Protein AF-K0TNE6-F1 (afdb_monomer)

Radius of gyration: 37.01 Å; Cα contacts (8 Å, |Δi|>4): 1537; chains: 1; bounding box: 95×81×130 Å

pLDDT: mean 79.62, std 16.76, range [22.94, 98.0]

Mean predicted aligned error: 18.12 Å

Solvent-accessible surface area (backbone atoms only — not comparable to full-atom values): 50434 Å² total; per-residue (Å²): 133,82,78,88,73,80,64,92,86,69,78,70,77,80,83,73,93,80,80,70,60,67,72,56,52,54,52,47,34,52,48,54,57,74,78,26,53,63,47,90,47,84,83,45,59,28,76,48,58,40,90,92,45,72,87,46,72,50,77,43,58,21,25,37,39,85,62,54,65,38,58,51,35,54,54,42,39,74,77,39,44,82,56,35,73,75,55,45,32,92,92,43,67,75,45,49,23,71,65,67,68,69,48,52,59,88,34,51,41,78,37,81,64,93,65,64,77,31,68,69,63,48,31,50,57,39,36,53,68,28,44,66,61,48,46,54,41,50,48,55,49,42,54,50,37,54,50,53,52,71,74,52,52,73,86,83,35,49,69,58,46,53,50,50,56,51,37,46,52,31,52,50,52,52,44,57,25,68,64,40,92,41,79,64,49,24,46,32,56,35,32,46,85,71,35,91,82,71,44,56,60,68,48,33,49,46,61,37,66,56,71,34,89,79,35,34,55,51,50,36,38,62,72,34,45,49,51,62,38,36,46,77,54,94,96,54,79,70,43,74,32,78,89,25,74,82,49,58,71,56,58,70,44,69,51,60,30,28,42,71,44,78,40,70,50,82,73,78,62,74,78,61,60,76,70,63,77,72,85,77,99,82,76,81,93,78,85,75,71,61,60,43,81,41,82,44,78,48,75,42,27,49,60,58,51,53,56,49,46,38,58,50,45,46,60,45,38,44,51,52,27,47,42,46,35,38,53,50,20,52,52,33,34,68,56,60,64,50,45,50,37,42,35,38,39,43,47,74,36,78,67,41,77,49,71,70,93,83,63,57,83,80,53,75,77,61,82,43,47,25,24,38,40,36,36,39,33,38,31,36,42,26,75,54,31,57,39,47,70,75,79,75,59,73,70,37,42,28,26,39,54,49,55,54,68,89,55,74,75,45,84,86,33,48,41,29,31,31,71,42,76,33,83,95,41,54,29,31,35,32,31,37,90,84,70,53,72,48,78,45,51,38,64,44,36,22,43,62,47,72,52,32,39,38,40,39,37,28,17,54,53,79,69,77,37,36,45,47,54,52,53,52,50,52,57,51,50,57,52,49,41,56,50,34,54,74,78,37,53,79,44,32,57,95,70,29,78,27,21,38,40,36,38,30,51,55,46,51,78,32,57,59,36,47,67,38,50,26,53,62,25,49,63,33,64,90,37,69,25,42,72,50,21,18,39,34,44,36,42,31,36,78,64,67,39,82,55,74,55,61,57,48,44,50,50,54,48,52,49,51,55,51,49,51,63,46,46,82,81,39,101,44,41,83,57,24,94,81,25,52,65,79,50,37,64,29,50,40,35,33,47,38,33,36,56,52,69,50,62,55,79,76,76,82,56,97,64,89,63,76,43,51,47,72,44,75,32,39,76,96,46,97,52,34,73,70,81,76,74,68,41,60,44,79,49,81,66,50,91,58,42,23,28,39,36,44,38,37,70,29,30,30,34,36,18,50,41,51,67,23,47,66,43,38,44,43,66,58,58,68,14,56,62,83,63,63,66,62,40,75,65,74,79,31,66,72,46,74,64,49,71,36,56,75,42,60,24,28,38,59,45,61,28,37,61,70,40,42,95,68,21,66,60,56,53,50,51,53,50,48,53,39,49,57,53,54,71,67,48,49,63,55,31,30,36,33,29,61,31,84,81,36,84,81,47,57,61,40,43,33,33,25,33,41,33,70,94,56,64,22,34,19,51,48,73,35,85,45,97,52,65,48,76,40,80,66,59,75,39,76,38,46,53,78,33,41,41,35,29,22,34,44,37,38,63,76,47,72,88,50,91,62,54,37,29,27,54,26,81,93,46,79,55,74,36,48,42,56,40,86,48,48,65,49,50,31,70,73,40,43,78,39,53,41,82,77,42,74,72,97,73,81,66,57,74,50,70,77,78,77,84,77,84,85,80,88,78,86,90,80,96,72,88,76,77,77,78,86,75,79,66,47,71,65,67,48,46,70,62,42,58,67,28,33,34,36,48,41,66,72,53,53,55,54,48,69,71,56,79,84,134

Organism: Thalassiosira oceanica (NCBI:txid159749)

Sequence (901 aa):
MTRYVPALDEYVRKTRKDKIPLEWIDIIDNFWRAHNHTSPNKKDIAILRHPDYPRQVKTAPKIYQTKTDNELWSDFQQLHPSIADKIKNPNLPDKCPRVLAKHKPWEMTKAKNSSCHCSKCEGMSAFLRGESTAISLLHSMMDRVEEHVRELDVEEDENEISRCNRGVRQLRSICDVLTQPSKREKCVECMKPCLVSGKIEDAKESCVTGECQSCGLRNLWQLGVRRQLFRQEIGQDPILHVSSPFYGEELTETFEWRYYSQKRSPTLSTHAQQVAEDDDEEYSPTASASRSLTLETKRGTLIDYLDELVEKMARFIPHKNLVAVEERAKLNFGRNLRPLVCVNDIDFSENGSIENFRKLQSEHWLTNGYTLFISVTYWIVAEEWDKEEGKLPKGAEVTVYGEKSGESINKNSFWGIVTEEIDGGARYKVEDAEGRVATYERKDLRHRTTHTFCFGTVSDDKTHDRFAMQHYTKTELEYLENYMRQHFPKDLIDGKIAKLFRHSDNAGQHFKNTGAIHYFTTLILERGGPTKTGYVYTFGAPGHGKGPFDGYGGSFKNKIHSLIRSCSEAGGIPGTRTGYINEARDVFDALVHYYEKGIGRQAKTGAKTDNFKFFLSEIGTETAVPRADEEFVTLNNITKQYQFAVNNEGLLFVRRRSCWCLACMAALLEGTLRWPDEKQIAGCETVALGGQGLMYRFYKEPARKVRGAGASRTITLDRRTRFDKAKSLAVGDWVIFDGNGDVDNPRWLGRVMSYADWGGQGVELNESNRSKYYQNGHLEIGSNEVAINLMWYEKIDVESPELTYRVSQDYPQAVLQSNTYMVSGGAEVNDGMNLIDGAANPVPKLRTTRRRDGRSQQGDYDVQRGNSNQRTIRNWYDREYNNKWQMEKTVMDKAMAINLV

Nearest PDB structures (foldseek):
  1k9a-assembly5_E  TM=7.190E-01  e=1.275E-01  Rattus norvegicus
  6z6l-assembly1_LA  TM=3.755E-01  e=3.672E-01  Homo sapiens
  6q6b-assembly1_A  TM=3.928E-01  e=4.648E+00  Streptomyces lividans 1326

Structure (mmCIF, N/CA/C/O backbone):
data_AF-K0TNE6-F1
#
_entry.id   AF-K0TNE6-F1
#
loop_
_atom_site.group_PDB
_atom_site.id
_atom_site.type_symbol
_atom_site.label_atom_id
_atom_site.label_alt_id
_atom_site.label_comp_id
_atom_site.label_asym_id
_atom_site.label_entity_id
_atom_site.label_seq_id
_atom_site.pdbx_PDB_ins_code
_atom_site.Cartn_x
_atom_site.Cartn_y
_atom_site.Cartn_z
_atom_site.occupancy
_atom_site.B_iso_or_equiv
_atom_site.auth_seq_id
_atom_site.auth_comp_id
_atom_site.auth_asym_id
_atom_site.auth_atom_id
_atom_site.pdbx_PDB_model_num
ATOM 1 N N . MET A 1 1 ? -41.897 25.871 -47.121 1.00 40.09 1 MET A N 1
ATOM 2 C CA . MET A 1 1 ? -40.902 24.868 -47.559 1.00 40.09 1 MET A CA 1
ATOM 3 C C . MET A 1 1 ? -40.052 24.465 -46.364 1.00 40.09 1 MET A C 1
ATOM 5 O O . MET A 1 1 ? -39.147 25.195 -45.980 1.00 40.09 1 MET A O 1
ATOM 9 N N . THR A 1 2 ? -40.384 23.348 -45.726 1.00 37.28 2 THR A N 1
ATOM 10 C CA . THR A 1 2 ? -39.563 22.712 -44.688 1.00 37.28 2 THR A CA 1
ATOM 11 C C . THR A 1 2 ? -38.294 22.192 -45.364 1.00 37.28 2 THR A C 1
ATOM 13 O O . THR A 1 2 ? -38.383 21.369 -46.272 1.00 37.28 2 THR A O 1
ATOM 16 N N . ARG A 1 3 ? -37.118 22.725 -45.000 1.00 42.97 3 ARG A N 1
ATOM 17 C CA . ARG A 1 3 ? -35.833 22.240 -45.530 1.00 42.97 3 ARG A CA 1
ATOM 18 C C . ARG A 1 3 ? -35.710 20.749 -45.217 1.00 42.97 3 ARG A C 1
ATOM 20 O O . ARG A 1 3 ? -35.792 20.370 -44.053 1.00 42.97 3 ARG A O 1
ATOM 27 N N . TYR A 1 4 ? -35.524 19.939 -46.255 1.00 44.00 4 TYR A N 1
ATOM 28 C CA . TYR A 1 4 ? -35.213 18.519 -46.140 1.00 44.00 4 TYR A CA 1
ATOM 29 C C . TYR A 1 4 ? -33.943 18.366 -45.295 1.00 44.00 4 TYR A C 1
ATOM 31 O O . TYR A 1 4 ? -32.904 18.938 -45.630 1.00 44.00 4 TYR A O 1
ATOM 39 N N . VAL A 1 5 ? -34.047 17.661 -44.170 1.00 50.91 5 VAL A N 1
ATOM 40 C CA . VAL A 1 5 ? -32.911 17.341 -43.303 1.00 50.91 5 VAL A CA 1
ATOM 41 C C . VAL A 1 5 ? -32.610 15.856 -43.515 1.00 50.91 5 VAL A C 1
ATOM 43 O O . VAL A 1 5 ? -33.501 15.046 -43.254 1.00 50.91 5 VAL A O 1
ATOM 46 N N . PRO A 1 6 ? -31.420 15.478 -44.014 1.00 53.31 6 PRO A N 1
ATOM 47 C CA . PRO A 1 6 ? -31.103 14.076 -44.265 1.00 53.31 6 PRO A CA 1
ATOM 48 C C . PRO A 1 6 ? -31.096 13.253 -42.967 1.00 53.31 6 PRO A C 1
ATOM 50 O O . PRO A 1 6 ? -30.825 13.773 -41.876 1.00 53.31 6 PRO A O 1
ATOM 53 N N . ALA A 1 7 ? -31.423 11.963 -43.090 1.00 50.75 7 ALA A N 1
ATOM 54 C CA . ALA A 1 7 ? -31.319 10.994 -42.005 1.00 50.75 7 ALA A CA 1
ATOM 55 C C . ALA A 1 7 ? -29.842 10.764 -41.639 1.00 50.75 7 ALA A C 1
ATOM 57 O O . ALA A 1 7 ? -28.960 10.823 -42.495 1.00 50.75 7 ALA A O 1
ATOM 58 N N . LEU A 1 8 ? -29.582 10.478 -40.360 1.00 49.91 8 LEU A N 1
ATOM 59 C CA . LEU A 1 8 ? -28.244 10.385 -39.752 1.00 49.91 8 LEU A CA 1
ATOM 60 C C . LEU A 1 8 ? -27.313 9.356 -40.439 1.00 49.91 8 LEU A C 1
ATOM 62 O O . LEU A 1 8 ? -26.100 9.418 -40.256 1.00 49.91 8 LEU A O 1
ATOM 66 N N . ASP A 1 9 ? -27.870 8.455 -41.253 1.00 48.53 9 ASP A N 1
ATOM 67 C CA . ASP A 1 9 ? -27.166 7.358 -41.921 1.00 48.53 9 ASP A CA 1
ATOM 68 C C . ASP A 1 9 ? -26.815 7.627 -43.413 1.00 48.53 9 ASP A C 1
ATOM 70 O O . ASP A 1 9 ? -26.271 6.747 -44.072 1.00 48.53 9 ASP A O 1
ATOM 74 N N . GLU A 1 10 ? -27.026 8.836 -43.959 1.00 43.53 10 GLU A N 1
ATOM 75 C CA . GLU A 1 10 ? -26.623 9.174 -45.347 1.00 43.53 10 GLU A CA 1
ATOM 76 C C . GLU A 1 10 ? -25.295 9.946 -45.476 1.00 43.53 10 GLU A C 1
ATOM 78 O O . GLU A 1 10 ? -24.935 10.395 -46.570 1.00 43.53 10 GLU A O 1
ATOM 83 N N . TYR A 1 11 ? -24.493 10.068 -44.410 1.00 44.97 11 TYR A N 1
ATOM 84 C CA . TYR A 1 11 ? -23.132 10.600 -44.556 1.00 44.97 11 TYR A CA 1
ATOM 85 C C . TYR A 1 11 ? -22.183 9.540 -45.138 1.00 44.97 11 TYR A C 1
ATOM 87 O O . TYR A 1 11 ? -21.288 9.010 -44.475 1.00 44.97 11 TYR A O 1
ATOM 95 N N . VAL A 1 12 ? -22.347 9.249 -46.428 1.00 45.78 12 VAL A N 1
ATOM 96 C CA . VAL A 1 12 ? -21.310 8.595 -47.222 1.00 45.78 12 VAL A CA 1
ATOM 97 C C . VAL A 1 12 ? -20.197 9.621 -47.403 1.00 45.78 12 VAL A C 1
ATOM 99 O O . VAL A 1 12 ? -20.316 10.538 -48.218 1.00 45.78 12 VAL A O 1
ATOM 102 N N . ARG A 1 13 ? -19.101 9.487 -46.639 1.00 37.72 13 ARG A N 1
ATOM 103 C CA . ARG A 1 13 ? -17.856 10.234 -46.894 1.00 37.72 13 ARG A CA 1
ATOM 104 C C . ARG A 1 13 ? -17.504 10.062 -48.367 1.00 37.72 13 ARG A C 1
ATOM 106 O O . ARG A 1 13 ? -17.040 8.995 -48.772 1.00 37.72 13 ARG A O 1
ATOM 113 N N . LYS A 1 14 ? -17.741 11.099 -49.175 1.00 39.88 14 LYS A N 1
ATOM 114 C CA . LYS A 1 14 ? -17.401 11.072 -50.594 1.00 39.88 14 LYS A CA 1
ATOM 115 C C . LYS A 1 14 ? -15.902 10.795 -50.709 1.00 39.88 14 LYS A C 1
ATOM 117 O O . LYS A 1 14 ? -15.071 11.528 -50.182 1.00 39.88 14 LYS A O 1
ATOM 122 N N . THR A 1 15 ? -15.604 9.698 -51.403 1.00 46.69 15 THR A N 1
ATOM 123 C CA . THR A 1 15 ? -14.304 9.311 -51.966 1.00 46.69 15 THR A CA 1
ATOM 124 C C . THR A 1 15 ? -13.165 8.990 -50.983 1.00 46.69 15 THR A C 1
ATOM 126 O O . THR A 1 15 ? -12.403 9.860 -50.575 1.00 46.69 15 THR A O 1
ATOM 129 N N . ARG A 1 16 ? -12.935 7.691 -50.728 1.00 42.50 16 ARG A N 1
ATOM 130 C CA . ARG A 1 16 ? -11.585 7.144 -50.481 1.00 42.50 16 ARG A CA 1
ATOM 131 C C . ARG A 1 16 ? -11.366 5.832 -51.237 1.00 42.50 16 ARG A C 1
ATOM 133 O O . ARG A 1 16 ? -12.301 5.065 -51.439 1.00 42.50 16 ARG A O 1
ATOM 140 N N . LYS A 1 17 ? -10.112 5.611 -51.643 1.00 42.81 17 LYS A N 1
ATOM 141 C CA . LYS A 1 17 ? -9.611 4.472 -52.434 1.00 42.81 17 LYS A CA 1
ATOM 142 C C . LYS A 1 17 ? -9.468 3.158 -51.637 1.00 42.81 17 LYS A C 1
ATOM 144 O O . LYS A 1 17 ? -9.100 2.149 -52.220 1.00 42.81 17 LYS A O 1
ATOM 149 N N . ASP A 1 18 ? -9.818 3.146 -50.351 1.00 49.91 18 ASP A N 1
ATOM 150 C CA . ASP A 1 18 ? -9.668 1.990 -49.453 1.00 49.91 18 ASP A CA 1
ATOM 151 C C . ASP A 1 18 ? -10.982 1.180 -49.369 1.00 49.91 18 ASP A C 1
ATOM 153 O O . ASP A 1 18 ? -11.555 1.023 -48.290 1.00 49.91 18 ASP A O 1
ATOM 157 N N . LYS A 1 19 ? -11.535 0.731 -50.505 1.00 56.72 19 LYS A N 1
ATOM 158 C CA . LYS A 1 19 ? -12.756 -0.096 -50.505 1.00 56.72 19 LYS A CA 1
ATOM 159 C C . LYS A 1 19 ? -12.401 -1.542 -50.146 1.00 56.72 19 LYS A C 1
ATOM 161 O O . LYS A 1 19 ? -11.999 -2.301 -51.021 1.00 56.72 19 LYS A O 1
ATOM 166 N N . ILE A 1 20 ? -12.560 -1.923 -48.880 1.00 71.88 20 ILE A N 1
ATOM 167 C CA . ILE A 1 20 ? -12.665 -3.342 -48.510 1.00 71.88 20 ILE A CA 1
ATOM 168 C C . ILE A 1 20 ? -14.102 -3.842 -48.751 1.00 71.88 20 ILE A C 1
ATOM 170 O O . ILE A 1 20 ? -15.028 -3.025 -48.713 1.00 71.88 20 ILE A O 1
ATOM 174 N N . PRO A 1 21 ? -14.312 -5.142 -49.037 1.00 81.75 21 PRO A N 1
ATOM 175 C CA . PRO A 1 21 ? -15.648 -5.706 -49.232 1.00 81.75 21 PRO A CA 1
ATOM 176 C C . PRO A 1 21 ? -16.573 -5.422 -48.040 1.00 81.75 21 PRO A C 1
ATOM 178 O O . PRO A 1 21 ? -16.140 -5.524 -46.894 1.00 81.75 21 PRO A O 1
ATOM 181 N N . LEU A 1 22 ? -17.846 -5.102 -48.305 1.00 75.50 22 LEU A N 1
ATOM 182 C CA . LEU A 1 22 ? -18.854 -4.844 -47.260 1.00 75.50 22 LEU A CA 1
ATOM 183 C C . LEU A 1 22 ? -18.969 -6.019 -46.280 1.00 75.50 22 LEU A C 1
ATOM 185 O O . LEU A 1 22 ? -18.996 -5.818 -45.073 1.00 75.50 22 LEU A O 1
ATOM 189 N N . GLU A 1 23 ? -18.890 -7.239 -46.803 1.00 77.69 23 GLU A N 1
ATOM 190 C CA . GLU A 1 23 ? -18.907 -8.477 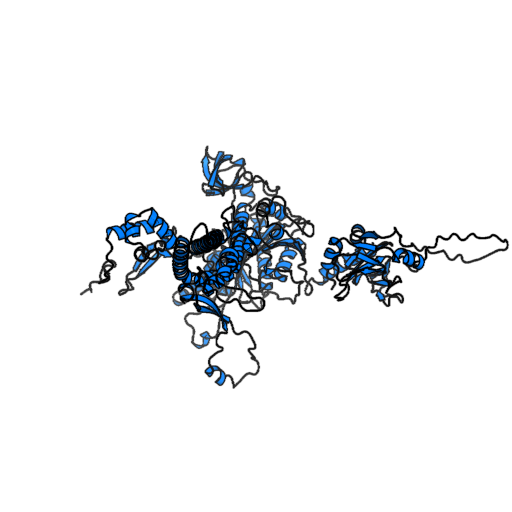-46.022 1.00 77.69 23 GLU A CA 1
ATOM 191 C C . GLU A 1 23 ? -17.774 -8.540 -44.980 1.00 77.69 23 GLU A C 1
ATOM 193 O O . GLU A 1 23 ? -17.950 -9.055 -43.880 1.00 77.69 23 GLU A O 1
ATOM 198 N N . TRP A 1 24 ? -16.601 -7.969 -45.283 1.00 85.81 24 TRP A N 1
ATOM 199 C CA . TRP A 1 24 ? -15.487 -7.920 -44.331 1.00 85.81 24 TRP A CA 1
ATOM 200 C C . TRP A 1 24 ? -15.702 -6.859 -43.262 1.00 85.81 24 TRP A C 1
ATOM 202 O O . TRP A 1 24 ? -15.247 -7.039 -42.137 1.00 85.81 24 TRP A O 1
ATOM 212 N N . ILE A 1 25 ? -16.383 -5.762 -43.598 1.00 81.25 25 ILE A N 1
ATOM 213 C CA . ILE A 1 25 ? -16.741 -4.727 -42.626 1.00 81.25 25 ILE A CA 1
ATOM 214 C C . ILE A 1 25 ? -17.684 -5.324 -41.579 1.00 81.25 25 ILE A C 1
ATOM 216 O O . ILE A 1 25 ? -17.437 -5.137 -40.391 1.00 81.25 25 ILE A O 1
ATOM 220 N N . ASP A 1 26 ? -18.682 -6.100 -42.005 1.00 80.31 26 ASP A N 1
ATOM 221 C CA . ASP A 1 26 ? -19.624 -6.761 -41.097 1.00 80.31 26 ASP A CA 1
ATOM 222 C C . ASP A 1 26 ? -18.931 -7.808 -40.213 1.00 80.31 26 ASP A C 1
ATOM 224 O O . ASP A 1 26 ? -19.182 -7.877 -39.011 1.00 80.31 26 ASP A O 1
ATOM 228 N N . ILE A 1 27 ? -18.004 -8.596 -40.770 1.00 83.69 27 ILE A N 1
ATOM 229 C CA . ILE A 1 27 ? -17.209 -9.563 -39.994 1.00 83.69 27 ILE A CA 1
ATOM 230 C C . ILE A 1 27 ? -16.315 -8.851 -38.971 1.00 83.69 27 ILE A C 1
ATOM 232 O O . ILE A 1 27 ? -16.233 -9.281 -37.821 1.00 83.69 27 ILE A O 1
ATOM 236 N N . ILE A 1 28 ? -15.674 -7.744 -39.356 1.00 86.69 28 ILE A N 1
ATOM 237 C CA . ILE A 1 28 ? -14.844 -6.938 -38.456 1.00 86.69 28 ILE A CA 1
ATOM 238 C C . ILE A 1 28 ? -15.693 -6.312 -37.338 1.00 86.69 28 ILE A C 1
ATOM 240 O O . ILE A 1 28 ? -15.302 -6.387 -36.173 1.00 86.69 28 ILE A O 1
ATOM 244 N N . ASP A 1 29 ? -16.850 -5.726 -37.656 1.00 82.19 29 ASP A N 1
ATOM 245 C CA . ASP A 1 29 ? -17.754 -5.130 -36.662 1.00 82.19 29 ASP A CA 1
ATOM 246 C C . ASP A 1 29 ? -18.272 -6.192 -35.676 1.00 82.19 29 ASP A C 1
ATOM 248 O O . ASP A 1 29 ? -18.184 -6.009 -34.459 1.00 82.19 29 ASP A O 1
ATOM 252 N N . ASN A 1 30 ? -18.704 -7.352 -36.184 1.00 83.12 30 ASN A N 1
ATOM 253 C CA . ASN A 1 30 ? -19.133 -8.485 -35.362 1.00 83.12 30 ASN A CA 1
ATOM 254 C C . ASN A 1 30 ? -18.006 -9.015 -34.471 1.00 83.12 30 ASN A C 1
ATOM 256 O O . ASN A 1 30 ? -18.232 -9.273 -33.287 1.00 83.12 30 ASN A O 1
ATOM 260 N N . PHE A 1 31 ? -16.786 -9.127 -34.999 1.00 88.62 31 PHE A N 1
ATOM 261 C CA . PHE A 1 31 ? -15.619 -9.509 -34.213 1.00 88.62 31 PHE A CA 1
ATOM 262 C C . PHE A 1 31 ? -15.401 -8.543 -33.043 1.00 88.62 31 PHE A C 1
ATOM 264 O O . PHE A 1 31 ? -15.302 -8.977 -31.891 1.00 88.62 31 PHE A O 1
ATOM 271 N N . TRP A 1 32 ? -15.387 -7.233 -33.315 1.00 83.00 32 TRP A N 1
ATOM 272 C CA . TRP A 1 32 ? -15.215 -6.204 -32.291 1.00 83.00 32 TRP A CA 1
ATOM 273 C C . TRP A 1 32 ? -16.306 -6.273 -31.219 1.00 83.00 32 TRP A C 1
ATOM 275 O O . TRP A 1 32 ? -15.999 -6.112 -30.038 1.00 83.00 32 TRP A O 1
ATOM 285 N N . ARG A 1 33 ? -17.559 -6.538 -31.600 1.00 82.25 33 ARG A N 1
ATOM 286 C CA . ARG A 1 33 ? -18.689 -6.671 -30.666 1.00 82.25 33 ARG A CA 1
ATOM 287 C C . ARG A 1 33 ? -18.657 -7.962 -29.851 1.00 82.25 33 ARG A C 1
ATOM 289 O O . ARG A 1 33 ? -19.068 -7.941 -28.698 1.00 82.25 33 ARG A O 1
ATOM 296 N N . ALA A 1 34 ? -18.167 -9.061 -30.417 1.00 78.62 34 ALA A N 1
ATOM 297 C CA . ALA A 1 34 ? -18.072 -10.344 -29.721 1.00 78.62 34 ALA A CA 1
ATOM 298 C C . ALA A 1 34 ? -16.915 -10.384 -28.707 1.00 78.62 34 ALA A C 1
ATOM 300 O O . ALA A 1 34 ? -17.032 -11.017 -27.661 1.00 78.62 34 ALA A O 1
ATOM 301 N N . HIS A 1 35 ? -15.812 -9.683 -28.991 1.00 74.88 35 HIS A N 1
ATOM 302 C CA . HIS A 1 35 ? -14.584 -9.727 -28.182 1.00 74.88 35 HIS A CA 1
ATOM 303 C C . HIS A 1 35 ? -14.465 -8.593 -27.164 1.00 74.88 35 HIS A C 1
ATOM 305 O O . HIS A 1 35 ? -13.496 -8.528 -26.409 1.00 74.88 35 HIS A O 1
ATOM 311 N N . ASN A 1 36 ? -15.438 -7.684 -27.135 1.00 71.94 36 ASN A N 1
ATOM 312 C CA . ASN A 1 36 ? -15.468 -6.561 -26.211 1.00 71.94 36 ASN A CA 1
ATOM 313 C C . ASN A 1 36 ? -16.847 -6.479 -25.571 1.00 71.94 36 ASN A C 1
ATOM 315 O O . ASN A 1 36 ? -17.868 -6.679 -26.222 1.00 71.94 36 ASN A O 1
ATOM 319 N N . HIS A 1 37 ? -16.893 -6.178 -24.278 1.00 62.50 37 HIS A N 1
ATOM 320 C CA . HIS A 1 37 ? -18.158 -6.199 -23.564 1.00 62.50 37 HIS A CA 1
ATOM 321 C C . HIS A 1 37 ? -18.886 -4.863 -23.725 1.00 62.50 37 HIS A C 1
ATOM 323 O O . HIS A 1 37 ? -18.322 -3.780 -23.546 1.00 62.50 37 HIS A O 1
ATOM 329 N N . THR A 1 38 ? -20.174 -4.946 -24.043 1.00 68.00 38 THR A N 1
ATOM 330 C CA . THR A 1 38 ? -21.067 -3.791 -23.946 1.00 68.00 38 THR A CA 1
ATOM 331 C C . THR A 1 38 ? -21.247 -3.446 -22.471 1.00 68.00 38 THR A C 1
ATOM 333 O O . THR A 1 38 ? -21.398 -4.338 -21.636 1.00 68.00 38 THR A O 1
ATOM 336 N N . SER A 1 39 ? -21.207 -2.158 -22.137 1.00 52.53 39 SER A N 1
ATOM 337 C CA . SER A 1 39 ? -21.363 -1.680 -20.769 1.00 52.53 39 SER A CA 1
ATOM 338 C C . SER A 1 39 ? -22.662 -2.239 -20.177 1.00 52.53 39 SER A C 1
ATOM 340 O O . SER A 1 39 ? -23.740 -1.997 -20.730 1.00 52.53 39 SER A O 1
ATOM 342 N N . PRO A 1 40 ? -22.605 -2.962 -19.043 1.00 38.81 40 PRO A N 1
ATOM 343 C CA . PRO A 1 40 ? -23.809 -3.474 -18.390 1.00 38.81 40 PRO A CA 1
ATOM 344 C C . PRO A 1 40 ? -24.659 -2.334 -17.801 1.00 38.81 40 PRO A C 1
ATOM 346 O O . PRO A 1 40 ? -25.818 -2.528 -17.425 1.00 38.81 40 PRO A O 1
ATOM 349 N N . ASN A 1 41 ? -24.104 -1.118 -17.727 1.00 44.41 41 ASN A N 1
ATOM 350 C CA . ASN A 1 41 ? -24.801 0.076 -17.286 1.00 44.41 41 ASN A CA 1
ATOM 351 C C . ASN A 1 41 ? -25.502 0.766 -18.466 1.00 44.41 41 ASN A C 1
ATOM 353 O O . ASN A 1 41 ? -24.882 1.481 -19.246 1.00 44.41 41 ASN A O 1
ATOM 357 N N . LYS A 1 42 ? -26.834 0.654 -18.529 1.00 46.03 42 LYS A N 1
ATOM 358 C CA . LYS A 1 42 ? -27.678 1.295 -19.560 1.00 46.03 42 LYS A CA 1
ATOM 359 C C . LYS A 1 42 ? -27.527 2.824 -19.667 1.00 46.03 42 LYS A C 1
ATOM 361 O O . LYS A 1 42 ? -27.976 3.396 -20.653 1.00 46.03 42 LYS A O 1
ATOM 366 N N . LYS A 1 43 ? -26.951 3.499 -18.662 1.00 46.41 43 LYS A N 1
ATOM 367 C CA . LYS A 1 43 ? -26.703 4.956 -18.673 1.00 46.41 43 LYS A CA 1
ATOM 368 C C . LYS A 1 43 ? -25.361 5.343 -19.287 1.00 46.41 43 LYS A C 1
ATOM 370 O O . LYS A 1 43 ? -25.106 6.522 -19.516 1.00 46.41 43 LYS A O 1
ATOM 375 N N . ASP A 1 44 ? -24.496 4.371 -19.518 1.00 54.31 44 ASP A N 1
ATOM 376 C CA . ASP A 1 44 ? -23.171 4.583 -20.059 1.00 54.31 44 ASP A CA 1
ATOM 377 C C . ASP A 1 44 ? -23.246 4.554 -21.584 1.00 54.31 44 ASP A C 1
ATOM 379 O O . ASP A 1 44 ? -23.105 3.518 -22.228 1.00 54.31 44 ASP A O 1
ATOM 383 N N . ILE A 1 45 ? -23.595 5.710 -22.139 1.00 71.12 45 ILE A N 1
ATOM 384 C CA . ILE A 1 45 ? -24.027 5.871 -23.525 1.00 71.12 45 ILE A CA 1
ATOM 385 C C . ILE A 1 45 ? -22.939 6.618 -24.305 1.00 71.12 45 ILE A C 1
ATOM 387 O O . ILE A 1 45 ? -22.463 7.671 -23.876 1.00 71.12 45 ILE A O 1
ATOM 391 N N . ALA A 1 46 ? -22.537 6.076 -25.451 1.00 75.88 46 ALA A N 1
ATOM 392 C CA . ALA A 1 46 ? -21.757 6.781 -26.456 1.00 75.88 46 ALA A CA 1
ATOM 393 C C . ALA A 1 46 ? -22.676 7.687 -27.284 1.00 75.88 46 ALA A C 1
ATOM 395 O O . ALA A 1 46 ? -23.807 7.319 -27.605 1.00 75.88 46 ALA A O 1
ATOM 396 N N . ILE A 1 47 ? -22.181 8.872 -27.636 1.00 80.81 47 ILE A N 1
ATOM 397 C CA . ILE A 1 47 ? -22.936 9.907 -28.344 1.00 80.81 47 ILE A CA 1
ATOM 398 C C . ILE A 1 47 ? -22.209 10.220 -29.653 1.00 80.81 47 ILE A C 1
ATOM 400 O O . ILE A 1 47 ? -21.136 10.821 -29.628 1.00 80.81 47 ILE A O 1
ATOM 404 N N . LEU A 1 48 ? -22.806 9.857 -30.788 1.00 74.88 48 LEU A N 1
ATOM 405 C CA . LEU A 1 48 ? -22.338 10.252 -32.116 1.00 74.88 48 LEU A CA 1
ATOM 406 C C . LEU A 1 48 ? -23.137 11.466 -32.593 1.00 74.88 48 LEU A C 1
ATOM 408 O O . LEU A 1 48 ? -24.363 11.410 -32.677 1.00 74.88 48 LEU A O 1
ATOM 412 N N . ARG A 1 49 ? -22.452 12.572 -32.895 1.00 77.56 49 ARG A N 1
ATOM 413 C CA . ARG A 1 49 ? -23.073 13.799 -33.419 1.00 77.56 49 ARG A CA 1
ATOM 414 C C . ARG A 1 49 ? -22.821 13.916 -34.916 1.00 77.56 49 ARG A C 1
ATOM 416 O O . ARG A 1 49 ? -21.705 13.651 -35.360 1.00 77.56 49 ARG A O 1
ATOM 423 N N . HIS A 1 50 ? -23.826 14.354 -35.674 1.00 71.38 50 HIS A N 1
ATOM 424 C CA . HIS A 1 50 ? -23.624 14.662 -37.089 1.00 71.38 50 HIS A CA 1
ATOM 425 C C . HIS A 1 50 ? -22.659 15.858 -37.223 1.00 71.38 50 HIS A C 1
ATOM 427 O O . HIS A 1 50 ? -22.899 16.886 -36.580 1.00 71.38 50 HIS A O 1
ATOM 433 N N . PRO A 1 51 ? -21.594 15.764 -38.042 1.00 60.75 51 PRO A N 1
ATOM 434 C CA . PRO A 1 51 ? -20.566 16.803 -38.139 1.00 60.75 51 PRO A CA 1
ATOM 435 C C . PRO A 1 51 ? -21.132 18.155 -38.596 1.00 60.75 51 PRO A C 1
ATOM 437 O O . PRO A 1 51 ? -20.802 19.179 -38.008 1.00 60.75 51 PRO A O 1
ATOM 440 N N . ASP A 1 52 ? -22.052 18.147 -39.564 1.00 66.44 52 ASP A N 1
ATOM 441 C CA . ASP A 1 52 ? -22.637 19.377 -40.125 1.00 66.44 52 ASP A CA 1
ATOM 442 C C . ASP A 1 52 ? -23.960 19.805 -39.453 1.00 66.44 52 ASP A C 1
ATOM 444 O O . ASP A 1 52 ? -24.432 20.923 -39.649 1.00 66.44 52 ASP A O 1
ATOM 448 N N . TYR A 1 53 ? -24.561 18.937 -38.625 1.00 71.62 53 TYR A N 1
ATOM 449 C CA . TYR A 1 53 ? -25.850 19.185 -37.962 1.00 71.62 53 TYR A CA 1
ATOM 450 C C . TYR A 1 53 ? -25.801 18.718 -36.496 1.00 71.62 53 TYR A C 1
ATOM 452 O O . TYR A 1 53 ? -26.444 17.732 -36.137 1.00 71.62 53 TYR A O 1
ATOM 460 N N . PRO A 1 54 ? -25.087 19.428 -35.598 1.00 66.00 54 PRO A N 1
ATOM 461 C CA . PRO A 1 54 ? -24.745 18.941 -34.249 1.00 66.00 54 PRO A CA 1
ATOM 462 C C . PRO A 1 54 ? -25.929 18.645 -33.308 1.00 66.00 54 PRO A C 1
ATOM 464 O O . PRO A 1 54 ? -25.738 18.064 -32.233 1.00 66.00 54 PRO A O 1
ATOM 467 N N . ARG A 1 55 ? -27.144 19.069 -33.693 1.00 68.38 55 ARG A N 1
ATOM 468 C CA . ARG A 1 55 ? -28.415 18.765 -33.012 1.00 68.38 55 ARG A CA 1
ATOM 469 C C . ARG A 1 55 ? -28.924 17.347 -33.300 1.00 68.38 55 ARG A C 1
ATOM 471 O O . ARG A 1 55 ? -29.732 16.844 -32.529 1.00 68.38 55 ARG A O 1
ATOM 478 N N . GLN A 1 56 ? -28.453 16.703 -34.367 1.00 72.12 56 GLN A N 1
ATOM 479 C CA . GLN A 1 56 ? -28.714 15.296 -34.646 1.00 72.12 56 GLN A CA 1
ATOM 480 C C . GLN A 1 56 ? -27.710 14.420 -33.896 1.00 72.12 56 GLN A C 1
ATOM 482 O O . GLN A 1 56 ? -26.493 14.572 -34.041 1.00 72.12 56 GLN A O 1
ATOM 487 N N . VAL A 1 57 ? -28.234 13.507 -33.083 1.00 76.62 57 VAL A N 1
ATOM 488 C CA . VAL A 1 57 ? -27.447 12.673 -32.179 1.00 76.62 57 VAL A CA 1
ATOM 489 C C . VAL A 1 57 ? -27.922 11.227 -32.265 1.00 76.62 57 VAL A C 1
ATOM 491 O O . VAL A 1 57 ? -29.117 10.968 -32.150 1.00 76.62 57 VAL A O 1
ATOM 494 N N . LYS A 1 58 ? -26.985 10.288 -32.416 1.00 78.88 58 LYS A N 1
ATOM 495 C CA . LYS A 1 58 ? -27.211 8.848 -32.246 1.00 78.88 58 LYS A CA 1
ATOM 496 C C . LYS A 1 58 ? -26.591 8.410 -30.925 1.00 78.88 58 LYS A C 1
ATOM 498 O O . LYS A 1 58 ? -25.467 8.798 -30.603 1.00 78.88 58 LYS A O 1
ATOM 503 N N . THR A 1 59 ? -27.337 7.634 -30.150 1.00 78.81 59 THR A N 1
ATOM 504 C CA . THR A 1 59 ? -26.916 7.130 -28.843 1.00 78.81 59 THR A CA 1
ATOM 505 C C . THR A 1 59 ? -26.935 5.608 -28.827 1.00 78.81 59 THR A C 1
ATOM 507 O O . THR A 1 59 ? -27.853 4.988 -29.354 1.00 78.81 59 THR A O 1
ATOM 510 N N . ALA A 1 60 ? -25.914 5.001 -28.229 1.00 79.69 60 ALA A N 1
ATOM 511 C CA . ALA A 1 60 ? -25.824 3.556 -28.030 1.00 79.69 60 ALA A CA 1
ATOM 512 C C . ALA A 1 60 ? -25.061 3.260 -26.730 1.00 79.69 60 ALA A C 1
ATOM 514 O O . ALA A 1 60 ? -24.249 4.091 -26.316 1.00 79.69 60 ALA A O 1
ATOM 515 N N . PRO A 1 61 ? -25.298 2.121 -26.055 1.00 74.44 61 PRO A N 1
ATOM 516 C CA . PRO A 1 61 ? -24.482 1.708 -24.915 1.00 74.44 61 PRO A CA 1
ATOM 517 C C . PRO A 1 61 ? -22.999 1.628 -25.302 1.00 74.44 61 PRO A C 1
ATOM 519 O O . PRO A 1 61 ? -22.669 1.110 -26.367 1.00 74.44 61 PRO A O 1
ATOM 522 N N . LYS A 1 62 ? -22.101 2.141 -24.454 1.00 73.69 62 LYS A N 1
ATOM 523 C CA . LYS A 1 62 ? -20.657 2.071 -24.708 1.00 73.69 62 LYS A CA 1
ATOM 524 C C . LYS A 1 62 ? -20.200 0.623 -24.784 1.00 73.69 62 LYS A C 1
ATOM 526 O O . LYS A 1 62 ? -20.623 -0.197 -23.975 1.00 73.69 62 LYS A O 1
ATOM 531 N N . ILE A 1 63 ? -19.269 0.337 -25.683 1.00 75.94 63 ILE A N 1
ATOM 532 C CA . ILE A 1 63 ? -18.540 -0.934 -25.712 1.00 75.94 63 ILE A CA 1
ATOM 533 C C . ILE A 1 63 ? -17.138 -0.679 -25.164 1.00 75.94 63 ILE A C 1
ATOM 535 O O . ILE A 1 63 ? -16.454 0.238 -25.619 1.00 75.94 63 ILE A O 1
ATOM 539 N N . TYR A 1 64 ? -16.715 -1.455 -24.171 1.00 69.19 64 TYR A N 1
ATOM 540 C CA . TYR A 1 64 ? -15.416 -1.283 -23.532 1.0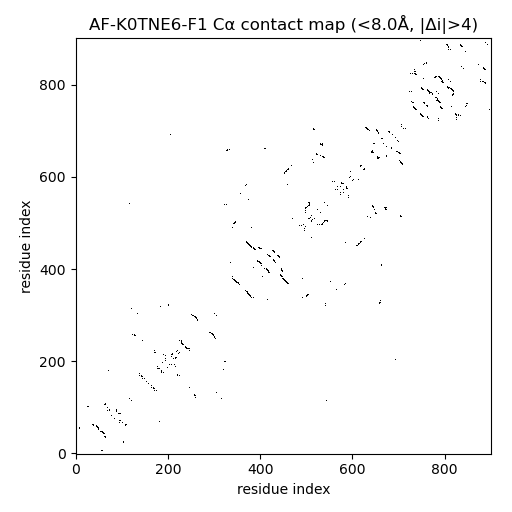0 69.19 64 TYR A CA 1
ATOM 541 C C . TYR A 1 64 ? -14.370 -2.181 -24.158 1.00 69.19 64 TYR A C 1
ATOM 543 O O . TYR A 1 64 ? -14.443 -3.406 -24.071 1.00 69.19 64 TYR A O 1
ATOM 551 N N . GLN A 1 65 ? -13.352 -1.546 -24.730 1.00 71.81 65 GLN A N 1
ATOM 552 C CA . GLN A 1 65 ? -12.193 -2.255 -25.235 1.00 71.81 65 GLN A CA 1
ATOM 553 C C . GLN A 1 65 ? -11.234 -2.607 -24.086 1.00 71.81 65 GLN A C 1
ATOM 555 O O . GLN A 1 65 ? -10.514 -1.727 -23.616 1.00 71.81 65 GLN A O 1
ATOM 560 N N . THR A 1 66 ? -11.222 -3.864 -23.629 1.00 55.28 66 THR A N 1
ATOM 561 C CA . THR A 1 66 ? -10.378 -4.344 -22.508 1.00 55.28 66 THR A CA 1
ATOM 562 C C . THR A 1 66 ? -8.996 -4.826 -22.924 1.00 55.28 66 THR A C 1
ATOM 564 O O . THR A 1 66 ? -8.074 -4.792 -22.113 1.00 55.28 66 THR A O 1
ATOM 567 N N . LYS A 1 67 ? -8.864 -5.274 -24.173 1.00 63.09 67 LYS A N 1
ATOM 568 C CA . LYS A 1 67 ? -7.614 -5.717 -24.792 1.00 63.09 67 LYS A CA 1
ATOM 569 C C . LYS A 1 67 ? -7.078 -4.629 -25.722 1.00 63.09 67 LYS A C 1
ATOM 571 O O . LYS A 1 67 ? -7.847 -3.890 -26.337 1.00 63.09 67 LYS A O 1
ATOM 576 N N . THR A 1 68 ? -5.765 -4.502 -25.843 1.00 71.56 68 THR A N 1
ATOM 577 C CA . THR A 1 68 ? -5.138 -3.584 -26.801 1.00 71.56 68 THR A CA 1
ATOM 578 C C . THR A 1 68 ? -5.500 -3.953 -28.242 1.00 71.56 68 THR A C 1
ATOM 580 O O . THR A 1 68 ? -5.899 -5.077 -28.535 1.00 71.56 68 THR A O 1
ATOM 583 N N . ASP A 1 69 ? -5.343 -3.004 -29.168 1.00 77.00 69 ASP A N 1
ATOM 584 C CA . ASP A 1 69 ? -5.589 -3.246 -30.597 1.00 77.00 69 ASP A CA 1
ATOM 585 C C . ASP A 1 69 ? -4.767 -4.431 -31.119 1.00 77.00 69 ASP A C 1
ATOM 587 O O . ASP A 1 69 ? -5.270 -5.210 -31.917 1.00 77.00 69 ASP A O 1
ATOM 591 N N . ASN A 1 70 ? -3.527 -4.593 -30.647 1.00 77.00 70 ASN A N 1
ATOM 592 C CA . ASN A 1 70 ? -2.645 -5.678 -31.081 1.00 77.00 70 ASN A CA 1
ATOM 593 C C . ASN A 1 70 ? -3.058 -7.037 -30.494 1.00 77.00 70 ASN A C 1
ATOM 595 O O . ASN A 1 70 ? -3.008 -8.038 -31.195 1.00 77.00 70 ASN A O 1
ATOM 599 N N . GLU A 1 71 ? -3.513 -7.076 -29.239 1.00 73.56 71 GLU A N 1
ATOM 600 C CA . GLU A 1 71 ? -4.050 -8.306 -28.635 1.00 73.56 71 GLU A CA 1
ATOM 601 C C . GLU A 1 71 ? -5.301 -8.782 -29.385 1.00 73.56 71 GLU A C 1
ATOM 603 O O . GLU A 1 71 ? -5.423 -9.958 -29.711 1.00 73.56 71 GLU A O 1
ATOM 608 N N . LEU A 1 72 ? -6.199 -7.857 -29.736 1.00 80.31 72 LEU A N 1
ATOM 609 C CA . LEU A 1 72 ? -7.389 -8.176 -30.529 1.00 80.31 72 LEU A CA 1
ATOM 610 C C . LEU A 1 72 ? -7.054 -8.498 -31.984 1.00 80.31 72 LEU A C 1
ATOM 612 O O . LEU A 1 72 ? -7.774 -9.246 -32.631 1.00 80.31 72 LEU A O 1
ATOM 616 N N . TRP A 1 73 ? -5.959 -7.964 -32.512 1.00 89.56 73 TRP A N 1
ATOM 617 C CA . TRP A 1 73 ? -5.476 -8.357 -33.825 1.00 89.56 73 TRP A CA 1
ATOM 618 C C . TRP A 1 73 ? -4.987 -9.807 -33.850 1.00 89.56 73 TRP A C 1
ATOM 620 O O . TRP A 1 73 ? -5.355 -10.534 -34.767 1.00 89.56 73 TRP A O 1
ATOM 630 N N . SER A 1 74 ? -4.262 -10.247 -32.819 1.00 80.06 74 SER A N 1
ATOM 631 C CA . SER A 1 74 ? -3.868 -11.654 -32.669 1.00 80.06 74 SER A CA 1
ATOM 632 C C . SER A 1 74 ? -5.092 -12.579 -32.599 1.00 80.06 74 SER A C 1
ATOM 634 O O . SER A 1 74 ? -5.175 -13.558 -33.342 1.00 80.06 74 SER A O 1
ATOM 636 N N . ASP A 1 75 ? -6.107 -12.216 -31.804 1.00 81.44 75 ASP A N 1
ATOM 637 C CA . ASP A 1 75 ? -7.378 -12.956 -31.749 1.00 81.44 75 ASP A CA 1
ATOM 638 C C . ASP A 1 75 ? -8.074 -12.988 -33.132 1.00 81.44 75 ASP A C 1
ATOM 640 O O . ASP A 1 75 ? -8.581 -14.024 -33.569 1.00 81.44 75 ASP A O 1
ATOM 644 N N . PHE A 1 76 ? -8.066 -11.867 -33.863 1.00 86.19 76 PHE A N 1
ATOM 645 C CA . PHE A 1 76 ? -8.645 -11.777 -35.207 1.00 86.19 76 PHE A CA 1
ATOM 646 C C . PHE A 1 76 ? -7.904 -12.655 -36.223 1.00 86.19 76 PHE A C 1
ATOM 648 O O . PHE A 1 76 ? -8.544 -13.279 -37.068 1.00 86.19 76 PHE A O 1
ATOM 655 N N . GLN A 1 77 ? -6.572 -12.734 -36.143 1.00 88.88 77 GLN A N 1
ATOM 656 C CA . GLN A 1 77 ? -5.757 -13.603 -36.998 1.00 88.88 77 GLN A CA 1
ATOM 657 C C . GLN A 1 77 ? -6.114 -15.079 -36.808 1.00 88.88 77 GLN A C 1
ATOM 659 O O . GLN A 1 77 ? -6.163 -15.821 -37.787 1.00 88.88 77 GLN A O 1
ATOM 664 N N . GLN A 1 78 ? -6.410 -15.491 -35.574 1.00 84.94 78 GLN A N 1
ATOM 665 C CA . GLN A 1 78 ? -6.795 -16.868 -35.261 1.00 84.94 78 GLN A CA 1
ATOM 666 C C . GLN A 1 78 ? -8.209 -17.201 -35.754 1.00 84.94 78 GLN A C 1
ATOM 668 O O . GLN A 1 78 ? -8.440 -18.286 -36.285 1.00 84.94 78 GLN A O 1
ATOM 673 N N . LEU A 1 79 ? -9.157 -16.273 -35.600 1.00 82.94 79 LEU A N 1
ATOM 674 C CA . LEU A 1 79 ? -10.571 -16.514 -35.907 1.00 82.94 79 LEU A CA 1
ATOM 675 C C . LEU A 1 79 ? -10.936 -16.266 -37.375 1.00 82.94 79 LEU A C 1
ATOM 677 O O . LEU A 1 79 ? -11.843 -16.906 -37.907 1.00 82.94 79 LEU A O 1
ATOM 681 N N . HIS A 1 80 ? -10.230 -15.351 -38.042 1.00 88.50 80 HIS A N 1
ATOM 682 C CA . HIS A 1 80 ? -10.493 -14.950 -39.424 1.00 88.50 80 HIS A CA 1
ATOM 683 C C . HIS A 1 80 ? -9.208 -14.919 -40.276 1.00 88.50 80 HIS A C 1
ATOM 685 O O . HIS A 1 80 ? -8.917 -13.896 -40.907 1.00 88.50 80 HIS A O 1
ATOM 691 N N . PRO A 1 81 ? -8.447 -16.029 -40.360 1.00 88.94 81 PRO A N 1
ATOM 692 C CA . PRO A 1 81 ? -7.125 -16.059 -40.996 1.00 88.94 81 PRO A CA 1
ATOM 693 C C . PRO A 1 81 ? -7.147 -15.610 -42.466 1.00 88.94 81 PRO A C 1
ATOM 695 O O . PRO A 1 81 ? -6.289 -14.847 -42.900 1.00 88.94 81 PRO A O 1
ATOM 698 N N . SER A 1 82 ? -8.188 -15.979 -43.221 1.00 88.12 82 SER A N 1
ATOM 699 C CA . SER A 1 82 ? -8.337 -15.631 -44.644 1.00 88.12 82 SER A CA 1
ATOM 700 C C . SER A 1 82 ? -8.541 -14.133 -44.912 1.00 88.12 82 SER A C 1
ATOM 702 O O . SER A 1 82 ? -8.173 -13.639 -45.982 1.00 88.12 82 SER A O 1
ATOM 704 N N . ILE A 1 83 ? -9.134 -13.408 -43.958 1.00 89.50 83 ILE A N 1
ATOM 705 C CA . ILE A 1 83 ? -9.297 -11.950 -44.012 1.00 89.50 83 ILE A CA 1
ATOM 706 C C . ILE A 1 83 ? -8.037 -11.296 -43.459 1.00 89.50 83 ILE A C 1
ATOM 708 O O . ILE A 1 83 ? -7.508 -10.370 -44.073 1.00 89.50 83 ILE A O 1
ATOM 712 N N . ALA A 1 84 ? -7.530 -11.808 -42.335 1.00 88.25 84 ALA A N 1
ATOM 713 C CA . ALA A 1 84 ? -6.330 -11.318 -41.682 1.00 88.25 84 ALA A CA 1
ATOM 714 C C . ALA A 1 84 ? -5.125 -11.307 -42.634 1.00 88.25 84 ALA A C 1
ATOM 716 O O . ALA A 1 84 ? -4.458 -10.283 -42.743 1.00 88.25 84 ALA A O 1
ATOM 717 N N . ASP A 1 85 ? -4.916 -12.359 -43.425 1.00 89.19 85 ASP A N 1
ATOM 718 C CA . ASP A 1 85 ? -3.839 -12.419 -44.420 1.00 89.19 85 ASP A CA 1
ATOM 719 C C . ASP A 1 85 ? -3.913 -11.334 -45.498 1.00 89.19 85 ASP A C 1
ATOM 721 O O . ASP A 1 85 ? -2.883 -10.937 -46.044 1.00 89.19 85 ASP A O 1
ATOM 725 N N . LYS A 1 86 ? -5.115 -10.829 -45.790 1.00 88.06 86 LYS A N 1
ATOM 726 C CA . LYS A 1 86 ? -5.348 -9.801 -46.813 1.00 88.06 86 LYS A CA 1
ATOM 727 C C . LYS A 1 86 ? -5.296 -8.383 -46.256 1.00 88.06 86 LYS A C 1
ATOM 729 O O . LYS A 1 86 ? -5.063 -7.448 -47.018 1.00 88.06 86 LYS A O 1
ATOM 734 N N . ILE A 1 87 ? -5.537 -8.211 -44.955 1.00 86.69 87 ILE A N 1
ATOM 735 C CA . ILE A 1 87 ? -5.524 -6.896 -44.298 1.00 86.69 87 ILE A CA 1
ATOM 736 C C . ILE A 1 87 ? -4.293 -6.667 -43.418 1.00 86.69 87 ILE A C 1
ATOM 738 O O . ILE A 1 87 ? -4.090 -5.531 -42.988 1.00 86.69 87 ILE A O 1
ATOM 742 N N . LYS A 1 88 ? -3.483 -7.703 -43.146 1.00 85.75 88 LYS A N 1
ATOM 743 C CA . LYS A 1 88 ? -2.256 -7.604 -42.346 1.00 85.75 88 LYS A CA 1
ATOM 744 C C . LYS A 1 88 ? -1.295 -6.594 -42.951 1.00 85.75 88 LYS A C 1
ATOM 746 O O . LYS A 1 88 ? -1.192 -6.448 -44.168 1.00 85.75 88 LYS A O 1
ATOM 751 N N . ASN A 1 89 ? -0.571 -5.894 -42.087 1.00 80.12 89 ASN A N 1
ATOM 752 C CA . ASN A 1 89 ? 0.523 -5.057 -42.544 1.00 80.12 89 ASN A CA 1
ATOM 753 C C . ASN A 1 89 ? 1.709 -5.972 -42.901 1.00 80.12 89 ASN A C 1
ATOM 755 O O . ASN A 1 89 ? 2.212 -6.634 -41.996 1.00 80.12 89 ASN A O 1
ATOM 759 N N . PRO A 1 90 ? 2.173 -6.016 -44.163 1.00 72.56 90 PRO A N 1
ATOM 760 C CA . PRO A 1 90 ? 3.258 -6.913 -44.567 1.00 72.56 90 PRO A CA 1
ATOM 761 C C . PRO A 1 90 ? 4.563 -6.647 -43.808 1.00 72.56 90 PRO A C 1
ATOM 763 O O . PRO A 1 90 ? 5.322 -7.576 -43.569 1.00 72.56 90 PRO A O 1
ATOM 766 N N . ASN A 1 91 ? 4.787 -5.407 -43.363 1.00 66.31 91 ASN A N 1
ATOM 767 C CA . ASN A 1 91 ? 5.999 -5.030 -42.634 1.00 66.31 91 ASN A CA 1
ATOM 768 C C . ASN A 1 91 ? 5.868 -5.231 -41.116 1.00 66.31 91 ASN A C 1
ATOM 770 O O . ASN A 1 91 ? 6.864 -5.200 -40.406 1.00 66.31 91 ASN A O 1
ATOM 774 N N . LEU A 1 92 ? 4.640 -5.352 -40.598 1.00 71.69 92 LEU A N 1
ATOM 775 C CA . LEU A 1 92 ? 4.349 -5.474 -39.165 1.00 71.69 92 LEU A CA 1
ATOM 776 C C . LEU A 1 92 ? 3.150 -6.419 -38.980 1.00 71.69 92 LEU A C 1
ATOM 778 O O . LEU A 1 92 ? 2.066 -5.951 -38.611 1.00 71.69 92 LEU A O 1
ATOM 782 N N . PRO A 1 93 ? 3.313 -7.721 -39.276 1.00 75.56 93 PRO A N 1
ATOM 783 C CA . PRO A 1 93 ? 2.210 -8.678 -39.315 1.00 75.56 93 PRO A CA 1
ATOM 784 C C . PRO A 1 93 ? 1.531 -8.861 -37.957 1.00 75.56 93 PRO A C 1
ATOM 786 O O . PRO A 1 93 ? 0.361 -9.219 -37.936 1.00 75.56 93 PRO A O 1
ATOM 789 N N . ASP A 1 94 ? 2.213 -8.533 -36.856 1.00 72.44 94 ASP A N 1
ATOM 790 C CA . ASP A 1 94 ? 1.700 -8.648 -35.482 1.00 72.44 94 ASP A CA 1
ATOM 791 C C . ASP A 1 94 ? 1.094 -7.340 -34.943 1.00 72.44 94 ASP A C 1
ATOM 793 O O . ASP A 1 94 ? 0.560 -7.292 -33.832 1.00 72.44 94 ASP A O 1
ATOM 797 N N . LYS A 1 95 ? 1.150 -6.244 -35.715 1.00 73.06 95 LYS A N 1
ATOM 798 C CA . LYS A 1 95 ? 0.456 -4.999 -35.362 1.00 73.06 95 LYS A CA 1
ATOM 799 C C . LYS A 1 95 ? -0.915 -4.946 -35.999 1.00 73.06 95 LYS A C 1
ATOM 801 O O . LYS A 1 95 ? -1.066 -5.172 -37.198 1.00 73.06 95 LYS A O 1
ATOM 806 N N . CYS A 1 96 ? -1.884 -4.488 -35.207 1.00 80.56 96 CYS A N 1
ATOM 807 C CA . CYS A 1 96 ? -3.242 -4.279 -35.678 1.00 80.56 96 CYS A CA 1
ATOM 808 C C . CYS A 1 96 ? -3.252 -3.407 -36.938 1.00 80.56 96 CYS A C 1
ATOM 810 O O . CYS A 1 96 ? -2.840 -2.237 -36.890 1.00 80.56 96 CYS A O 1
ATOM 812 N N . PRO A 1 97 ? -3.744 -3.929 -38.072 1.00 85.38 97 PRO A N 1
ATOM 813 C CA . PRO A 1 97 ? -3.766 -3.173 -39.297 1.00 85.38 97 PRO A CA 1
ATOM 814 C C . PRO A 1 97 ? -4.755 -2.022 -39.184 1.00 85.38 97 PRO A C 1
ATOM 816 O O . PRO A 1 97 ? -5.789 -2.079 -38.511 1.00 85.38 97 PRO A O 1
ATOM 819 N N . ARG A 1 98 ? -4.445 -0.952 -39.915 1.00 80.69 98 ARG A N 1
ATOM 820 C CA . ARG A 1 98 ? -5.249 0.274 -39.946 1.00 80.69 98 ARG A CA 1
ATOM 821 C C . ARG A 1 98 ? -6.696 0.018 -40.368 1.00 80.69 98 ARG A C 1
ATOM 823 O O . ARG A 1 98 ? -7.570 0.778 -39.970 1.00 80.69 98 ARG A O 1
ATOM 830 N N . VAL A 1 99 ? -6.923 -1.008 -41.186 1.00 82.81 99 VAL A N 1
ATOM 831 C CA . VAL A 1 99 ? -8.249 -1.435 -41.642 1.00 82.81 99 VAL A CA 1
ATOM 832 C C . VAL A 1 99 ? -9.073 -1.940 -40.456 1.00 82.81 99 VAL A C 1
ATOM 834 O O . VAL A 1 99 ? -10.120 -1.364 -40.174 1.00 82.81 99 VAL A O 1
ATOM 837 N N . LEU A 1 100 ? -8.557 -2.908 -39.690 1.00 83.06 100 LEU A N 1
ATOM 838 C CA . LEU A 1 100 ? -9.244 -3.440 -38.509 1.00 83.06 100 LEU A CA 1
ATOM 839 C C . LEU A 1 100 ? -9.516 -2.338 -37.467 1.00 83.06 100 LEU A C 1
ATOM 841 O O . LEU A 1 100 ? -10.625 -2.233 -36.948 1.00 83.06 100 LEU A O 1
ATOM 845 N N . ALA A 1 101 ? -8.537 -1.461 -37.218 1.00 80.25 101 ALA A N 1
ATOM 846 C CA . ALA A 1 101 ? -8.656 -0.389 -36.226 1.00 80.25 101 ALA A CA 1
ATOM 847 C C . ALA A 1 101 ? -9.640 0.734 -36.614 1.00 80.25 101 ALA A C 1
ATOM 849 O O . ALA A 1 101 ? -10.206 1.385 -35.736 1.00 80.25 101 ALA A O 1
ATOM 850 N N . LYS A 1 102 ? -9.833 1.002 -37.914 1.00 79.06 102 LYS A N 1
ATOM 851 C CA . LYS A 1 102 ? -10.758 2.043 -38.406 1.00 79.06 102 LYS A CA 1
ATOM 852 C C . LYS A 1 102 ? -12.218 1.596 -38.414 1.00 79.06 102 LYS A C 1
ATOM 854 O O . LYS A 1 102 ? -13.087 2.459 -38.358 1.00 79.06 102 LYS A O 1
ATOM 859 N N . HIS A 1 103 ? -12.467 0.292 -38.504 1.00 82.06 103 HIS A N 1
ATOM 860 C CA . HIS A 1 103 ? -13.808 -0.299 -38.533 1.00 82.06 103 HIS A CA 1
ATOM 861 C C . HIS A 1 103 ? -14.283 -0.757 -37.146 1.00 82.06 103 HIS A C 1
ATOM 863 O O . HIS A 1 103 ? -15.139 -1.626 -37.032 1.00 82.06 103 HIS A O 1
ATOM 869 N N . LYS A 1 104 ? -13.740 -0.159 -36.079 1.00 82.94 104 LYS A N 1
ATOM 870 C CA . LYS A 1 104 ? -14.287 -0.316 -34.731 1.00 82.94 104 LYS A CA 1
ATOM 871 C C . LYS A 1 104 ? -15.699 0.288 -34.658 1.00 82.94 104 LYS A C 1
ATOM 873 O O . LYS A 1 104 ? -15.903 1.367 -35.227 1.00 82.94 104 LYS A O 1
ATOM 878 N N . PRO A 1 105 ? -16.626 -0.326 -33.900 1.00 82.50 105 PRO A N 1
ATOM 879 C CA . PRO A 1 105 ? -17.900 0.291 -33.548 1.00 82.50 105 PRO A CA 1
ATOM 880 C C . PRO A 1 105 ? -17.692 1.708 -33.003 1.00 82.50 105 PRO A C 1
ATOM 882 O O . PRO A 1 105 ? -16.799 1.944 -32.189 1.00 82.50 105 PRO A O 1
ATOM 885 N N . TRP A 1 106 ? -18.510 2.667 -33.429 1.00 81.00 106 TRP A N 1
ATOM 886 C CA . TRP A 1 106 ? -18.363 4.072 -33.023 1.00 81.00 106 TRP A CA 1
ATOM 887 C C . TRP A 1 106 ? -18.670 4.281 -31.533 1.00 81.00 106 TRP A C 1
ATOM 889 O O . TRP A 1 106 ? -18.173 5.222 -30.915 1.00 81.00 106 TRP A O 1
ATOM 899 N N . GLU A 1 107 ? -19.482 3.399 -30.951 1.00 82.31 107 GLU A N 1
ATOM 900 C CA . GLU A 1 107 ? -19.806 3.346 -29.529 1.00 82.31 107 GLU A CA 1
ATOM 901 C C . GLU A 1 107 ? -18.694 2.713 -28.678 1.00 82.31 107 GLU A C 1
ATOM 903 O O . GLU A 1 107 ? -18.767 2.708 -27.443 1.00 82.31 107 GLU A O 1
ATOM 908 N N . MET A 1 108 ? -17.641 2.197 -29.320 1.00 78.25 108 MET A N 1
ATOM 909 C CA . MET A 1 108 ? -16.486 1.643 -28.638 1.00 78.25 108 MET A CA 1
ATOM 910 C C . MET A 1 108 ? -15.648 2.754 -28.020 1.00 78.25 108 MET A C 1
ATOM 912 O O . MET A 1 108 ? -15.130 3.647 -28.689 1.00 78.25 108 MET A O 1
ATOM 916 N N . THR A 1 109 ? -15.478 2.674 -26.709 1.00 67.88 109 THR A N 1
ATOM 917 C CA . THR A 1 109 ? -14.572 3.537 -25.966 1.00 67.88 109 THR A CA 1
ATOM 918 C C . THR A 1 109 ? -13.404 2.682 -25.514 1.00 67.88 109 THR A C 1
ATOM 920 O O . THR A 1 109 ? -13.593 1.574 -25.005 1.00 67.88 109 THR A O 1
ATOM 923 N N . LYS A 1 110 ? -12.182 3.196 -25.680 1.00 53.53 110 LYS A N 1
ATOM 924 C CA . LYS A 1 110 ? -11.013 2.567 -25.072 1.00 53.53 110 LYS A CA 1
ATOM 925 C C . LYS A 1 110 ? -11.313 2.450 -23.579 1.00 53.53 110 LYS A C 1
ATOM 927 O O . LYS A 1 110 ? -11.505 3.488 -22.934 1.00 53.53 110 LYS A O 1
ATOM 932 N N . ALA A 1 111 ? -11.402 1.232 -23.030 1.00 46.69 111 ALA A N 1
ATOM 933 C CA . ALA A 1 111 ? -11.370 1.127 -21.578 1.00 46.69 111 ALA A CA 1
ATOM 934 C C . ALA A 1 111 ? -10.089 1.844 -21.160 1.00 46.69 111 ALA A C 1
ATOM 936 O O . ALA A 1 111 ? -9.098 1.784 -21.896 1.00 46.69 111 ALA A O 1
ATOM 937 N N . LYS A 1 112 ? -10.112 2.607 -20.061 1.00 42.00 112 LYS A N 1
ATOM 938 C CA . LYS A 1 112 ? -8.870 3.182 -19.537 1.00 42.00 112 LYS A CA 1
ATOM 939 C C . LYS A 1 112 ? -7.878 2.028 -19.516 1.00 42.00 112 LYS A C 1
ATOM 941 O O . LYS A 1 112 ? -8.114 1.061 -18.793 1.00 42.00 112 LYS A O 1
ATOM 946 N N . ASN A 1 113 ? -6.857 2.077 -20.381 1.00 36.59 113 ASN A N 1
ATOM 947 C CA . ASN A 1 113 ? -5.792 1.092 -20.341 1.00 36.59 113 ASN A CA 1
ATOM 948 C C . ASN A 1 113 ? -5.423 0.998 -18.865 1.00 36.59 113 ASN A C 1
ATOM 950 O O . ASN A 1 113 ? -5.304 2.033 -18.205 1.00 36.59 113 ASN A O 1
ATOM 954 N N . SER A 1 114 ? -5.210 -0.201 -18.347 1.00 39.84 114 SER A N 1
ATOM 955 C CA . SER A 1 114 ? -4.602 -0.415 -17.032 1.00 39.84 114 SER A CA 1
ATOM 956 C C . SER A 1 114 ? -3.143 0.099 -16.986 1.00 39.84 114 SER A C 1
ATOM 958 O O . SER A 1 114 ? -2.269 -0.443 -16.316 1.00 39.84 114 SER A O 1
ATOM 960 N N . SER A 1 115 ? -2.822 1.167 -17.721 1.00 43.94 115 SER A N 1
ATOM 961 C CA . SER A 1 115 ? -1.712 2.054 -17.442 1.00 43.94 115 SER A CA 1
ATOM 962 C C . SER A 1 115 ? -2.081 2.897 -16.224 1.00 43.94 115 SER A C 1
ATOM 964 O O . SER A 1 115 ? -2.962 3.744 -16.294 1.00 43.94 115 SER A O 1
ATOM 966 N N . CYS A 1 116 ? -1.360 2.692 -15.125 1.00 54.00 116 CYS A N 1
ATOM 967 C CA . CYS A 1 116 ? -1.416 3.460 -13.870 1.00 54.00 116 CYS A CA 1
ATOM 968 C C . CYS A 1 116 ? -1.326 4.994 -14.000 1.00 54.00 116 CYS A C 1
ATOM 970 O O . CYS A 1 116 ? -1.323 5.669 -12.978 1.00 54.00 116 CYS A O 1
ATOM 972 N N . HIS A 1 117 ? -1.106 5.550 -15.200 1.00 54.88 117 HIS A N 1
ATOM 973 C CA . HIS A 1 117 ? -0.749 6.954 -15.452 1.00 54.88 117 HIS A CA 1
ATOM 974 C C . HIS A 1 117 ? 0.474 7.465 -14.670 1.00 54.88 117 HIS A C 1
ATOM 976 O O . HIS A 1 117 ? 0.803 8.647 -14.690 1.00 54.88 117 HIS A O 1
ATOM 982 N N . CYS A 1 118 ? 1.191 6.566 -14.001 1.00 67.50 118 CYS A N 1
ATOM 983 C CA . CYS A 1 118 ? 2.379 6.867 -13.241 1.00 67.50 118 CYS A CA 1
ATOM 984 C C . CYS A 1 118 ? 3.556 7.153 -14.181 1.00 67.50 118 CYS A C 1
ATOM 986 O O . CYS A 1 118 ? 3.742 6.475 -15.197 1.00 67.50 118 CYS A O 1
ATOM 988 N N . SER A 1 119 ? 4.388 8.133 -13.818 1.00 70.56 119 SER A N 1
ATOM 989 C CA . SER A 1 119 ? 5.470 8.655 -14.670 1.00 70.56 119 SER A CA 1
ATOM 990 C C . SER A 1 119 ? 6.411 7.570 -15.203 1.00 70.56 119 SER A C 1
ATOM 992 O O . SER A 1 119 ? 6.828 7.632 -16.355 1.00 70.56 119 SER A O 1
ATOM 994 N N . LYS A 1 120 ? 6.696 6.531 -14.406 1.00 76.06 120 LYS A N 1
ATOM 995 C CA . LYS A 1 120 ? 7.515 5.381 -14.825 1.00 76.06 120 LYS A CA 1
ATOM 996 C C . LYS A 1 120 ? 6.856 4.575 -15.947 1.00 76.06 120 LYS A C 1
ATOM 998 O O . LYS A 1 120 ? 7.510 4.230 -16.926 1.00 76.06 120 LYS A O 1
ATOM 1003 N N . CYS A 1 121 ? 5.562 4.280 -15.832 1.00 76.81 121 CYS A N 1
ATOM 1004 C CA . CYS A 1 121 ? 4.833 3.533 -16.854 1.00 76.81 121 CYS A CA 1
ATOM 1005 C C . CYS A 1 121 ? 4.539 4.362 -18.099 1.00 76.81 121 CYS A C 1
ATOM 1007 O O . CYS A 1 121 ? 4.573 3.795 -19.192 1.00 76.81 121 CYS A O 1
ATOM 1009 N N . GLU A 1 122 ? 4.231 5.649 -17.956 1.00 78.81 122 GLU A N 1
ATOM 1010 C CA . GLU A 1 122 ? 4.043 6.543 -19.101 1.00 78.81 122 GLU A CA 1
ATOM 1011 C C . GLU A 1 122 ? 5.374 6.777 -19.816 1.00 78.81 122 GLU A C 1
ATOM 1013 O O . GLU A 1 122 ? 5.445 6.641 -21.034 1.00 78.81 122 GLU A O 1
ATOM 1018 N N . GLY A 1 123 ? 6.457 6.995 -19.064 1.00 80.75 123 GLY A N 1
ATOM 1019 C CA . GLY A 1 123 ? 7.810 7.118 -19.603 1.00 80.75 123 GLY A CA 1
ATOM 1020 C C . GLY A 1 123 ? 8.254 5.881 -20.375 1.00 80.75 123 GLY A C 1
ATOM 1021 O O . GLY A 1 123 ? 8.754 6.017 -21.486 1.00 80.75 123 GLY A O 1
ATOM 1022 N N . MET A 1 124 ? 7.987 4.678 -19.856 1.00 86.00 124 MET A N 1
ATOM 1023 C CA . MET A 1 124 ? 8.254 3.442 -20.600 1.00 86.00 124 MET A CA 1
ATOM 1024 C C . MET A 1 124 ? 7.409 3.347 -21.881 1.00 86.00 124 MET A C 1
ATOM 1026 O O . MET A 1 124 ? 7.899 2.915 -22.916 1.00 86.00 124 MET A O 1
ATOM 1030 N N . SER A 1 125 ? 6.147 3.789 -21.849 1.00 81.88 125 SER A N 1
ATOM 1031 C CA . SER A 1 125 ? 5.275 3.762 -23.040 1.00 81.88 125 SER A CA 1
ATOM 1032 C C . SER A 1 125 ? 5.723 4.761 -24.107 1.00 81.88 125 SER A C 1
ATOM 1034 O O . SER A 1 125 ? 5.611 4.489 -25.298 1.00 81.88 125 SER A O 1
ATOM 1036 N N . ALA A 1 126 ? 6.221 5.926 -23.688 1.00 81.00 126 ALA A N 1
ATOM 1037 C CA . ALA A 1 126 ? 6.814 6.911 -24.581 1.00 81.00 126 ALA A CA 1
ATOM 1038 C C . ALA A 1 126 ? 8.106 6.382 -25.222 1.00 81.00 126 ALA A C 1
ATOM 1040 O O . ALA A 1 126 ? 8.277 6.518 -26.434 1.00 81.00 126 ALA A O 1
ATOM 1041 N N . PHE A 1 127 ? 8.955 5.730 -24.425 1.00 87.31 127 PHE A N 1
ATOM 1042 C CA . PHE A 1 127 ? 10.224 5.153 -24.863 1.00 87.31 127 PHE A CA 1
ATOM 1043 C C . PHE A 1 127 ? 10.028 4.029 -25.891 1.00 87.31 127 PHE A C 1
ATOM 1045 O O . PHE A 1 127 ? 10.661 4.020 -26.946 1.00 87.31 127 PHE A O 1
ATOM 1052 N N . LEU A 1 128 ? 9.072 3.128 -25.643 1.00 86.12 128 LEU A N 1
ATOM 1053 C CA . LEU A 1 128 ? 8.767 1.997 -26.526 1.00 86.12 128 LEU A CA 1
ATOM 1054 C C . LEU A 1 128 ? 8.198 2.399 -27.896 1.00 86.12 128 LEU A C 1
ATOM 1056 O O . LEU A 1 128 ? 8.058 1.553 -28.768 1.00 86.12 128 LEU A O 1
ATOM 1060 N N . ARG A 1 129 ? 7.930 3.684 -28.162 1.00 83.81 129 ARG A N 1
ATOM 1061 C CA . ARG A 1 129 ? 7.552 4.123 -29.518 1.00 83.81 129 ARG A CA 1
ATOM 1062 C C . ARG A 1 129 ? 8.648 3.871 -30.560 1.00 83.81 129 ARG A C 1
ATOM 1064 O O . ARG A 1 129 ? 8.303 3.705 -31.725 1.00 83.81 129 ARG A O 1
ATOM 1071 N N . GLY A 1 130 ? 9.915 3.813 -30.143 1.00 86.12 130 GLY A N 1
ATOM 1072 C CA . GLY A 1 130 ? 11.046 3.451 -31.005 1.00 86.12 130 GLY A CA 1
ATOM 1073 C C . GLY A 1 130 ? 11.221 1.942 -31.232 1.00 86.12 130 GLY A C 1
ATOM 1074 O O . GLY A 1 130 ? 12.076 1.550 -32.018 1.00 86.12 130 GLY A O 1
ATOM 1075 N N . GLU A 1 131 ? 10.422 1.083 -30.580 1.00 90.69 131 GLU A N 1
ATOM 1076 C CA . GLU A 1 131 ? 10.674 -0.369 -30.555 1.00 90.69 131 GLU A CA 1
ATOM 1077 C C . GLU A 1 131 ? 10.583 -1.017 -31.941 1.00 90.69 131 GLU A C 1
ATOM 1079 O O . GLU A 1 131 ? 11.358 -1.911 -32.250 1.00 90.69 131 GLU A O 1
ATOM 1084 N N . SER A 1 132 ? 9.669 -0.560 -32.804 1.00 88.25 132 SER A N 1
ATOM 1085 C CA . SER A 1 132 ? 9.478 -1.173 -34.127 1.00 88.25 132 SER A CA 1
ATOM 1086 C C . SER A 1 132 ? 10.651 -0.921 -35.063 1.00 88.25 132 SER A C 1
ATOM 1088 O O . SER A 1 132 ? 11.036 -1.822 -35.799 1.00 88.25 132 SER A O 1
ATOM 1090 N N . THR A 1 133 ? 11.228 0.280 -35.016 1.00 90.56 133 THR A N 1
ATOM 1091 C CA . THR A 1 133 ? 12.441 0.583 -35.778 1.00 90.56 133 THR A CA 1
ATOM 1092 C C . THR A 1 133 ? 13.610 -0.226 -35.232 1.00 90.56 133 THR A C 1
ATOM 1094 O O . THR A 1 133 ? 14.298 -0.879 -36.005 1.00 90.56 133 THR A O 1
ATOM 1097 N N . ALA A 1 134 ? 13.767 -0.288 -33.904 1.00 93.25 134 ALA A N 1
ATOM 1098 C CA . ALA A 1 134 ? 14.809 -1.101 -33.283 1.00 93.25 134 ALA A CA 1
ATOM 1099 C C . ALA A 1 134 ? 14.710 -2.590 -33.669 1.00 93.25 134 ALA A C 1
ATOM 1101 O O . ALA A 1 134 ? 15.718 -3.177 -34.039 1.00 93.25 134 ALA A O 1
ATOM 1102 N N . ILE A 1 135 ? 13.511 -3.190 -33.647 1.00 94.06 135 ILE A N 1
ATOM 1103 C CA . ILE A 1 135 ? 13.290 -4.586 -34.075 1.00 94.06 135 ILE A CA 1
ATOM 1104 C C . ILE A 1 135 ? 13.692 -4.782 -35.542 1.00 94.06 135 ILE A C 1
ATOM 1106 O O . ILE A 1 135 ? 14.384 -5.745 -35.856 1.00 94.06 135 ILE A O 1
ATOM 1110 N N . SER A 1 136 ? 13.304 -3.864 -36.433 1.00 94.19 136 SER A N 1
ATOM 1111 C CA . SER A 1 136 ? 13.666 -3.951 -37.854 1.00 94.19 136 SER A CA 1
ATOM 1112 C C . SER A 1 136 ? 15.183 -3.944 -38.063 1.00 94.19 136 SER A C 1
ATOM 1114 O O . SER A 1 136 ? 15.699 -4.743 -38.839 1.00 94.19 136 SER A O 1
ATOM 1116 N N . LEU A 1 137 ? 15.898 -3.071 -37.348 1.00 95.12 137 LEU A N 1
ATOM 1117 C CA . LEU A 1 137 ? 17.358 -2.984 -37.415 1.00 95.12 137 LEU A CA 1
ATOM 1118 C C . LEU A 1 137 ? 18.033 -4.223 -36.811 1.00 95.12 137 LEU A C 1
ATOM 1120 O O . LEU A 1 137 ? 19.019 -4.715 -37.350 1.00 95.12 137 LEU A O 1
ATOM 1124 N N . LEU A 1 138 ? 17.475 -4.769 -35.725 1.00 95.88 138 LEU A N 1
ATOM 1125 C CA . LEU A 1 138 ? 17.943 -6.017 -35.120 1.00 95.88 138 LEU A CA 1
ATOM 1126 C C . LEU A 1 138 ? 17.776 -7.212 -36.067 1.00 95.88 138 LEU A C 1
ATOM 1128 O O . LEU A 1 138 ? 18.676 -8.042 -36.136 1.00 95.88 138 LEU A O 1
ATOM 1132 N N . HIS A 1 139 ? 16.662 -7.302 -36.800 1.00 95.62 139 HIS A N 1
ATOM 1133 C CA . HIS A 1 139 ? 16.449 -8.354 -37.801 1.00 95.62 139 HIS A CA 1
ATOM 1134 C C . HIS A 1 139 ? 17.480 -8.272 -38.931 1.00 95.62 139 HIS A C 1
ATOM 1136 O O . HIS A 1 139 ? 18.157 -9.260 -39.186 1.00 95.62 139 HIS A O 1
ATOM 1142 N N . SER A 1 140 ? 17.691 -7.085 -39.508 1.00 95.00 140 SER A N 1
ATOM 1143 C CA . SER A 1 140 ? 18.718 -6.870 -40.544 1.00 95.00 140 SER A CA 1
ATOM 1144 C C . SER A 1 140 ? 20.124 -7.250 -40.056 1.00 95.00 140 SER A C 1
ATOM 1146 O O . SER A 1 140 ? 20.876 -7.938 -40.746 1.00 95.00 140 SER A O 1
ATOM 1148 N N . MET A 1 141 ? 20.456 -6.885 -38.813 1.00 94.44 141 MET A N 1
ATOM 1149 C CA . MET A 1 141 ? 21.717 -7.265 -38.177 1.00 94.44 141 MET A CA 1
ATOM 1150 C C . MET A 1 141 ? 21.853 -8.788 -38.003 1.00 94.44 141 MET A C 1
ATOM 1152 O O . MET A 1 141 ? 22.938 -9.326 -38.216 1.00 94.44 141 MET A O 1
ATOM 1156 N N . MET A 1 142 ? 20.784 -9.489 -37.608 1.00 95.69 142 MET A N 1
ATOM 1157 C CA . MET A 1 142 ? 20.794 -10.952 -37.477 1.00 95.69 142 MET A CA 1
ATOM 1158 C C . MET A 1 142 ? 20.960 -11.640 -38.830 1.00 95.69 142 MET A C 1
ATOM 1160 O O . MET A 1 142 ? 21.816 -12.513 -38.937 1.00 95.69 142 MET A O 1
ATOM 1164 N N . ASP A 1 143 ? 20.212 -11.213 -39.849 1.00 94.75 143 ASP A N 1
ATOM 1165 C CA . ASP A 1 143 ? 20.273 -11.786 -41.197 1.00 94.75 143 ASP A CA 1
ATOM 1166 C C . ASP A 1 143 ? 21.691 -11.673 -41.782 1.00 94.75 143 ASP A C 1
ATOM 1168 O O . ASP A 1 143 ? 22.218 -12.650 -42.315 1.00 94.75 143 ASP A O 1
ATOM 1172 N N . ARG A 1 144 ? 22.362 -10.523 -41.599 1.00 94.50 144 ARG A N 1
ATOM 1173 C CA . ARG A 1 144 ? 23.767 -10.352 -42.010 1.00 94.50 144 ARG A CA 1
ATOM 1174 C C . ARG A 1 144 ? 24.707 -11.302 -41.271 1.00 94.50 144 ARG A C 1
ATOM 1176 O O . ARG A 1 144 ? 25.568 -11.914 -41.893 1.00 94.50 144 ARG A O 1
ATOM 1183 N N . VAL A 1 145 ? 24.595 -11.392 -39.944 1.00 93.62 145 VAL A N 1
ATOM 1184 C CA . VAL A 1 145 ? 25.489 -12.250 -39.147 1.00 93.62 145 VAL A CA 1
ATOM 1185 C C . VAL A 1 145 ? 25.283 -13.722 -39.506 1.00 93.62 145 VAL A C 1
ATOM 1187 O O . VAL A 1 145 ? 26.246 -14.482 -39.534 1.00 93.62 145 VAL A O 1
ATOM 1190 N N . GLU A 1 146 ? 24.048 -14.133 -39.786 1.00 93.88 146 GLU A N 1
ATOM 1191 C CA . GLU A 1 146 ? 23.748 -15.484 -40.260 1.00 93.88 146 GLU A CA 1
ATOM 1192 C C . GLU A 1 146 ? 24.337 -15.762 -41.644 1.00 93.88 146 GLU A C 1
ATOM 1194 O O . GLU A 1 146 ? 24.828 -16.868 -41.856 1.00 93.88 146 GLU A O 1
ATOM 1199 N N . GLU A 1 147 ? 24.336 -14.784 -42.554 1.00 93.75 147 GLU A N 1
ATOM 1200 C CA . GLU A 1 147 ? 25.002 -14.915 -43.854 1.00 93.75 147 GLU A CA 1
ATOM 1201 C C . GLU A 1 147 ? 26.520 -15.047 -43.697 1.00 93.75 147 GLU A C 1
ATOM 1203 O O . GLU A 1 147 ? 27.096 -15.989 -44.229 1.00 93.75 147 GLU A O 1
ATOM 1208 N N . HIS A 1 148 ? 27.150 -14.211 -42.860 1.00 92.25 148 HIS A N 1
ATOM 1209 C CA . HIS A 1 148 ? 28.578 -14.336 -42.527 1.00 92.25 148 HIS A CA 1
ATOM 1210 C C . HIS A 1 148 ? 28.913 -15.739 -42.011 1.00 92.25 148 HIS A C 1
ATOM 1212 O O . HIS A 1 148 ? 29.878 -16.348 -42.444 1.00 92.25 148 HIS A O 1
ATOM 1218 N N . VAL A 1 149 ? 28.082 -16.305 -41.128 1.00 92.38 149 VAL A N 1
ATOM 1219 C CA . VAL A 1 149 ? 28.284 -17.670 -40.611 1.00 92.38 149 VAL A CA 1
ATOM 1220 C C . VAL A 1 149 ? 28.188 -18.743 -41.704 1.00 92.38 149 VAL A C 1
ATOM 1222 O O . VAL A 1 149 ? 28.837 -19.775 -41.567 1.00 92.38 149 VAL A O 1
ATOM 1225 N N . ARG A 1 150 ? 27.406 -18.534 -42.773 1.00 91.94 150 ARG A N 1
ATOM 1226 C CA . ARG A 1 150 ? 27.324 -19.476 -43.909 1.00 91.94 150 ARG A CA 1
ATOM 1227 C C . ARG A 1 150 ? 28.570 -19.446 -44.793 1.00 91.94 150 ARG A C 1
ATOM 1229 O O . ARG A 1 150 ? 28.815 -20.425 -45.489 1.00 91.94 150 ARG A O 1
ATOM 1236 N N . GLU A 1 151 ? 29.313 -18.343 -44.777 1.00 91.06 151 GLU A N 1
ATOM 1237 C CA . GLU A 1 151 ? 30.538 -18.155 -45.563 1.00 91.06 151 GLU A CA 1
ATOM 1238 C C . GLU A 1 151 ? 31.797 -18.702 -44.863 1.00 91.06 151 GLU A C 1
ATOM 1240 O O . GLU A 1 151 ? 32.821 -18.876 -45.521 1.00 91.06 151 GLU A O 1
ATOM 1245 N N . LEU A 1 152 ? 31.728 -18.986 -43.556 1.00 90.56 152 LEU A N 1
ATOM 1246 C CA . LEU A 1 152 ? 32.844 -19.511 -42.757 1.00 90.56 152 LEU A CA 1
ATOM 1247 C C . LEU A 1 152 ? 33.068 -21.017 -42.961 1.00 90.56 152 LEU A C 1
ATOM 1249 O O . LEU A 1 152 ? 32.116 -21.779 -43.164 1.00 90.56 152 LEU A O 1
ATOM 1253 N N . ASP A 1 153 ? 34.321 -21.459 -42.825 1.00 89.88 153 ASP A N 1
ATOM 1254 C CA . ASP A 1 153 ? 34.669 -22.882 -42.867 1.00 89.88 153 ASP A CA 1
ATOM 1255 C C . ASP A 1 153 ? 34.420 -23.531 -41.495 1.00 89.88 153 ASP A C 1
ATOM 1257 O O . ASP A 1 153 ? 34.871 -23.053 -40.454 1.00 89.88 153 ASP A O 1
ATOM 1261 N N . VAL A 1 154 ? 33.676 -24.638 -41.470 1.00 85.19 154 VAL A N 1
ATOM 1262 C CA . VAL A 1 154 ? 33.258 -25.292 -40.220 1.00 85.19 154 VAL A CA 1
ATOM 1263 C C . VAL A 1 154 ? 34.445 -25.860 -39.432 1.00 85.19 154 VAL A C 1
ATOM 1265 O O . VAL A 1 154 ? 34.377 -25.894 -38.202 1.00 85.19 154 VAL A O 1
ATOM 1268 N N . GLU A 1 155 ? 35.510 -26.299 -40.107 1.00 80.25 155 GLU A N 1
ATOM 1269 C CA . GLU A 1 155 ? 36.685 -26.897 -39.462 1.00 80.25 155 GLU A CA 1
ATOM 1270 C C . GLU A 1 155 ? 37.681 -25.835 -38.973 1.00 80.25 155 GLU A C 1
ATOM 1272 O O . GLU A 1 155 ? 38.287 -26.011 -37.913 1.00 80.25 155 GLU A O 1
ATOM 1277 N N . GLU A 1 156 ? 37.823 -24.715 -39.692 1.00 84.75 156 GLU A N 1
ATOM 1278 C CA . GLU A 1 156 ? 38.770 -23.647 -39.334 1.00 84.75 156 GLU A CA 1
ATOM 1279 C C . GLU A 1 156 ? 38.169 -22.601 -38.369 1.00 84.75 156 GLU A C 1
ATOM 1281 O O . GLU A 1 156 ? 38.880 -22.082 -37.502 1.00 84.75 156 GLU A O 1
ATOM 1286 N N . ASP A 1 157 ? 36.853 -22.348 -38.433 1.00 89.12 157 ASP A N 1
ATOM 1287 C CA . ASP A 1 157 ? 36.192 -21.219 -37.757 1.00 89.12 157 ASP A CA 1
ATOM 1288 C C . ASP A 1 157 ? 35.191 -21.613 -36.649 1.00 89.12 157 ASP A C 1
ATOM 1290 O O . ASP A 1 157 ? 34.356 -20.798 -36.233 1.00 89.12 157 ASP A O 1
ATOM 1294 N N . GLU A 1 158 ? 35.263 -22.833 -36.100 1.00 88.50 158 GLU A N 1
ATOM 1295 C CA . GLU A 1 158 ? 34.305 -23.361 -35.102 1.00 88.50 158 GLU A CA 1
ATOM 1296 C C . GLU A 1 158 ? 34.018 -22.373 -33.944 1.00 88.50 158 GLU A C 1
ATOM 1298 O O . GLU A 1 158 ? 32.870 -22.160 -33.525 1.00 88.50 158 GLU A O 1
ATOM 1303 N N . ASN A 1 159 ? 35.063 -21.708 -33.442 1.00 87.56 159 ASN A N 1
ATOM 1304 C CA . ASN A 1 159 ? 34.953 -20.728 -32.360 1.00 87.56 159 ASN A CA 1
ATOM 1305 C C . ASN A 1 159 ? 34.194 -19.459 -32.776 1.00 87.56 159 ASN A C 1
ATOM 1307 O O . ASN A 1 159 ? 33.403 -18.924 -31.988 1.00 87.56 159 ASN A O 1
ATOM 1311 N N . GLU A 1 160 ? 34.419 -18.969 -33.996 1.00 88.12 160 GLU A N 1
ATOM 1312 C CA . GLU A 1 160 ? 33.725 -17.798 -34.527 1.00 88.12 160 GLU A CA 1
ATOM 1313 C C . GLU A 1 160 ? 32.254 -18.117 -34.801 1.00 88.12 160 GLU A C 1
ATOM 1315 O O . GLU A 1 160 ? 31.376 -17.372 -34.354 1.00 88.12 160 GLU A O 1
ATOM 1320 N N . ILE A 1 161 ? 31.974 -19.278 -35.399 1.00 89.88 161 ILE A N 1
ATOM 1321 C CA . ILE A 1 161 ? 30.619 -19.794 -35.625 1.00 89.88 161 ILE A CA 1
ATOM 1322 C C . ILE A 1 161 ? 29.857 -19.904 -34.295 1.00 89.88 161 ILE A C 1
ATOM 1324 O O . ILE A 1 161 ? 28.724 -19.424 -34.164 1.00 89.88 161 ILE A O 1
ATOM 1328 N N . SER A 1 162 ? 30.472 -20.486 -33.261 1.00 90.62 162 SER A N 1
ATOM 1329 C CA . SER A 1 162 ? 29.873 -20.611 -31.923 1.00 90.62 162 SER A CA 1
ATOM 1330 C C . SER A 1 162 ? 29.582 -19.246 -31.282 1.00 90.62 162 SER A C 1
ATOM 1332 O O . SER A 1 162 ? 28.511 -19.035 -30.690 1.00 90.62 162 SER A O 1
ATOM 1334 N N . ARG A 1 163 ? 30.506 -18.286 -31.434 1.00 90.94 163 ARG A N 1
ATOM 1335 C CA . ARG A 1 163 ? 30.359 -16.903 -30.959 1.00 90.94 163 ARG A CA 1
ATOM 1336 C C . ARG A 1 163 ? 29.215 -16.179 -31.678 1.00 90.94 163 ARG A C 1
ATOM 1338 O O . ARG A 1 163 ? 28.346 -15.623 -30.998 1.00 90.94 163 ARG A O 1
ATOM 1345 N N . CYS A 1 164 ? 29.166 -16.231 -33.010 1.00 92.50 164 CYS A N 1
ATOM 1346 C CA . CYS A 1 164 ? 28.117 -15.599 -33.811 1.00 92.50 164 CYS A CA 1
ATOM 1347 C C . CYS A 1 164 ? 26.737 -16.192 -33.503 1.00 92.50 164 CYS A C 1
ATOM 1349 O O . CYS A 1 164 ? 25.813 -15.449 -33.171 1.00 92.50 164 CYS A O 1
ATOM 1351 N N . ASN A 1 165 ? 26.613 -17.521 -33.451 1.00 92.75 165 ASN A N 1
ATOM 1352 C CA . ASN A 1 165 ? 25.364 -18.196 -33.081 1.00 92.75 165 ASN A CA 1
ATOM 1353 C C . ASN A 1 165 ? 24.870 -17.812 -31.678 1.00 92.75 165 ASN A C 1
ATOM 1355 O O . ASN A 1 165 ? 23.667 -17.680 -31.433 1.00 92.75 165 ASN A O 1
ATOM 1359 N N . ARG A 1 166 ? 25.784 -17.615 -30.718 1.00 92.94 166 ARG A N 1
ATOM 1360 C CA . ARG A 1 166 ? 25.426 -17.106 -29.386 1.00 92.94 166 ARG A CA 1
ATOM 1361 C C . ARG A 1 166 ? 24.900 -15.672 -29.453 1.00 92.94 166 ARG A C 1
ATOM 1363 O O . ARG A 1 166 ? 23.879 -15.403 -28.825 1.00 92.94 166 ARG A O 1
ATOM 1370 N N . GLY A 1 167 ? 25.561 -14.789 -30.201 1.00 93.19 167 GLY A N 1
ATOM 1371 C CA . GLY A 1 167 ? 25.120 -13.404 -30.371 1.00 93.19 167 GLY A CA 1
ATOM 1372 C C . GLY A 1 167 ? 23.761 -13.300 -31.067 1.00 93.19 167 GLY A C 1
ATOM 1373 O O . GLY A 1 167 ? 22.885 -12.602 -30.567 1.00 93.19 167 GLY A O 1
ATOM 1374 N N . VAL A 1 168 ? 23.524 -14.076 -32.129 1.00 95.19 168 VAL A N 1
ATOM 1375 C CA . VAL A 1 168 ? 22.218 -14.147 -32.810 1.00 95.19 168 VAL A CA 1
ATOM 1376 C C . VAL A 1 168 ? 21.119 -14.616 -31.853 1.00 95.19 168 VAL A C 1
ATOM 1378 O O . VAL A 1 168 ? 20.069 -13.983 -31.771 1.00 95.19 168 VAL A O 1
ATOM 1381 N N . ARG A 1 169 ? 21.357 -15.659 -31.041 1.00 94.31 169 ARG A N 1
ATOM 1382 C CA . ARG A 1 169 ? 20.387 -16.077 -30.007 1.00 94.31 169 ARG A CA 1
ATOM 1383 C C . ARG A 1 169 ? 20.070 -14.955 -29.014 1.00 94.31 169 ARG A C 1
ATOM 1385 O O . ARG A 1 169 ? 18.911 -14.788 -28.648 1.00 94.31 169 ARG A O 1
ATOM 1392 N N . GLN A 1 170 ? 21.072 -14.179 -28.599 1.00 94.44 170 GLN A N 1
ATOM 1393 C CA . GLN A 1 170 ? 20.868 -13.034 -27.707 1.00 94.44 170 GLN A CA 1
ATOM 1394 C C . GLN A 1 170 ? 20.055 -11.916 -28.378 1.00 94.44 170 GLN A C 1
ATOM 1396 O O . GLN A 1 170 ? 19.151 -11.376 -27.741 1.00 94.44 170 GLN A O 1
ATOM 1401 N N . LEU A 1 171 ? 20.327 -11.599 -29.650 1.00 95.62 171 LEU A N 1
ATOM 1402 C CA . LEU A 1 171 ? 19.551 -10.627 -30.433 1.00 95.62 171 LEU A CA 1
ATOM 1403 C C . LEU A 1 171 ? 18.091 -11.068 -30.602 1.00 95.62 171 LEU A C 1
ATOM 1405 O O . LEU A 1 171 ? 17.188 -10.259 -30.381 1.00 95.62 171 LEU A O 1
ATOM 1409 N N . ARG A 1 172 ? 17.846 -12.355 -30.888 1.00 95.69 172 ARG A N 1
ATOM 1410 C CA . ARG A 1 172 ? 16.488 -12.922 -30.933 1.00 95.69 172 ARG A CA 1
ATOM 1411 C C . ARG A 1 172 ? 15.776 -12.760 -29.594 1.00 95.69 172 ARG A C 1
ATOM 1413 O O . ARG A 1 172 ? 14.676 -12.232 -29.570 1.00 95.69 172 ARG A O 1
ATOM 1420 N N . SER A 1 173 ? 16.432 -13.072 -28.473 1.00 95.06 173 SER A N 1
ATOM 1421 C CA . SER A 1 173 ? 15.839 -12.857 -27.144 1.00 95.06 173 SER A CA 1
ATOM 1422 C C . SER A 1 173 ? 15.523 -11.383 -26.847 1.00 95.06 173 SER A C 1
ATOM 1424 O O . SER A 1 173 ? 14.545 -11.092 -26.161 1.00 95.06 173 SER A O 1
ATOM 1426 N N . ILE A 1 174 ? 16.314 -10.428 -27.352 1.00 95.75 174 ILE A N 1
ATOM 1427 C CA . ILE A 1 174 ? 15.983 -8.995 -27.250 1.00 95.75 174 ILE A CA 1
ATOM 1428 C C . ILE A 1 174 ? 14.725 -8.679 -28.073 1.00 95.75 174 ILE A C 1
ATOM 1430 O O . ILE A 1 174 ? 13.847 -7.963 -27.586 1.00 95.75 174 ILE A O 1
ATOM 1434 N N . CYS A 1 175 ? 14.603 -9.236 -29.281 1.00 95.38 175 CYS A N 1
ATOM 1435 C CA . CYS A 1 175 ? 13.405 -9.099 -30.111 1.00 95.38 175 CYS A CA 1
ATOM 1436 C C . CYS A 1 175 ? 12.175 -9.726 -29.438 1.00 95.38 175 CYS A C 1
ATOM 1438 O O . CYS A 1 175 ? 11.127 -9.086 -29.388 1.00 95.38 175 CYS A O 1
ATOM 1440 N N . ASP A 1 176 ? 12.304 -10.908 -28.831 1.00 94.06 176 ASP A N 1
ATOM 1441 C CA . ASP A 1 176 ? 11.230 -11.576 -28.082 1.00 94.06 176 ASP A CA 1
ATOM 1442 C C . ASP A 1 176 ? 10.724 -10.700 -26.930 1.00 94.06 176 ASP A C 1
ATOM 1444 O O . ASP A 1 176 ? 9.519 -10.571 -26.718 1.00 94.06 176 ASP A O 1
ATOM 1448 N N . VAL A 1 177 ? 11.631 -10.027 -26.212 1.00 93.25 177 VAL A N 1
ATOM 1449 C CA . VAL A 1 177 ? 11.264 -9.046 -25.181 1.00 93.25 177 VAL A CA 1
ATOM 1450 C C . VAL A 1 177 ? 10.546 -7.848 -25.801 1.00 93.25 177 VAL A C 1
ATOM 1452 O O . VAL A 1 177 ? 9.519 -7.416 -25.284 1.00 93.25 177 VAL A O 1
ATOM 1455 N N . LEU A 1 178 ? 11.057 -7.277 -26.893 1.00 90.88 178 LEU A N 1
ATOM 1456 C CA . LEU A 1 178 ? 10.467 -6.093 -27.524 1.00 90.88 178 LEU A CA 1
ATOM 1457 C C . LEU A 1 178 ? 9.138 -6.375 -28.240 1.00 90.88 178 LEU A C 1
ATOM 1459 O O . LEU A 1 178 ? 8.341 -5.453 -28.387 1.00 90.88 178 LEU A O 1
ATOM 1463 N N . THR A 1 179 ? 8.843 -7.612 -28.620 1.00 88.50 179 THR A N 1
ATOM 1464 C CA . THR A 1 179 ? 7.585 -7.988 -29.288 1.00 88.50 179 THR A CA 1
ATOM 1465 C C . THR A 1 179 ? 6.438 -8.265 -28.320 1.00 88.50 179 THR A C 1
ATOM 1467 O O . THR A 1 179 ? 5.282 -8.232 -28.740 1.00 88.50 179 THR A O 1
ATOM 1470 N N . GLN A 1 180 ? 6.711 -8.451 -27.019 1.00 86.50 180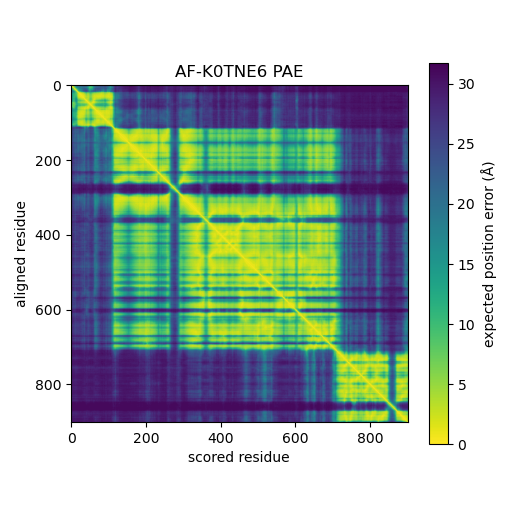 GLN A N 1
ATOM 1471 C CA . GLN A 1 180 ? 5.647 -8.720 -26.048 1.00 86.50 180 GLN A CA 1
ATOM 1472 C C . GLN A 1 180 ? 4.584 -7.602 -26.032 1.00 86.50 180 GLN A C 1
ATOM 1474 O O . GLN A 1 180 ? 4.944 -6.412 -26.023 1.00 86.50 180 GLN A O 1
ATOM 1479 N N . PRO A 1 181 ? 3.284 -7.952 -25.976 1.00 74.81 181 PRO A N 1
ATOM 1480 C CA . PRO A 1 181 ? 2.199 -6.990 -26.152 1.00 74.81 181 PRO A CA 1
ATOM 1481 C C . PRO A 1 181 ? 2.040 -6.055 -24.947 1.00 74.81 181 PRO A C 1
ATOM 1483 O O . PRO A 1 181 ? 1.736 -4.869 -25.116 1.00 74.81 181 PRO A O 1
ATOM 1486 N N . SER A 1 182 ? 2.312 -6.532 -23.728 1.00 78.50 182 SER A N 1
ATOM 1487 C CA . SER A 1 182 ? 2.223 -5.713 -22.521 1.00 78.50 182 SER A CA 1
ATOM 1488 C C . SER A 1 182 ? 3.580 -5.415 -21.882 1.00 78.50 182 SER A C 1
ATOM 1490 O O . SER A 1 182 ? 4.504 -6.222 -21.851 1.00 78.50 182 SER A O 1
ATOM 1492 N N . LYS A 1 183 ? 3.677 -4.251 -21.224 1.00 83.88 183 LYS A N 1
ATOM 1493 C CA . LYS A 1 183 ? 4.839 -3.878 -20.394 1.00 83.88 183 LYS A CA 1
ATOM 1494 C C . LYS A 1 183 ? 5.161 -4.913 -19.306 1.00 83.88 183 LYS A C 1
ATOM 1496 O O . LYS A 1 183 ? 6.301 -4.977 -18.865 1.00 83.88 183 LYS A O 1
ATOM 1501 N N . ARG A 1 184 ? 4.160 -5.666 -18.831 1.00 83.56 184 ARG A N 1
ATOM 1502 C CA . ARG A 1 184 ? 4.342 -6.715 -17.819 1.00 83.56 184 ARG A CA 1
ATOM 1503 C C . ARG A 1 184 ? 5.008 -7.938 -18.442 1.00 83.56 184 ARG A C 1
ATOM 1505 O O . ARG A 1 184 ? 5.992 -8.414 -17.889 1.00 83.56 184 ARG A O 1
ATOM 1512 N N . GLU A 1 185 ? 4.520 -8.388 -19.592 1.00 86.06 185 GLU A N 1
ATOM 1513 C CA . GLU A 1 185 ? 5.102 -9.517 -20.324 1.00 86.06 185 GLU A CA 1
ATOM 1514 C C . GLU A 1 185 ? 6.516 -9.201 -20.805 1.00 86.06 185 GLU A C 1
ATOM 1516 O O . GLU A 1 185 ? 7.385 -10.045 -20.650 1.00 86.06 185 GLU A O 1
ATOM 1521 N N . LYS A 1 186 ? 6.806 -7.961 -21.235 1.00 90.19 186 LYS A N 1
ATOM 1522 C CA . LYS A 1 186 ? 8.188 -7.519 -21.521 1.00 90.19 186 LYS A CA 1
ATOM 1523 C C . LYS A 1 186 ? 9.125 -7.781 -20.332 1.00 90.19 186 LYS A C 1
ATOM 1525 O O . LYS A 1 186 ? 10.240 -8.264 -20.505 1.00 90.19 186 LYS A O 1
ATOM 1530 N N . CYS A 1 187 ? 8.686 -7.479 -19.106 1.00 91.06 187 CYS A N 1
ATOM 1531 C CA . CYS A 1 187 ? 9.468 -7.762 -17.899 1.00 91.06 187 CYS A CA 1
ATOM 1532 C C . CYS A 1 187 ? 9.576 -9.267 -17.605 1.00 91.06 187 CYS A C 1
ATOM 1534 O O . CYS A 1 187 ? 10.644 -9.719 -17.202 1.00 91.06 187 CYS A O 1
ATOM 1536 N N . VAL A 1 188 ? 8.490 -10.025 -17.785 1.00 90.12 188 VAL A N 1
ATOM 1537 C CA . VAL A 1 188 ? 8.465 -11.485 -17.586 1.00 90.12 188 VAL A CA 1
ATOM 1538 C C . VAL A 1 188 ? 9.405 -12.185 -18.563 1.00 90.12 188 VAL A C 1
ATOM 1540 O O . VAL A 1 188 ? 10.267 -12.937 -18.121 1.00 90.12 188 VAL A O 1
ATOM 1543 N N . GLU A 1 189 ? 9.312 -11.877 -19.856 1.00 92.38 189 GLU A N 1
ATOM 1544 C CA . GLU A 1 189 ? 10.158 -12.452 -20.906 1.00 92.38 189 GLU A CA 1
ATOM 1545 C C . GLU A 1 189 ? 11.637 -12.123 -20.653 1.00 92.38 189 GLU A C 1
ATOM 1547 O O . GLU A 1 189 ? 12.497 -12.998 -20.695 1.00 92.38 189 GLU A O 1
ATOM 1552 N N . CYS A 1 190 ? 11.928 -10.891 -20.224 1.00 91.94 190 CYS A N 1
ATOM 1553 C CA . CYS A 1 190 ? 13.270 -10.457 -19.829 1.00 91.94 190 CYS A CA 1
ATOM 1554 C C . CYS A 1 190 ? 13.854 -11.272 -18.648 1.00 91.94 190 CYS A C 1
ATOM 1556 O O . CYS A 1 190 ? 15.075 -11.347 -18.487 1.00 91.94 190 CYS A O 1
ATOM 1558 N N . MET A 1 191 ? 13.008 -11.888 -17.816 1.00 91.25 191 MET A N 1
ATOM 1559 C CA . MET A 1 191 ? 13.399 -12.703 -16.656 1.00 91.25 191 MET A CA 1
ATOM 1560 C C . MET A 1 191 ? 13.149 -14.205 -16.832 1.00 91.25 191 MET A C 1
ATOM 1562 O O . MET A 1 191 ? 13.445 -14.978 -15.919 1.00 91.25 191 MET A O 1
ATOM 1566 N N . LYS A 1 192 ? 12.648 -14.635 -17.992 1.00 89.00 192 LYS A N 1
ATOM 1567 C CA . LYS A 1 192 ? 12.202 -16.006 -18.271 1.00 89.00 192 LYS A CA 1
ATOM 1568 C C . LYS A 1 192 ? 13.183 -17.112 -17.867 1.00 89.00 192 LYS A C 1
ATOM 1570 O O . LYS A 1 192 ? 12.709 -18.075 -17.269 1.00 89.00 192 LYS A O 1
ATOM 1575 N N . PRO A 1 193 ? 14.519 -16.984 -18.050 1.00 86.50 193 PRO A N 1
ATOM 1576 C CA . PRO A 1 193 ? 15.462 -18.019 -17.609 1.00 86.50 193 PRO A CA 1
ATOM 1577 C C . PRO A 1 193 ? 15.407 -18.329 -16.105 1.00 86.50 193 PRO A C 1
ATOM 1579 O O . PRO A 1 193 ? 15.843 -19.391 -15.674 1.00 86.50 193 PRO A O 1
ATOM 1582 N N . CYS A 1 194 ? 14.897 -17.401 -15.293 1.00 87.25 194 CYS A N 1
ATOM 1583 C CA . CYS A 1 194 ? 14.848 -17.522 -13.838 1.00 87.25 194 CYS A CA 1
ATOM 1584 C C . CYS A 1 194 ? 13.423 -17.577 -13.268 1.00 87.25 194 CYS A C 1
ATOM 1586 O O . CYS A 1 194 ? 13.271 -17.713 -12.053 1.00 87.25 194 CYS A O 1
ATOM 1588 N N . LEU A 1 195 ? 12.386 -17.452 -14.103 1.00 85.44 195 LEU A N 1
ATOM 1589 C CA . LEU A 1 195 ? 11.009 -17.247 -13.659 1.00 85.44 195 LEU A CA 1
ATOM 1590 C C . LEU A 1 195 ? 10.150 -18.507 -13.838 1.00 85.44 195 LEU A C 1
ATOM 1592 O O . LEU A 1 195 ? 9.408 -18.637 -14.807 1.00 85.44 195 LEU A O 1
ATOM 1596 N N . VAL A 1 196 ? 10.220 -19.421 -12.867 1.00 75.88 196 VAL A N 1
ATOM 1597 C CA . VAL A 1 196 ? 9.563 -20.745 -12.928 1.00 75.88 196 VAL A CA 1
ATOM 1598 C C . VAL A 1 196 ? 8.038 -20.655 -13.083 1.00 75.88 196 VAL A C 1
ATOM 1600 O O . VAL A 1 196 ? 7.443 -21.440 -13.811 1.00 75.88 196 VAL A O 1
ATOM 1603 N N . SER A 1 197 ? 7.392 -19.694 -12.420 1.00 79.75 197 SER A N 1
ATOM 1604 C CA . SER A 1 197 ? 5.930 -19.549 -12.426 1.00 79.75 197 SER A CA 1
ATOM 1605 C C . SER A 1 197 ? 5.381 -18.700 -13.578 1.00 79.75 197 SER A C 1
ATOM 1607 O O . SER A 1 197 ? 4.165 -18.549 -13.691 1.00 79.75 197 SER A O 1
ATOM 1609 N N . GLY A 1 198 ? 6.248 -18.068 -14.382 1.00 84.19 198 GLY A N 1
ATOM 1610 C CA . GLY A 1 198 ? 5.842 -17.066 -15.378 1.00 84.19 198 GLY A CA 1
ATOM 1611 C C . GLY A 1 198 ? 5.293 -15.758 -14.779 1.00 84.19 198 GLY A C 1
ATOM 1612 O O . GLY A 1 198 ? 4.827 -14.884 -15.508 1.00 84.19 198 GLY A O 1
ATOM 1613 N N . LYS A 1 199 ? 5.342 -15.595 -13.451 1.00 84.81 199 LYS A N 1
ATOM 1614 C CA . LYS A 1 199 ? 4.732 -14.480 -12.714 1.00 84.81 199 LYS A CA 1
ATOM 1615 C C . LYS A 1 199 ? 5.794 -13.555 -12.132 1.00 84.81 199 LYS A C 1
ATOM 1617 O O . LYS A 1 199 ? 6.618 -13.970 -11.324 1.00 84.81 199 LYS A O 1
ATOM 1622 N N . ILE A 1 200 ? 5.782 -12.281 -12.531 1.00 86.25 200 ILE A N 1
ATOM 1623 C CA . ILE A 1 200 ? 6.790 -11.286 -12.121 1.00 86.25 200 ILE A CA 1
ATOM 1624 C C . ILE A 1 200 ? 6.869 -11.097 -10.603 1.00 86.25 200 ILE A C 1
ATOM 1626 O O . ILE A 1 200 ? 7.922 -10.764 -10.062 1.00 86.25 200 ILE A O 1
ATOM 1630 N N . GLU A 1 201 ? 5.754 -11.294 -9.911 1.00 85.31 201 GLU A N 1
ATOM 1631 C CA . GLU A 1 201 ? 5.675 -11.178 -8.460 1.00 85.31 201 GLU A CA 1
ATOM 1632 C C . GLU A 1 201 ? 6.390 -12.327 -7.720 1.00 85.31 201 GLU A C 1
ATOM 1634 O O . GLU A 1 201 ? 6.651 -12.198 -6.526 1.00 85.31 201 GLU A O 1
ATOM 1639 N N . ASP A 1 202 ? 6.780 -13.396 -8.425 1.00 84.31 202 ASP A N 1
ATOM 1640 C CA . ASP A 1 202 ? 7.564 -14.526 -7.898 1.00 84.31 202 ASP A CA 1
ATOM 1641 C C . ASP A 1 202 ? 9.062 -14.420 -8.228 1.00 84.31 202 ASP A C 1
ATOM 1643 O O . ASP A 1 202 ? 9.848 -15.302 -7.886 1.00 84.31 202 ASP A O 1
ATOM 1647 N N . ALA A 1 203 ? 9.482 -13.349 -8.907 1.00 85.00 203 ALA A N 1
ATOM 1648 C CA . ALA A 1 203 ? 10.875 -13.160 -9.297 1.00 85.00 203 ALA A CA 1
ATOM 1649 C C . ALA A 1 203 ? 11.797 -13.016 -8.074 1.00 85.00 203 ALA A C 1
ATOM 1651 O O . ALA A 1 203 ? 11.504 -12.260 -7.146 1.00 85.00 203 ALA A O 1
ATOM 1652 N N . LYS A 1 204 ? 12.958 -13.680 -8.092 1.00 84.06 204 LYS A N 1
ATOM 1653 C CA . LYS A 1 204 ? 13.994 -13.515 -7.055 1.00 84.06 204 LYS A CA 1
ATOM 1654 C C . LYS A 1 204 ? 14.496 -12.072 -7.012 1.00 84.06 204 LYS A C 1
ATOM 1656 O O . LYS A 1 204 ? 14.550 -11.408 -8.046 1.00 84.06 204 LYS A O 1
ATOM 1661 N N . GLU A 1 205 ? 14.932 -11.612 -5.838 1.00 83.62 205 GLU A N 1
ATOM 1662 C CA . GLU A 1 205 ? 15.420 -10.237 -5.658 1.00 83.62 205 GLU A CA 1
ATOM 1663 C C . GLU A 1 205 ? 16.525 -9.875 -6.660 1.00 83.62 205 GLU A C 1
ATOM 1665 O O . GLU A 1 205 ? 16.408 -8.856 -7.331 1.00 83.62 205 GLU A O 1
ATOM 1670 N N . SER A 1 206 ? 17.513 -10.753 -6.863 1.00 86.69 206 SER A N 1
ATOM 1671 C CA . SER A 1 206 ? 18.610 -10.525 -7.814 1.00 86.69 206 SER A CA 1
ATOM 1672 C C . SER A 1 206 ? 18.146 -10.364 -9.268 1.00 86.69 206 SER A C 1
ATOM 1674 O O . SER A 1 206 ? 18.742 -9.608 -10.036 1.00 86.69 206 SER A O 1
ATOM 1676 N N . CYS A 1 207 ? 17.070 -11.046 -9.676 1.00 88.69 207 CYS A N 1
ATOM 1677 C CA . CYS A 1 207 ? 16.467 -10.871 -11.001 1.00 88.69 207 CYS A CA 1
ATOM 1678 C C . CYS A 1 207 ? 15.783 -9.506 -11.112 1.00 88.69 207 CYS A C 1
ATOM 1680 O O . CYS A 1 207 ? 15.890 -8.835 -12.136 1.00 88.69 207 CYS A O 1
ATOM 1682 N N . VAL A 1 208 ? 15.112 -9.085 -10.038 1.00 87.69 208 VAL A N 1
ATOM 1683 C CA . VAL A 1 208 ? 14.390 -7.815 -9.974 1.00 87.69 208 VAL A CA 1
ATOM 1684 C C . VAL A 1 208 ? 15.356 -6.626 -9.952 1.00 87.69 208 VAL A C 1
ATOM 1686 O O . VAL A 1 208 ? 15.090 -5.639 -10.631 1.00 87.69 208 VAL A O 1
ATOM 1689 N N . THR A 1 209 ? 16.470 -6.713 -9.217 1.00 85.44 209 THR A N 1
ATOM 1690 C CA . THR A 1 209 ? 17.491 -5.650 -9.109 1.00 85.44 209 THR A CA 1
ATOM 1691 C C . THR A 1 209 ? 18.418 -5.566 -10.324 1.00 85.44 209 THR A C 1
ATOM 1693 O O . THR A 1 209 ? 19.120 -4.570 -10.481 1.00 85.44 209 THR A O 1
ATOM 1696 N N . GLY A 1 210 ? 18.407 -6.572 -11.207 1.00 84.38 210 GLY A N 1
ATOM 1697 C CA . GLY A 1 210 ? 19.305 -6.647 -12.367 1.00 84.38 210 GLY A CA 1
ATOM 1698 C C . GLY A 1 210 ? 20.723 -7.132 -12.033 1.00 84.38 210 GLY A C 1
ATOM 1699 O O . GLY A 1 210 ? 21.631 -7.004 -12.856 1.00 84.38 210 GLY A O 1
ATOM 1700 N N . GLU A 1 211 ? 20.918 -7.690 -10.837 1.00 86.31 211 GLU A N 1
ATOM 1701 C CA . GLU A 1 211 ? 22.181 -8.281 -10.368 1.00 86.31 211 GLU A CA 1
ATOM 1702 C C . GLU A 1 211 ? 22.316 -9.763 -10.748 1.00 86.31 211 GLU A C 1
ATOM 1704 O O . GLU A 1 211 ? 23.387 -10.355 -10.621 1.00 86.31 211 GLU A O 1
ATOM 1709 N N . CYS A 1 212 ? 21.234 -10.380 -11.227 1.00 89.12 212 CYS A N 1
ATOM 1710 C CA . CYS A 1 212 ? 21.239 -11.755 -11.701 1.00 89.12 212 CYS A CA 1
ATOM 1711 C C . CYS A 1 212 ? 22.205 -11.931 -12.880 1.00 89.12 212 CYS A C 1
ATOM 1713 O O . CYS A 1 212 ? 22.182 -11.165 -13.842 1.00 89.12 212 CYS A O 1
ATOM 1715 N N . GLN A 1 213 ? 23.011 -12.990 -12.835 1.00 89.19 213 GLN A N 1
ATOM 1716 C CA . GLN A 1 213 ? 23.949 -13.345 -13.905 1.00 89.19 213 GLN A CA 1
ATOM 1717 C C . GLN A 1 213 ? 23.294 -14.148 -15.043 1.00 89.19 213 GLN A C 1
ATOM 1719 O O . GLN A 1 213 ? 23.911 -14.362 -16.080 1.00 89.19 213 GLN A O 1
ATOM 1724 N N . SER A 1 214 ? 22.052 -14.606 -14.858 1.00 89.25 214 SER A N 1
ATOM 1725 C CA . SER A 1 214 ? 21.390 -15.545 -15.775 1.00 89.25 214 SER A CA 1
ATOM 1726 C C . SER A 1 214 ? 20.266 -14.925 -16.608 1.00 89.25 214 SER A C 1
ATOM 1728 O O . SER A 1 214 ? 19.936 -15.456 -17.663 1.00 89.25 214 SER A O 1
ATOM 1730 N N . CYS A 1 215 ? 19.657 -13.820 -16.168 1.00 91.94 215 CYS A N 1
ATOM 1731 C CA . CYS A 1 215 ? 18.539 -13.180 -16.871 1.00 91.94 215 CYS A CA 1
ATOM 1732 C C . CYS A 1 215 ? 18.702 -11.660 -16.964 1.00 91.94 215 CYS A C 1
ATOM 1734 O O . CYS A 1 215 ? 19.559 -11.077 -16.307 1.00 91.94 215 CYS A O 1
ATOM 1736 N N . GLY A 1 216 ? 17.844 -10.993 -17.730 1.00 91.88 216 GLY A N 1
ATOM 1737 C CA . GLY A 1 216 ? 17.837 -9.539 -17.846 1.00 91.88 216 GLY A CA 1
ATOM 1738 C C . GLY A 1 216 ? 18.544 -9.012 -19.094 1.00 91.88 216 GLY A C 1
ATOM 1739 O O . GLY A 1 216 ? 19.516 -9.587 -19.584 1.00 91.88 216 GLY A O 1
ATOM 1740 N N . LEU A 1 217 ? 18.089 -7.852 -19.574 1.00 92.38 217 LEU A N 1
ATOM 1741 C CA . LEU A 1 217 ? 18.637 -7.202 -20.771 1.00 92.38 217 LEU A CA 1
ATOM 1742 C C . LEU A 1 217 ? 20.118 -6.826 -20.646 1.00 92.38 217 LEU A C 1
ATOM 1744 O O . LEU A 1 217 ? 20.814 -6.773 -21.654 1.00 92.38 217 LEU A O 1
ATOM 1748 N N . ARG A 1 218 ? 20.632 -6.632 -19.427 1.00 92.44 218 ARG A N 1
ATOM 1749 C CA . ARG A 1 218 ? 22.071 -6.453 -19.189 1.00 92.44 218 ARG A CA 1
ATOM 1750 C C . ARG A 1 218 ? 22.885 -7.657 -19.675 1.00 92.44 218 ARG A C 1
ATOM 1752 O O . ARG A 1 218 ? 23.920 -7.463 -20.302 1.00 92.44 218 ARG A O 1
ATOM 1759 N N . ASN A 1 219 ? 22.417 -8.880 -19.422 1.00 91.69 219 ASN A N 1
ATOM 1760 C CA . ASN A 1 219 ? 23.106 -10.098 -19.857 1.00 91.69 219 ASN A CA 1
ATOM 1761 C C . ASN A 1 219 ? 22.962 -10.337 -21.366 1.00 91.69 219 ASN A C 1
ATOM 1763 O O . ASN A 1 219 ? 23.898 -10.819 -21.997 1.00 91.69 219 ASN A O 1
ATOM 1767 N N . LEU A 1 220 ? 21.815 -9.971 -21.948 1.00 93.00 220 LEU A N 1
ATOM 1768 C CA . LEU A 1 220 ? 21.565 -10.122 -23.386 1.00 93.00 220 LEU A CA 1
ATOM 1769 C C . LEU A 1 220 ? 22.356 -9.103 -24.223 1.00 93.00 220 LEU A C 1
ATOM 1771 O O . LEU A 1 220 ? 23.022 -9.476 -25.186 1.00 93.00 220 LEU A O 1
ATOM 1775 N N . TRP A 1 221 ? 22.308 -7.825 -23.839 1.00 94.75 221 TRP A N 1
ATOM 1776 C CA . TRP A 1 221 ? 22.918 -6.723 -24.582 1.00 94.75 221 TRP A CA 1
ATOM 1777 C C . TRP A 1 221 ? 24.303 -6.356 -24.040 1.00 94.75 221 TRP A C 1
ATOM 1779 O O . TRP A 1 221 ? 25.306 -6.687 -24.666 1.00 94.75 221 TRP A O 1
ATOM 1789 N N . GLN A 1 222 ? 24.385 -5.720 -22.864 1.00 90.12 222 GLN A N 1
ATOM 1790 C CA . GLN A 1 222 ? 25.629 -5.121 -22.349 1.00 90.12 222 GLN A CA 1
ATOM 1791 C C . GLN A 1 222 ? 26.764 -6.129 -22.138 1.00 90.12 222 GLN A C 1
ATOM 1793 O O . GLN A 1 222 ? 27.899 -5.850 -22.507 1.00 90.12 222 GLN A O 1
ATOM 1798 N N . LEU A 1 223 ? 26.476 -7.284 -21.533 1.00 89.06 223 LEU A N 1
ATOM 1799 C CA . LEU A 1 223 ? 27.456 -8.349 -21.284 1.00 89.06 223 LEU A CA 1
ATOM 1800 C C . LEU A 1 223 ? 27.497 -9.392 -22.412 1.00 89.06 223 LEU A C 1
ATOM 1802 O O . LEU A 1 223 ? 28.381 -10.247 -22.411 1.00 89.06 223 LEU A O 1
ATOM 1806 N N . GLY A 1 224 ? 26.552 -9.315 -23.352 1.00 90.19 224 GLY A N 1
ATOM 1807 C CA . GLY A 1 224 ? 26.424 -10.197 -24.504 1.00 90.19 224 GLY A CA 1
ATOM 1808 C C . GLY A 1 224 ? 26.919 -9.524 -25.778 1.00 90.19 224 GLY A C 1
ATOM 1809 O O . GLY A 1 224 ? 28.119 -9.310 -25.954 1.00 90.19 224 GLY A O 1
ATOM 1810 N N . VAL A 1 225 ? 25.989 -9.186 -26.670 1.00 91.38 225 VAL A N 1
ATOM 1811 C CA . VAL A 1 225 ? 26.291 -8.686 -28.022 1.00 91.38 225 VAL A CA 1
ATOM 1812 C C . VAL A 1 225 ? 27.117 -7.399 -28.005 1.00 91.38 225 VAL A C 1
ATOM 1814 O O . VAL A 1 225 ? 28.066 -7.265 -28.775 1.00 91.38 225 VAL A O 1
ATOM 1817 N N . ARG A 1 226 ? 26.840 -6.474 -27.077 1.00 91.31 226 ARG A N 1
ATOM 1818 C CA . ARG A 1 226 ? 27.548 -5.190 -26.999 1.00 91.31 226 ARG A CA 1
ATOM 1819 C C . ARG A 1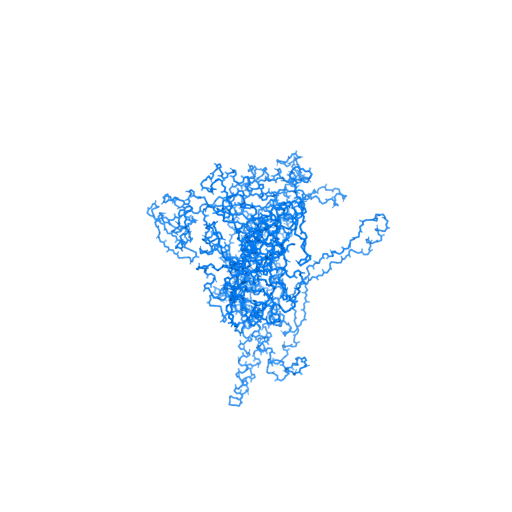 226 ? 29.051 -5.365 -26.762 1.00 91.31 226 ARG A C 1
ATOM 1821 O O . ARG A 1 226 ? 29.838 -4.627 -27.338 1.00 91.31 226 ARG A O 1
ATOM 1828 N N . ARG A 1 227 ? 29.481 -6.357 -25.974 1.00 88.06 227 ARG A N 1
ATOM 1829 C CA . ARG A 1 227 ? 30.917 -6.645 -25.764 1.00 88.06 227 ARG A CA 1
ATOM 1830 C C . ARG A 1 227 ? 31.633 -7.110 -27.029 1.00 88.06 227 ARG A C 1
ATOM 1832 O O . ARG A 1 227 ? 32.841 -6.967 -27.116 1.00 88.06 227 ARG A O 1
ATOM 1839 N N . GLN A 1 228 ? 30.907 -7.656 -27.999 1.00 87.25 228 GLN A N 1
ATOM 1840 C CA . GLN A 1 228 ? 31.474 -8.107 -29.274 1.00 87.25 228 GLN A CA 1
ATOM 1841 C C . GLN A 1 228 ? 31.604 -6.961 -30.290 1.00 87.25 228 GLN A C 1
ATOM 1843 O O . GLN A 1 228 ? 32.333 -7.077 -31.276 1.00 87.25 228 GLN A O 1
ATOM 1848 N N . LEU A 1 229 ? 30.897 -5.852 -30.046 1.00 87.50 229 LEU A N 1
ATOM 1849 C CA . LEU A 1 229 ? 30.923 -4.641 -30.864 1.00 87.50 229 LEU A CA 1
ATOM 1850 C C . LEU A 1 229 ? 32.017 -3.654 -30.454 1.00 87.50 229 LEU A C 1
ATOM 1852 O O . LEU A 1 229 ? 32.306 -2.743 -31.218 1.00 87.50 229 LEU A O 1
ATOM 1856 N N . PHE A 1 230 ? 32.613 -3.801 -29.271 1.00 85.88 230 PHE A N 1
ATOM 1857 C CA . PHE A 1 230 ? 33.592 -2.853 -28.743 1.00 85.88 230 PHE A CA 1
ATOM 1858 C C . PHE A 1 230 ? 34.854 -3.581 -28.286 1.00 85.88 230 PHE A C 1
ATOM 1860 O O . PHE A 1 230 ? 34.771 -4.581 -27.576 1.00 85.88 230 PHE A O 1
ATOM 1867 N N . ARG A 1 231 ? 36.027 -3.060 -28.656 1.00 77.88 231 ARG A N 1
ATOM 1868 C CA . ARG A 1 231 ? 37.305 -3.451 -28.050 1.00 77.88 231 ARG A CA 1
ATOM 1869 C C . ARG A 1 231 ? 37.555 -2.570 -26.828 1.00 77.88 231 ARG A C 1
ATOM 1871 O O . ARG A 1 231 ? 37.303 -1.367 -26.867 1.00 77.88 231 ARG A O 1
ATOM 1878 N N . GLN A 1 232 ? 38.033 -3.173 -25.744 1.00 66.81 232 GLN A N 1
ATOM 1879 C CA . GLN A 1 232 ? 38.383 -2.460 -24.519 1.00 66.81 232 GLN A CA 1
ATOM 1880 C C . GLN A 1 232 ? 39.900 -2.540 -24.326 1.00 66.81 232 GLN A C 1
ATOM 1882 O O . GLN A 1 232 ? 40.421 -3.594 -23.966 1.00 66.81 232 GLN A O 1
ATOM 1887 N N . GLU A 1 233 ? 40.603 -1.444 -24.603 1.00 64.12 233 GLU A N 1
ATOM 1888 C CA . GLU A 1 233 ? 42.025 -1.295 -24.283 1.00 64.12 233 GLU A CA 1
ATOM 1889 C C . GLU A 1 233 ? 42.165 -0.732 -22.860 1.00 64.12 233 GLU A C 1
ATOM 1891 O O . GLU A 1 233 ? 41.351 0.080 -22.412 1.00 64.12 233 GLU A O 1
ATOM 1896 N N . ILE A 1 234 ? 43.158 -1.205 -22.099 1.00 56.59 234 ILE A N 1
ATOM 1897 C CA . ILE A 1 234 ? 43.329 -0.819 -20.690 1.00 56.59 234 ILE A CA 1
ATOM 1898 C C . ILE A 1 234 ? 43.584 0.695 -20.610 1.00 56.59 234 ILE A C 1
ATOM 1900 O O . ILE A 1 234 ? 44.588 1.183 -21.118 1.00 56.59 234 ILE A O 1
ATOM 1904 N N . GLY A 1 235 ? 42.686 1.425 -19.939 1.00 57.88 235 GLY A N 1
ATOM 1905 C CA . GLY A 1 235 ? 42.815 2.867 -19.702 1.00 57.88 235 GLY A CA 1
ATOM 1906 C C . GLY A 1 235 ? 42.239 3.781 -20.792 1.00 57.88 235 GLY A C 1
ATOM 1907 O O . GLY A 1 235 ? 42.446 4.988 -20.703 1.00 57.88 235 GLY A O 1
ATOM 1908 N N . GLN A 1 236 ? 41.519 3.245 -21.787 1.00 64.94 236 GLN A N 1
ATOM 1909 C CA . GLN A 1 236 ? 40.877 4.032 -22.851 1.00 64.94 236 GLN A CA 1
ATOM 1910 C C . GLN A 1 236 ? 39.368 3.771 -22.960 1.00 64.94 236 GLN A C 1
ATOM 1912 O O . GLN A 1 236 ? 38.860 2.738 -22.512 1.00 64.94 236 GLN A O 1
ATOM 1917 N N . ASP A 1 237 ? 38.655 4.722 -23.572 1.00 71.44 237 ASP A N 1
ATOM 1918 C CA . ASP A 1 237 ? 37.235 4.574 -23.887 1.00 71.44 237 ASP A CA 1
ATOM 1919 C C . ASP A 1 237 ? 37.013 3.426 -24.893 1.00 71.44 237 ASP A C 1
ATOM 1921 O O . ASP A 1 237 ? 37.835 3.226 -25.789 1.00 71.44 237 ASP A O 1
ATOM 1925 N N . PRO A 1 238 ? 35.913 2.655 -24.783 1.00 73.62 238 PRO A N 1
ATOM 1926 C CA . PRO A 1 238 ? 35.654 1.528 -25.675 1.00 73.62 238 PRO A CA 1
ATOM 1927 C C . PRO A 1 238 ? 35.560 1.974 -27.140 1.00 73.62 238 PRO A C 1
ATOM 1929 O O . PRO A 1 238 ? 34.701 2.785 -27.489 1.00 73.62 238 PRO A O 1
ATOM 1932 N N . ILE A 1 239 ? 36.386 1.391 -28.012 1.00 80.00 239 ILE A N 1
ATOM 1933 C CA . ILE A 1 239 ? 36.403 1.707 -29.448 1.00 80.00 239 ILE A CA 1
ATOM 1934 C C . ILE A 1 239 ? 35.569 0.671 -30.203 1.00 80.00 239 ILE A C 1
ATOM 1936 O O . ILE A 1 239 ? 35.642 -0.530 -29.931 1.00 80.00 239 ILE A O 1
ATOM 1940 N N . LEU A 1 240 ? 34.768 1.133 -31.163 1.00 82.12 240 LEU A N 1
ATOM 1941 C CA . LEU A 1 240 ? 33.920 0.272 -31.978 1.00 82.12 240 LEU A CA 1
ATOM 1942 C C . LEU A 1 240 ? 34.772 -0.677 -32.840 1.00 82.12 240 LEU A C 1
ATOM 1944 O O . LEU A 1 240 ? 35.664 -0.259 -33.578 1.00 82.12 240 LEU A O 1
ATOM 1948 N N . HIS A 1 241 ? 34.490 -1.971 -32.749 1.00 82.56 241 HIS A N 1
ATOM 1949 C CA . HIS A 1 241 ? 35.185 -3.021 -33.476 1.00 82.56 241 HIS A CA 1
ATOM 1950 C C . HIS A 1 241 ? 34.614 -3.144 -34.893 1.00 82.56 241 HIS A C 1
ATOM 1952 O O . HIS A 1 241 ? 33.732 -3.961 -35.144 1.00 82.56 241 HIS A O 1
ATOM 1958 N N . VAL A 1 242 ? 35.116 -2.328 -35.822 1.00 81.00 242 VAL A N 1
ATOM 1959 C CA . VAL A 1 242 ? 34.620 -2.264 -37.213 1.00 81.00 242 VAL A CA 1
ATOM 1960 C C . VAL A 1 242 ? 34.761 -3.575 -37.996 1.00 81.00 242 VAL A C 1
ATOM 1962 O O . VAL A 1 242 ? 34.022 -3.799 -38.942 1.00 81.00 242 VAL A O 1
ATOM 1965 N N . SER A 1 243 ? 35.667 -4.465 -37.583 1.00 80.12 243 SER A N 1
ATOM 1966 C CA . SER A 1 243 ? 35.826 -5.815 -38.145 1.00 80.12 243 SER A CA 1
ATOM 1967 C C . SER A 1 243 ? 34.974 -6.878 -37.438 1.00 80.12 243 SER A C 1
ATOM 1969 O O . SER A 1 243 ? 35.176 -8.068 -37.648 1.00 80.12 243 SER A O 1
ATOM 1971 N N . SER A 1 244 ? 34.072 -6.486 -36.534 1.00 85.56 244 SER A N 1
ATOM 1972 C CA . SER A 1 244 ? 33.119 -7.414 -35.923 1.00 85.56 244 SER A CA 1
ATOM 1973 C C . SER A 1 244 ? 32.067 -7.830 -36.954 1.00 85.56 244 SER A C 1
ATOM 1975 O O . SER A 1 244 ? 31.515 -6.941 -37.600 1.00 85.56 244 SER A O 1
ATOM 1977 N N . PRO A 1 245 ? 31.670 -9.112 -37.041 1.00 86.31 245 PRO A N 1
ATOM 1978 C CA . PRO A 1 245 ? 30.550 -9.525 -37.900 1.00 86.31 245 PRO A CA 1
ATOM 1979 C C . PRO A 1 245 ? 29.226 -8.850 -37.494 1.00 86.31 245 PRO A C 1
ATOM 1981 O O . PRO A 1 245 ? 28.302 -8.694 -38.289 1.00 86.31 245 PRO A O 1
ATOM 1984 N N . PHE A 1 246 ? 29.146 -8.383 -36.245 1.00 88.38 246 PHE A N 1
ATOM 1985 C CA . PHE A 1 246 ? 28.014 -7.631 -35.722 1.00 88.38 246 PHE A CA 1
ATOM 1986 C C . PHE A 1 246 ? 28.012 -6.153 -36.157 1.00 88.38 246 PHE A C 1
ATOM 1988 O O . PHE A 1 246 ? 26.982 -5.495 -36.022 1.00 88.38 246 PHE A O 1
ATOM 1995 N N . TYR A 1 247 ? 29.111 -5.612 -36.691 1.00 89.62 247 TYR A N 1
ATOM 1996 C CA . TYR A 1 247 ? 29.165 -4.237 -37.194 1.00 89.62 247 TYR A CA 1
ATOM 1997 C C . TYR A 1 247 ? 28.492 -4.122 -38.574 1.00 89.62 247 TYR A C 1
ATOM 1999 O O . TYR A 1 247 ? 28.629 -5.010 -39.409 1.00 89.62 247 TYR A O 1
ATOM 2007 N N . GLY A 1 248 ? 27.724 -3.052 -38.802 1.00 88.00 248 GLY A N 1
ATOM 2008 C CA . GLY A 1 248 ? 27.003 -2.801 -40.057 1.00 88.00 248 GLY A CA 1
ATOM 2009 C C . GLY A 1 248 ? 26.275 -1.455 -40.059 1.00 88.00 248 GLY A C 1
ATOM 2010 O O . GLY A 1 248 ? 26.248 -0.759 -39.038 1.00 88.00 248 GLY A O 1
ATOM 2011 N N . GLU A 1 249 ? 25.697 -1.081 -41.205 1.00 87.75 249 GLU A N 1
ATOM 2012 C CA . GLU A 1 249 ? 25.051 0.227 -41.420 1.00 87.75 249 GLU A CA 1
ATOM 2013 C C . GLU A 1 249 ? 23.889 0.493 -40.448 1.00 87.75 249 GLU A C 1
ATOM 2015 O O . GLU A 1 249 ? 23.676 1.637 -40.038 1.00 87.75 249 GLU A O 1
ATOM 2020 N N . GLU A 1 250 ? 23.208 -0.553 -39.969 1.00 89.25 250 GLU A N 1
ATOM 2021 C CA . GLU A 1 250 ? 22.083 -0.448 -39.028 1.00 89.25 250 GLU A CA 1
ATOM 2022 C C . GLU A 1 250 ? 22.491 0.142 -37.676 1.00 89.25 250 GLU A C 1
ATOM 2024 O O . GLU A 1 250 ? 21.663 0.707 -36.960 1.00 89.25 250 GLU A O 1
ATOM 2029 N N . LEU A 1 251 ? 23.771 0.023 -37.306 1.00 87.38 251 LEU A N 1
ATOM 2030 C CA . LEU A 1 251 ? 24.304 0.624 -36.083 1.00 87.38 251 LEU A CA 1
ATOM 2031 C C . LEU A 1 251 ? 24.562 2.126 -36.233 1.00 87.38 251 LEU A C 1
ATOM 2033 O O . LEU A 1 251 ? 24.712 2.815 -35.226 1.00 87.38 251 LEU A O 1
ATOM 2037 N N . THR A 1 252 ? 24.621 2.631 -37.466 1.00 85.06 252 THR A N 1
ATOM 2038 C CA . THR A 1 252 ? 24.831 4.054 -37.774 1.00 85.06 252 THR A CA 1
ATOM 2039 C C . THR A 1 252 ? 23.534 4.779 -38.128 1.00 85.06 252 THR A C 1
ATOM 2041 O O . THR A 1 252 ? 23.469 6.007 -38.030 1.00 85.06 252 THR A O 1
ATOM 2044 N N . GLU A 1 253 ? 22.481 4.036 -38.482 1.00 89.75 253 GLU A N 1
ATOM 2045 C CA . GLU A 1 253 ? 21.156 4.598 -38.713 1.00 89.75 253 GLU A CA 1
ATOM 2046 C C . GLU A 1 253 ? 20.613 5.250 -37.435 1.00 89.75 253 GLU A C 1
ATOM 2048 O O . GLU A 1 253 ? 20.696 4.699 -36.335 1.00 89.75 253 GLU A O 1
ATOM 2053 N N . THR A 1 254 ? 20.042 6.449 -37.583 1.00 92.50 254 THR A N 1
ATOM 2054 C CA . THR A 1 254 ? 19.457 7.186 -36.460 1.00 92.50 254 THR A CA 1
ATOM 2055 C C . THR A 1 254 ? 17.941 7.201 -36.537 1.00 92.50 254 THR A C 1
ATOM 2057 O O . THR A 1 254 ? 17.364 7.509 -37.577 1.00 92.50 254 THR A O 1
ATOM 2060 N N . PHE A 1 255 ? 17.292 6.959 -35.403 1.00 92.19 255 PHE A N 1
ATOM 2061 C CA . PHE A 1 255 ? 15.841 7.017 -35.270 1.00 92.19 255 PHE A CA 1
ATOM 2062 C C . PHE A 1 255 ? 15.427 7.703 -33.969 1.00 92.19 255 PHE A C 1
ATOM 2064 O O . PHE A 1 255 ? 16.257 8.034 -33.119 1.00 92.19 255 PHE A O 1
ATOM 2071 N N . GLU A 1 256 ? 14.129 7.978 -33.844 1.00 90.38 256 GLU A N 1
ATOM 2072 C CA . GLU A 1 256 ? 13.581 8.781 -32.755 1.00 90.38 256 GLU A CA 1
ATOM 2073 C C . GLU A 1 256 ? 12.817 7.947 -31.718 1.00 90.38 256 GLU A C 1
ATOM 2075 O O . GLU A 1 256 ? 12.001 7.085 -32.051 1.00 90.38 256 GLU A O 1
ATOM 2080 N N . TRP A 1 257 ? 13.008 8.273 -30.438 1.00 91.00 257 TRP A N 1
ATOM 2081 C CA . TRP A 1 257 ? 12.186 7.796 -29.319 1.00 91.00 257 TRP A CA 1
ATOM 2082 C C . TRP A 1 257 ? 11.902 8.932 -28.332 1.00 91.00 257 TRP A C 1
ATOM 2084 O O . TRP A 1 257 ? 12.437 10.031 -28.455 1.00 91.00 257 TRP A O 1
ATOM 2094 N N . ARG A 1 258 ? 11.002 8.714 -27.364 1.00 86.94 258 ARG A N 1
ATOM 2095 C CA . ARG A 1 258 ? 10.532 9.780 -26.460 1.00 86.94 258 ARG A CA 1
ATOM 2096 C C . ARG A 1 258 ? 10.758 9.467 -24.990 1.00 86.94 258 ARG A C 1
ATOM 2098 O O . ARG A 1 258 ? 10.696 8.312 -24.580 1.00 86.94 258 ARG A O 1
ATOM 2105 N N . TYR A 1 259 ? 10.929 10.506 -24.179 1.00 81.31 259 TYR A N 1
ATOM 2106 C CA . TYR A 1 259 ? 11.045 10.397 -22.723 1.00 81.31 259 TYR A CA 1
ATOM 2107 C C . TYR A 1 259 ? 10.488 11.641 -22.022 1.00 81.31 259 TYR A C 1
ATOM 2109 O O . TYR A 1 259 ? 10.334 12.695 -22.630 1.00 81.31 259 TYR A O 1
ATOM 2117 N N . TYR A 1 260 ? 10.164 11.519 -20.734 1.00 79.25 260 TYR A N 1
ATOM 2118 C CA . TYR A 1 260 ? 9.792 12.672 -19.915 1.00 79.25 260 TYR A CA 1
ATOM 2119 C C . TYR A 1 260 ? 11.033 13.313 -19.293 1.00 79.25 260 TYR A C 1
ATOM 2121 O O . TYR A 1 260 ? 11.830 12.616 -18.661 1.00 79.25 260 TYR A O 1
ATOM 2129 N N . SER A 1 261 ? 11.153 14.630 -19.422 1.00 76.69 261 SER A N 1
ATOM 2130 C CA . SER A 1 261 ? 12.135 15.472 -18.741 1.00 76.69 261 SER A CA 1
ATOM 2131 C C . SER A 1 261 ? 11.432 16.423 -17.766 1.00 76.69 261 SER A C 1
ATOM 2133 O O . SER A 1 261 ? 10.240 16.707 -17.896 1.00 76.69 261 SER A O 1
ATOM 2135 N N . GLN A 1 262 ? 12.158 16.904 -16.757 1.00 74.50 262 GLN A N 1
ATOM 2136 C CA . GLN A 1 262 ? 11.691 17.993 -15.899 1.00 74.50 262 GLN A CA 1
ATOM 2137 C C . GLN A 1 262 ? 12.310 19.299 -16.388 1.00 74.50 262 GLN A C 1
ATOM 2139 O O . GLN A 1 262 ? 13.522 19.478 -16.268 1.00 74.50 262 GLN A O 1
ATOM 2144 N N . LYS A 1 263 ? 11.491 20.225 -16.886 1.00 67.19 263 LYS A N 1
ATOM 2145 C CA . LYS A 1 263 ? 11.932 21.590 -17.193 1.00 67.19 263 LYS A CA 1
ATOM 2146 C C . LYS A 1 263 ? 11.499 22.530 -16.083 1.00 67.19 263 LYS A C 1
ATOM 2148 O O . LYS A 1 263 ? 10.414 22.391 -15.525 1.00 67.19 263 LYS A O 1
ATOM 2153 N N . ARG A 1 264 ? 12.346 23.504 -15.745 1.00 50.38 264 ARG A N 1
ATOM 2154 C CA . ARG A 1 264 ? 11.894 24.638 -14.931 1.00 50.38 264 ARG A CA 1
ATOM 2155 C C . ARG A 1 264 ? 10.848 25.388 -15.753 1.00 50.38 264 ARG A C 1
ATOM 2157 O O . ARG A 1 264 ? 11.103 25.675 -16.922 1.00 50.38 264 ARG A O 1
ATOM 2164 N N . SER A 1 265 ? 9.677 25.648 -15.177 1.00 43.25 265 SER A N 1
ATOM 2165 C CA . SER A 1 265 ? 8.700 26.517 -15.834 1.00 43.25 265 SER A CA 1
ATOM 2166 C C . SER A 1 265 ? 9.344 27.886 -16.080 1.00 43.25 265 SER A C 1
ATOM 2168 O O . SER A 1 265 ? 10.101 28.338 -15.215 1.00 43.25 265 SER A O 1
ATOM 2170 N N . PRO A 1 266 ? 9.100 28.539 -17.230 1.00 40.09 266 PRO A N 1
ATOM 2171 C CA . PRO A 1 266 ? 9.530 29.915 -17.407 1.00 40.09 266 PRO A CA 1
ATOM 2172 C C . PRO A 1 266 ? 8.851 30.757 -16.323 1.00 40.09 266 PRO A C 1
ATOM 2174 O O . PRO A 1 266 ? 7.624 30.793 -16.234 1.00 40.09 266 PRO A O 1
ATOM 2177 N N . THR A 1 267 ? 9.646 31.382 -15.457 1.00 41.84 267 THR A N 1
ATOM 2178 C CA . THR A 1 267 ? 9.179 32.495 -14.628 1.00 41.84 267 THR A CA 1
ATOM 2179 C C . THR A 1 267 ? 8.614 33.563 -15.563 1.00 41.84 267 THR A C 1
ATOM 2181 O O . THR A 1 267 ? 9.163 33.775 -16.643 1.00 41.84 267 THR A O 1
ATOM 2184 N N . LEU A 1 268 ? 7.474 34.135 -15.173 1.00 36.94 268 LEU A N 1
ATOM 2185 C CA . LEU A 1 268 ? 6.664 35.115 -15.904 1.00 36.94 268 LEU A CA 1
ATOM 2186 C C . LEU A 1 268 ? 7.463 36.052 -16.828 1.00 36.94 268 LEU A C 1
ATOM 2188 O O . LEU A 1 268 ? 8.556 36.503 -16.497 1.00 36.94 268 LEU A O 1
ATOM 2192 N N . SER A 1 269 ? 6.870 36.366 -17.984 1.00 38.56 269 SER A N 1
ATOM 2193 C CA . SER A 1 269 ? 7.399 37.305 -18.977 1.00 38.56 269 SER A CA 1
ATOM 2194 C C . SER A 1 269 ? 7.857 38.620 -18.343 1.00 38.56 269 SER A C 1
ATOM 2196 O O . SER A 1 269 ? 7.131 39.194 -17.533 1.00 38.56 269 SER A O 1
ATOM 2198 N N . THR A 1 270 ? 8.995 39.136 -18.807 1.00 37.12 270 THR A N 1
ATOM 2199 C CA . THR A 1 270 ? 9.639 40.415 -18.445 1.00 37.12 270 THR A CA 1
ATOM 2200 C C . THR A 1 270 ? 8.700 41.625 -18.361 1.00 37.12 270 THR A C 1
ATOM 2202 O O . THR A 1 270 ? 8.981 42.565 -17.628 1.00 37.12 270 THR A O 1
ATOM 2205 N N . HIS A 1 271 ? 7.546 41.595 -19.032 1.00 41.16 271 HIS A N 1
ATOM 2206 C CA . HIS A 1 271 ? 6.538 42.653 -18.949 1.00 41.16 271 HIS A CA 1
ATOM 2207 C C . HIS A 1 271 ? 5.831 42.742 -17.578 1.00 41.16 271 HIS A C 1
ATOM 2209 O O . HIS A 1 271 ? 5.266 43.783 -17.260 1.00 41.16 271 HIS A O 1
ATOM 2215 N N . ALA A 1 272 ? 5.858 41.680 -16.761 1.00 40.56 272 ALA A N 1
ATOM 2216 C CA . ALA A 1 272 ? 5.292 41.675 -15.408 1.00 40.56 272 ALA A CA 1
ATOM 2217 C C . ALA A 1 272 ? 6.269 42.210 -14.342 1.00 40.56 272 ALA A C 1
ATOM 2219 O O . ALA A 1 272 ? 5.830 42.574 -13.259 1.00 40.56 272 ALA A O 1
ATOM 2220 N N . GLN A 1 273 ? 7.573 42.283 -14.645 1.00 36.28 273 GLN A N 1
ATOM 2221 C CA . GLN A 1 273 ? 8.572 42.849 -13.727 1.00 36.28 273 GLN A CA 1
ATOM 2222 C C . GLN A 1 273 ? 8.505 44.379 -13.668 1.00 36.28 273 GLN A C 1
ATOM 2224 O O . GLN A 1 273 ? 8.697 44.943 -12.604 1.00 36.28 273 GLN A O 1
ATOM 2229 N N . GLN A 1 274 ? 8.153 45.049 -14.770 1.00 36.41 274 GLN A N 1
ATOM 2230 C CA . GLN A 1 274 ? 8.090 46.518 -14.819 1.00 36.41 274 GLN A CA 1
ATOM 2231 C C . GLN A 1 274 ? 6.856 47.128 -14.139 1.00 36.41 274 GLN A C 1
ATOM 2233 O O . GLN A 1 274 ? 6.792 48.340 -13.986 1.00 36.41 274 GLN A O 1
ATOM 2238 N N . VAL A 1 275 ? 5.864 46.315 -13.758 1.00 42.91 275 VAL A N 1
ATOM 2239 C CA . VAL A 1 275 ? 4.627 46.794 -13.105 1.00 42.91 275 VAL A CA 1
ATOM 2240 C C . VAL A 1 275 ? 4.647 46.530 -11.592 1.00 42.91 275 VAL A C 1
ATOM 2242 O O . VAL A 1 275 ? 3.719 46.915 -10.899 1.00 42.91 275 VAL A O 1
ATOM 2245 N N . ALA A 1 276 ? 5.690 45.868 -11.080 1.00 35.22 276 ALA A N 1
ATOM 2246 C CA . ALA A 1 276 ? 5.821 45.467 -9.678 1.00 35.22 276 ALA A CA 1
ATOM 2247 C C . ALA A 1 276 ? 6.962 46.205 -8.945 1.00 35.22 276 ALA A C 1
ATOM 2249 O O . ALA A 1 276 ? 7.431 45.723 -7.920 1.00 35.22 276 ALA A O 1
ATOM 2250 N N . GLU A 1 277 ? 7.442 47.328 -9.492 1.00 34.88 277 GLU A N 1
ATOM 2251 C CA . GLU A 1 277 ? 8.470 48.171 -8.854 1.00 34.88 277 GLU A CA 1
ATOM 2252 C C . GLU A 1 277 ? 7.892 49.343 -8.040 1.00 34.88 277 GLU A C 1
ATOM 2254 O O . GLU A 1 277 ? 8.661 50.026 -7.376 1.00 34.88 277 GLU A O 1
ATOM 2259 N N . ASP A 1 278 ? 6.568 49.527 -8.009 1.00 36.78 278 ASP A N 1
ATOM 2260 C CA . ASP A 1 278 ? 5.912 50.487 -7.116 1.00 36.78 278 ASP A CA 1
ATOM 2261 C C . ASP A 1 278 ? 4.938 49.747 -6.179 1.00 36.78 278 ASP A C 1
ATOM 2263 O O . ASP A 1 278 ? 3.958 49.153 -6.629 1.00 36.78 278 ASP A O 1
ATOM 2267 N N . ASP A 1 279 ? 5.242 49.836 -4.884 1.00 37.09 279 ASP A N 1
ATOM 2268 C CA . ASP A 1 279 ? 4.508 49.394 -3.690 1.00 37.09 279 ASP A CA 1
ATOM 2269 C C . ASP A 1 279 ? 4.627 47.920 -3.221 1.00 37.09 279 ASP A C 1
ATOM 2271 O O . ASP A 1 279 ? 4.257 46.959 -3.893 1.00 37.09 279 ASP A O 1
ATOM 2275 N N . ASP A 1 280 ? 5.079 47.818 -1.962 1.00 31.56 280 ASP A N 1
ATOM 2276 C CA . ASP A 1 280 ? 5.124 46.689 -1.017 1.00 31.56 280 ASP A CA 1
ATOM 2277 C C . ASP A 1 280 ? 6.396 45.808 -0.959 1.00 31.56 280 ASP A C 1
ATOM 2279 O O . ASP A 1 280 ? 6.504 44.698 -1.490 1.00 31.56 280 ASP A O 1
ATOM 2283 N N . GLU A 1 281 ? 7.346 46.296 -0.151 1.00 34.00 281 GLU A N 1
ATOM 2284 C CA . GLU A 1 281 ? 8.528 45.613 0.391 1.00 34.00 281 GLU A CA 1
ATOM 2285 C C . GLU A 1 281 ? 8.183 44.452 1.365 1.00 34.00 281 GLU A C 1
ATOM 2287 O O . GLU A 1 281 ? 8.586 44.481 2.521 1.00 34.00 281 GLU A O 1
ATOM 2292 N N . GLU A 1 282 ? 7.473 43.392 0.952 1.00 30.86 282 GLU A N 1
ATOM 2293 C CA . GLU A 1 282 ? 7.473 42.121 1.725 1.00 30.86 282 GLU A CA 1
ATOM 2294 C C . GLU A 1 282 ? 7.100 40.862 0.918 1.00 30.86 282 GLU A C 1
ATOM 2296 O O . GLU A 1 282 ? 6.459 39.934 1.412 1.00 30.86 282 GLU A O 1
ATOM 2301 N N . TYR A 1 283 ? 7.526 40.763 -0.343 1.00 29.34 283 TYR A N 1
ATOM 2302 C CA . TYR A 1 283 ? 7.439 39.498 -1.078 1.00 29.34 283 TYR A CA 1
ATOM 2303 C C . TYR A 1 283 ? 8.729 39.202 -1.839 1.00 29.34 283 TYR A C 1
ATOM 2305 O O . TYR A 1 283 ? 8.951 39.669 -2.952 1.00 29.34 283 TYR A O 1
ATOM 2313 N N . SER A 1 284 ? 9.590 38.374 -1.243 1.00 22.94 284 SER A N 1
ATOM 2314 C CA . SER A 1 284 ? 10.731 37.775 -1.938 1.00 22.94 284 SER A CA 1
ATOM 2315 C C . SER A 1 284 ? 10.377 36.336 -2.338 1.00 22.94 284 SER A C 1
ATOM 2317 O O . SER A 1 284 ? 10.428 35.439 -1.491 1.00 22.94 284 SER A O 1
ATOM 2319 N N . PRO A 1 285 ? 10.013 36.054 -3.606 1.00 29.06 285 PRO A N 1
ATOM 2320 C CA . PRO A 1 285 ? 9.763 34.694 -4.059 1.00 29.06 285 PRO A CA 1
ATOM 2321 C C . PRO A 1 285 ? 11.103 33.996 -4.296 1.00 29.06 285 PRO A C 1
ATOM 2323 O O . PRO A 1 285 ? 11.550 33.822 -5.431 1.00 29.06 285 PRO A O 1
ATOM 2326 N N . THR A 1 286 ? 11.774 33.572 -3.229 1.00 31.22 286 THR A N 1
ATOM 2327 C CA . THR A 1 286 ? 12.927 32.684 -3.368 1.00 31.22 286 THR A CA 1
ATOM 2328 C C . THR A 1 286 ? 12.489 31.216 -3.378 1.00 31.22 286 THR A C 1
ATOM 2330 O O . THR A 1 286 ? 11.959 30.664 -2.422 1.00 31.22 286 THR A O 1
ATOM 2333 N N . ALA A 1 287 ? 12.781 30.579 -4.518 1.00 32.12 287 ALA A N 1
ATOM 2334 C CA . ALA A 1 287 ? 13.100 29.159 -4.667 1.00 32.12 287 ALA A CA 1
ATOM 2335 C C . ALA A 1 287 ? 11.980 28.101 -4.532 1.00 32.12 287 ALA A C 1
ATOM 2337 O O . ALA A 1 287 ? 12.128 27.116 -3.817 1.00 32.12 287 ALA A O 1
ATOM 2338 N N . SER A 1 288 ? 10.949 28.155 -5.380 1.00 35.16 288 SER A N 1
ATOM 2339 C CA . SER A 1 288 ? 10.346 26.909 -5.898 1.00 35.16 288 SER A CA 1
ATOM 2340 C C . SER A 1 288 ? 9.715 27.102 -7.279 1.00 35.16 288 SER A C 1
ATOM 2342 O O . SER A 1 288 ? 8.503 27.057 -7.459 1.00 35.16 288 SER A O 1
ATOM 2344 N N . ALA A 1 289 ? 10.546 27.292 -8.309 1.00 32.78 289 ALA A N 1
ATOM 2345 C CA . ALA A 1 289 ? 10.060 27.168 -9.682 1.00 32.78 289 ALA A CA 1
ATOM 2346 C C . ALA A 1 289 ? 9.458 25.763 -9.860 1.00 32.78 289 ALA A C 1
ATOM 2348 O O . ALA A 1 289 ? 10.184 24.761 -9.824 1.00 32.78 289 ALA A O 1
ATOM 2349 N N . SER A 1 290 ? 8.135 25.688 -10.022 1.00 40.75 290 SER A N 1
ATOM 2350 C CA . SER A 1 290 ? 7.429 24.443 -10.303 1.00 40.75 290 SER A CA 1
ATOM 2351 C C . SER A 1 290 ? 8.050 23.821 -11.555 1.00 40.75 290 SER A C 1
ATOM 2353 O O . SER A 1 290 ? 8.128 24.437 -12.622 1.00 40.75 290 SER A O 1
ATOM 2355 N N . ARG A 1 291 ? 8.610 22.616 -11.421 1.00 47.78 291 ARG A N 1
ATOM 2356 C CA . ARG A 1 291 ? 9.190 21.897 -12.559 1.00 47.78 291 ARG A CA 1
ATOM 2357 C C . ARG A 1 291 ? 8.049 21.240 -13.324 1.00 47.78 291 ARG A C 1
ATOM 2359 O O . ARG A 1 291 ? 7.353 20.395 -12.765 1.00 47.78 291 ARG A O 1
ATOM 2366 N N . SER A 1 292 ? 7.855 21.617 -14.581 1.00 53.94 292 SER A N 1
ATOM 2367 C CA . SER A 1 292 ? 6.872 20.980 -15.453 1.00 53.94 292 SER A CA 1
ATOM 2368 C C . SER A 1 292 ? 7.465 19.711 -16.066 1.00 53.94 292 SER A C 1
ATOM 2370 O O . SER A 1 292 ? 8.627 19.668 -16.480 1.00 53.94 292 SER A O 1
ATOM 2372 N N . LEU A 1 293 ? 6.669 18.640 -16.084 1.00 64.00 293 LEU A N 1
ATOM 2373 C CA . LEU A 1 293 ? 7.030 17.395 -16.751 1.00 64.00 293 LEU A CA 1
ATOM 2374 C C . LEU A 1 293 ? 6.753 17.559 -18.252 1.00 64.00 293 LEU A C 1
ATOM 2376 O O . LEU A 1 293 ? 5.595 17.643 -18.658 1.00 64.00 293 LEU A O 1
ATOM 2380 N N . THR A 1 294 ? 7.796 17.603 -19.078 1.00 74.50 294 THR A N 1
ATOM 2381 C CA . THR A 1 294 ? 7.675 17.760 -20.535 1.00 74.50 294 THR A CA 1
ATOM 2382 C C . THR A 1 294 ? 8.071 16.485 -21.260 1.00 74.50 294 THR A C 1
ATOM 2384 O O . THR A 1 294 ? 9.013 15.806 -20.862 1.00 74.50 294 THR A O 1
ATOM 2387 N N . LEU A 1 295 ? 7.352 16.145 -22.330 1.00 78.94 295 LEU A N 1
ATOM 2388 C CA . LEU A 1 295 ? 7.711 15.028 -23.198 1.00 78.94 295 LEU A CA 1
ATOM 2389 C C . LEU A 1 295 ? 8.708 15.510 -24.261 1.00 78.94 295 LEU A C 1
ATOM 2391 O O . LEU A 1 295 ? 8.386 16.401 -25.044 1.00 78.94 295 LEU A O 1
ATOM 2395 N N . GLU A 1 296 ? 9.891 14.909 -24.301 1.00 82.12 296 GLU A N 1
ATOM 2396 C CA . GLU A 1 296 ? 10.964 15.211 -25.251 1.00 82.12 296 GLU A CA 1
ATOM 2397 C C . GLU A 1 296 ? 11.161 14.071 -26.251 1.00 82.12 296 GLU A C 1
ATOM 2399 O O . GLU A 1 296 ? 10.822 12.916 -25.978 1.00 82.12 296 GLU A O 1
ATOM 2404 N N . THR A 1 297 ? 11.701 14.417 -27.421 1.00 88.25 297 THR A N 1
ATOM 2405 C CA . THR A 1 297 ? 12.092 13.464 -28.466 1.00 88.25 297 THR A CA 1
ATOM 2406 C C . THR A 1 297 ? 13.614 13.428 -28.536 1.00 88.25 297 THR A C 1
ATOM 2408 O O . THR A 1 297 ? 14.246 14.477 -28.639 1.00 88.25 297 THR A O 1
ATOM 2411 N N . LYS A 1 298 ? 14.187 12.227 -28.459 1.00 89.94 298 LYS A N 1
ATOM 2412 C CA . LYS A 1 298 ? 15.610 11.944 -28.647 1.00 89.94 298 LYS A CA 1
ATOM 2413 C C . LYS A 1 298 ? 15.804 11.319 -30.016 1.00 89.94 298 LYS A C 1
ATOM 2415 O O . LYS A 1 298 ? 14.976 10.506 -30.421 1.00 89.94 298 LYS A O 1
ATOM 2420 N N . ARG A 1 299 ? 16.907 11.655 -30.677 1.00 92.50 299 ARG A N 1
ATOM 2421 C CA . ARG A 1 299 ? 17.386 10.985 -31.886 1.00 92.50 299 ARG A CA 1
ATOM 2422 C C . ARG A 1 299 ? 18.736 10.345 -31.579 1.00 92.50 299 ARG A C 1
ATOM 2424 O O . ARG A 1 299 ? 19.577 10.997 -30.965 1.00 92.50 299 ARG A O 1
ATOM 2431 N N . GLY A 1 300 ? 18.929 9.099 -31.989 1.00 94.12 300 GLY A N 1
ATOM 2432 C CA . GLY A 1 300 ? 20.182 8.371 -31.786 1.00 94.12 300 GLY A CA 1
ATOM 2433 C C . GLY A 1 300 ? 20.194 7.042 -32.529 1.00 94.12 300 GLY A C 1
ATOM 2434 O O . GLY A 1 300 ? 19.265 6.749 -33.281 1.00 94.12 300 GLY A O 1
ATOM 2435 N N . THR A 1 301 ? 21.260 6.275 -32.337 1.00 95.06 301 THR A N 1
ATOM 2436 C CA . THR A 1 301 ? 21.510 4.992 -33.009 1.00 95.06 301 THR A CA 1
ATOM 2437 C C . THR A 1 301 ? 20.809 3.814 -32.328 1.00 95.06 301 THR A C 1
ATOM 2439 O O . THR A 1 301 ? 20.268 3.940 -31.224 1.00 95.06 301 THR A O 1
ATOM 2442 N N . LEU A 1 302 ? 20.871 2.627 -32.946 1.00 94.38 302 LEU A N 1
ATOM 2443 C CA . LEU A 1 302 ? 20.440 1.382 -32.302 1.00 94.38 302 LEU A CA 1
ATOM 2444 C C . LEU A 1 302 ? 21.200 1.112 -30.992 1.00 94.38 302 LEU A C 1
ATOM 2446 O O . LEU A 1 302 ? 20.593 0.664 -30.019 1.00 94.38 302 LEU A O 1
ATOM 2450 N N . ILE A 1 303 ? 22.500 1.429 -30.937 1.00 93.69 303 ILE A N 1
ATOM 2451 C CA . ILE A 1 303 ? 23.320 1.267 -29.726 1.00 93.69 303 ILE A CA 1
ATOM 2452 C C . ILE A 1 303 ? 22.793 2.173 -28.611 1.00 93.69 303 ILE A C 1
ATOM 2454 O O . ILE A 1 303 ? 22.539 1.693 -27.505 1.00 93.69 303 ILE A O 1
ATOM 2458 N N . ASP A 1 304 ? 22.555 3.452 -28.919 1.00 93.94 304 ASP A N 1
ATOM 2459 C CA . ASP A 1 304 ? 22.023 4.430 -27.962 1.00 93.94 304 ASP A CA 1
ATOM 2460 C C . ASP A 1 304 ? 20.659 3.997 -27.410 1.00 93.94 304 ASP A C 1
ATOM 2462 O O . ASP A 1 304 ? 20.395 4.110 -26.209 1.00 93.94 304 ASP A O 1
ATOM 2466 N N . TYR A 1 305 ? 19.788 3.482 -28.284 1.00 95.19 305 TYR A N 1
ATOM 2467 C CA . TYR A 1 305 ? 18.470 2.994 -27.898 1.00 95.19 305 TYR A CA 1
ATOM 2468 C C . TYR A 1 305 ? 18.555 1.769 -26.980 1.00 95.19 305 TYR A C 1
ATOM 2470 O O . TYR A 1 305 ? 17.864 1.722 -25.963 1.00 95.19 305 TYR A O 1
ATOM 2478 N N . LEU A 1 306 ? 19.391 0.778 -27.306 1.00 95.50 306 LEU A N 1
ATOM 2479 C CA . LEU A 1 306 ? 19.519 -0.448 -26.512 1.00 95.50 306 LEU A CA 1
ATOM 2480 C C . LEU A 1 306 ? 20.218 -0.206 -25.169 1.00 95.50 306 LEU A C 1
ATOM 2482 O O . LEU A 1 306 ? 19.803 -0.776 -24.157 1.00 95.50 306 LEU A O 1
ATOM 2486 N N . ASP A 1 307 ? 21.218 0.676 -25.126 1.00 94.12 307 ASP A N 1
ATOM 2487 C CA . ASP A 1 307 ? 21.855 1.094 -23.875 1.00 94.12 307 ASP A CA 1
ATOM 2488 C C . ASP A 1 307 ? 20.844 1.796 -22.955 1.00 94.12 307 ASP A C 1
ATOM 2490 O O . ASP A 1 307 ? 20.732 1.454 -21.771 1.00 94.12 307 ASP A O 1
ATOM 2494 N N . GLU A 1 308 ? 20.026 2.701 -23.504 1.00 93.94 308 GLU A N 1
ATOM 2495 C CA . GLU A 1 308 ? 18.963 3.355 -22.740 1.00 93.94 308 GLU A CA 1
ATOM 2496 C C . GLU A 1 308 ? 17.856 2.365 -22.335 1.00 93.94 308 GLU A C 1
ATOM 2498 O O . GLU A 1 308 ? 17.358 2.425 -21.208 1.00 93.94 308 GLU A O 1
ATOM 2503 N N . LEU A 1 309 ? 17.495 1.404 -23.193 1.00 93.06 309 LEU A N 1
ATOM 2504 C CA . LEU A 1 309 ? 16.514 0.362 -22.877 1.00 93.06 309 LEU A CA 1
ATOM 2505 C C . LEU A 1 309 ? 16.958 -0.468 -21.666 1.00 93.06 309 LEU A C 1
ATOM 2507 O O . LEU A 1 309 ? 16.133 -0.733 -20.787 1.00 93.06 309 LEU A O 1
ATOM 2511 N N . VAL A 1 310 ? 18.240 -0.848 -21.585 1.00 93.56 310 VAL A N 1
ATOM 2512 C CA . VAL A 1 310 ? 18.789 -1.566 -20.422 1.00 93.56 310 VAL A CA 1
ATOM 2513 C C . VAL A 1 310 ? 18.629 -0.734 -19.149 1.00 93.56 310 VAL A C 1
ATOM 2515 O O . VAL A 1 310 ? 18.117 -1.247 -18.151 1.00 93.56 310 VAL A O 1
ATOM 2518 N N . GLU A 1 311 ? 18.990 0.552 -19.178 1.00 91.19 311 GLU A N 1
ATOM 2519 C CA . GLU A 1 311 ? 18.853 1.447 -18.020 1.00 91.19 311 GLU A CA 1
ATOM 2520 C C . GLU A 1 311 ? 17.384 1.613 -17.592 1.00 91.19 311 GLU A C 1
ATOM 2522 O O . GLU A 1 311 ? 17.046 1.529 -16.403 1.00 91.19 311 GLU A O 1
ATOM 2527 N N . LYS A 1 312 ? 16.477 1.821 -18.555 1.00 89.75 312 LYS A N 1
ATOM 2528 C CA . LYS A 1 312 ? 15.038 1.964 -18.287 1.00 89.75 312 LYS A CA 1
ATOM 2529 C C . LYS A 1 312 ? 14.472 0.682 -17.691 1.00 89.75 312 LYS A C 1
ATOM 2531 O O . LYS A 1 312 ? 13.764 0.751 -16.686 1.00 89.75 312 LYS A O 1
ATOM 2536 N N . MET A 1 313 ? 14.803 -0.476 -18.259 1.00 90.44 313 MET A N 1
ATOM 2537 C CA . MET A 1 313 ? 14.307 -1.774 -17.798 1.00 90.44 313 MET A CA 1
ATOM 2538 C C . MET A 1 313 ? 14.832 -2.133 -16.408 1.00 90.44 313 MET A C 1
ATOM 2540 O O . MET A 1 313 ? 14.041 -2.586 -15.580 1.00 90.44 313 MET A O 1
ATOM 2544 N N . ALA A 1 314 ? 16.093 -1.818 -16.094 1.00 89.12 314 ALA A N 1
ATOM 2545 C CA . ALA A 1 314 ? 16.659 -1.997 -14.754 1.00 89.12 314 ALA A CA 1
ATOM 2546 C C . ALA A 1 314 ? 15.886 -1.219 -13.670 1.00 89.12 314 ALA A C 1
ATOM 2548 O O . ALA A 1 314 ? 15.765 -1.672 -12.536 1.00 89.12 314 ALA A O 1
ATOM 2549 N N . ARG A 1 315 ? 15.295 -0.064 -14.011 1.00 87.62 315 ARG A N 1
ATOM 2550 C CA . ARG A 1 315 ? 14.434 0.713 -13.094 1.00 87.62 315 ARG A CA 1
ATOM 2551 C C . ARG A 1 315 ? 12.962 0.301 -13.152 1.00 87.62 315 ARG A C 1
ATOM 2553 O O . ARG A 1 315 ? 12.224 0.486 -12.177 1.00 87.62 315 ARG A O 1
ATOM 2560 N N . PHE A 1 316 ? 12.513 -0.204 -14.296 1.00 89.00 316 PHE A N 1
ATOM 2561 C CA . PHE A 1 316 ? 11.114 -0.519 -14.559 1.00 89.00 316 PHE A CA 1
ATOM 2562 C C . PHE A 1 316 ? 10.698 -1.891 -14.014 1.00 89.00 316 PHE A C 1
ATOM 2564 O O . PHE A 1 316 ? 9.601 -2.006 -13.466 1.00 89.00 316 PHE A O 1
ATOM 2571 N N . ILE A 1 317 ? 11.580 -2.895 -14.071 1.00 90.62 317 ILE A N 1
ATOM 2572 C CA . ILE A 1 317 ? 11.342 -4.232 -13.505 1.00 90.62 317 ILE A CA 1
ATOM 2573 C C . ILE A 1 317 ? 11.064 -4.168 -11.988 1.00 90.62 317 ILE A C 1
ATOM 2575 O O . ILE A 1 317 ? 10.002 -4.651 -11.586 1.00 90.62 317 ILE A O 1
ATOM 2579 N N . PRO A 1 318 ? 11.888 -3.507 -11.140 1.00 88.25 318 PRO A N 1
ATOM 2580 C CA . PRO A 1 318 ? 11.583 -3.328 -9.715 1.00 88.25 318 PRO A CA 1
ATOM 2581 C C . PRO A 1 318 ? 10.234 -2.675 -9.448 1.00 88.25 318 PRO A C 1
ATOM 2583 O O . PRO A 1 318 ? 9.521 -3.051 -8.518 1.00 88.25 318 PRO A O 1
ATOM 2586 N N . HIS A 1 319 ? 9.877 -1.688 -10.269 1.00 86.19 319 HIS A N 1
ATOM 2587 C CA . HIS A 1 319 ? 8.598 -1.007 -10.164 1.00 86.19 319 HIS A CA 1
ATOM 2588 C C . HIS A 1 319 ? 7.436 -1.948 -10.499 1.00 86.19 319 HIS A C 1
ATOM 2590 O O . HIS A 1 319 ? 6.473 -2.001 -9.741 1.00 86.19 319 HIS A O 1
ATOM 2596 N N . LYS A 1 320 ? 7.525 -2.723 -11.585 1.00 86.19 320 LYS A N 1
ATOM 2597 C CA . LYS A 1 320 ? 6.471 -3.669 -11.966 1.00 86.19 320 LYS A CA 1
ATOM 2598 C C . LYS A 1 320 ? 6.342 -4.846 -11.008 1.00 86.19 320 LYS A C 1
ATOM 2600 O O . LYS A 1 320 ? 5.217 -5.224 -10.699 1.00 86.19 320 LYS A O 1
ATOM 2605 N N . ASN A 1 321 ? 7.455 -5.362 -10.495 1.00 88.06 321 ASN A N 1
ATOM 2606 C CA . ASN A 1 321 ? 7.447 -6.362 -9.433 1.00 88.06 321 ASN A CA 1
ATOM 2607 C C . ASN A 1 321 ? 6.766 -5.822 -8.163 1.00 88.06 321 ASN A C 1
ATOM 2609 O O . ASN A 1 321 ? 5.858 -6.471 -7.66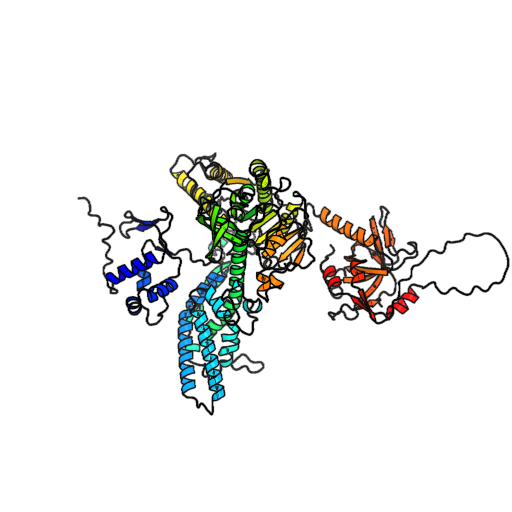2 1.00 88.06 321 ASN A O 1
ATOM 2613 N N . LEU A 1 322 ? 7.127 -4.616 -7.696 1.00 85.44 322 LEU A N 1
ATOM 2614 C CA . LEU A 1 322 ? 6.473 -3.966 -6.549 1.00 85.44 322 LEU A CA 1
ATOM 2615 C C . LEU A 1 322 ? 4.955 -3.885 -6.737 1.00 85.44 322 LEU A C 1
ATOM 2617 O O . LEU A 1 322 ? 4.211 -4.281 -5.853 1.00 85.44 322 LEU A O 1
ATOM 2621 N N . VAL A 1 323 ? 4.505 -3.385 -7.886 1.00 83.56 323 VAL A N 1
ATOM 2622 C CA . VAL A 1 323 ? 3.073 -3.238 -8.180 1.00 83.56 323 VAL A CA 1
ATOM 2623 C C . VAL A 1 323 ? 2.360 -4.582 -8.112 1.00 83.56 323 VAL A C 1
ATOM 2625 O O . VAL A 1 323 ? 1.360 -4.700 -7.417 1.00 83.56 323 VAL A O 1
ATOM 2628 N N . ALA A 1 324 ? 2.909 -5.597 -8.774 1.00 84.44 324 ALA A N 1
ATOM 2629 C CA . ALA A 1 324 ? 2.319 -6.927 -8.819 1.00 84.44 324 ALA A CA 1
ATOM 2630 C C . ALA A 1 324 ? 2.286 -7.607 -7.434 1.00 84.44 324 ALA A C 1
ATOM 2632 O O . ALA A 1 324 ? 1.296 -8.239 -7.069 1.00 84.44 324 ALA A O 1
ATOM 2633 N N . VAL A 1 325 ? 3.341 -7.430 -6.630 1.00 85.56 325 VAL A N 1
ATOM 2634 C CA . VAL A 1 325 ? 3.409 -7.933 -5.249 1.00 85.56 325 VAL A CA 1
ATOM 2635 C C . VAL A 1 325 ? 2.351 -7.276 -4.362 1.00 85.56 325 VAL A C 1
ATOM 2637 O O . VAL A 1 325 ? 1.634 -7.984 -3.658 1.00 85.56 325 VAL A O 1
ATOM 2640 N N . GLU A 1 326 ? 2.211 -5.949 -4.405 1.00 84.88 326 GLU A N 1
ATOM 2641 C CA . GLU A 1 326 ? 1.225 -5.249 -3.572 1.00 84.88 326 GLU A CA 1
ATOM 2642 C C . GLU A 1 326 ? -0.219 -5.502 -4.054 1.00 84.88 326 GLU A C 1
ATOM 2644 O O . GLU A 1 326 ? -1.123 -5.642 -3.231 1.00 84.88 326 GLU A O 1
ATOM 2649 N N . GLU A 1 327 ? -0.454 -5.654 -5.365 1.00 82.94 327 GLU A N 1
ATOM 2650 C CA . GLU A 1 327 ? -1.752 -6.079 -5.921 1.00 82.94 327 GLU A CA 1
ATOM 2651 C C . GLU A 1 327 ? -2.147 -7.475 -5.421 1.00 82.94 327 GLU A C 1
ATOM 2653 O O . GLU A 1 327 ? -3.264 -7.675 -4.933 1.00 82.94 327 GLU A O 1
ATOM 2658 N N . ARG A 1 328 ? -1.214 -8.434 -5.464 1.00 85.50 328 ARG A N 1
ATOM 2659 C CA . ARG A 1 328 ? -1.397 -9.765 -4.872 1.00 85.50 328 ARG A CA 1
ATOM 2660 C C . ARG A 1 328 ? -1.672 -9.674 -3.373 1.00 85.50 328 ARG A C 1
ATOM 2662 O O . ARG A 1 328 ? -2.566 -10.356 -2.881 1.00 85.50 328 ARG A O 1
ATOM 2669 N N . ALA A 1 329 ? -0.915 -8.861 -2.636 1.00 88.06 329 ALA A N 1
ATOM 2670 C CA . ALA A 1 329 ? -1.096 -8.709 -1.197 1.00 88.06 329 ALA A CA 1
ATOM 2671 C C . ALA A 1 329 ? -2.494 -8.166 -0.863 1.00 88.06 329 ALA A C 1
ATOM 2673 O O . ALA A 1 329 ? -3.141 -8.690 0.041 1.00 88.06 329 ALA A O 1
ATOM 2674 N N . LYS A 1 330 ? -2.987 -7.183 -1.626 1.00 85.62 330 LYS A N 1
ATOM 2675 C CA . LYS A 1 330 ? -4.346 -6.637 -1.501 1.00 85.62 330 LYS A CA 1
ATOM 2676 C C . LYS A 1 330 ? -5.422 -7.684 -1.799 1.00 85.62 330 LYS A C 1
ATOM 2678 O O . LYS A 1 330 ? -6.394 -7.789 -1.054 1.00 85.62 330 LYS A O 1
ATOM 2683 N N . LEU A 1 331 ? -5.238 -8.490 -2.846 1.00 86.12 331 LEU A N 1
ATOM 2684 C CA . LEU A 1 331 ? -6.148 -9.590 -3.179 1.00 86.12 331 LEU A CA 1
ATOM 2685 C C . LEU A 1 331 ? -6.189 -10.641 -2.059 1.00 86.12 331 LEU A C 1
ATOM 2687 O O . LEU A 1 331 ? -7.265 -11.039 -1.615 1.00 86.12 331 LEU A O 1
ATOM 2691 N N . ASN A 1 332 ? -5.019 -11.050 -1.566 1.00 90.12 332 ASN A N 1
ATOM 2692 C CA . ASN A 1 332 ? -4.903 -12.002 -0.465 1.00 90.12 332 ASN A CA 1
ATOM 2693 C C . ASN A 1 332 ? -5.521 -11.453 0.823 1.00 90.12 332 ASN A C 1
ATOM 2695 O O . ASN A 1 332 ? -6.187 -12.200 1.529 1.00 90.12 332 ASN A O 1
ATOM 2699 N N . PHE A 1 333 ? -5.367 -10.156 1.103 1.00 92.25 333 PHE A N 1
ATOM 2700 C CA . PHE A 1 333 ? -6.036 -9.510 2.229 1.00 92.25 333 PHE A CA 1
ATOM 2701 C C . PHE A 1 333 ? -7.558 -9.631 2.124 1.00 92.25 333 PHE A C 1
ATOM 2703 O O . PHE A 1 333 ? -8.193 -10.114 3.056 1.00 92.25 333 PHE A O 1
ATOM 2710 N N . GLY A 1 334 ? -8.138 -9.276 0.972 1.00 90.81 334 GLY A N 1
ATOM 2711 C CA . GLY A 1 334 ? -9.581 -9.386 0.744 1.00 90.81 334 GLY A CA 1
ATOM 2712 C C . GLY A 1 334 ? -10.103 -10.818 0.897 1.00 90.81 334 GLY A C 1
ATOM 2713 O O . GLY A 1 334 ? -11.138 -11.024 1.525 1.00 90.81 334 GLY A O 1
ATOM 2714 N N . ARG A 1 335 ? -9.354 -11.814 0.405 1.00 92.44 335 ARG A N 1
ATOM 2715 C CA . ARG A 1 335 ? -9.686 -13.246 0.534 1.00 92.44 335 ARG A CA 1
ATOM 2716 C C . ARG A 1 335 ? -9.560 -13.763 1.969 1.00 92.44 335 ARG A C 1
ATOM 2718 O O . ARG A 1 335 ? -10.391 -14.545 2.420 1.00 92.44 335 ARG A O 1
ATOM 2725 N N . ASN A 1 336 ? -8.553 -13.295 2.703 1.00 94.56 336 ASN A N 1
ATOM 2726 C CA . ASN A 1 336 ? -8.235 -13.775 4.048 1.00 94.56 336 ASN A CA 1
ATOM 2727 C C . ASN A 1 336 ? -8.816 -12.910 5.175 1.00 94.56 336 ASN A C 1
ATOM 2729 O O . ASN A 1 336 ? -8.663 -13.271 6.340 1.00 94.56 336 ASN A O 1
ATOM 2733 N N . LEU A 1 337 ? -9.525 -11.817 4.863 1.00 93.81 337 LEU A N 1
ATOM 2734 C CA . LEU A 1 337 ? -10.209 -10.979 5.852 1.00 93.81 337 LEU A CA 1
ATOM 2735 C C . LEU A 1 337 ? -11.131 -11.824 6.744 1.00 93.81 337 LEU A C 1
ATOM 2737 O O . LEU A 1 337 ? -11.769 -12.768 6.262 1.00 93.81 337 LEU A O 1
ATOM 2741 N N . ARG A 1 338 ? -11.166 -11.481 8.035 1.00 93.56 338 ARG A N 1
ATOM 2742 C CA . ARG A 1 338 ? -11.929 -12.148 9.096 1.00 93.56 338 ARG A CA 1
ATOM 2743 C C . ARG A 1 338 ? -12.834 -11.156 9.828 1.00 93.56 338 ARG A C 1
ATOM 2745 O O . ARG A 1 338 ? -12.542 -9.958 9.787 1.00 93.56 338 ARG A O 1
ATOM 2752 N N . PRO A 1 339 ? -13.887 -11.637 10.512 1.00 95.75 339 PRO A N 1
ATOM 2753 C CA . PRO A 1 339 ? -14.633 -10.824 11.466 1.00 95.75 339 PRO A CA 1
ATOM 2754 C C . PRO A 1 339 ? -13.731 -10.202 12.538 1.00 95.75 339 PRO A C 1
ATOM 2756 O O . PRO A 1 339 ? -12.593 -10.633 12.749 1.00 95.75 339 PRO A O 1
ATOM 2759 N N . LEU A 1 340 ? -14.258 -9.187 13.228 1.00 94.44 340 LEU A N 1
ATOM 2760 C CA . LEU A 1 340 ? -13.563 -8.400 14.261 1.00 94.44 340 LEU A CA 1
ATOM 2761 C C . LEU A 1 340 ? -12.391 -7.547 13.746 1.00 94.44 340 LEU A C 1
ATOM 2763 O O . LEU A 1 340 ? -11.742 -6.869 14.541 1.00 94.44 340 LEU A O 1
ATOM 2767 N N . VAL A 1 341 ? -12.106 -7.571 12.440 1.00 94.81 341 VAL A N 1
ATOM 2768 C CA . VAL A 1 341 ? -11.122 -6.699 11.789 1.00 94.81 341 VAL A CA 1
ATOM 2769 C C . VAL A 1 341 ? -11.853 -5.554 11.107 1.00 94.81 341 VAL A C 1
ATOM 2771 O O . VAL A 1 341 ? -12.568 -5.757 10.126 1.00 94.81 341 VAL A O 1
ATOM 2774 N N . CYS A 1 342 ? -11.629 -4.343 11.603 1.00 95.56 342 CYS A N 1
ATOM 2775 C CA . CYS A 1 342 ? -12.090 -3.128 10.953 1.00 95.56 342 CYS A CA 1
ATOM 2776 C C . CYS A 1 342 ? -11.051 -2.686 9.921 1.00 95.56 342 CYS A C 1
ATOM 2778 O O . CYS A 1 342 ? -9.889 -2.458 10.262 1.00 95.56 342 CYS A O 1
ATOM 2780 N N . VAL A 1 343 ? -11.462 -2.555 8.663 1.00 95.12 343 VAL A N 1
ATOM 2781 C CA . VAL A 1 343 ? -10.626 -2.031 7.579 1.00 95.12 343 VAL A CA 1
ATOM 2782 C C . VAL A 1 343 ? -10.914 -0.556 7.390 1.00 95.12 343 VAL A C 1
ATOM 2784 O O . VAL A 1 343 ? -12.074 -0.179 7.361 1.00 95.12 343 VAL A O 1
ATOM 2787 N N . ASN A 1 344 ? -9.881 0.265 7.240 1.00 93.06 344 ASN A N 1
ATOM 2788 C CA . ASN A 1 344 ? -9.975 1.706 7.064 1.00 93.06 344 ASN A CA 1
ATOM 2789 C C . ASN A 1 344 ? -9.070 2.140 5.900 1.00 93.06 344 ASN A C 1
ATOM 2791 O O . ASN A 1 344 ? -7.853 2.255 6.053 1.00 93.06 344 ASN A O 1
ATOM 2795 N N . ASP A 1 345 ? -9.671 2.344 4.731 1.00 90.81 345 ASP A N 1
ATOM 2796 C CA . ASP A 1 345 ? -9.018 2.904 3.550 1.00 90.81 345 ASP A CA 1
ATOM 2797 C C . ASP A 1 345 ? -9.124 4.433 3.589 1.00 90.81 345 ASP A C 1
ATOM 2799 O O . ASP A 1 345 ? -10.238 4.953 3.636 1.00 90.81 345 ASP A O 1
ATOM 2803 N N . ILE A 1 346 ? -8.003 5.158 3.559 1.00 88.81 346 ILE A N 1
ATOM 2804 C CA . ILE A 1 346 ? -7.991 6.629 3.645 1.00 88.81 346 ILE A CA 1
ATOM 2805 C C . ILE A 1 346 ? -7.268 7.285 2.476 1.00 88.81 346 ILE A C 1
ATOM 2807 O O . ILE A 1 346 ? -6.260 6.767 1.991 1.00 88.81 346 ILE A O 1
ATOM 2811 N N . ASP A 1 347 ? -7.772 8.448 2.064 1.00 86.38 347 ASP A N 1
ATOM 2812 C CA . ASP A 1 347 ? -7.144 9.289 1.049 1.00 86.38 347 ASP A CA 1
ATOM 2813 C C . ASP A 1 347 ? -7.582 10.760 1.162 1.00 86.38 347 ASP A C 1
ATOM 2815 O O . ASP A 1 347 ? -8.677 11.069 1.642 1.00 86.38 347 ASP A O 1
ATOM 2819 N N . PHE A 1 348 ? -6.743 11.671 0.671 1.00 83.56 348 PHE A N 1
ATOM 2820 C CA . PHE A 1 348 ? -7.154 13.041 0.382 1.00 83.56 348 PHE A CA 1
ATOM 2821 C C . PHE A 1 348 ? -7.601 13.119 -1.074 1.00 83.56 348 PHE A C 1
ATOM 2823 O O . PHE A 1 348 ? -6.843 12.855 -2.005 1.00 83.56 348 PHE A O 1
ATOM 2830 N N . SER A 1 349 ? -8.832 13.563 -1.298 1.00 76.00 349 SER A N 1
ATOM 2831 C CA . SER A 1 349 ? -9.206 14.019 -2.628 1.00 76.00 349 SER A CA 1
ATOM 2832 C C . SER A 1 349 ? -8.527 15.364 -2.886 1.00 76.00 349 SER A C 1
ATOM 2834 O O . SER A 1 349 ? -8.578 16.259 -2.045 1.00 76.00 349 SER A O 1
ATOM 2836 N N . GLU A 1 350 ? -7.974 15.541 -4.089 1.00 68.81 350 GLU A N 1
ATOM 2837 C CA . GLU A 1 350 ? -7.526 16.852 -4.576 1.00 68.81 350 GLU A CA 1
ATOM 2838 C C . GLU A 1 350 ? -8.592 17.922 -4.294 1.00 68.81 350 GLU A C 1
ATOM 2840 O O . GLU A 1 350 ? -9.790 17.651 -4.480 1.00 68.81 350 GLU A O 1
ATOM 2845 N N . ASN A 1 351 ? -8.136 19.101 -3.862 1.00 80.00 351 ASN A N 1
ATOM 2846 C CA . ASN A 1 351 ? -8.981 20.216 -3.446 1.00 80.00 351 ASN A CA 1
ATOM 2847 C C . ASN A 1 351 ? -10.027 20.545 -4.514 1.00 80.00 351 ASN A C 1
ATOM 2849 O O . ASN A 1 351 ? -9.717 20.676 -5.699 1.00 80.00 351 ASN A O 1
ATOM 2853 N N . GLY A 1 352 ? -11.283 20.653 -4.089 1.00 81.62 352 GLY A N 1
ATOM 2854 C CA . GLY A 1 352 ? -12.373 21.081 -4.953 1.00 81.62 352 GLY A CA 1
ATOM 2855 C C . GLY A 1 352 ? -12.387 22.600 -5.089 1.00 81.62 352 GLY A C 1
ATOM 2856 O O . GLY A 1 352 ? -12.126 23.316 -4.120 1.00 81.62 352 GLY A O 1
ATOM 2857 N N . SER A 1 353 ? -12.703 23.097 -6.284 1.00 82.25 353 SER A N 1
ATOM 2858 C CA . SER A 1 353 ? -12.931 24.522 -6.516 1.00 82.25 353 SER A CA 1
ATOM 2859 C C . SER A 1 353 ? -14.396 24.889 -6.266 1.00 82.25 353 SER A C 1
ATOM 2861 O O . SER A 1 353 ? -15.315 24.127 -6.577 1.00 82.25 353 SER A O 1
ATOM 2863 N N . ILE A 1 354 ? -14.612 26.070 -5.689 1.00 82.69 354 ILE A N 1
ATOM 2864 C CA . ILE A 1 354 ? -15.930 26.697 -5.561 1.00 82.69 354 ILE A CA 1
ATOM 2865 C C . ILE A 1 354 ? -15.969 27.839 -6.576 1.00 82.69 354 ILE A C 1
ATOM 2867 O O . ILE A 1 354 ? -15.598 28.981 -6.299 1.00 82.69 354 ILE A O 1
ATOM 2871 N N . GLU A 1 355 ? -16.340 27.498 -7.806 1.00 73.38 355 GLU A N 1
ATOM 2872 C CA . GLU A 1 355 ? -16.369 28.431 -8.932 1.00 73.38 355 GLU A CA 1
ATOM 2873 C C . GLU A 1 355 ? -17.779 28.965 -9.159 1.00 73.38 355 GLU A C 1
ATOM 2875 O O . GLU A 1 355 ? -18.666 28.241 -9.597 1.00 73.38 355 GLU A O 1
ATOM 2880 N N . ASN A 1 356 ? -17.995 30.256 -8.926 1.00 65.38 356 ASN A N 1
ATOM 2881 C CA . ASN A 1 356 ? -19.250 30.885 -9.314 1.00 65.38 356 ASN A CA 1
ATOM 2882 C C . ASN A 1 356 ? -19.222 31.182 -10.832 1.00 65.38 356 ASN A C 1
ATOM 2884 O O . ASN A 1 356 ? -18.357 31.911 -11.312 1.00 65.38 356 ASN A O 1
ATOM 2888 N N . PHE A 1 357 ? -20.131 30.593 -11.618 1.00 59.66 357 PHE A N 1
ATOM 2889 C CA . PHE A 1 357 ? -20.114 30.705 -13.091 1.00 59.66 357 PHE A CA 1
ATOM 2890 C C . PHE A 1 357 ? -20.537 32.093 -13.616 1.00 59.66 357 PHE A C 1
ATOM 2892 O O . PHE A 1 357 ? -20.428 32.350 -14.813 1.00 59.66 357 PHE A O 1
ATOM 2899 N N . ARG A 1 358 ? -21.007 32.994 -12.740 1.00 58.09 358 ARG A N 1
ATOM 2900 C CA . ARG A 1 358 ? -21.375 34.387 -13.054 1.00 58.09 358 ARG A CA 1
ATOM 2901 C C . ARG A 1 358 ? -20.519 35.397 -12.273 1.00 58.09 358 ARG A C 1
ATOM 2903 O O . ARG A 1 358 ? -21.062 36.284 -11.625 1.00 58.09 358 ARG A O 1
ATOM 2910 N N . LYS A 1 359 ? -19.195 35.236 -12.300 1.00 56.28 359 LYS A N 1
ATOM 2911 C CA . LYS A 1 359 ? -18.259 36.160 -11.639 1.00 56.28 359 LYS A CA 1
ATOM 2912 C C . LYS A 1 359 ? -18.087 37.467 -12.415 1.00 56.28 359 LYS A C 1
ATOM 2914 O O . LYS A 1 359 ? -18.010 37.459 -13.645 1.00 56.28 359 LYS A O 1
ATOM 2919 N N . LEU A 1 360 ? -17.970 38.576 -11.687 1.00 57.00 360 LEU A N 1
ATOM 2920 C CA . LEU A 1 360 ? -17.366 39.808 -12.208 1.00 57.00 360 LEU A CA 1
ATOM 2921 C C . LEU A 1 360 ? -15.868 39.565 -12.446 1.00 57.00 360 LEU A C 1
ATOM 2923 O O . LEU A 1 360 ? -15.250 38.775 -11.736 1.00 57.00 360 LEU A O 1
ATOM 2927 N N . GLN A 1 361 ? -15.262 40.243 -13.428 1.00 49.38 361 GLN A N 1
ATOM 2928 C CA . GLN A 1 361 ? -13.873 39.972 -13.833 1.00 49.38 361 GLN A CA 1
ATOM 2929 C C . GLN A 1 361 ? -12.866 40.062 -12.664 1.00 49.38 361 GLN A C 1
ATOM 2931 O O . GLN A 1 361 ? -11.879 39.329 -12.635 1.00 49.38 361 GLN A O 1
ATOM 2936 N N . SER A 1 362 ? -13.138 40.914 -11.673 1.00 59.09 362 SER A N 1
ATOM 2937 C CA . SER A 1 362 ? -12.348 41.079 -10.447 1.00 59.09 362 SER A CA 1
ATOM 2938 C C . SER A 1 362 ? -12.405 39.876 -9.491 1.00 59.09 362 SER A C 1
ATOM 2940 O O . SER A 1 362 ? -11.458 39.646 -8.745 1.00 59.09 362 SER A O 1
ATOM 2942 N N . GLU A 1 363 ? -13.456 39.056 -9.530 1.00 54.28 363 GLU A N 1
ATOM 2943 C CA . GLU A 1 363 ? -13.615 37.872 -8.670 1.00 54.28 363 GLU A CA 1
ATOM 2944 C C . GLU A 1 363 ? -12.871 36.633 -9.201 1.00 54.28 363 GLU A C 1
ATOM 2946 O O . GLU A 1 363 ? -12.830 35.590 -8.532 1.00 54.28 363 GLU A O 1
ATOM 2951 N N . HIS A 1 364 ? -12.267 36.718 -10.394 1.00 52.06 364 HIS A N 1
ATOM 2952 C CA . HIS A 1 364 ? -11.395 35.665 -10.926 1.00 52.06 364 HIS A CA 1
ATOM 2953 C C . HIS A 1 364 ? -10.103 35.491 -10.115 1.00 52.06 364 HIS A C 1
ATOM 2955 O O . HIS A 1 364 ? -9.487 34.432 -10.202 1.00 52.06 364 HIS A O 1
ATOM 2961 N N . TRP A 1 365 ? -9.728 36.476 -9.292 1.00 50.66 365 TRP A N 1
ATOM 2962 C CA . TRP A 1 365 ? -8.534 36.421 -8.442 1.00 50.66 365 TRP A CA 1
ATOM 2963 C C . TRP A 1 365 ? -8.777 35.742 -7.080 1.00 50.66 365 TRP A C 1
ATOM 2965 O O . TRP A 1 365 ? -7.824 35.324 -6.425 1.00 50.66 365 TRP A O 1
ATOM 2975 N N . LEU A 1 366 ? -10.039 35.550 -6.667 1.00 53.41 366 LEU A N 1
ATOM 2976 C CA . LEU A 1 366 ? -10.399 34.836 -5.434 1.00 53.41 366 LEU A CA 1
ATOM 2977 C C . LEU A 1 366 ? -10.643 33.345 -5.719 1.00 53.41 366 LEU A C 1
ATOM 2979 O O . LEU A 1 366 ? -11.675 32.952 -6.280 1.00 53.41 366 LEU A O 1
ATOM 2983 N N . THR A 1 367 ? -9.687 32.502 -5.315 1.00 58.91 367 THR A N 1
ATOM 2984 C CA . THR A 1 367 ? -9.776 31.037 -5.451 1.00 58.91 367 THR A CA 1
ATOM 2985 C C . THR A 1 367 ? -10.395 30.413 -4.194 1.00 58.91 367 THR A C 1
ATOM 2987 O O . THR A 1 367 ? -9.690 29.905 -3.313 1.00 58.91 367 THR A O 1
ATOM 2990 N N . ASN A 1 368 ? -11.727 30.426 -4.107 1.00 76.69 368 ASN A N 1
ATOM 2991 C CA . ASN A 1 368 ? -12.453 29.680 -3.076 1.00 76.69 368 ASN A CA 1
ATOM 2992 C C . ASN A 1 368 ? -12.384 28.181 -3.389 1.00 76.69 368 ASN A C 1
ATOM 2994 O O . ASN A 1 368 ? -12.543 27.753 -4.533 1.00 76.69 368 ASN A O 1
ATOM 2998 N N . GLY A 1 369 ? -12.113 27.370 -2.373 1.00 85.19 369 GLY A N 1
ATOM 2999 C CA . GLY A 1 369 ? -11.979 25.929 -2.529 1.00 85.19 369 GLY A CA 1
ATOM 3000 C C . GLY A 1 369 ? -12.102 25.219 -1.194 1.00 85.19 369 GLY A C 1
ATOM 3001 O O . GLY A 1 369 ? -12.086 25.867 -0.153 1.00 85.19 369 GLY A O 1
ATOM 3002 N N . TYR A 1 370 ? -12.220 23.900 -1.248 1.00 89.56 370 TYR A N 1
ATOM 3003 C CA . TYR A 1 370 ? -12.413 23.043 -0.085 1.00 89.56 370 TYR A CA 1
ATOM 3004 C C . TYR A 1 370 ? -11.570 21.771 -0.207 1.00 89.56 370 TYR A C 1
ATOM 3006 O O . TYR A 1 370 ? -11.296 21.290 -1.311 1.00 89.56 370 TYR A O 1
ATOM 3014 N N . THR A 1 371 ? -11.194 21.209 0.934 1.00 90.38 371 THR A N 1
ATOM 3015 C CA . THR A 1 371 ? -10.545 19.903 1.052 1.00 90.38 371 THR A CA 1
ATOM 3016 C C . THR A 1 371 ? -11.589 18.828 1.313 1.00 90.38 371 THR A C 1
ATOM 3018 O O . THR A 1 371 ? -12.565 19.050 2.033 1.00 90.38 371 THR A O 1
ATOM 3021 N N . LEU A 1 372 ? -11.371 17.646 0.734 1.00 90.25 372 LEU A N 1
ATOM 3022 C CA . LEU A 1 372 ? -12.121 16.435 1.051 1.00 90.25 372 LEU A CA 1
ATOM 3023 C C . LEU A 1 372 ? -11.161 15.349 1.522 1.00 90.25 372 LEU A C 1
ATOM 3025 O O . LEU A 1 372 ? -10.359 14.848 0.734 1.00 90.25 372 LEU A O 1
ATOM 3029 N N . PHE A 1 373 ? -11.293 14.947 2.779 1.00 91.25 373 PHE A N 1
ATOM 3030 C CA . PHE A 1 373 ? -10.685 13.723 3.286 1.00 91.25 373 PHE A CA 1
ATOM 3031 C C . PHE A 1 373 ? -11.717 12.597 3.231 1.00 91.25 373 PHE A C 1
ATOM 3033 O O . PHE A 1 373 ? -12.836 12.755 3.721 1.00 91.25 373 PHE A O 1
ATOM 3040 N N . ILE A 1 374 ? -11.364 11.488 2.587 1.00 89.50 374 ILE A N 1
ATOM 3041 C CA . ILE A 1 374 ? -12.256 10.350 2.379 1.00 89.50 374 ILE A CA 1
ATOM 3042 C C . ILE A 1 374 ? -11.721 9.166 3.167 1.00 89.50 374 ILE A C 1
ATOM 3044 O O . ILE A 1 374 ? -10.576 8.756 2.975 1.00 89.50 374 ILE A O 1
ATOM 3048 N N . SER A 1 375 ? -12.581 8.575 3.993 1.00 91.94 375 SER A N 1
ATOM 3049 C CA . SER A 1 375 ? -12.306 7.297 4.636 1.00 91.94 375 SER A CA 1
ATOM 3050 C C . SER A 1 375 ? -13.399 6.289 4.304 1.00 91.94 375 SER A C 1
ATOM 3052 O O . SER A 1 375 ? -14.573 6.511 4.583 1.00 91.94 375 SER A O 1
ATOM 3054 N N . VAL A 1 376 ? -13.033 5.158 3.707 1.00 90.69 376 VAL A N 1
ATOM 3055 C CA . VAL A 1 376 ? -13.945 4.032 3.488 1.00 90.69 376 VAL A CA 1
ATOM 3056 C C . VAL A 1 376 ? -13.604 2.954 4.497 1.00 90.69 376 VAL A C 1
ATOM 3058 O O . VAL A 1 376 ? -12.514 2.386 4.482 1.00 90.69 376 VAL A O 1
ATOM 3061 N N . THR A 1 377 ? -14.552 2.675 5.379 1.00 93.75 377 THR A N 1
ATOM 3062 C CA . THR A 1 377 ? -14.407 1.671 6.423 1.00 93.75 377 THR A CA 1
ATOM 3063 C C . THR A 1 377 ? -15.324 0.491 6.159 1.00 93.75 377 THR A C 1
ATOM 3065 O O . THR A 1 377 ? -16.476 0.680 5.782 1.00 93.75 377 THR A O 1
ATOM 3068 N N . TYR A 1 378 ? -14.832 -0.730 6.342 1.00 94.19 378 TYR A N 1
ATOM 3069 C CA . TYR A 1 378 ? -15.653 -1.929 6.205 1.00 94.19 378 TYR A CA 1
ATOM 3070 C C . TYR A 1 378 ? -15.163 -3.077 7.084 1.00 94.19 378 TYR A C 1
ATOM 3072 O O . TYR A 1 378 ? -13.999 -3.129 7.479 1.00 94.19 378 TYR A O 1
ATOM 3080 N N . TRP A 1 379 ? -16.065 -4.005 7.391 1.00 96.12 379 TRP A N 1
ATOM 3081 C CA . TRP A 1 379 ? -15.772 -5.226 8.142 1.00 96.12 379 TRP A CA 1
ATOM 3082 C C . TRP A 1 379 ? -16.729 -6.347 7.739 1.00 96.12 379 TRP A C 1
ATOM 3084 O O . TRP A 1 379 ? -17.792 -6.101 7.167 1.00 96.12 379 TRP A O 1
ATOM 3094 N N . ILE A 1 380 ? -16.340 -7.586 8.039 1.00 96.56 380 ILE A N 1
ATOM 3095 C CA . ILE A 1 380 ? -17.215 -8.754 7.899 1.00 96.56 380 ILE A CA 1
ATOM 3096 C C . ILE A 1 380 ? -18.080 -8.852 9.150 1.00 96.56 380 ILE A C 1
ATOM 3098 O O . ILE A 1 380 ? -17.534 -8.887 10.251 1.00 96.56 380 ILE A O 1
ATOM 3102 N N . VAL A 1 381 ? -19.398 -8.933 8.970 1.00 97.06 381 VAL A N 1
ATOM 3103 C CA . VAL A 1 381 ? -20.372 -9.032 10.063 1.00 97.06 381 VAL A CA 1
ATOM 3104 C C . VAL A 1 381 ? -20.252 -10.400 10.740 1.00 97.06 381 VAL A C 1
ATOM 3106 O O . VAL A 1 381 ? -20.582 -11.427 10.141 1.00 97.06 381 VAL A O 1
ATOM 3109 N N . ALA A 1 382 ? -19.801 -10.412 11.996 1.00 97.25 382 ALA A N 1
ATOM 3110 C CA . ALA A 1 382 ? -19.562 -11.617 12.790 1.00 97.25 382 ALA A CA 1
ATOM 3111 C C . ALA A 1 382 ? -20.810 -12.504 12.903 1.00 97.25 382 ALA A C 1
ATOM 3113 O O . ALA A 1 382 ? -20.730 -13.721 12.777 1.00 97.25 382 ALA A O 1
ATOM 3114 N N . GLU A 1 383 ? -21.983 -11.892 13.066 1.00 96.62 383 GLU A N 1
ATOM 3115 C CA . GLU A 1 383 ? -23.241 -12.628 13.196 1.00 96.62 383 GLU A CA 1
ATOM 3116 C C . GLU A 1 383 ? -23.626 -13.410 11.934 1.00 96.62 383 GLU A C 1
ATOM 3118 O O . GLU A 1 383 ? -24.163 -14.507 12.044 1.00 96.62 383 GLU A O 1
ATOM 3123 N N . GLU A 1 384 ? -23.342 -12.887 10.738 1.00 96.25 384 GLU A N 1
ATOM 3124 C CA . GLU A 1 384 ? -23.572 -13.620 9.485 1.00 96.25 384 GLU A CA 1
ATOM 3125 C C . GLU A 1 384 ? -22.510 -14.695 9.258 1.00 96.25 384 GLU A C 1
ATOM 3127 O O . GLU A 1 384 ? -22.811 -15.775 8.744 1.00 96.25 384 GLU A O 1
ATOM 3132 N N . TRP A 1 385 ? -21.274 -14.407 9.664 1.00 97.62 385 TRP A N 1
ATOM 3133 C CA . TRP A 1 385 ? -20.155 -15.332 9.566 1.00 97.62 385 TRP A CA 1
ATOM 3134 C C . TRP A 1 385 ? -20.376 -16.594 10.406 1.00 97.62 385 TRP A C 1
ATOM 3136 O O . TRP A 1 385 ? -20.165 -17.698 9.907 1.00 97.62 385 TRP A O 1
ATOM 3146 N N . ASP A 1 386 ? -20.852 -16.442 11.645 1.00 97.56 386 ASP A N 1
ATOM 3147 C CA . ASP A 1 386 ? -21.019 -17.537 12.610 1.00 97.56 386 ASP A CA 1
ATOM 3148 C C . ASP A 1 386 ? -22.221 -18.454 12.322 1.00 97.56 386 ASP A C 1
ATOM 3150 O O . ASP A 1 386 ? -22.393 -19.479 12.986 1.00 97.56 386 ASP A O 1
ATOM 3154 N N . LYS A 1 387 ? -23.056 -18.132 11.324 1.00 96.19 387 LYS A N 1
ATOM 3155 C CA . LYS A 1 387 ? -24.189 -18.982 10.936 1.00 96.19 387 LYS A CA 1
ATOM 3156 C C . LYS A 1 387 ? -23.708 -20.269 10.275 1.00 96.19 387 LYS A C 1
ATOM 3158 O O . LYS A 1 387 ? -23.128 -20.250 9.187 1.00 96.19 387 LYS A O 1
ATOM 3163 N N . GLU A 1 388 ? -24.088 -21.395 10.866 1.00 95.31 388 GLU A N 1
ATOM 3164 C CA . GLU A 1 388 ? -23.864 -22.742 10.321 1.00 95.31 388 GLU A CA 1
ATOM 3165 C C . GLU A 1 388 ? -25.033 -23.245 9.459 1.00 95.31 388 GLU A C 1
ATOM 3167 O O . GLU A 1 388 ? -24.897 -24.247 8.765 1.00 95.31 388 GLU A O 1
ATOM 3172 N N . GLU A 1 389 ? -26.157 -22.525 9.458 1.00 93.44 389 GLU A N 1
ATOM 3173 C CA . GLU A 1 389 ? -27.391 -22.884 8.754 1.00 93.44 389 GLU A CA 1
ATOM 3174 C C . GLU A 1 389 ? -27.948 -21.705 7.935 1.00 93.44 389 GLU A C 1
ATOM 3176 O O . GLU A 1 389 ? -27.438 -20.579 7.972 1.00 93.44 389 GLU A O 1
ATOM 3181 N N . GLY A 1 390 ? -29.006 -21.962 7.166 1.00 91.12 390 GLY A N 1
ATOM 3182 C CA . GLY A 1 390 ? -29.667 -20.971 6.316 1.00 91.12 390 GLY A CA 1
ATOM 3183 C C . GLY A 1 390 ? -29.128 -20.934 4.886 1.00 91.12 390 GLY A C 1
ATOM 3184 O O . GLY A 1 390 ? -28.037 -21.425 4.589 1.00 91.12 390 GLY A O 1
ATOM 3185 N N . LYS A 1 391 ? -29.926 -20.366 3.979 1.00 92.62 391 LYS A N 1
ATOM 3186 C CA . LYS A 1 391 ? -29.623 -20.366 2.545 1.00 92.62 391 LYS A CA 1
ATOM 3187 C C . LYS A 1 391 ? -28.537 -19.359 2.182 1.00 92.62 391 LYS A C 1
ATOM 3189 O O . LYS A 1 391 ? -28.580 -18.218 2.637 1.00 92.62 391 LYS A O 1
ATOM 3194 N N . LEU A 1 392 ? -27.615 -19.769 1.314 1.00 95.44 392 LEU A N 1
ATOM 3195 C CA . LEU A 1 392 ? -26.618 -18.884 0.711 1.00 95.44 392 LEU A CA 1
ATOM 3196 C C . LEU A 1 392 ? -27.023 -18.558 -0.731 1.00 95.44 392 LEU A C 1
ATOM 3198 O O . LEU A 1 392 ? -27.268 -19.480 -1.511 1.00 95.44 392 LEU A O 1
ATOM 3202 N N . PRO A 1 393 ? -27.104 -17.274 -1.119 1.00 93.06 393 PRO A N 1
ATOM 3203 C CA . PRO A 1 393 ? -27.440 -16.924 -2.489 1.00 93.06 393 PRO A CA 1
ATOM 3204 C C . PRO A 1 393 ? -26.300 -17.296 -3.445 1.00 93.06 393 PRO A C 1
ATOM 3206 O O . PRO A 1 393 ? -25.120 -17.238 -3.098 1.00 93.06 393 PRO A O 1
ATOM 3209 N N . LYS A 1 394 ? -26.647 -17.616 -4.694 1.00 93.75 394 LYS A N 1
ATOM 3210 C CA . LYS A 1 394 ? -25.656 -17.750 -5.767 1.00 93.75 394 LYS A CA 1
ATOM 3211 C C . LYS A 1 394 ? -24.862 -16.447 -5.912 1.00 93.75 394 LYS A C 1
ATOM 3213 O O . LYS A 1 394 ? -25.444 -15.365 -5.963 1.00 93.75 394 LYS A O 1
ATOM 3218 N N . GLY A 1 395 ? -23.541 -16.563 -6.002 1.00 93.81 395 GLY A N 1
ATOM 3219 C CA . GLY A 1 395 ? -22.605 -15.442 -6.008 1.00 93.81 395 GLY A CA 1
ATOM 3220 C C . GLY A 1 395 ? -22.183 -14.966 -4.615 1.00 93.81 395 GLY A C 1
ATOM 3221 O O . GLY A 1 395 ? -21.396 -14.028 -4.534 1.00 93.81 395 GLY A O 1
ATOM 3222 N N . ALA A 1 396 ? -22.674 -15.581 -3.531 1.00 93.38 396 ALA A N 1
ATOM 3223 C CA . ALA A 1 396 ? -22.200 -15.282 -2.184 1.00 93.38 396 ALA A CA 1
ATOM 3224 C C . ALA A 1 396 ? -20.724 -15.654 -2.032 1.00 93.38 396 ALA A C 1
ATOM 3226 O O . ALA A 1 396 ? -20.317 -16.767 -2.373 1.00 93.38 396 ALA A O 1
ATOM 3227 N N . GLU A 1 397 ? -19.943 -14.740 -1.465 1.00 96.38 397 GLU A N 1
ATOM 3228 C CA . GLU A 1 397 ? -18.583 -15.039 -1.041 1.00 96.38 397 GLU A CA 1
ATOM 3229 C C . GLU A 1 397 ? -18.603 -15.816 0.277 1.00 96.38 397 GLU A C 1
ATOM 3231 O O . GLU A 1 397 ? -19.341 -15.488 1.212 1.00 96.38 397 GLU A O 1
ATOM 3236 N N . VAL A 1 398 ? -17.765 -16.844 0.365 1.00 97.44 398 VAL A N 1
ATOM 3237 C CA . VAL A 1 398 ? -17.660 -17.710 1.538 1.00 97.44 398 VAL A CA 1
ATOM 3238 C C . VAL A 1 398 ? -16.207 -17.975 1.906 1.00 97.44 398 VAL A C 1
ATOM 3240 O O . VAL A 1 398 ? -15.310 -17.924 1.065 1.00 97.44 398 VAL A O 1
ATOM 3243 N N . THR A 1 399 ? -15.979 -18.279 3.179 1.00 98.00 399 THR A N 1
ATOM 3244 C CA . THR A 1 399 ? -14.745 -18.928 3.633 1.00 98.00 399 THR A CA 1
ATOM 3245 C C . THR A 1 399 ? -15.069 -20.378 3.958 1.00 98.00 399 THR A C 1
ATOM 3247 O O . THR A 1 399 ? -15.836 -20.646 4.885 1.00 98.00 399 THR A O 1
ATOM 3250 N N . VAL A 1 400 ? -14.514 -21.305 3.185 1.00 97.94 400 VAL A N 1
ATOM 3251 C CA . VAL A 1 400 ? -14.674 -22.747 3.394 1.00 97.94 400 VAL A CA 1
ATOM 3252 C C . VAL A 1 400 ? -13.772 -23.179 4.546 1.00 97.94 400 VAL A C 1
ATOM 3254 O O . VAL A 1 400 ? -12.622 -22.745 4.624 1.00 97.94 400 VAL A O 1
ATOM 3257 N N . TYR A 1 401 ? -14.302 -23.995 5.456 1.00 97.44 401 TYR A N 1
ATOM 3258 C CA . TYR A 1 401 ? -13.664 -24.409 6.709 1.00 97.44 401 TYR A CA 1
ATOM 3259 C C . TYR A 1 401 ? -13.214 -23.238 7.594 1.00 97.44 401 TYR A C 1
ATOM 3261 O O . TYR A 1 401 ? -12.280 -23.376 8.383 1.00 97.44 401 TYR A O 1
ATOM 3269 N N . GLY A 1 402 ? -13.850 -22.070 7.461 1.00 95.75 402 GLY A N 1
ATOM 3270 C CA . GLY A 1 402 ? -13.557 -20.928 8.321 1.00 95.75 402 GLY A CA 1
ATOM 3271 C C . GLY A 1 402 ? -13.897 -21.221 9.787 1.00 95.75 402 GLY A C 1
ATOM 3272 O O . GLY A 1 402 ? -14.904 -21.858 10.100 1.00 95.75 402 GLY A O 1
ATOM 3273 N N . GLU A 1 403 ? -13.052 -20.740 10.687 1.00 96.06 403 GLU A N 1
ATOM 3274 C CA . GLU A 1 403 ? -13.283 -20.720 12.134 1.00 96.06 403 GLU A CA 1
ATOM 3275 C C . GLU A 1 403 ? -14.485 -19.833 12.518 1.00 96.06 403 GLU A C 1
ATOM 3277 O O . GLU A 1 403 ? -14.979 -19.084 11.672 1.00 96.06 403 GLU A O 1
ATOM 3282 N N . LYS A 1 404 ? -14.981 -19.896 13.762 1.00 96.44 404 LYS A N 1
ATOM 3283 C CA . LYS A 1 404 ? -15.960 -18.905 14.257 1.00 96.44 404 LYS A CA 1
ATOM 3284 C C . LYS A 1 404 ? -15.277 -17.586 14.615 1.00 96.44 404 LYS A C 1
ATOM 3286 O O . LYS A 1 404 ? -14.062 -17.516 14.805 1.00 96.44 404 LYS A O 1
ATOM 3291 N N . SER A 1 405 ? -16.058 -16.516 14.693 1.00 94.62 405 SER A N 1
ATOM 3292 C CA . SER A 1 405 ? -15.581 -15.192 15.077 1.00 94.62 405 SER A CA 1
ATOM 3293 C C . SER A 1 405 ? -14.860 -15.238 16.428 1.00 94.62 405 SER A C 1
ATOM 3295 O O . SER A 1 405 ? -15.380 -15.747 17.418 1.00 94.62 405 SER A O 1
ATOM 3297 N N . GLY A 1 406 ? -13.637 -14.704 16.468 1.00 89.94 406 GLY A N 1
ATOM 3298 C CA . GLY A 1 406 ? -12.799 -14.670 17.672 1.00 89.94 406 GLY A CA 1
ATOM 3299 C C . GLY A 1 406 ? -11.939 -15.915 17.913 1.00 89.94 406 GLY A C 1
ATOM 3300 O O . GLY A 1 406 ? -11.021 -15.843 18.728 1.00 89.94 406 GLY A O 1
ATOM 3301 N N . GLU A 1 407 ? -12.165 -17.014 17.191 1.00 92.75 407 GLU A N 1
ATOM 3302 C CA . GLU A 1 407 ? -11.317 -18.207 17.262 1.00 92.75 407 GLU A CA 1
ATOM 3303 C C . GLU A 1 407 ? -9.995 -18.024 16.493 1.00 92.75 407 GLU A C 1
ATOM 3305 O O . GLU A 1 407 ? -9.810 -17.092 15.702 1.00 92.75 407 GLU A O 1
ATOM 3310 N N . SER A 1 408 ? -9.034 -18.917 16.744 1.00 91.00 408 SER A N 1
ATOM 3311 C CA . SER A 1 408 ? -7.771 -18.944 16.003 1.00 91.00 408 SER A CA 1
ATOM 3312 C C . SER A 1 408 ? -8.003 -19.297 14.534 1.00 91.00 408 SER A C 1
ATOM 3314 O O . SER A 1 408 ? -8.769 -20.206 14.218 1.00 91.00 408 SER A O 1
ATOM 3316 N N . ILE A 1 409 ? -7.285 -18.616 13.637 1.00 92.69 409 ILE A N 1
ATOM 3317 C CA . ILE A 1 409 ? -7.460 -18.790 12.191 1.00 92.69 409 ILE A CA 1
ATOM 3318 C C . ILE A 1 409 ? -7.199 -20.241 11.777 1.00 92.69 409 ILE A C 1
ATOM 3320 O O . ILE A 1 409 ? -6.099 -20.767 11.984 1.00 92.69 409 ILE A O 1
ATOM 3324 N N . ASN A 1 410 ? -8.173 -20.863 11.105 1.00 94.12 410 ASN A N 1
ATOM 3325 C CA . ASN A 1 410 ? -7.978 -22.179 10.514 1.00 94.12 410 ASN A CA 1
ATOM 3326 C C . ASN A 1 410 ? -7.090 -22.068 9.266 1.00 94.12 410 ASN A C 1
ATOM 3328 O O . ASN A 1 410 ? -7.496 -21.529 8.234 1.00 94.12 410 ASN A O 1
ATOM 3332 N N . LYS A 1 411 ? -5.875 -22.619 9.335 1.00 90.62 411 LYS A N 1
ATOM 3333 C CA . LYS A 1 411 ? -4.890 -22.573 8.239 1.00 90.62 411 LYS A CA 1
ATOM 3334 C C . LYS A 1 411 ? -5.271 -23.414 7.016 1.00 90.62 411 LYS A C 1
ATOM 3336 O O . LYS A 1 411 ? -4.664 -23.228 5.970 1.00 90.62 411 LYS A O 1
ATOM 3341 N N . ASN A 1 412 ? -6.268 -24.292 7.139 1.00 93.69 412 ASN A N 1
ATOM 3342 C CA . ASN A 1 412 ? -6.812 -25.081 6.029 1.00 93.69 412 ASN A CA 1
ATOM 3343 C C . ASN A 1 412 ? -8.017 -24.408 5.354 1.00 93.69 412 ASN A C 1
ATOM 3345 O O . ASN A 1 412 ? -8.585 -24.963 4.415 1.00 93.69 412 ASN A O 1
ATOM 3349 N N . SER A 1 413 ? -8.445 -23.246 5.854 1.00 96.12 413 SER A N 1
ATOM 3350 C CA . SER A 1 413 ? -9.553 -22.505 5.260 1.00 96.12 413 SER A CA 1
ATOM 3351 C C . SER A 1 413 ? -9.143 -21.824 3.957 1.00 96.12 413 SER A C 1
ATOM 3353 O O . SER A 1 413 ? -7.974 -21.506 3.749 1.00 96.12 413 SER A O 1
ATOM 3355 N N . PHE A 1 414 ? -10.108 -21.560 3.081 1.00 96.38 414 PHE A N 1
ATOM 3356 C CA . PHE A 1 414 ? -9.866 -20.813 1.848 1.00 96.38 414 PHE A CA 1
ATOM 3357 C C . PHE A 1 414 ? -11.116 -20.048 1.410 1.00 96.38 414 PHE A C 1
ATOM 3359 O O . PHE A 1 414 ? -12.235 -20.341 1.832 1.00 96.38 414 PHE A O 1
ATOM 3366 N N . TRP A 1 415 ? -10.915 -19.024 0.585 1.00 97.31 415 TRP A N 1
ATOM 3367 C CA . TRP A 1 415 ? -11.991 -18.207 0.027 1.00 97.31 415 TRP A CA 1
ATOM 3368 C C . TRP A 1 415 ? -12.596 -18.868 -1.215 1.00 97.31 415 TRP A C 1
ATOM 3370 O O . TRP A 1 415 ? -11.867 -19.439 -2.027 1.00 97.31 415 TRP A O 1
ATOM 3380 N N . GLY A 1 416 ? -13.906 -18.725 -1.397 1.00 96.62 416 GLY A N 1
ATOM 3381 C CA . GLY A 1 416 ? -14.590 -19.139 -2.617 1.00 96.62 416 GLY A CA 1
ATOM 3382 C C . GLY A 1 416 ? -15.922 -18.425 -2.832 1.00 96.62 416 GLY A C 1
ATOM 3383 O O . GLY A 1 416 ? -16.362 -17.624 -2.005 1.00 96.62 416 GLY A O 1
ATOM 3384 N N . ILE A 1 417 ? -16.569 -18.733 -3.954 1.00 97.38 417 ILE A N 1
ATOM 3385 C CA . ILE A 1 417 ? -17.868 -18.186 -4.356 1.00 97.38 417 ILE A CA 1
ATOM 3386 C C . ILE A 1 417 ? -18.867 -19.325 -4.548 1.00 97.38 417 ILE A C 1
ATOM 3388 O O . ILE A 1 417 ? -18.587 -20.307 -5.232 1.00 97.38 417 ILE A O 1
ATOM 3392 N N . VAL A 1 418 ? -20.066 -19.176 -3.986 1.00 96.62 418 VAL A N 1
ATOM 3393 C CA . VAL A 1 418 ? -21.174 -20.115 -4.196 1.00 96.62 418 VAL A CA 1
ATOM 3394 C C . VAL A 1 418 ? -21.668 -20.029 -5.641 1.00 96.62 418 VAL A C 1
ATOM 3396 O O . VAL A 1 418 ? -22.173 -18.993 -6.075 1.00 96.62 418 VAL A O 1
ATOM 3399 N N . THR A 1 419 ? -21.582 -21.127 -6.387 1.00 97.00 419 THR A N 1
ATOM 3400 C CA . THR A 1 419 ? -22.031 -21.198 -7.788 1.00 97.00 419 THR A CA 1
ATOM 3401 C C . T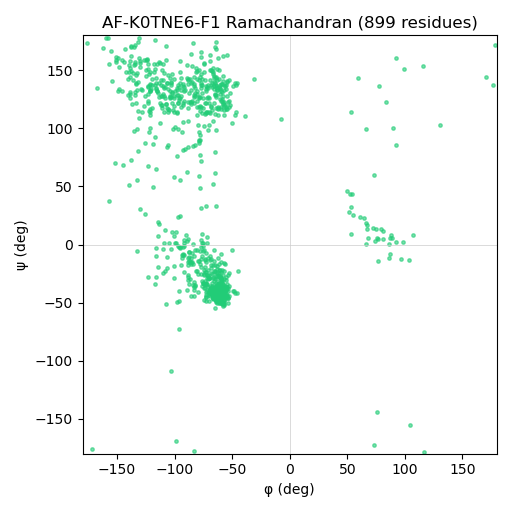HR A 1 419 ? -23.397 -21.865 -7.941 1.00 97.00 419 THR A C 1
ATOM 3403 O O . THR A 1 419 ? -24.148 -21.511 -8.859 1.00 97.00 419 THR A O 1
ATOM 3406 N N . GLU A 1 420 ? -23.753 -22.779 -7.033 1.00 95.94 420 GLU A N 1
ATOM 3407 C CA . GLU A 1 420 ? -24.997 -23.556 -7.081 1.00 95.94 420 GLU A CA 1
ATOM 3408 C C . GLU A 1 420 ? -25.445 -24.018 -5.680 1.00 95.94 420 GLU A C 1
ATOM 3410 O O . GLU A 1 420 ? -24.617 -24.420 -4.860 1.00 95.94 420 GLU A O 1
ATOM 3415 N N . GLU A 1 421 ? -26.758 -23.980 -5.423 1.00 95.62 421 GLU A N 1
ATOM 3416 C CA . GLU A 1 421 ? -27.417 -24.560 -4.239 1.00 95.62 421 GLU A CA 1
ATOM 3417 C C . GLU A 1 421 ? -27.835 -26.008 -4.544 1.00 95.62 421 GLU A C 1
ATOM 3419 O O . GLU A 1 421 ? -28.442 -26.265 -5.583 1.00 95.62 421 GLU A O 1
ATOM 3424 N N . ILE A 1 422 ? -27.539 -26.947 -3.639 1.00 93.81 422 ILE A N 1
ATOM 3425 C CA . ILE A 1 422 ? -27.867 -28.375 -3.766 1.00 93.81 422 ILE A CA 1
ATOM 3426 C C . ILE A 1 422 ? -28.723 -28.819 -2.564 1.00 93.81 422 ILE A C 1
ATOM 3428 O O . ILE A 1 422 ? -28.564 -28.321 -1.446 1.00 93.81 422 ILE A O 1
ATOM 3432 N N . ASP A 1 423 ? -29.640 -29.766 -2.791 1.00 88.88 423 ASP A N 1
ATOM 3433 C CA . ASP A 1 423 ? -30.485 -30.402 -1.764 1.00 88.88 423 ASP A CA 1
ATOM 3434 C C . ASP A 1 423 ? -31.241 -29.401 -0.871 1.00 88.88 423 ASP A C 1
ATOM 3436 O O . ASP A 1 423 ? -31.267 -29.517 0.353 1.00 88.88 423 ASP A O 1
ATOM 3440 N N . GLY A 1 424 ? -31.822 -28.361 -1.476 1.00 84.19 424 GLY A N 1
ATOM 3441 C CA . GLY A 1 424 ? -32.608 -27.356 -0.751 1.00 84.19 424 GLY A CA 1
ATOM 3442 C C . GLY A 1 424 ? -31.801 -26.470 0.208 1.00 84.19 424 GLY A C 1
ATOM 3443 O O . GLY A 1 424 ? -32.402 -25.821 1.068 1.00 84.19 424 GLY A O 1
ATOM 3444 N N . GLY A 1 425 ? -30.471 -26.436 0.063 1.00 87.50 425 GLY A N 1
ATOM 3445 C CA . GLY A 1 425 ? -29.572 -25.584 0.841 1.00 87.50 425 GLY A CA 1
ATOM 3446 C C . GLY A 1 425 ? -28.737 -26.319 1.886 1.00 87.50 425 GLY A C 1
ATOM 3447 O O . GLY A 1 425 ? -28.052 -25.659 2.668 1.00 87.50 425 GLY A O 1
ATOM 3448 N N . ALA A 1 426 ? -28.764 -27.657 1.900 1.00 92.56 426 ALA A N 1
ATOM 3449 C CA . ALA A 1 426 ? -27.892 -28.463 2.755 1.00 92.56 426 ALA A CA 1
ATOM 3450 C C . ALA A 1 426 ? -26.434 -28.471 2.259 1.00 92.56 426 ALA A C 1
ATOM 3452 O O . ALA A 1 426 ? -25.499 -28.500 3.065 1.00 92.56 426 ALA A O 1
ATOM 3453 N N . ARG A 1 427 ? -26.234 -28.423 0.935 1.00 96.19 427 ARG A N 1
ATOM 3454 C CA . ARG A 1 427 ? -24.917 -28.439 0.285 1.00 96.19 427 ARG A CA 1
ATOM 3455 C C . ARG A 1 427 ? -24.824 -27.376 -0.806 1.00 96.19 427 ARG A C 1
ATOM 3457 O O . ARG A 1 427 ? -25.836 -26.960 -1.363 1.00 96.19 427 ARG A O 1
ATOM 3464 N N . TYR A 1 428 ? -23.606 -26.958 -1.133 1.00 97.88 428 TYR A N 1
ATOM 3465 C CA . TYR A 1 428 ? -23.349 -25.943 -2.158 1.00 97.88 428 TYR A CA 1
ATOM 3466 C C . TYR A 1 428 ? -22.147 -26.318 -3.010 1.00 97.88 428 TYR A C 1
ATOM 3468 O O . TYR A 1 428 ? -21.161 -26.839 -2.485 1.00 97.88 428 TYR A O 1
ATOM 3476 N N . LYS A 1 429 ? -22.200 -25.996 -4.307 1.00 97.56 429 LYS A N 1
ATOM 3477 C CA . LYS A 1 429 ? -20.986 -25.928 -5.126 1.00 97.56 429 LYS A CA 1
ATOM 3478 C C . LYS A 1 429 ? -20.304 -24.593 -4.882 1.00 97.56 429 LYS A C 1
ATOM 3480 O O . LYS A 1 429 ? -20.940 -23.541 -4.977 1.00 97.56 429 LYS A O 1
ATOM 3485 N N . VAL A 1 430 ? -19.015 -24.652 -4.585 1.00 97.69 430 VAL A N 1
ATOM 3486 C CA . VAL A 1 430 ? -18.167 -23.487 -4.349 1.00 97.69 430 VAL A CA 1
ATOM 3487 C C . VAL A 1 430 ? -17.001 -23.540 -5.323 1.00 97.69 430 VAL A C 1
ATOM 3489 O O . VAL A 1 430 ? -16.353 -24.577 -5.451 1.00 97.69 430 VAL A O 1
ATOM 3492 N N . GLU A 1 431 ? -16.772 -22.430 -6.017 1.00 97.62 431 GLU A N 1
ATOM 3493 C CA . GLU A 1 431 ? -15.605 -22.201 -6.867 1.00 97.62 431 GLU A CA 1
ATOM 3494 C C . GLU A 1 431 ? -14.542 -21.440 -6.070 1.00 97.62 431 GLU A C 1
ATOM 3496 O O . GLU A 1 431 ? -14.840 -20.400 -5.477 1.00 97.62 431 GLU A O 1
ATOM 3501 N N . ASP A 1 432 ? -13.324 -21.970 -6.009 1.00 94.19 432 ASP A N 1
ATOM 3502 C CA . ASP A 1 432 ? -12.210 -21.328 -5.314 1.00 94.19 432 ASP A CA 1
ATOM 3503 C C . ASP A 1 432 ? -11.499 -20.262 -6.169 1.00 94.19 432 ASP A C 1
ATOM 3505 O O . ASP A 1 432 ? -11.875 -19.950 -7.299 1.00 94.19 432 ASP A O 1
ATOM 3509 N N . ALA A 1 433 ? -10.438 -19.676 -5.615 1.00 88.06 433 ALA A N 1
ATOM 3510 C CA . ALA A 1 433 ? -9.631 -18.657 -6.277 1.00 88.06 433 ALA A CA 1
ATOM 3511 C C . ALA A 1 433 ? -8.910 -19.128 -7.556 1.00 88.06 433 ALA A C 1
ATOM 3513 O O . ALA A 1 433 ? -8.471 -18.280 -8.341 1.00 88.06 433 ALA A O 1
ATOM 3514 N N . GLU A 1 434 ? -8.758 -20.439 -7.743 1.00 88.25 434 GLU A N 1
ATOM 3515 C CA . GLU A 1 434 ? -8.114 -21.077 -8.890 1.00 88.25 434 GLU A CA 1
ATOM 3516 C C . GLU A 1 434 ? -9.134 -21.592 -9.922 1.00 88.25 434 GLU A C 1
ATOM 3518 O O . GLU A 1 434 ? -8.734 -22.161 -10.939 1.00 88.25 434 GLU A O 1
ATOM 3523 N N . GLY A 1 435 ? -10.434 -21.386 -9.687 1.00 91.56 435 GLY A N 1
ATOM 3524 C CA . GLY A 1 435 ? -11.516 -21.851 -10.556 1.00 91.56 435 GLY A CA 1
ATOM 3525 C C . GLY A 1 435 ? -11.891 -23.321 -10.345 1.00 91.56 435 GLY A C 1
ATOM 3526 O O . GLY A 1 435 ? -12.611 -23.903 -11.158 1.00 91.56 435 GLY A O 1
ATOM 3527 N N . ARG A 1 436 ? -11.398 -23.964 -9.278 1.00 95.00 436 ARG A N 1
ATOM 3528 C CA . ARG A 1 436 ? -11.764 -25.348 -8.953 1.00 95.00 436 ARG A CA 1
ATOM 3529 C C . ARG A 1 436 ? -13.110 -25.349 -8.249 1.00 95.00 436 ARG A C 1
ATOM 3531 O O . ARG A 1 436 ? -13.323 -24.600 -7.299 1.00 95.00 436 ARG A O 1
ATOM 3538 N N . VAL A 1 437 ? -14.005 -26.226 -8.694 1.00 96.75 437 VAL A N 1
ATOM 3539 C CA . VAL A 1 437 ? -15.359 -26.345 -8.146 1.00 96.75 437 VAL A CA 1
ATOM 3540 C C . VAL A 1 437 ? -15.482 -27.631 -7.342 1.00 96.75 437 VAL A C 1
ATOM 3542 O O . VAL A 1 437 ? -15.235 -28.720 -7.860 1.00 96.75 437 VAL A O 1
ATOM 3545 N N . ALA A 1 438 ? -15.911 -27.515 -6.089 1.00 97.56 438 ALA A N 1
ATOM 3546 C CA . ALA A 1 438 ? -16.179 -28.651 -5.211 1.00 97.56 438 ALA A CA 1
ATOM 3547 C C . ALA A 1 438 ? -17.467 -28.437 -4.401 1.00 97.56 438 ALA A C 1
ATOM 3549 O O . ALA A 1 438 ? -17.997 -27.329 -4.330 1.00 97.56 438 ALA A O 1
ATOM 3550 N N . THR A 1 439 ? -18.013 -29.523 -3.845 1.00 98.00 439 THR A N 1
ATOM 3551 C CA . THR A 1 439 ? -19.264 -29.495 -3.069 1.00 98.00 439 THR A CA 1
ATOM 3552 C C . THR A 1 439 ? -18.967 -29.550 -1.577 1.00 98.00 439 THR A C 1
ATOM 3554 O O . THR A 1 439 ? -18.227 -30.427 -1.140 1.00 98.00 439 THR A O 1
ATOM 3557 N N . TYR A 1 440 ? -19.588 -28.658 -0.808 1.00 97.88 440 TYR A N 1
ATOM 3558 C CA . TYR A 1 440 ? -19.397 -28.535 0.639 1.00 97.88 440 TYR A CA 1
ATOM 3559 C C . TYR A 1 440 ? -20.733 -28.506 1.377 1.00 97.88 440 TYR A C 1
ATOM 3561 O O . TYR A 1 440 ? -21.749 -28.078 0.821 1.00 97.88 440 TYR A O 1
ATOM 3569 N N . GLU A 1 441 ? -20.736 -28.950 2.633 1.00 97.38 441 GLU A N 1
ATOM 3570 C CA . GLU A 1 441 ? -21.896 -28.823 3.515 1.00 97.38 441 GLU A CA 1
ATOM 3571 C C . GLU A 1 441 ? -22.055 -27.379 3.997 1.00 97.38 441 GLU A C 1
ATOM 3573 O O . GLU A 1 441 ? -21.074 -26.667 4.211 1.00 97.38 441 GLU A O 1
ATOM 3578 N N . ARG A 1 442 ? -23.299 -26.938 4.224 1.00 96.69 442 ARG A N 1
ATOM 3579 C CA . ARG A 1 442 ? -23.590 -25.573 4.691 1.00 96.69 442 ARG A CA 1
ATOM 3580 C C . ARG A 1 442 ? -22.821 -25.199 5.964 1.00 96.69 442 ARG A C 1
ATOM 3582 O O . ARG A 1 442 ? -22.354 -24.064 6.063 1.00 96.69 442 ARG A O 1
ATOM 3589 N N . LYS A 1 443 ? -22.649 -26.142 6.894 1.00 96.12 443 LYS A N 1
ATOM 3590 C CA . LYS A 1 443 ? -21.954 -25.936 8.177 1.00 96.12 443 LYS A CA 1
ATOM 3591 C C . LYS A 1 443 ? -20.461 -25.616 8.029 1.00 96.12 443 LYS A C 1
ATOM 3593 O O . LYS A 1 443 ? -19.889 -24.984 8.915 1.00 96.12 443 LYS A O 1
ATOM 3598 N N . ASP A 1 444 ? -19.853 -25.996 6.904 1.00 97.06 444 ASP A N 1
ATOM 3599 C CA . ASP A 1 444 ? -18.436 -25.755 6.607 1.00 97.06 444 ASP A CA 1
ATOM 3600 C C . ASP A 1 444 ? -18.202 -24.392 5.940 1.00 97.06 444 ASP A C 1
ATOM 3602 O O . ASP A 1 444 ? -17.061 -23.992 5.716 1.00 97.06 444 ASP A O 1
ATOM 3606 N N . LEU A 1 445 ? -19.271 -23.668 5.601 1.00 97.94 445 LEU A N 1
ATOM 3607 C CA . LEU A 1 445 ? -19.205 -22.396 4.892 1.00 97.94 445 LEU A CA 1
ATOM 3608 C C . LEU A 1 445 ? -19.460 -21.234 5.852 1.00 97.94 445 LEU A C 1
ATOM 3610 O O . LEU A 1 445 ? -20.475 -21.191 6.547 1.00 97.94 445 LEU A O 1
ATOM 3614 N N . ARG A 1 446 ? -18.556 -20.252 5.863 1.00 97.81 446 ARG A N 1
ATOM 3615 C CA . ARG A 1 446 ? -18.757 -18.968 6.549 1.00 97.81 446 ARG A CA 1
ATOM 3616 C C . ARG A 1 446 ? -19.145 -17.909 5.535 1.00 97.81 446 ARG A C 1
ATOM 3618 O O . ARG A 1 446 ? -18.351 -17.599 4.648 1.00 97.81 446 ARG A O 1
ATOM 3625 N N . HIS A 1 447 ? -20.354 -17.369 5.645 1.00 97.06 447 HIS A N 1
ATOM 3626 C CA . HIS A 1 447 ? -20.843 -16.353 4.718 1.00 97.06 447 HIS A CA 1
ATOM 3627 C C . HIS A 1 447 ? -20.127 -15.018 4.948 1.00 97.06 447 HIS A C 1
ATOM 3629 O O . HIS A 1 447 ? -20.106 -14.490 6.059 1.00 97.06 447 HIS A O 1
ATOM 3635 N N . ARG A 1 448 ? -19.544 -14.450 3.891 1.00 95.69 448 ARG A N 1
ATOM 3636 C CA . ARG A 1 448 ? -18.804 -13.185 3.949 1.00 95.69 448 ARG A CA 1
ATOM 3637 C C . ARG A 1 448 ? -19.743 -12.029 3.616 1.00 95.69 448 ARG A C 1
ATOM 3639 O O . ARG A 1 448 ? -19.784 -11.549 2.488 1.00 95.69 448 ARG A O 1
ATOM 3646 N N . THR A 1 449 ? -20.511 -11.587 4.610 1.00 94.25 449 THR A N 1
ATOM 3647 C CA . THR A 1 449 ? -21.311 -10.360 4.489 1.00 94.25 449 THR A CA 1
ATOM 3648 C C . THR A 1 449 ? -20.516 -9.175 5.013 1.00 94.25 449 THR A C 1
ATOM 3650 O O . THR A 1 449 ? -20.140 -9.147 6.182 1.00 94.25 449 THR A O 1
ATOM 3653 N N . THR A 1 450 ? -20.271 -8.195 4.148 1.00 92.62 450 THR A N 1
ATOM 3654 C CA . THR A 1 450 ? -19.517 -6.985 4.489 1.00 92.62 450 THR A CA 1
ATOM 3655 C C . THR A 1 450 ? -20.469 -5.832 4.776 1.00 92.62 450 THR A C 1
ATOM 3657 O O . THR A 1 450 ? -21.354 -5.570 3.962 1.00 92.62 450 THR A O 1
ATOM 3660 N N . HIS A 1 451 ? -20.254 -5.121 5.884 1.00 93.81 451 HIS A N 1
ATOM 3661 C CA . HIS A 1 451 ? -20.867 -3.814 6.121 1.00 93.81 451 HIS A CA 1
ATOM 3662 C C . HIS A 1 451 ? -19.875 -2.711 5.760 1.00 93.81 451 HIS A C 1
ATOM 3664 O O . HIS A 1 451 ? -18.701 -2.801 6.123 1.00 93.81 451 HIS A O 1
ATOM 3670 N N . THR A 1 452 ? -20.326 -1.686 5.036 1.00 91.50 452 THR A N 1
ATOM 3671 C CA . THR A 1 452 ? -19.457 -0.619 4.520 1.00 91.50 452 THR A CA 1
ATOM 3672 C C . THR A 1 452 ? -19.966 0.769 4.884 1.00 91.50 452 THR A C 1
ATOM 3674 O O . THR A 1 452 ? -21.118 1.123 4.633 1.00 91.50 452 THR A O 1
ATOM 3677 N N . PHE A 1 453 ? -19.048 1.594 5.370 1.00 91.19 453 PHE A N 1
ATOM 3678 C CA . PHE A 1 453 ? -19.249 2.978 5.756 1.00 91.19 453 PHE A CA 1
ATOM 3679 C C . PHE A 1 453 ? -18.324 3.892 4.941 1.00 91.19 453 PHE A C 1
ATOM 3681 O O . PHE A 1 453 ? -17.128 3.630 4.834 1.00 91.19 453 PHE A O 1
ATOM 3688 N N . CYS A 1 454 ? -18.849 4.972 4.366 1.00 91.12 454 CYS A N 1
ATOM 3689 C CA . CYS A 1 454 ? -18.037 6.019 3.745 1.00 91.12 454 CYS A CA 1
ATOM 3690 C C . CYS A 1 454 ? -18.117 7.302 4.576 1.00 91.12 454 CYS A C 1
ATOM 3692 O O . CYS A 1 454 ? -19.183 7.905 4.703 1.00 91.12 454 CYS A O 1
ATOM 3694 N N . PHE A 1 455 ? -16.978 7.734 5.096 1.00 93.31 455 PHE A N 1
ATOM 3695 C CA . PHE A 1 455 ? -16.797 9.015 5.757 1.00 93.31 455 PHE A CA 1
ATOM 3696 C C . PHE A 1 455 ? -16.252 10.049 4.773 1.00 93.31 455 PHE A C 1
ATOM 3698 O O . PHE A 1 455 ? -15.384 9.747 3.949 1.00 93.31 455 PHE A O 1
ATOM 3705 N N . GLY A 1 456 ? -16.775 11.269 4.855 1.00 93.19 456 GLY A N 1
ATOM 3706 C CA . GLY A 1 456 ? -16.253 12.422 4.132 1.00 93.19 456 GLY A CA 1
ATOM 3707 C C . GLY A 1 456 ? -16.085 13.608 5.068 1.00 93.19 456 GLY A C 1
ATOM 3708 O O . GLY A 1 456 ? -17.076 14.148 5.553 1.00 93.19 456 GLY A O 1
ATOM 3709 N N . THR A 1 457 ? -14.852 14.045 5.293 1.00 94.25 457 THR A N 1
ATOM 3710 C CA . THR A 1 457 ? -14.596 15.283 6.033 1.00 94.25 457 THR A CA 1
ATOM 3711 C C . THR A 1 457 ? -14.374 16.427 5.054 1.00 94.25 457 THR A C 1
ATOM 3713 O O . THR A 1 457 ? -13.493 16.357 4.195 1.00 94.25 457 THR A O 1
ATOM 3716 N N . VAL A 1 458 ? -15.204 17.464 5.170 1.00 94.38 458 VAL A N 1
ATOM 3717 C CA . VAL A 1 458 ? -15.117 18.702 4.391 1.00 94.38 458 VAL A CA 1
ATOM 3718 C C . VAL A 1 458 ? -14.399 19.752 5.228 1.00 94.38 458 VAL A C 1
ATOM 3720 O O . VAL A 1 458 ? -14.732 19.933 6.399 1.00 94.38 458 VAL A O 1
ATOM 3723 N N . SER A 1 459 ? -13.433 20.451 4.635 1.00 92.75 459 SER A N 1
ATOM 3724 C CA . SER A 1 459 ? -12.735 21.544 5.312 1.00 92.75 459 SER A CA 1
ATOM 3725 C C . SER A 1 459 ? -12.431 22.709 4.377 1.00 92.75 459 SER A C 1
ATOM 3727 O O . SER A 1 459 ? -12.223 22.513 3.179 1.00 92.75 459 SER A O 1
ATOM 3729 N N . ASP A 1 460 ? -12.423 23.924 4.918 1.00 89.88 460 ASP A N 1
ATOM 3730 C CA . ASP A 1 460 ? -11.874 25.124 4.276 1.00 89.88 460 ASP A CA 1
ATOM 3731 C C . ASP A 1 460 ? -10.339 25.201 4.401 1.00 89.88 460 ASP A C 1
ATOM 3733 O O . ASP A 1 460 ? -9.685 25.935 3.655 1.00 89.88 460 ASP A O 1
ATOM 3737 N N . ASP A 1 461 ? -9.752 24.384 5.278 1.00 87.56 461 ASP A N 1
ATOM 3738 C CA . ASP A 1 461 ? -8.317 24.183 5.392 1.00 87.56 461 ASP A CA 1
ATOM 3739 C C . ASP A 1 461 ? -7.791 23.356 4.214 1.00 87.56 461 ASP A C 1
ATOM 3741 O O . ASP A 1 461 ? -8.097 22.174 4.041 1.00 87.56 461 ASP A O 1
ATOM 3745 N N . LYS A 1 462 ? -6.973 23.999 3.379 1.00 84.38 462 LYS A N 1
ATOM 3746 C CA . LYS A 1 462 ? -6.398 23.418 2.156 1.00 84.38 462 LYS A CA 1
ATOM 3747 C C . LYS A 1 462 ? -5.133 22.599 2.408 1.00 84.38 462 LYS A C 1
ATOM 3749 O O . LYS A 1 462 ? -4.540 22.100 1.449 1.00 84.38 462 LYS A O 1
ATOM 3754 N N . THR A 1 463 ? -4.689 22.488 3.659 1.00 83.50 463 THR A N 1
ATOM 3755 C CA . THR A 1 463 ? -3.469 21.757 3.997 1.00 83.50 463 THR A CA 1
ATOM 3756 C C . THR A 1 463 ? -3.726 20.251 4.058 1.00 83.50 463 THR A C 1
ATOM 3758 O O . THR A 1 463 ? 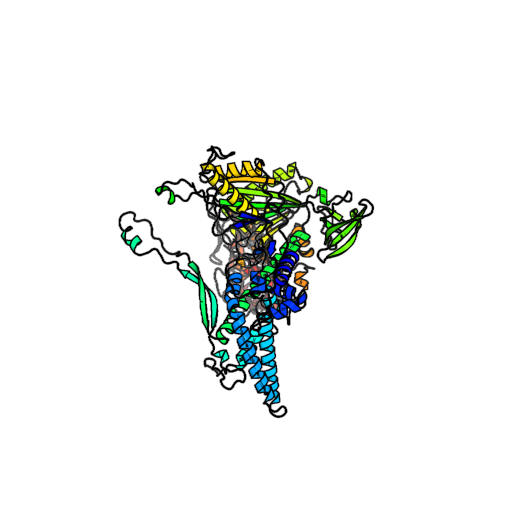-4.580 19.747 4.783 1.00 83.50 463 THR A O 1
ATOM 3761 N N . HIS A 1 464 ? -2.958 19.501 3.268 1.00 85.44 464 HIS A N 1
ATOM 3762 C CA . HIS A 1 464 ? -2.942 18.037 3.306 1.00 85.44 464 HIS A CA 1
ATOM 3763 C C . HIS A 1 464 ? -1.759 17.602 4.151 1.00 85.44 464 HIS A C 1
ATOM 3765 O O . HIS A 1 464 ? -0.711 17.223 3.624 1.00 85.44 464 HIS A O 1
ATOM 3771 N N . ASP A 1 465 ? -1.905 17.729 5.466 1.00 86.75 465 ASP A N 1
ATOM 3772 C CA . ASP A 1 465 ? -0.858 17.390 6.419 1.00 86.75 465 ASP A CA 1
ATOM 3773 C C . ASP A 1 465 ? -1.268 16.246 7.356 1.00 86.75 465 ASP A C 1
ATOM 3775 O O . ASP A 1 465 ? -2.379 15.706 7.323 1.00 86.75 465 ASP A O 1
ATOM 3779 N N . ARG A 1 466 ? -0.315 15.835 8.196 1.00 86.69 466 ARG A N 1
ATOM 3780 C CA . ARG A 1 466 ? -0.550 14.783 9.184 1.00 86.69 466 ARG A CA 1
ATOM 3781 C C . ARG A 1 466 ? -1.588 15.192 10.231 1.00 86.69 466 ARG A C 1
ATOM 3783 O O . ARG A 1 466 ? -2.299 14.318 10.702 1.00 86.69 466 ARG A O 1
ATOM 3790 N N . PHE A 1 467 ? -1.679 16.467 10.609 1.00 88.69 467 PHE A N 1
ATOM 3791 C CA . PHE A 1 467 ? -2.559 16.919 11.689 1.00 88.69 467 PHE A CA 1
ATOM 3792 C C . PHE A 1 467 ? -4.021 16.813 11.273 1.00 88.69 467 PHE A C 1
ATOM 3794 O O . PHE A 1 467 ? -4.836 16.294 12.033 1.00 88.69 467 PHE A O 1
ATOM 3801 N N . ALA A 1 468 ? -4.324 17.201 10.032 1.00 89.56 468 ALA A N 1
ATOM 3802 C CA . ALA A 1 468 ? -5.638 17.030 9.433 1.00 89.56 468 ALA A CA 1
ATOM 3803 C C . ALA A 1 468 ? -6.040 15.547 9.446 1.00 89.56 468 ALA A C 1
ATOM 3805 O O . ALA A 1 468 ? -7.061 15.180 10.024 1.00 89.56 468 ALA A O 1
ATOM 3806 N N . MET A 1 469 ? -5.172 14.663 8.938 1.00 90.81 469 MET A N 1
ATOM 3807 C CA . MET A 1 469 ? -5.417 13.214 8.943 1.00 90.81 469 MET A CA 1
ATOM 3808 C C . MET A 1 469 ? -5.656 12.647 10.353 1.00 90.81 469 MET A C 1
ATOM 3810 O O . MET A 1 469 ? -6.556 11.823 10.538 1.00 90.81 469 MET A O 1
ATOM 3814 N N . GLN A 1 470 ? -4.876 13.082 11.349 1.00 90.31 470 GLN A N 1
ATOM 3815 C CA . GLN A 1 470 ? -5.020 12.656 12.746 1.00 90.31 470 GLN A CA 1
ATOM 3816 C C . GLN A 1 470 ? -6.356 13.111 13.345 1.00 90.31 470 GLN A C 1
ATOM 3818 O O . GLN A 1 470 ? -7.063 12.316 13.967 1.00 90.31 470 GLN A O 1
ATOM 3823 N N . HIS A 1 471 ? -6.710 14.381 13.146 1.00 90.81 471 HIS A N 1
ATOM 3824 C CA . HIS A 1 471 ? -7.945 14.966 13.656 1.00 90.81 471 HIS A CA 1
ATOM 3825 C C . HIS A 1 471 ? -9.182 14.282 13.053 1.00 90.81 471 HIS A C 1
ATOM 3827 O O . HIS A 1 471 ? -10.084 13.862 13.784 1.00 90.81 471 HIS A O 1
ATOM 3833 N N . TYR A 1 472 ? -9.187 14.089 11.731 1.00 92.25 472 TYR A N 1
ATOM 3834 C CA . TYR A 1 472 ? -10.295 13.447 11.023 1.00 92.25 472 TYR A CA 1
ATOM 3835 C C . TYR A 1 472 ? -10.424 11.973 11.411 1.00 92.25 472 TYR A C 1
ATOM 3837 O O . TYR A 1 472 ? -11.503 11.543 11.812 1.00 92.25 472 TYR A O 1
ATOM 3845 N N . THR A 1 473 ? -9.308 11.231 11.439 1.00 91.88 473 THR A N 1
ATOM 3846 C CA . THR A 1 473 ? -9.290 9.829 11.893 1.00 91.88 473 THR A CA 1
ATOM 3847 C C . THR A 1 473 ? -9.898 9.671 13.285 1.00 91.88 473 THR A C 1
ATOM 3849 O O . THR A 1 473 ? -10.671 8.742 13.517 1.00 91.88 473 THR A O 1
ATOM 3852 N N . LYS A 1 474 ? -9.519 10.536 14.235 1.00 91.88 474 LYS A N 1
ATOM 3853 C CA . LYS A 1 474 ? -9.997 10.433 15.618 1.00 91.88 474 LYS A CA 1
ATOM 3854 C C . LYS A 1 474 ? -11.520 10.555 15.671 1.00 91.88 474 LYS A C 1
ATOM 3856 O O . LYS A 1 474 ? -12.185 9.687 16.232 1.00 91.88 474 LYS A O 1
ATOM 3861 N N . THR A 1 475 ? -12.044 11.595 15.028 1.00 91.88 475 THR A N 1
ATOM 3862 C CA . THR A 1 475 ? -13.480 11.894 14.963 1.00 91.88 475 THR A CA 1
ATOM 3863 C C . THR A 1 475 ? -14.263 10.752 14.305 1.00 91.88 475 THR A C 1
ATOM 3865 O O . THR A 1 475 ? -15.294 10.314 14.818 1.00 91.88 475 THR A O 1
ATOM 3868 N N . GLU A 1 476 ? -13.741 10.215 13.200 1.00 94.56 476 GLU A N 1
ATOM 3869 C CA . GLU A 1 476 ? -14.332 9.087 12.474 1.00 94.56 476 GLU A CA 1
ATOM 3870 C C . GLU A 1 476 ? -14.399 7.816 13.332 1.00 94.56 476 GLU A C 1
ATOM 3872 O O . GLU A 1 476 ? -15.453 7.183 13.416 1.00 94.56 476 GLU A O 1
ATOM 3877 N N . LEU A 1 477 ? -13.301 7.449 14.004 1.00 93.62 477 LEU A N 1
ATOM 3878 C CA . LEU A 1 477 ? -13.240 6.242 14.836 1.00 93.62 477 LEU A CA 1
ATOM 3879 C C . LEU A 1 477 ? -14.156 6.329 16.063 1.00 93.62 477 LEU A C 1
ATOM 3881 O O . LEU A 1 477 ? -14.793 5.336 16.415 1.00 93.62 477 LEU A O 1
ATOM 3885 N N . GLU A 1 478 ? -14.249 7.494 16.707 1.00 93.00 478 GLU A N 1
ATOM 3886 C CA . GLU A 1 478 ? -15.156 7.708 17.841 1.00 93.00 478 GLU A CA 1
ATOM 3887 C C . GLU A 1 478 ? -16.624 7.529 17.431 1.00 93.00 478 GLU A C 1
ATOM 3889 O O . GLU A 1 478 ? -17.387 6.831 18.110 1.00 93.00 478 GLU A O 1
ATOM 3894 N N . TYR A 1 479 ? -17.018 8.108 16.292 1.00 95.94 479 TYR A N 1
ATOM 3895 C CA . TYR A 1 479 ? -18.354 7.918 15.735 1.00 95.94 479 TYR A CA 1
ATOM 3896 C C . TYR A 1 479 ? -18.611 6.451 15.369 1.00 95.94 479 TYR A C 1
ATOM 3898 O O . TYR A 1 479 ? -19.643 5.891 15.748 1.00 95.94 479 TYR A O 1
ATOM 3906 N N . LEU A 1 480 ? -17.669 5.817 14.667 1.00 95.88 480 LEU A N 1
ATOM 3907 C CA . LEU A 1 480 ? -17.808 4.441 14.206 1.00 95.88 480 LEU A CA 1
ATOM 3908 C C . LEU A 1 480 ? -17.974 3.464 15.374 1.00 95.88 480 LEU A C 1
ATOM 3910 O O . LEU A 1 480 ? -18.861 2.618 15.334 1.00 95.88 480 LEU A O 1
ATOM 3914 N N . GLU A 1 481 ? -17.182 3.598 16.439 1.00 95.12 481 GLU A N 1
ATOM 3915 C CA . GLU A 1 481 ? -17.320 2.755 17.631 1.00 95.12 481 GLU A CA 1
ATOM 3916 C C . GLU A 1 481 ? -18.681 2.932 18.313 1.00 95.12 481 GLU A C 1
ATOM 3918 O O . GLU A 1 481 ? -19.259 1.956 18.791 1.00 95.12 481 GLU A O 1
ATOM 3923 N N . ASN A 1 482 ? -19.208 4.160 18.370 1.00 95.94 482 ASN A N 1
ATOM 3924 C CA . ASN A 1 482 ? -20.549 4.412 18.900 1.00 95.94 482 ASN A CA 1
ATOM 3925 C C . ASN A 1 482 ? -21.623 3.727 18.042 1.00 95.94 482 ASN A C 1
ATOM 3927 O O . ASN A 1 482 ? -22.500 3.057 18.585 1.00 95.94 482 ASN A O 1
ATOM 3931 N N . TYR A 1 483 ? -21.526 3.853 16.717 1.00 95.94 483 TYR A N 1
ATOM 3932 C CA . TYR A 1 483 ? -22.438 3.211 15.772 1.00 95.94 483 TYR A CA 1
ATOM 3933 C C . TYR A 1 483 ? -22.376 1.679 15.873 1.00 95.94 483 TYR A C 1
ATOM 3935 O O . TYR A 1 483 ? -23.403 1.018 16.031 1.00 95.94 483 TYR A O 1
ATOM 3943 N N . MET A 1 484 ? -21.173 1.099 15.867 1.00 96.56 484 MET A N 1
ATOM 3944 C CA . MET A 1 484 ? -20.985 -0.346 15.999 1.00 96.56 484 MET A CA 1
ATOM 3945 C C . MET A 1 484 ? -21.492 -0.866 17.347 1.00 96.56 484 MET A C 1
ATOM 3947 O O . MET A 1 484 ? -22.106 -1.922 17.384 1.00 96.56 484 MET A O 1
ATOM 3951 N N . ARG A 1 485 ? -21.341 -0.125 18.453 1.00 95.81 485 ARG A N 1
ATOM 3952 C CA . ARG A 1 485 ? -21.916 -0.539 19.748 1.00 95.81 485 ARG A CA 1
ATOM 3953 C C . ARG A 1 485 ? -23.437 -0.672 19.710 1.00 95.81 485 ARG A C 1
ATOM 3955 O O . ARG A 1 485 ? -23.980 -1.527 20.401 1.00 95.81 485 ARG A O 1
ATOM 3962 N N . GLN A 1 486 ? -24.112 0.165 18.927 1.00 95.81 486 GLN A N 1
ATOM 3963 C CA . GLN A 1 486 ? -25.572 0.168 18.827 1.00 95.81 486 GLN A CA 1
ATOM 3964 C C . GLN A 1 486 ? -26.095 -0.884 17.843 1.00 95.81 486 GLN A C 1
ATOM 3966 O O . GLN A 1 486 ? -27.112 -1.515 18.116 1.00 95.81 486 GLN A O 1
ATOM 3971 N N . HIS A 1 487 ? -25.407 -1.079 16.716 1.00 95.50 487 HIS A N 1
ATOM 3972 C CA . HIS A 1 487 ? -25.913 -1.891 15.602 1.00 95.50 487 HIS A CA 1
ATOM 3973 C C . HIS A 1 487 ? -25.176 -3.221 15.400 1.00 95.50 487 HIS A C 1
ATOM 3975 O O . HIS A 1 487 ? -25.751 -4.157 14.856 1.00 95.50 487 HIS A O 1
ATOM 3981 N N . PHE A 1 488 ? -23.923 -3.314 15.846 1.00 96.31 488 PHE A N 1
ATOM 3982 C CA . PHE A 1 488 ? -23.003 -4.429 15.598 1.00 96.31 488 PHE A CA 1
ATOM 3983 C C . PHE A 1 488 ? -22.175 -4.791 16.852 1.00 96.31 488 PHE A C 1
ATOM 3985 O O . PHE A 1 488 ? -20.945 -4.864 16.788 1.00 96.31 488 PHE A O 1
ATOM 3992 N N . PRO A 1 489 ? -22.795 -5.009 18.031 1.00 95.50 489 PRO A N 1
ATOM 3993 C CA . PRO A 1 489 ? -22.048 -5.212 19.275 1.00 95.50 489 PRO A CA 1
ATOM 3994 C C . PRO A 1 489 ? -21.155 -6.464 19.254 1.00 95.50 489 PRO A C 1
ATOM 3996 O O . PRO A 1 489 ? -20.130 -6.484 19.930 1.00 95.50 489 PRO A O 1
ATOM 3999 N N . LYS A 1 490 ? -21.509 -7.485 18.457 1.00 95.38 490 LYS A N 1
ATOM 4000 C CA . LYS A 1 490 ? -20.715 -8.715 18.265 1.00 95.38 490 LYS A CA 1
ATOM 4001 C C . LYS A 1 490 ? -19.448 -8.502 17.428 1.00 95.38 490 LYS A C 1
ATOM 4003 O O . LYS A 1 490 ? -18.573 -9.360 17.437 1.00 95.38 490 LYS A O 1
ATOM 4008 N N . ASP A 1 491 ? -19.344 -7.379 16.719 1.00 95.75 491 ASP A N 1
ATOM 4009 C CA . ASP A 1 491 ? -18.179 -7.022 15.905 1.00 95.75 491 ASP A CA 1
ATOM 4010 C C . ASP A 1 491 ? -17.117 -6.235 16.697 1.00 95.75 491 ASP A C 1
ATOM 4012 O O . ASP A 1 491 ? -16.096 -5.819 16.145 1.00 95.75 491 ASP A O 1
ATOM 4016 N N . LEU A 1 492 ? -17.341 -6.028 18.000 1.00 93.69 492 LEU A N 1
ATOM 4017 C CA . LEU A 1 492 ? -16.451 -5.303 18.900 1.00 93.69 492 LEU A CA 1
ATOM 4018 C C . LEU A 1 492 ? -15.910 -6.219 19.999 1.00 93.69 492 LEU A C 1
ATOM 4020 O O . LEU A 1 492 ? -16.627 -7.044 20.558 1.00 93.69 492 LEU A O 1
ATOM 4024 N N . ILE A 1 493 ? -14.649 -6.005 20.370 1.00 88.56 493 ILE A N 1
ATOM 4025 C CA . ILE A 1 493 ? -14.020 -6.661 21.520 1.00 88.56 493 ILE A CA 1
ATOM 4026 C C . ILE A 1 493 ? -13.990 -5.636 22.652 1.00 88.56 493 ILE A C 1
ATOM 4028 O O . ILE A 1 493 ? -13.465 -4.538 22.474 1.00 88.56 493 ILE A O 1
ATOM 4032 N N . ASP A 1 494 ? -14.597 -5.960 23.794 1.00 86.94 494 ASP A N 1
ATOM 4033 C CA . ASP A 1 494 ? -14.759 -5.041 24.932 1.00 86.94 494 ASP A CA 1
ATOM 4034 C C . ASP A 1 494 ? -15.407 -3.689 24.536 1.00 86.94 494 ASP A C 1
ATOM 4036 O O . ASP A 1 494 ? -15.090 -2.633 25.085 1.00 86.94 494 ASP A O 1
ATOM 4040 N N . GLY A 1 495 ? -16.301 -3.697 23.537 1.00 88.62 495 GLY A N 1
ATOM 4041 C CA . GLY A 1 495 ? -16.969 -2.491 23.027 1.00 88.62 495 GLY A CA 1
ATOM 4042 C C . GLY A 1 495 ? -16.072 -1.553 22.204 1.00 88.62 495 GLY A C 1
ATOM 4043 O O . GLY A 1 495 ? -16.456 -0.403 21.959 1.00 88.62 495 GLY A O 1
ATOM 4044 N N . LYS A 1 496 ? -14.890 -2.026 21.781 1.00 92.12 496 LYS A N 1
ATOM 4045 C CA . LYS A 1 496 ? -13.877 -1.268 21.037 1.00 92.12 496 LYS A CA 1
ATOM 4046 C C . LYS A 1 496 ? -13.386 -2.010 19.792 1.00 92.12 496 LYS A C 1
ATOM 4048 O O . LYS A 1 496 ? -13.464 -3.235 19.687 1.00 92.12 496 LYS A O 1
ATOM 4053 N N . ILE A 1 497 ? -12.838 -1.246 18.844 1.00 93.50 497 ILE A N 1
ATOM 4054 C CA . ILE A 1 497 ? -12.184 -1.789 17.647 1.00 93.50 497 ILE A CA 1
ATOM 4055 C C . ILE A 1 497 ? -10.780 -2.270 18.034 1.00 93.50 497 ILE A C 1
ATOM 4057 O O . ILE A 1 497 ? -9.803 -1.520 17.993 1.00 93.50 497 ILE A O 1
ATOM 4061 N N . ALA A 1 498 ? -10.668 -3.532 18.437 1.00 90.06 498 ALA A N 1
ATOM 4062 C CA . ALA A 1 498 ? -9.391 -4.106 18.854 1.00 90.06 498 ALA A CA 1
ATOM 4063 C C . ALA A 1 498 ? -8.469 -4.462 17.674 1.00 90.06 498 ALA A C 1
ATOM 4065 O O . ALA A 1 498 ? -7.251 -4.459 17.827 1.00 90.06 498 ALA A O 1
ATOM 4066 N N . LYS A 1 499 ? -8.998 -4.723 16.474 1.00 92.88 499 LYS A N 1
ATOM 4067 C CA . LYS A 1 499 ? -8.176 -5.003 15.286 1.00 92.88 499 LYS A CA 1
ATOM 4068 C C . LYS A 1 499 ? -8.485 -3.981 14.200 1.00 92.88 499 LYS A C 1
ATOM 4070 O O . LYS A 1 499 ? -9.601 -3.943 13.683 1.00 92.88 499 LYS A O 1
ATOM 4075 N N . LEU A 1 500 ? -7.496 -3.152 13.876 1.00 93.75 500 LEU A N 1
ATOM 4076 C CA . LEU A 1 500 ? -7.608 -2.092 12.879 1.00 93.75 500 LEU A CA 1
ATOM 4077 C C . LEU A 1 500 ? -6.565 -2.316 11.791 1.00 93.75 500 LEU A C 1
ATOM 4079 O O . LEU A 1 500 ? -5.358 -2.238 12.030 1.00 93.75 500 LEU A O 1
ATOM 4083 N N . PHE A 1 501 ? -7.046 -2.559 10.582 1.00 94.56 501 PHE A N 1
ATOM 4084 C CA . PHE A 1 501 ? -6.224 -2.538 9.391 1.00 94.56 501 PHE A CA 1
ATOM 4085 C C . PHE A 1 501 ? -6.438 -1.212 8.670 1.00 94.56 501 PHE A C 1
ATOM 4087 O O . PHE A 1 501 ? -7.547 -0.894 8.249 1.00 94.56 501 PHE A O 1
ATOM 4094 N N . ARG A 1 502 ? -5.367 -0.440 8.518 1.00 93.12 502 ARG A N 1
ATOM 4095 C CA . ARG A 1 502 ? -5.370 0.800 7.756 1.00 93.12 502 ARG A CA 1
ATOM 4096 C C . ARG A 1 502 ? -4.637 0.609 6.441 1.00 93.12 502 ARG A C 1
ATOM 4098 O O . ARG A 1 502 ? -3.563 0.001 6.396 1.00 93.12 502 ARG A O 1
ATOM 4105 N N . HIS A 1 503 ? -5.194 1.178 5.387 1.00 91.19 503 HIS A N 1
ATOM 4106 C CA . HIS A 1 503 ? -4.543 1.260 4.096 1.00 91.19 503 HIS A CA 1
ATOM 4107 C C . HIS A 1 503 ? -4.670 2.677 3.537 1.00 91.19 503 HIS A C 1
ATOM 4109 O O . HIS A 1 503 ? -5.702 3.330 3.670 1.00 91.19 503 HIS A O 1
ATOM 4115 N N . SER A 1 504 ? -3.589 3.173 2.952 1.00 86.81 504 SER A N 1
ATOM 4116 C CA . SER A 1 504 ? -3.562 4.469 2.282 1.00 86.81 504 SER A CA 1
ATOM 4117 C C . SER A 1 504 ? -2.676 4.410 1.052 1.00 86.81 504 SER A C 1
ATOM 4119 O O . SER A 1 504 ? -1.932 3.443 0.815 1.00 86.81 504 SER A O 1
ATOM 4121 N N . ASP A 1 505 ? -2.770 5.452 0.236 1.00 71.75 505 ASP A N 1
ATOM 4122 C CA . ASP A 1 505 ? -1.808 5.635 -0.826 1.00 71.75 505 ASP A CA 1
ATOM 4123 C C . ASP A 1 505 ? -0.425 6.001 -0.242 1.00 71.75 505 ASP A C 1
ATOM 4125 O O . ASP A 1 505 ? -0.252 6.417 0.903 1.00 71.75 505 ASP A O 1
ATOM 4129 N N . ASN A 1 506 ? 0.628 5.764 -1.016 1.00 69.38 506 ASN A N 1
ATOM 4130 C CA . ASN A 1 506 ? 2.007 5.918 -0.554 1.00 69.38 506 ASN A CA 1
ATOM 4131 C C . ASN A 1 506 ? 2.462 7.394 -0.496 1.00 69.38 506 ASN A C 1
ATOM 4133 O O . ASN A 1 506 ? 3.636 7.678 -0.759 1.00 69.38 506 ASN A O 1
ATOM 4137 N N . ALA A 1 507 ? 1.556 8.341 -0.227 1.00 68.31 507 ALA A N 1
ATOM 4138 C CA . ALA A 1 507 ? 1.857 9.764 -0.185 1.00 68.31 507 ALA A CA 1
ATOM 4139 C C . ALA A 1 507 ? 2.681 10.128 1.062 1.00 68.31 507 ALA A C 1
ATOM 4141 O O . ALA A 1 507 ? 2.235 10.046 2.211 1.00 68.31 507 ALA A O 1
ATOM 4142 N N . GLY A 1 508 ? 3.928 10.546 0.824 1.00 61.62 508 GLY A N 1
ATOM 4143 C CA . GLY A 1 508 ? 4.913 10.805 1.880 1.00 61.62 508 GLY A CA 1
ATOM 4144 C C . GLY A 1 508 ? 4.612 12.020 2.759 1.00 61.62 508 GLY A C 1
ATOM 4145 O O . GLY A 1 508 ? 4.993 12.025 3.925 1.00 61.62 508 GLY A O 1
ATOM 4146 N N . GLN A 1 509 ? 3.924 13.038 2.232 1.00 66.44 509 GLN A N 1
ATOM 4147 C CA . GLN A 1 509 ? 3.707 14.293 2.960 1.00 66.44 509 GLN A CA 1
ATOM 4148 C C . GLN A 1 509 ? 2.701 14.147 4.112 1.00 66.44 509 GLN A C 1
ATOM 4150 O O . GLN A 1 509 ? 2.960 14.652 5.200 1.00 66.44 509 GLN A O 1
ATOM 4155 N N . HIS A 1 510 ? 1.609 13.400 3.927 1.00 74.75 510 HIS A N 1
ATOM 4156 C CA . HIS A 1 510 ? 0.526 13.323 4.920 1.00 74.75 510 HIS A CA 1
ATOM 4157 C C . HIS A 1 510 ? 0.289 11.931 5.517 1.00 74.75 510 HIS A C 1
ATOM 4159 O O . HIS A 1 510 ? -0.003 11.846 6.710 1.00 74.75 510 HIS A O 1
ATOM 4165 N N . PHE A 1 511 ? 0.472 10.840 4.762 1.00 83.50 511 PHE A N 1
ATOM 4166 C CA . PHE A 1 511 ? 0.240 9.485 5.285 1.00 83.50 511 PHE A CA 1
ATOM 4167 C C . PHE A 1 511 ? 1.518 8.791 5.736 1.00 83.50 511 PHE A C 1
ATOM 4169 O O . PHE A 1 511 ? 1.581 8.255 6.843 1.00 83.50 511 PHE A O 1
ATOM 4176 N N . LYS A 1 512 ? 2.549 8.802 4.889 1.00 87.44 512 LYS A N 1
ATOM 4177 C CA . LYS A 1 512 ? 3.765 8.012 5.095 1.00 87.44 512 LYS A CA 1
ATOM 4178 C C . LYS A 1 512 ? 4.916 8.842 5.661 1.00 87.44 512 LYS A C 1
ATOM 4180 O O . LYS A 1 512 ? 5.994 8.922 5.075 1.00 87.44 512 LYS A O 1
ATOM 4185 N N . ASN A 1 513 ? 4.672 9.441 6.823 1.00 87.94 513 ASN A N 1
ATOM 4186 C CA . ASN A 1 513 ? 5.670 10.141 7.632 1.00 87.94 513 ASN A CA 1
ATOM 4187 C C . ASN A 1 513 ? 5.675 9.599 9.070 1.00 87.94 513 ASN A C 1
ATOM 4189 O O . ASN A 1 513 ? 4.681 9.028 9.525 1.00 87.94 513 ASN A O 1
ATOM 4193 N N . THR A 1 514 ? 6.777 9.792 9.805 1.00 88.81 514 THR A N 1
ATOM 4194 C CA . THR A 1 514 ? 6.891 9.269 11.175 1.00 88.81 514 THR A CA 1
ATOM 4195 C C . THR A 1 514 ? 5.780 9.779 12.088 1.00 88.81 514 THR A C 1
ATOM 4197 O O . THR A 1 514 ? 5.258 8.997 12.869 1.00 88.81 514 THR A O 1
ATOM 4200 N N . GLY A 1 515 ? 5.379 11.050 11.996 1.00 88.94 515 GLY A N 1
ATOM 4201 C CA . GLY A 1 515 ? 4.352 11.605 12.887 1.00 88.94 515 GLY A CA 1
ATOM 4202 C C . GLY A 1 515 ? 2.979 10.951 12.695 1.00 88.94 515 GLY A C 1
ATOM 4203 O O . GLY A 1 515 ? 2.303 10.621 13.667 1.00 88.94 515 GLY A O 1
ATOM 4204 N N . ALA A 1 516 ? 2.586 10.696 11.446 1.00 89.94 516 ALA A N 1
ATOM 4205 C CA . ALA A 1 516 ? 1.372 9.956 11.108 1.00 89.94 516 ALA A CA 1
ATOM 4206 C C . ALA A 1 516 ? 1.421 8.504 11.613 1.00 89.94 516 ALA A C 1
ATOM 4208 O O . ALA A 1 516 ? 0.453 8.017 12.198 1.00 89.94 516 ALA A O 1
ATOM 4209 N N . ILE A 1 517 ? 2.561 7.828 11.436 1.00 91.88 517 ILE A N 1
ATOM 4210 C CA . ILE A 1 517 ? 2.766 6.456 11.921 1.00 91.88 517 ILE A CA 1
ATOM 4211 C C . ILE A 1 517 ? 2.765 6.412 13.451 1.00 91.88 517 ILE A C 1
ATOM 4213 O O . ILE A 1 517 ? 2.101 5.556 14.026 1.00 91.88 517 ILE A O 1
ATOM 4217 N N . HIS A 1 518 ? 3.445 7.347 14.116 1.00 90.88 518 HIS A N 1
ATOM 4218 C CA . HIS A 1 518 ? 3.450 7.463 15.571 1.00 90.88 518 HIS A CA 1
ATOM 4219 C C . HIS A 1 518 ? 2.030 7.633 16.104 1.00 90.88 518 HIS A C 1
ATOM 4221 O O . HIS A 1 518 ? 1.623 6.866 16.968 1.00 90.88 518 HIS A O 1
ATOM 4227 N N . TYR A 1 519 ? 1.241 8.558 15.550 1.00 91.38 519 TYR A N 1
ATOM 4228 C CA . TYR A 1 519 ? -0.165 8.699 15.930 1.00 91.38 519 TYR A CA 1
ATOM 4229 C C . TYR A 1 519 ? -0.946 7.390 15.766 1.00 91.38 519 TYR A C 1
ATOM 4231 O O . TYR A 1 519 ? -1.693 7.002 16.655 1.00 91.38 519 TYR A O 1
ATOM 4239 N N . PHE A 1 520 ? -0.739 6.655 14.672 1.00 92.94 520 PHE A N 1
ATOM 4240 C CA . PHE A 1 520 ? -1.404 5.364 14.502 1.00 92.94 520 PHE A CA 1
ATOM 4241 C C . PHE A 1 520 ? -1.060 4.374 15.631 1.00 92.94 520 PHE A C 1
ATOM 4243 O O . PHE A 1 520 ? -1.921 3.601 16.048 1.00 92.94 520 PHE A O 1
ATOM 4250 N N . THR A 1 521 ? 0.159 4.432 16.185 1.00 89.88 521 THR A N 1
ATOM 4251 C CA . THR A 1 521 ? 0.527 3.617 17.355 1.00 89.88 521 THR A CA 1
ATOM 4252 C C . THR A 1 521 ? -0.165 4.043 18.648 1.00 89.88 521 THR A C 1
ATOM 4254 O O . THR A 1 521 ? -0.391 3.188 19.499 1.00 89.88 521 THR A O 1
ATOM 4257 N N . THR A 1 522 ? -0.527 5.320 18.823 1.00 88.44 522 THR A N 1
ATOM 4258 C CA . THR A 1 522 ? -1.156 5.794 20.072 1.00 88.44 522 THR A CA 1
ATOM 4259 C C . THR A 1 522 ? -2.601 5.311 20.205 1.00 88.44 522 THR A C 1
ATOM 4261 O O . THR A 1 522 ? -3.094 5.148 21.322 1.00 88.44 522 THR A O 1
ATOM 4264 N N . LEU A 1 523 ? -3.260 4.989 19.083 1.00 90.06 523 LEU A N 1
ATOM 4265 C CA . LEU A 1 523 ? -4.647 4.509 19.047 1.00 90.06 523 LEU A CA 1
ATOM 4266 C C . LEU A 1 523 ? -4.883 3.245 19.888 1.00 90.06 523 LEU A C 1
ATOM 4268 O O . LEU A 1 523 ? -6.017 2.998 20.306 1.00 90.06 523 LEU A O 1
ATOM 4272 N N . ILE A 1 524 ? -3.839 2.454 20.157 1.00 85.56 524 ILE A N 1
ATOM 4273 C CA . ILE A 1 524 ? -3.957 1.222 20.946 1.00 85.56 524 ILE A CA 1
ATOM 4274 C C . ILE A 1 524 ? -4.209 1.489 22.435 1.00 85.56 524 ILE A C 1
ATOM 4276 O O . ILE A 1 524 ? -4.776 0.632 23.111 1.00 85.56 524 ILE A O 1
ATOM 4280 N N . LEU A 1 525 ? -3.788 2.647 22.963 1.00 82.81 525 LEU A N 1
ATOM 4281 C CA . LEU A 1 525 ? -3.821 2.934 24.404 1.00 82.81 525 LEU A CA 1
ATOM 4282 C C . LEU A 1 525 ? -5.251 2.944 24.949 1.00 82.81 525 LEU A C 1
ATOM 4284 O O . LEU A 1 525 ? -5.533 2.341 25.980 1.00 82.81 525 LEU A O 1
ATOM 4288 N N . GLU A 1 526 ? -6.165 3.573 24.216 1.00 81.31 526 GLU A N 1
ATOM 4289 C CA . GLU A 1 526 ? -7.586 3.672 24.572 1.00 81.31 526 GLU A CA 1
ATOM 4290 C C . GLU A 1 526 ? -8.363 2.370 24.300 1.00 81.31 526 GLU A C 1
ATOM 4292 O O . GLU A 1 526 ? -9.564 2.289 24.559 1.00 81.31 526 GLU A O 1
ATOM 4297 N N . ARG A 1 527 ? -7.693 1.347 23.749 1.00 85.06 527 ARG A N 1
ATOM 4298 C CA . ARG A 1 527 ? -8.304 0.114 23.222 1.00 85.06 527 ARG A CA 1
ATOM 4299 C C . ARG A 1 527 ? -7.701 -1.153 23.825 1.00 85.06 527 ARG A C 1
ATOM 4301 O O . ARG A 1 527 ? -7.736 -2.221 23.224 1.00 85.06 527 ARG A O 1
ATOM 4308 N N . GLY A 1 528 ? -7.160 -1.032 25.037 1.00 73.25 528 GLY A N 1
ATOM 4309 C CA . GLY A 1 528 ? -6.655 -2.161 25.820 1.00 73.25 528 GLY A CA 1
ATOM 4310 C C . GLY A 1 528 ? -5.168 -2.462 25.639 1.00 73.25 528 GLY A C 1
ATOM 4311 O O . GLY A 1 528 ? -4.663 -3.388 26.270 1.00 73.25 528 GLY A O 1
ATOM 4312 N N . GLY A 1 529 ? -4.458 -1.667 24.835 1.00 78.25 529 GLY A N 1
ATOM 4313 C CA . GLY A 1 529 ? -3.016 -1.771 24.660 1.00 78.25 529 GLY A CA 1
ATOM 4314 C C . GLY A 1 529 ? -2.567 -2.987 23.838 1.00 78.25 529 GLY A C 1
ATOM 4315 O O . GLY A 1 529 ? -3.383 -3.731 23.289 1.00 78.25 529 GLY A O 1
ATOM 4316 N N . PRO A 1 530 ? -1.248 -3.221 23.766 1.00 75.00 530 PRO A N 1
ATOM 4317 C CA . PRO A 1 530 ? -0.626 -4.152 22.820 1.00 75.00 530 PRO A CA 1
ATOM 4318 C C . PRO A 1 530 ? -0.865 -5.639 23.107 1.00 75.00 530 PRO A C 1
ATOM 4320 O O . PRO A 1 530 ? -0.293 -6.495 22.440 1.00 75.00 530 PRO A O 1
ATOM 4323 N N . THR A 1 531 ? -1.626 -5.966 24.152 1.00 73.38 531 THR A N 1
ATOM 4324 C CA . THR A 1 531 ? -2.051 -7.338 24.455 1.00 73.38 531 THR A CA 1
ATOM 4325 C C . THR A 1 531 ? -3.423 -7.671 23.896 1.00 73.38 531 THR A C 1
ATOM 4327 O O . THR A 1 531 ? -3.772 -8.845 23.817 1.00 73.38 531 THR A O 1
ATOM 4330 N N . LYS A 1 532 ? -4.206 -6.648 23.546 1.00 76.06 532 LYS A N 1
ATOM 4331 C CA . LYS A 1 532 ? -5.564 -6.790 23.026 1.00 76.06 532 LYS A CA 1
ATOM 4332 C C . LYS A 1 532 ? -5.683 -6.313 21.585 1.00 76.06 532 LYS A C 1
ATOM 4334 O O . LYS A 1 532 ? -6.635 -6.701 20.913 1.00 76.06 532 LYS A O 1
ATOM 4339 N N . THR A 1 533 ? -4.744 -5.494 21.105 1.00 83.88 533 THR A N 1
ATOM 4340 C CA . THR A 1 533 ? -4.862 -4.845 19.802 1.00 83.88 533 THR A CA 1
ATOM 4341 C C . THR A 1 533 ? -4.017 -5.481 18.698 1.00 83.88 533 THR A C 1
ATOM 4343 O O . THR A 1 533 ? -2.860 -5.841 18.887 1.00 83.88 533 THR A O 1
ATOM 4346 N N . GLY A 1 534 ? -4.597 -5.584 17.500 1.00 88.00 534 GLY A N 1
ATOM 4347 C CA . GLY A 1 534 ? -3.913 -5.984 16.266 1.00 88.00 534 GLY A CA 1
ATOM 4348 C C . GLY A 1 534 ? -3.990 -4.863 15.236 1.00 88.00 534 GLY A C 1
ATOM 4349 O O . GLY A 1 534 ? -4.939 -4.810 14.456 1.00 88.00 534 GLY A O 1
ATOM 4350 N N . TYR A 1 535 ? -3.048 -3.919 15.292 1.00 93.06 535 TYR A N 1
ATOM 4351 C CA . TYR A 1 535 ? -3.074 -2.705 14.470 1.00 93.06 535 TYR A CA 1
ATOM 4352 C C . TYR A 1 535 ? -2.013 -2.790 13.382 1.00 93.06 535 TYR A C 1
ATOM 4354 O O . TYR A 1 535 ? -0.821 -2.931 13.668 1.00 93.06 535 TYR A O 1
ATOM 4362 N N . VAL A 1 536 ? -2.445 -2.702 12.127 1.00 94.75 536 VAL A N 1
ATOM 4363 C CA . VAL A 1 536 ? -1.560 -2.823 10.968 1.00 94.75 536 VAL A CA 1
ATOM 4364 C C . VAL A 1 536 ? -1.866 -1.718 9.973 1.00 94.75 536 VAL A C 1
ATOM 4366 O O . VAL A 1 536 ? -3.006 -1.557 9.556 1.00 94.75 536 VAL A O 1
ATOM 4369 N N . TYR A 1 537 ? -0.838 -0.991 9.557 1.00 94.19 537 TYR A N 1
ATOM 4370 C CA . TYR A 1 537 ? -0.915 0.014 8.508 1.00 94.19 537 TYR A CA 1
ATOM 4371 C C . TYR A 1 537 ? -0.132 -0.481 7.288 1.00 94.19 537 TYR A C 1
ATOM 4373 O O . TYR A 1 537 ? 1.064 -0.762 7.379 1.00 94.19 537 TYR A O 1
ATOM 4381 N N . THR A 1 538 ? -0.801 -0.617 6.146 1.00 92.38 538 THR A N 1
ATOM 4382 C CA . THR A 1 538 ? -0.164 -0.898 4.855 1.00 92.38 538 THR A CA 1
ATOM 4383 C C . THR A 1 538 ? -0.289 0.259 3.883 1.00 92.38 538 THR A C 1
ATOM 4385 O O . THR A 1 538 ? -1.204 1.070 3.975 1.00 92.38 538 THR A O 1
ATOM 4388 N N . PHE A 1 539 ? 0.625 0.304 2.924 1.00 87.75 539 PHE A N 1
ATOM 4389 C CA . PHE A 1 539 ? 0.623 1.295 1.861 1.00 87.75 539 PHE A CA 1
ATOM 4390 C C . PHE A 1 539 ? 0.556 0.589 0.514 1.00 87.75 539 PHE A C 1
ATOM 4392 O O . PHE A 1 539 ? 1.262 -0.393 0.293 1.00 87.75 539 PHE A O 1
ATOM 4399 N N . GLY A 1 540 ? -0.265 1.097 -0.401 1.00 79.69 540 GLY A N 1
ATOM 4400 C CA . GLY A 1 540 ? -0.272 0.606 -1.776 1.00 79.69 540 GLY A CA 1
ATOM 4401 C C . GLY A 1 540 ? 1.008 0.985 -2.527 1.00 79.69 540 GLY A C 1
ATOM 4402 O O . GLY A 1 540 ? 1.730 1.907 -2.148 1.00 79.69 540 GLY A O 1
ATOM 4403 N N . ALA A 1 541 ? 1.296 0.326 -3.651 1.00 73.69 541 ALA A N 1
ATOM 4404 C CA . ALA A 1 541 ? 2.388 0.770 -4.515 1.00 73.69 541 ALA A CA 1
ATOM 4405 C C . ALA A 1 541 ? 2.117 2.211 -5.029 1.00 73.69 541 ALA A C 1
ATOM 4407 O O . ALA A 1 541 ? 0.993 2.506 -5.454 1.00 73.69 541 ALA A O 1
ATOM 4408 N N . PRO A 1 542 ? 3.103 3.133 -5.006 1.00 61.47 542 PRO A N 1
ATOM 4409 C CA . PRO A 1 542 ? 2.890 4.533 -5.381 1.00 61.47 542 PRO A CA 1
ATOM 4410 C C . PRO A 1 542 ? 2.351 4.678 -6.807 1.00 61.47 542 PRO A C 1
ATOM 4412 O O . PRO A 1 542 ? 2.994 4.243 -7.761 1.00 61.47 542 PRO A O 1
ATOM 4415 N N . GLY A 1 543 ? 1.178 5.303 -6.948 1.00 57.88 543 GLY A N 1
ATOM 4416 C CA . GLY A 1 543 ? 0.459 5.439 -8.222 1.00 57.88 543 GLY A CA 1
ATOM 4417 C C . GLY A 1 543 ? -0.365 4.211 -8.641 1.00 57.88 543 GLY A C 1
ATOM 4418 O O . GLY A 1 543 ? -0.917 4.208 -9.736 1.00 57.88 543 GLY A O 1
ATOM 4419 N N . HIS A 1 544 ? -0.450 3.177 -7.796 1.00 60.66 544 HIS A N 1
ATOM 4420 C CA . HIS A 1 544 ? -1.123 1.899 -8.080 1.00 60.66 544 HIS A CA 1
ATOM 4421 C C . HIS A 1 544 ? -2.067 1.419 -6.962 1.00 60.66 544 HIS A C 1
ATOM 4423 O O . HIS A 1 544 ? -2.768 0.431 -7.141 1.00 60.66 544 HIS A O 1
ATOM 4429 N N . GLY A 1 545 ? -2.113 2.111 -5.818 1.00 50.06 545 GLY A N 1
ATOM 4430 C CA . GLY A 1 545 ? -2.925 1.741 -4.649 1.00 50.06 545 GLY A CA 1
ATOM 4431 C C . GLY A 1 545 ? -4.359 2.279 -4.624 1.00 50.06 545 GLY A C 1
ATOM 4432 O O . GLY A 1 545 ? -5.050 2.079 -3.627 1.00 50.06 545 GLY A O 1
ATOM 4433 N N . LYS A 1 546 ? -4.824 2.960 -5.680 1.00 59.38 546 LYS A N 1
ATOM 4434 C CA . LYS A 1 546 ? -6.127 3.643 -5.672 1.00 59.38 546 LYS A CA 1
ATOM 4435 C C . LYS A 1 546 ? -7.272 2.643 -5.480 1.00 59.38 546 LYS A C 1
ATOM 4437 O O . LYS A 1 546 ? -7.448 1.720 -6.275 1.00 59.38 546 LYS A O 1
ATOM 4442 N N . GLY A 1 547 ? -8.006 2.785 -4.382 1.00 56.59 547 GLY A N 1
ATOM 4443 C CA . GLY A 1 547 ? -9.168 1.967 -4.050 1.00 56.59 547 GLY A CA 1
ATOM 4444 C C . GLY A 1 547 ? -10.489 2.658 -4.402 1.00 56.59 547 GLY A C 1
ATOM 4445 O O . GLY A 1 547 ? -10.491 3.699 -5.061 1.00 56.59 547 GLY A O 1
ATOM 4446 N N . PRO A 1 548 ? -11.626 2.103 -3.948 1.00 55.72 548 PRO A N 1
ATOM 4447 C CA . PRO A 1 548 ? -12.958 2.683 -4.157 1.00 55.72 548 PRO A CA 1
ATOM 4448 C C . PRO A 1 548 ? -13.089 4.155 -3.711 1.00 55.72 548 PRO A C 1
ATOM 4450 O O . PRO A 1 548 ? -13.918 4.886 -4.250 1.00 55.72 548 PRO A O 1
ATOM 4453 N N . PHE A 1 549 ? -12.246 4.600 -2.773 1.00 62.88 549 PHE A N 1
ATOM 4454 C CA . PHE A 1 549 ? -12.200 5.960 -2.223 1.00 62.88 549 PHE A CA 1
ATOM 4455 C C . PHE A 1 549 ? -11.897 7.066 -3.253 1.00 62.88 549 PHE A C 1
ATOM 4457 O O . PHE A 1 549 ? -12.535 8.116 -3.195 1.00 62.88 549 PHE A O 1
ATOM 4464 N N . ASP A 1 550 ? -11.036 6.829 -4.253 1.00 61.41 550 ASP A N 1
ATOM 4465 C CA . ASP A 1 550 ? -10.791 7.791 -5.353 1.00 61.41 550 ASP A CA 1
ATOM 4466 C C . ASP A 1 550 ? -12.082 8.001 -6.173 1.00 61.41 550 ASP A C 1
ATOM 4468 O O . ASP A 1 550 ? -12.413 9.110 -6.602 1.00 61.41 550 ASP A O 1
ATOM 4472 N N . GLY A 1 551 ? -12.885 6.936 -6.304 1.00 68.50 551 GLY A N 1
ATOM 4473 C CA . GLY A 1 551 ? -14.219 6.983 -6.898 1.00 68.50 551 GLY A CA 1
ATOM 4474 C C . GLY A 1 551 ? -15.200 7.850 -6.102 1.00 68.50 551 GLY A C 1
ATOM 4475 O O . GLY A 1 551 ? -15.951 8.619 -6.707 1.00 68.50 551 GLY A O 1
ATOM 4476 N N . TYR A 1 552 ? -15.174 7.775 -4.767 1.00 77.00 552 TYR A N 1
ATOM 4477 C CA . TYR A 1 552 ? -16.033 8.591 -3.901 1.00 77.00 552 TYR A CA 1
ATOM 4478 C C . TYR A 1 552 ? -15.646 10.066 -3.912 1.00 77.00 552 TYR A C 1
ATOM 4480 O O . TYR A 1 552 ? -16.511 10.902 -4.172 1.00 77.00 552 TYR A O 1
ATOM 4488 N N . GLY A 1 553 ? -14.360 10.390 -3.740 1.00 77.75 553 GLY A N 1
ATOM 4489 C CA . GLY A 1 553 ? -13.877 11.771 -3.823 1.00 77.75 553 GLY A CA 1
ATOM 4490 C C . GLY A 1 553 ? -14.248 12.427 -5.157 1.00 77.75 553 GLY A C 1
ATOM 4491 O O . GLY A 1 553 ? -14.816 13.521 -5.190 1.00 77.75 553 GLY A O 1
ATOM 4492 N N . GLY A 1 554 ? -14.039 11.717 -6.272 1.00 76.94 554 GLY A N 1
ATOM 4493 C CA . GLY A 1 554 ? -14.478 12.165 -7.595 1.00 76.94 554 GLY A CA 1
ATOM 4494 C C . GLY A 1 554 ? -15.999 12.329 -7.713 1.00 76.94 554 GLY A C 1
ATOM 4495 O O . GLY A 1 554 ? -16.470 13.321 -8.270 1.00 76.94 554 GLY A O 1
ATOM 4496 N N . SER A 1 555 ? -16.786 11.392 -7.172 1.00 80.88 555 SER A N 1
ATOM 4497 C CA . SER A 1 555 ? -18.255 11.462 -7.180 1.00 80.88 555 SER A CA 1
ATOM 4498 C C . SER A 1 555 ? -18.784 12.668 -6.401 1.00 80.88 555 SER A C 1
ATOM 4500 O O . SER A 1 555 ? -19.671 13.377 -6.883 1.00 80.88 555 SER A O 1
ATOM 4502 N N . PHE A 1 556 ? -18.229 12.936 -5.218 1.00 84.94 556 PHE A N 1
ATOM 4503 C CA . PHE A 1 556 ? -18.617 14.068 -4.379 1.00 84.94 556 PHE A CA 1
ATOM 4504 C C . PHE A 1 556 ? -18.292 15.391 -5.072 1.00 84.94 556 PHE A C 1
ATOM 4506 O O . PHE A 1 556 ? -19.184 16.225 -5.231 1.00 84.94 556 PHE A O 1
ATOM 4513 N N . LYS A 1 557 ? -17.074 15.543 -5.608 1.00 84.56 557 LYS A N 1
ATOM 4514 C CA . LYS A 1 557 ? -16.685 16.733 -6.383 1.00 84.56 557 LYS A CA 1
ATOM 4515 C C . LYS A 1 557 ? -17.566 16.954 -7.608 1.00 84.56 557 LYS A C 1
ATOM 4517 O O . LYS A 1 557 ? -18.066 18.055 -7.814 1.00 84.56 557 LYS A O 1
ATOM 4522 N N . ASN A 1 558 ? -17.822 15.907 -8.392 1.00 82.44 558 ASN A N 1
ATOM 4523 C CA . ASN A 1 558 ? -18.688 16.005 -9.569 1.00 82.44 558 ASN A CA 1
ATOM 4524 C C . ASN A 1 558 ? -20.115 16.424 -9.202 1.00 82.44 558 ASN A C 1
ATOM 4526 O O . ASN A 1 558 ? -20.728 17.212 -9.923 1.00 82.44 558 ASN A O 1
ATOM 4530 N N . LYS A 1 559 ? -20.645 15.921 -8.080 1.00 84.81 559 LYS A N 1
ATOM 4531 C CA . LYS A 1 559 ? -21.965 16.317 -7.584 1.00 84.81 559 LYS A CA 1
ATOM 4532 C C . LYS A 1 559 ? -21.988 17.795 -7.200 1.00 84.81 559 LYS A C 1
ATOM 4534 O O . LYS A 1 559 ? -22.876 18.500 -7.665 1.00 84.81 559 LYS A O 1
ATOM 4539 N N . ILE A 1 560 ? -21.015 18.263 -6.423 1.00 86.38 560 ILE A N 1
ATOM 4540 C CA . ILE A 1 560 ? -20.895 19.674 -6.027 1.00 86.38 560 ILE A CA 1
ATOM 4541 C C . ILE A 1 560 ? -20.772 20.579 -7.251 1.00 86.38 560 ILE A C 1
ATOM 4543 O O . ILE A 1 560 ? -21.563 21.501 -7.421 1.00 86.38 560 ILE A O 1
ATOM 4547 N N . HIS A 1 561 ? -19.879 20.246 -8.177 1.00 83.69 561 HIS A N 1
ATOM 4548 C CA . HIS A 1 561 ? -19.700 20.998 -9.413 1.00 83.69 561 HIS A CA 1
ATOM 4549 C C . HIS A 1 561 ? -20.973 21.027 -10.281 1.00 83.69 561 HIS A C 1
ATOM 4551 O O . HIS A 1 561 ? -21.311 22.055 -10.868 1.00 83.69 561 HIS A O 1
ATOM 4557 N N . SER A 1 562 ? -21.734 19.927 -10.328 1.00 82.94 562 SER A N 1
ATOM 4558 C CA . SER A 1 562 ? -23.042 19.896 -10.993 1.00 82.94 562 SER A CA 1
ATOM 4559 C C . SER A 1 562 ? -24.067 20.808 -10.316 1.00 82.94 562 SER A C 1
ATOM 4561 O O . SER A 1 562 ? -24.859 21.428 -11.023 1.00 82.94 562 SER A O 1
ATOM 4563 N N . LEU A 1 563 ? -24.080 20.873 -8.982 1.00 83.50 563 LEU A N 1
ATOM 4564 C CA . LEU A 1 563 ? -25.001 21.727 -8.228 1.00 83.50 563 LEU A CA 1
ATOM 4565 C C . LEU A 1 563 ? -24.697 23.206 -8.469 1.00 83.50 563 LEU A C 1
ATOM 4567 O O . LEU A 1 563 ? -25.603 23.960 -8.823 1.00 83.50 563 LEU A O 1
ATOM 4571 N N . ILE A 1 564 ? -23.418 23.580 -8.390 1.00 80.56 564 ILE A N 1
ATOM 4572 C CA . ILE A 1 564 ? -22.928 24.931 -8.682 1.00 80.56 564 ILE A CA 1
ATOM 4573 C C . ILE A 1 564 ? -23.368 25.383 -10.086 1.00 80.56 564 ILE A C 1
ATOM 4575 O O . ILE A 1 564 ? -23.869 26.493 -10.253 1.00 80.56 564 ILE A O 1
ATOM 4579 N N . ARG A 1 565 ? -23.257 24.516 -11.105 1.00 76.81 565 ARG A N 1
ATOM 4580 C CA . ARG A 1 565 ? -23.731 24.828 -12.469 1.00 76.81 565 ARG A CA 1
ATOM 4581 C C . ARG A 1 565 ? -25.243 25.074 -12.523 1.00 76.81 565 ARG A C 1
ATOM 4583 O O . ARG A 1 565 ? -25.691 26.012 -13.182 1.00 76.81 565 ARG A O 1
ATOM 4590 N N . SER A 1 566 ? -26.023 24.254 -11.817 1.00 71.81 566 SER A N 1
ATOM 4591 C CA . SER A 1 566 ? -27.491 24.326 -11.826 1.00 71.81 566 SER A CA 1
ATOM 4592 C C . SER A 1 566 ? -28.089 25.506 -11.046 1.00 71.81 566 SER A C 1
ATOM 4594 O O . SER A 1 566 ? -29.218 25.896 -11.337 1.00 71.81 566 SER A O 1
ATOM 4596 N N . CYS A 1 567 ? -27.341 26.133 -10.124 1.00 68.12 567 CYS A N 1
ATOM 4597 C CA . CYS A 1 567 ? -27.763 27.360 -9.418 1.00 68.12 567 CYS A CA 1
ATOM 4598 C C . CYS A 1 567 ? -28.183 28.496 -10.350 1.00 68.12 567 CYS A C 1
ATOM 4600 O O . CYS A 1 567 ? -28.939 29.376 -9.955 1.00 68.12 567 CYS A O 1
ATOM 4602 N N . SER A 1 568 ? -27.652 28.520 -11.573 1.00 57.00 568 SER A N 1
ATOM 4603 C CA . SER A 1 568 ? -27.926 29.589 -12.531 1.00 57.00 568 SER A CA 1
ATOM 4604 C C . SER A 1 568 ? -29.334 29.524 -13.149 1.00 57.00 568 SER A C 1
ATOM 4606 O O . SER A 1 568 ? -29.768 30.516 -13.741 1.00 57.00 568 SER A O 1
ATOM 4608 N N . GLU A 1 569 ? -30.038 28.394 -12.988 1.00 53.84 569 GLU A N 1
ATOM 4609 C CA . GLU A 1 569 ? -31.325 28.083 -13.633 1.00 53.84 569 GLU A CA 1
ATOM 4610 C C . GLU A 1 569 ? -32.457 27.754 -12.640 1.00 53.84 569 GLU A C 1
ATOM 4612 O O . GLU A 1 569 ? -33.625 27.987 -12.949 1.00 53.84 569 GLU A O 1
ATOM 4617 N N . ALA A 1 570 ? -32.141 27.230 -11.450 1.00 54.69 570 ALA A N 1
ATOM 4618 C CA . ALA A 1 570 ? -33.114 26.839 -10.427 1.00 54.69 570 ALA A CA 1
ATOM 4619 C C . ALA A 1 570 ? -32.988 27.743 -9.191 1.00 54.69 570 ALA A C 1
ATOM 4621 O O . ALA A 1 570 ? -31.874 28.056 -8.785 1.00 54.69 570 ALA A O 1
ATOM 4622 N N . GLY A 1 571 ? -34.113 28.157 -8.594 1.00 60.12 571 GLY A N 1
ATOM 4623 C CA . GLY A 1 571 ? -34.207 29.104 -7.467 1.00 60.12 571 GLY A CA 1
ATOM 4624 C C . GLY A 1 571 ? -33.621 28.630 -6.125 1.00 60.12 571 GLY A C 1
ATOM 4625 O O . GLY A 1 571 ? -34.310 28.690 -5.111 1.00 60.12 571 GLY A O 1
ATOM 4626 N N . GLY A 1 572 ? -32.367 28.169 -6.124 1.00 72.94 572 GLY A N 1
ATOM 4627 C CA . GLY A 1 572 ? -31.596 27.687 -4.978 1.00 72.94 572 GLY A CA 1
ATOM 4628 C C . GLY A 1 572 ? -31.222 26.199 -5.066 1.00 72.94 572 GLY A C 1
ATOM 4629 O O . GLY A 1 572 ? -31.911 25.404 -5.707 1.00 72.94 572 GLY A O 1
ATOM 4630 N N . ILE A 1 573 ? -30.128 25.802 -4.408 1.00 78.56 573 ILE A N 1
ATOM 4631 C CA . ILE A 1 573 ? -29.741 24.400 -4.192 1.00 78.56 573 ILE A CA 1
ATOM 4632 C C . ILE A 1 573 ? -30.493 23.849 -2.976 1.00 78.56 573 ILE A C 1
ATOM 4634 O O . ILE A 1 573 ? -30.304 24.341 -1.863 1.00 78.56 573 ILE A O 1
ATOM 4638 N N . PRO A 1 574 ? -31.282 22.772 -3.140 1.00 78.38 574 PRO A N 1
ATOM 4639 C CA . PRO A 1 574 ? -31.876 22.073 -2.011 1.00 78.38 574 PRO A CA 1
ATOM 4640 C C . PRO A 1 574 ? -30.810 21.546 -1.050 1.00 78.38 574 PRO A C 1
ATOM 4642 O O . PRO A 1 574 ? -29.862 20.876 -1.469 1.00 78.38 574 PRO A O 1
ATOM 4645 N N . GLY A 1 575 ? -31.005 21.819 0.239 1.00 77.25 575 GLY A N 1
ATOM 4646 C CA . GLY A 1 575 ? -30.157 21.310 1.311 1.00 77.25 575 GLY A CA 1
ATOM 4647 C C . GLY A 1 575 ? -29.068 22.261 1.791 1.00 77.25 575 GLY A C 1
ATOM 4648 O O . GLY A 1 575 ? -28.545 21.999 2.866 1.00 77.25 575 GLY A O 1
ATOM 4649 N N . THR A 1 576 ? -28.771 23.357 1.081 1.00 82.94 576 THR A N 1
ATOM 4650 C CA . THR A 1 576 ? -27.851 24.400 1.573 1.00 82.94 576 THR A CA 1
ATOM 4651 C C . THR A 1 576 ? -28.621 25.535 2.248 1.00 82.94 576 THR A C 1
ATOM 4653 O O . THR A 1 576 ? -29.759 25.835 1.881 1.00 82.94 576 THR A O 1
ATOM 4656 N N . ARG A 1 577 ? -28.020 26.177 3.259 1.00 76.31 577 ARG A N 1
ATOM 4657 C CA . ARG A 1 577 ? -28.661 27.281 4.003 1.00 76.31 577 ARG A CA 1
ATOM 4658 C C . ARG A 1 577 ? -28.860 28.527 3.148 1.00 76.31 577 ARG A C 1
ATOM 4660 O O . ARG A 1 577 ? -29.850 29.234 3.305 1.00 76.31 577 ARG A O 1
ATOM 4667 N N . THR A 1 578 ? -27.900 28.796 2.273 1.00 71.81 578 THR A N 1
ATOM 4668 C CA . THR A 1 578 ? -27.849 30.000 1.439 1.00 71.81 578 THR A CA 1
ATOM 4669 C C . THR A 1 578 ? -28.607 29.834 0.122 1.00 71.81 578 THR A C 1
ATOM 4671 O O . THR A 1 578 ? -28.861 30.819 -0.566 1.00 71.81 578 THR A O 1
ATOM 4674 N N . GLY A 1 579 ? -28.954 28.597 -0.255 1.00 80.62 579 GLY A N 1
ATOM 4675 C CA . GLY A 1 579 ? -29.413 28.263 -1.603 1.00 80.62 579 GLY A CA 1
ATOM 4676 C C . GLY A 1 579 ? -28.285 28.250 -2.645 1.00 80.62 579 GLY A C 1
ATOM 4677 O O . GLY A 1 579 ? -28.549 28.008 -3.820 1.00 80.62 579 GLY A O 1
ATOM 4678 N N . TYR A 1 580 ? -27.033 28.463 -2.240 1.00 83.50 580 TYR A N 1
ATOM 4679 C CA . TYR A 1 580 ? -25.858 28.458 -3.110 1.00 83.50 580 TYR A CA 1
ATOM 4680 C C . TYR A 1 580 ? -24.757 27.577 -2.509 1.00 83.50 580 TYR A C 1
ATOM 4682 O O . TYR A 1 580 ? -24.945 26.979 -1.450 1.00 83.50 580 TYR A O 1
ATOM 4690 N N . ILE A 1 581 ? -23.638 27.446 -3.225 1.00 86.69 581 ILE A N 1
ATOM 4691 C CA . ILE A 1 581 ? -22.396 26.867 -2.703 1.00 86.69 581 ILE A CA 1
ATOM 4692 C C . ILE A 1 581 ? -21.313 27.931 -2.848 1.00 86.69 581 ILE A C 1
ATOM 4694 O O . ILE A 1 581 ? -20.800 28.138 -3.947 1.00 86.69 581 ILE A O 1
ATOM 4698 N N . ASN A 1 582 ? -21.007 28.611 -1.748 1.00 84.62 582 ASN A N 1
ATOM 4699 C CA . ASN A 1 582 ? -20.034 29.701 -1.683 1.00 84.62 582 ASN A CA 1
ATOM 4700 C C . ASN A 1 582 ? -18.837 29.356 -0.786 1.00 84.62 582 ASN A C 1
ATOM 4702 O O . ASN A 1 582 ? -17.728 29.835 -1.032 1.00 84.62 582 ASN A O 1
ATOM 4706 N N . GLU A 1 583 ? -19.054 28.498 0.211 1.00 87.94 583 GLU A N 1
ATOM 4707 C CA . GLU A 1 583 ? -18.061 28.098 1.210 1.00 87.94 583 GLU A CA 1
ATOM 4708 C C . GLU A 1 583 ? -18.057 26.580 1.464 1.00 87.94 583 GLU A C 1
ATOM 4710 O O . GLU A 1 583 ? -18.930 25.838 1.003 1.00 87.94 583 GLU A O 1
ATOM 4715 N N . ALA A 1 584 ? -17.055 26.097 2.208 1.00 90.00 584 ALA A N 1
ATOM 4716 C CA . ALA A 1 584 ? -16.916 24.679 2.550 1.00 90.00 584 ALA A CA 1
ATOM 4717 C C . ALA A 1 584 ? -18.129 24.138 3.336 1.00 90.00 584 ALA A C 1
ATOM 4719 O O . ALA A 1 584 ? -18.516 22.981 3.165 1.00 90.00 584 ALA A O 1
ATOM 4720 N N . ARG A 1 585 ? -18.787 24.982 4.137 1.00 91.75 585 ARG A N 1
ATOM 4721 C CA . ARG A 1 585 ? -20.020 24.630 4.850 1.00 91.75 585 ARG A CA 1
ATOM 4722 C C . ARG A 1 585 ? -21.184 24.314 3.921 1.00 91.75 585 ARG A C 1
ATOM 4724 O O . ARG A 1 585 ? -21.864 23.314 4.133 1.00 91.75 585 ARG A O 1
ATOM 4731 N N . ASP A 1 586 ? -21.383 25.101 2.864 1.00 91.06 586 ASP A N 1
ATOM 4732 C CA . ASP A 1 586 ? -22.422 24.808 1.872 1.00 91.06 586 ASP A CA 1
ATOM 4733 C C . ASP A 1 586 ? -22.143 23.474 1.158 1.00 91.06 586 ASP A C 1
ATOM 4735 O O . ASP A 1 586 ? -23.064 22.714 0.851 1.00 91.06 586 ASP A O 1
ATOM 4739 N N . VAL A 1 587 ? -20.862 23.164 0.911 1.00 91.69 587 VAL A N 1
ATOM 4740 C CA . VAL A 1 587 ? -20.445 21.863 0.369 1.00 91.69 587 VAL A CA 1
ATOM 4741 C C . VAL A 1 587 ? -20.823 20.734 1.327 1.00 91.69 587 VAL A C 1
ATOM 4743 O O . VAL A 1 587 ? -21.416 19.746 0.893 1.00 91.69 587 VAL A O 1
ATOM 4746 N N . PHE A 1 588 ? -20.517 20.880 2.617 1.00 94.06 588 PHE A N 1
ATOM 4747 C CA . PHE A 1 588 ? -20.905 19.922 3.652 1.00 94.06 588 PHE A CA 1
ATOM 4748 C C . PHE A 1 588 ? -22.424 19.713 3.699 1.00 94.06 588 PHE A C 1
ATOM 4750 O O . PHE A 1 588 ? -22.885 18.576 3.586 1.00 94.06 588 PHE A O 1
ATOM 4757 N N . ASP A 1 589 ? -23.202 20.793 3.775 1.00 93.00 589 ASP A N 1
ATOM 4758 C CA . ASP A 1 589 ? -24.664 20.748 3.832 1.00 93.00 589 ASP A CA 1
ATOM 4759 C C . ASP A 1 589 ? -25.254 20.026 2.607 1.00 93.00 589 ASP A C 1
ATOM 4761 O O . ASP A 1 589 ? -26.128 19.157 2.733 1.00 93.00 589 ASP A O 1
ATOM 4765 N N . ALA A 1 590 ? -24.720 20.311 1.414 1.00 90.75 590 ALA A N 1
ATOM 4766 C CA . ALA A 1 590 ? -25.107 19.628 0.186 1.00 90.75 590 ALA A CA 1
ATOM 4767 C C . ALA A 1 590 ? -24.771 18.127 0.232 1.00 90.75 590 ALA A C 1
ATOM 4769 O O . ALA A 1 590 ? -25.619 17.294 -0.100 1.00 90.75 590 ALA A O 1
ATOM 4770 N N . LEU A 1 591 ? -23.560 17.745 0.647 1.00 91.25 591 LEU A N 1
ATOM 4771 C CA . LEU A 1 591 ? -23.173 16.332 0.727 1.00 91.25 591 LEU A CA 1
ATOM 4772 C C . LEU A 1 591 ? -24.029 15.564 1.744 1.00 91.25 591 LEU A C 1
ATOM 4774 O O . LEU A 1 591 ? -24.520 14.480 1.417 1.00 91.25 591 LEU A O 1
ATOM 4778 N N . VAL A 1 592 ? -24.310 16.152 2.910 1.00 92.31 592 VAL A N 1
ATOM 4779 C CA . VAL A 1 592 ? -25.234 15.581 3.902 1.00 92.31 592 VAL A CA 1
ATOM 4780 C C . VAL A 1 592 ? -26.629 15.393 3.304 1.00 92.31 592 VAL A C 1
ATOM 4782 O O . VAL A 1 592 ? -27.233 14.331 3.459 1.00 92.31 592 VAL A O 1
ATOM 4785 N N . HIS A 1 593 ? -27.155 16.393 2.595 1.00 89.44 593 HIS A N 1
ATOM 4786 C CA . HIS A 1 593 ? -28.485 16.316 1.991 1.00 89.44 593 HIS A CA 1
ATOM 4787 C C . HIS A 1 593 ? -28.602 15.190 0.953 1.00 89.44 593 HIS A C 1
ATOM 4789 O O . HIS A 1 593 ? -29.535 14.385 1.006 1.00 89.44 593 HIS A O 1
ATOM 4795 N N . TYR A 1 594 ? -27.650 15.113 0.019 1.00 85.81 594 TYR A N 1
ATOM 4796 C CA . TYR A 1 594 ? -27.738 14.191 -1.114 1.00 85.81 594 TYR A CA 1
ATOM 4797 C C . TYR A 1 594 ? -27.266 12.766 -0.797 1.00 85.81 594 TYR A C 1
ATOM 4799 O O . TYR A 1 594 ? -27.803 11.824 -1.378 1.00 85.81 594 TYR A O 1
ATOM 4807 N N . TYR A 1 595 ? -26.282 12.590 0.091 1.00 87.12 595 TYR A N 1
ATOM 4808 C CA . TYR A 1 595 ? -25.681 11.280 0.368 1.00 87.12 595 TYR A CA 1
ATOM 4809 C C . TYR A 1 595 ? -26.083 10.710 1.733 1.00 87.12 595 TYR A C 1
ATOM 4811 O O . TYR A 1 595 ? -26.567 9.584 1.775 1.00 87.12 595 TYR A O 1
ATOM 4819 N N . GLU A 1 596 ? -25.946 11.464 2.830 1.00 89.50 596 GLU A N 1
ATOM 4820 C CA . GLU A 1 596 ? -26.271 10.965 4.184 1.00 89.50 596 GLU A CA 1
ATOM 4821 C C . GLU A 1 596 ? -27.788 10.840 4.402 1.00 89.50 596 GLU A C 1
ATOM 4823 O O . GLU A 1 596 ? -28.264 9.820 4.891 1.00 89.50 596 GLU A O 1
ATOM 4828 N N . LYS A 1 597 ? -28.576 11.833 3.968 1.00 86.69 597 LYS A N 1
ATOM 4829 C CA . LYS A 1 597 ? -30.051 11.803 4.055 1.00 86.69 597 LYS A CA 1
ATOM 4830 C C . LYS A 1 597 ? -30.721 11.100 2.867 1.00 86.69 597 LYS A C 1
ATOM 4832 O O . LYS A 1 597 ? -31.924 10.855 2.901 1.00 86.69 597 LYS A O 1
ATOM 4837 N N . GLY A 1 598 ? -29.971 10.810 1.801 1.00 72.81 598 GLY A N 1
ATOM 4838 C CA . GLY A 1 598 ? -30.466 10.119 0.604 1.00 72.81 598 GLY A CA 1
ATOM 4839 C C . GLY A 1 598 ? -31.499 10.898 -0.227 1.00 72.81 598 GLY A C 1
ATOM 4840 O O . GLY A 1 598 ? -32.217 10.298 -1.034 1.00 72.81 598 GLY A O 1
ATOM 4841 N N . ILE A 1 599 ? -31.600 12.222 -0.058 1.00 61.66 599 ILE A N 1
ATOM 4842 C CA . ILE A 1 599 ? -32.598 13.056 -0.742 1.00 61.66 599 ILE A CA 1
ATOM 4843 C C . ILE A 1 599 ? -32.061 13.429 -2.129 1.00 61.66 599 ILE A C 1
ATOM 4845 O O . ILE A 1 599 ? -31.424 14.453 -2.350 1.00 61.66 599 ILE A O 1
ATOM 4849 N N . GLY A 1 600 ? -32.287 12.527 -3.081 1.00 49.91 600 GLY A N 1
ATOM 4850 C CA . GLY A 1 600 ? -31.862 12.650 -4.474 1.00 49.91 600 GLY A CA 1
ATOM 4851 C C . GLY A 1 600 ? -31.165 11.374 -4.916 1.00 49.91 600 GLY A C 1
ATOM 4852 O O . GLY A 1 600 ? -30.025 11.152 -4.538 1.00 49.91 600 GLY A O 1
ATOM 4853 N N . ARG A 1 601 ? -31.886 10.536 -5.686 1.00 45.88 601 ARG A N 1
ATOM 4854 C CA . ARG A 1 601 ? -31.474 9.226 -6.242 1.00 45.88 601 ARG A CA 1
ATOM 4855 C C . ARG A 1 601 ? -29.992 8.920 -6.021 1.00 45.88 601 ARG A C 1
ATOM 4857 O O . ARG A 1 601 ? -29.170 9.494 -6.737 1.00 45.88 601 ARG A O 1
ATOM 4864 N N . GLN A 1 602 ? -29.693 7.980 -5.116 1.00 46.16 602 GLN A N 1
ATOM 4865 C CA . GLN A 1 602 ? -28.356 7.409 -4.947 1.00 46.16 602 GLN A CA 1
ATOM 4866 C C . GLN A 1 602 ? -27.720 7.222 -6.328 1.00 46.16 602 GLN A C 1
ATOM 4868 O O . GLN A 1 602 ? -28.182 6.420 -7.153 1.00 46.16 602 GLN A O 1
ATOM 4873 N N . ALA A 1 603 ? -26.696 8.024 -6.622 1.00 42.44 603 ALA A N 1
ATOM 4874 C CA . ALA A 1 603 ? -25.832 7.730 -7.740 1.00 42.44 603 ALA A CA 1
ATOM 4875 C C . ALA A 1 603 ? -25.241 6.360 -7.418 1.00 42.44 603 ALA A C 1
ATOM 4877 O O . ALA A 1 603 ? -24.590 6.199 -6.391 1.00 42.44 603 ALA A O 1
ATOM 4878 N N . LYS A 1 604 ? -25.536 5.360 -8.255 1.00 41.38 604 LYS A N 1
ATOM 4879 C CA . LYS A 1 604 ? -24.895 4.048 -8.189 1.00 41.38 604 LYS A CA 1
ATOM 4880 C C . LYS A 1 604 ? -23.414 4.242 -8.515 1.00 41.38 604 LYS A C 1
ATOM 4882 O O . LYS A 1 604 ? -22.996 4.035 -9.653 1.00 41.38 604 LYS A O 1
ATOM 4887 N N . THR A 1 605 ? -22.637 4.702 -7.541 1.00 40.19 605 THR A N 1
ATOM 4888 C CA . THR A 1 605 ? -21.204 4.447 -7.485 1.00 40.19 605 THR A CA 1
ATOM 4889 C C . THR A 1 605 ? -21.059 2.930 -7.531 1.00 40.19 605 THR A C 1
ATOM 4891 O O . THR A 1 605 ? -21.820 2.216 -6.886 1.00 40.19 605 THR A O 1
ATOM 4894 N N . GLY A 1 606 ? -20.157 2.401 -8.358 1.00 37.53 606 GLY A N 1
ATOM 4895 C CA . GLY A 1 606 ? -20.024 0.951 -8.566 1.00 37.53 606 GLY A CA 1
ATOM 4896 C C . GLY A 1 606 ? -19.705 0.141 -7.298 1.00 37.53 606 GLY A C 1
ATOM 4897 O O . GLY A 1 606 ? -19.749 -1.082 -7.347 1.00 37.53 606 GLY A O 1
ATOM 4898 N N . ALA A 1 607 ? -19.415 0.805 -6.175 1.00 46.16 607 ALA A N 1
ATOM 4899 C CA . ALA A 1 607 ? -19.267 0.212 -4.856 1.00 46.16 607 ALA A CA 1
ATOM 4900 C C . ALA A 1 607 ? -20.577 0.338 -4.055 1.00 46.16 607 ALA A C 1
ATOM 4902 O O . ALA A 1 607 ? -21.164 1.416 -3.940 1.00 46.16 607 ALA A O 1
ATOM 4903 N N . LYS A 1 608 ? -21.038 -0.792 -3.512 1.00 63.62 608 LYS A N 1
ATOM 4904 C CA . LYS A 1 608 ? -22.201 -0.888 -2.627 1.00 63.62 608 LYS A CA 1
ATOM 4905 C C . LYS A 1 608 ? -21.775 -0.415 -1.230 1.00 63.62 608 LYS A C 1
ATOM 4907 O O . LYS A 1 608 ? -21.260 -1.207 -0.454 1.00 63.62 608 LYS A O 1
ATOM 4912 N N . THR A 1 609 ? -21.911 0.880 -0.950 1.00 79.06 609 THR A N 1
ATOM 4913 C CA . THR A 1 609 ? -21.744 1.429 0.406 1.00 79.06 609 THR A CA 1
ATOM 4914 C C . THR A 1 609 ? -23.092 1.466 1.104 1.00 79.06 609 THR A C 1
ATOM 4916 O O . THR A 1 609 ? -24.067 1.940 0.520 1.00 79.06 609 THR A O 1
ATOM 4919 N N . ASP A 1 610 ? -23.137 0.979 2.343 1.00 85.19 610 ASP A N 1
ATOM 4920 C CA . ASP A 1 610 ? -24.377 0.908 3.112 1.00 85.19 610 ASP A CA 1
ATOM 4921 C C . ASP A 1 610 ? -24.725 2.264 3.727 1.00 85.19 610 ASP A C 1
ATOM 4923 O O . ASP A 1 610 ? -25.881 2.676 3.681 1.00 85.19 610 ASP A O 1
ATOM 4927 N N . ASN A 1 611 ? -23.723 2.982 4.248 1.00 90.19 611 ASN A N 1
ATOM 4928 C CA . ASN A 1 611 ? -23.924 4.246 4.953 1.00 90.19 611 ASN A CA 1
ATOM 4929 C C . ASN A 1 611 ? -22.895 5.319 4.583 1.00 90.19 611 ASN A C 1
ATOM 4931 O O . ASN A 1 611 ? -21.729 5.027 4.307 1.00 90.19 611 ASN A O 1
ATOM 4935 N N . PHE A 1 612 ? -23.333 6.576 4.643 1.00 91.81 612 PHE A N 1
ATOM 4936 C CA . PHE A 1 612 ? -22.488 7.757 4.494 1.00 91.81 612 PHE A CA 1
ATOM 4937 C C . PHE A 1 612 ? -22.547 8.604 5.761 1.00 91.81 612 PHE A C 1
ATOM 4939 O O . PHE A 1 612 ? -23.618 8.757 6.345 1.00 91.81 612 PHE A O 1
ATOM 4946 N N . LYS A 1 613 ? -21.416 9.192 6.151 1.00 95.00 613 LYS A N 1
ATOM 4947 C CA . LYS A 1 613 ? -21.364 10.204 7.209 1.00 95.00 613 LYS A CA 1
ATOM 4948 C C . LYS A 1 613 ? -20.410 11.310 6.815 1.00 95.00 613 LYS A C 1
ATOM 4950 O O . LYS A 1 613 ? -19.278 11.033 6.423 1.00 95.00 613 LYS A O 1
ATOM 4955 N N . PHE A 1 614 ? -20.858 12.551 6.949 1.00 95.12 614 PHE A N 1
ATOM 4956 C CA . PHE A 1 614 ? -19.998 13.701 6.709 1.00 95.12 614 PHE A CA 1
ATOM 4957 C C . PHE A 1 614 ? -19.646 14.421 8.005 1.00 95.12 614 PHE A C 1
ATOM 4959 O O . PHE A 1 614 ? -20.452 14.493 8.938 1.00 95.12 614 PHE A O 1
ATOM 4966 N N . PHE A 1 615 ? -18.441 14.982 8.029 1.00 95.44 615 PHE A N 1
ATOM 4967 C CA . PHE A 1 615 ? -17.952 15.875 9.073 1.00 95.44 615 PHE A CA 1
ATOM 4968 C C . PHE A 1 615 ? -17.520 17.200 8.453 1.00 95.44 615 PHE A C 1
ATOM 4970 O O . PHE A 1 615 ? -17.169 17.264 7.272 1.00 95.44 615 PHE A O 1
ATOM 4977 N N . LEU A 1 616 ? -17.546 18.252 9.262 1.00 94.38 616 LEU A N 1
ATOM 4978 C CA . LEU A 1 616 ? -17.107 19.586 8.886 1.00 94.38 616 LEU A CA 1
ATOM 4979 C C . LEU A 1 616 ? -15.993 20.019 9.838 1.00 94.38 616 LEU A C 1
ATOM 4981 O O . LEU A 1 616 ? -16.143 19.879 11.050 1.00 94.38 616 LEU A O 1
ATOM 4985 N N . SER A 1 617 ? -14.901 20.529 9.279 1.00 92.62 617 SER A N 1
ATOM 4986 C CA . SER A 1 617 ? -13.783 21.113 10.019 1.00 92.62 617 SER A CA 1
ATOM 4987 C C . SER A 1 617 ? -13.483 22.490 9.442 1.00 92.62 617 SER A C 1
ATOM 4989 O O . SER A 1 617 ? -13.083 22.591 8.284 1.00 92.62 617 SER A O 1
ATOM 4991 N N . GLU A 1 618 ? -13.706 23.540 10.227 1.00 90.19 618 GLU A N 1
ATOM 4992 C CA . GLU A 1 618 ? -13.554 24.931 9.783 1.00 90.19 618 GLU A CA 1
ATOM 4993 C C . GLU A 1 618 ? -12.467 25.672 10.555 1.00 90.19 618 GLU A C 1
ATOM 4995 O O . GLU A 1 618 ? -12.403 25.588 11.788 1.00 90.19 618 GLU A O 1
ATOM 5000 N N . ILE A 1 619 ? -11.652 26.452 9.843 1.00 85.50 619 ILE A N 1
ATOM 5001 C CA . ILE A 1 619 ? -10.643 27.326 10.446 1.00 85.50 619 ILE A CA 1
ATOM 5002 C C . ILE A 1 619 ? -11.316 28.328 11.397 1.00 85.50 619 ILE A C 1
ATOM 5004 O O . ILE A 1 619 ? -12.367 28.893 11.111 1.00 85.50 619 ILE A O 1
ATOM 5008 N N . GLY A 1 620 ? -10.695 28.561 12.558 1.00 80.44 620 GLY A N 1
ATOM 5009 C CA . GLY A 1 620 ? -11.187 29.525 13.550 1.00 80.44 620 GLY A CA 1
ATOM 5010 C C . GLY A 1 620 ? -12.386 29.043 14.374 1.00 80.44 620 GLY A C 1
ATOM 5011 O O . GLY A 1 620 ? -12.900 29.803 15.190 1.00 80.44 620 GLY A O 1
ATOM 5012 N N . THR A 1 621 ? -12.812 27.789 14.201 1.00 83.94 621 THR A N 1
ATOM 5013 C CA . THR A 1 621 ? -13.864 27.158 15.012 1.00 83.94 621 THR A CA 1
ATOM 5014 C C . THR A 1 621 ? -13.282 26.123 15.978 1.00 83.94 621 THR A C 1
ATOM 5016 O O . THR A 1 621 ? -12.125 25.724 15.862 1.00 83.94 621 THR A O 1
ATOM 5019 N N . GLU A 1 622 ? -14.099 25.614 16.903 1.00 79.75 622 GLU A N 1
ATOM 5020 C CA . GLU A 1 622 ? -13.721 24.489 17.780 1.00 79.75 622 GLU A CA 1
ATOM 5021 C C . GLU A 1 622 ? -13.399 23.196 17.002 1.00 79.75 622 GLU A C 1
ATOM 5023 O O . GLU A 1 622 ? -12.761 22.291 17.534 1.00 79.75 622 GLU A O 1
ATOM 5028 N N . THR A 1 623 ? -13.817 23.115 15.733 1.00 80.06 623 THR A N 1
ATOM 5029 C CA . THR A 1 623 ? -13.549 21.985 14.827 1.00 80.06 623 THR A CA 1
ATOM 5030 C C . THR A 1 623 ? -12.284 22.170 13.983 1.00 80.06 623 THR A C 1
ATOM 5032 O O . THR A 1 623 ? -11.998 21.343 13.115 1.00 80.06 623 THR A O 1
ATOM 5035 N N . ALA A 1 624 ? -11.534 23.256 14.194 1.00 84.62 624 ALA A N 1
ATOM 5036 C CA . ALA A 1 624 ? -10.301 23.528 13.468 1.00 84.62 624 ALA A CA 1
ATOM 5037 C C . ALA A 1 624 ? -9.220 22.485 13.789 1.00 84.62 624 ALA A C 1
ATOM 5039 O O . ALA A 1 624 ? -9.088 22.019 14.922 1.00 84.62 624 ALA A O 1
ATOM 5040 N N . VAL A 1 625 ? -8.399 22.159 12.790 1.00 86.25 625 VAL A N 1
ATOM 5041 C CA . VAL A 1 625 ? -7.292 21.210 12.945 1.00 86.25 625 VAL A CA 1
ATOM 5042 C C . VAL A 1 625 ? -6.207 21.806 13.859 1.00 86.25 625 VAL A C 1
ATOM 5044 O O . VAL A 1 625 ? -5.585 22.810 13.496 1.00 86.25 625 VAL A O 1
ATOM 5047 N N . PRO A 1 626 ? -5.912 21.190 15.019 1.00 84.50 626 PRO A N 1
ATOM 5048 C CA . PRO A 1 626 ? -4.847 21.660 15.894 1.00 84.50 626 PRO A CA 1
ATOM 5049 C C . PRO A 1 626 ? -3.475 21.260 15.335 1.00 84.50 626 PRO A C 1
ATOM 5051 O O . PRO A 1 626 ? -3.230 20.091 15.035 1.00 84.50 626 PRO A O 1
ATOM 5054 N N . ARG A 1 627 ? -2.550 22.223 15.243 1.00 85.88 627 ARG A N 1
ATOM 5055 C CA . ARG A 1 627 ? -1.170 22.004 14.777 1.00 85.88 627 ARG A CA 1
ATOM 5056 C C . ARG A 1 627 ? -0.186 22.316 15.888 1.00 85.88 627 ARG A C 1
ATOM 5058 O O . ARG A 1 627 ? 0.204 23.462 16.089 1.00 85.88 627 ARG A O 1
ATOM 5065 N N . ALA A 1 628 ? 0.171 21.280 16.636 1.00 81.88 628 ALA A N 1
ATOM 5066 C CA . ALA A 1 628 ? 1.211 21.374 17.645 1.00 81.88 628 ALA A CA 1
ATOM 5067 C C . ALA A 1 628 ? 2.594 21.257 16.998 1.00 81.88 628 ALA A C 1
ATOM 5069 O O . ALA A 1 628 ? 2.785 20.539 16.016 1.00 81.88 628 ALA A O 1
ATOM 5070 N N . ASP A 1 629 ? 3.570 21.932 17.588 1.00 80.56 629 ASP A N 1
ATOM 5071 C CA . ASP A 1 629 ? 4.964 21.796 17.200 1.00 80.56 629 ASP A CA 1
ATOM 5072 C C . ASP A 1 629 ? 5.548 20.495 17.777 1.00 80.56 629 ASP A C 1
ATOM 5074 O O . ASP A 1 629 ? 5.590 20.294 18.997 1.00 80.56 629 ASP A O 1
ATOM 5078 N N . GLU A 1 630 ? 5.916 19.566 16.892 1.00 82.56 630 GLU A N 1
ATOM 5079 C CA . GLU A 1 630 ? 6.271 18.194 17.256 1.00 82.56 630 GLU A CA 1
ATOM 5080 C C . GLU A 1 630 ? 7.376 17.614 16.369 1.00 82.56 630 GLU A C 1
ATOM 5082 O O . GLU A 1 630 ? 7.264 17.598 15.136 1.00 82.56 630 GLU A O 1
ATOM 5087 N N . GLU A 1 631 ? 8.376 17.011 17.012 1.00 82.62 631 GLU A N 1
ATOM 5088 C CA . GLU A 1 631 ? 9.509 16.341 16.366 1.00 82.62 631 GLU A CA 1
ATOM 5089 C C . GLU A 1 631 ? 9.524 14.849 16.695 1.00 82.62 631 GLU A C 1
ATOM 5091 O O . GLU A 1 631 ? 9.073 14.424 17.762 1.00 82.62 631 GLU A O 1
ATOM 5096 N N . PHE A 1 632 ? 10.058 14.040 15.779 1.00 82.88 632 PHE A N 1
ATOM 5097 C CA . PHE A 1 632 ? 10.029 12.582 15.865 1.00 82.88 632 PHE A CA 1
ATOM 5098 C C . PHE A 1 632 ? 11.350 11.966 15.411 1.00 82.88 632 PHE A C 1
ATOM 5100 O O . PHE A 1 632 ? 12.037 12.521 14.557 1.00 82.88 632 PHE A O 1
ATOM 5107 N N . VAL A 1 633 ? 11.648 10.768 15.913 1.00 78.19 633 VAL A N 1
ATOM 5108 C CA . VAL A 1 633 ? 12.756 9.942 15.419 1.00 78.19 633 VAL A CA 1
ATOM 5109 C C . VAL A 1 633 ? 12.461 9.503 13.985 1.00 78.19 633 VAL A C 1
ATOM 5111 O O . VAL A 1 633 ? 11.450 8.856 13.720 1.00 78.19 633 VAL A O 1
ATOM 5114 N N . THR A 1 634 ? 13.330 9.839 13.037 1.00 77.94 634 THR A N 1
ATOM 5115 C CA . THR A 1 634 ? 13.140 9.454 11.632 1.00 77.94 634 THR A CA 1
ATOM 5116 C C . THR A 1 634 ? 13.110 7.934 11.482 1.00 77.94 634 THR A C 1
ATOM 5118 O O . THR A 1 634 ? 14.052 7.249 11.868 1.00 77.94 634 THR A O 1
ATOM 5121 N N . LEU A 1 635 ? 12.043 7.400 10.878 1.00 82.12 635 LEU A N 1
ATOM 5122 C CA . LEU A 1 635 ? 11.962 5.976 10.566 1.00 82.12 635 LEU A CA 1
ATOM 5123 C C . LEU A 1 635 ? 12.878 5.640 9.388 1.00 82.12 635 LEU A C 1
ATOM 5125 O O . LEU A 1 635 ? 12.714 6.164 8.277 1.00 82.12 635 LEU A O 1
ATOM 5129 N N . ASN A 1 636 ? 13.810 4.719 9.617 1.00 77.31 636 ASN A N 1
ATOM 5130 C CA . ASN A 1 636 ? 14.783 4.310 8.618 1.00 77.31 636 ASN A CA 1
ATOM 5131 C C . ASN A 1 636 ? 14.106 3.709 7.384 1.00 77.31 636 ASN A C 1
ATOM 5133 O O . ASN A 1 636 ? 13.274 2.804 7.464 1.00 77.31 636 ASN A O 1
ATOM 5137 N N . ASN A 1 637 ? 14.489 4.202 6.202 1.00 82.69 637 ASN A N 1
ATOM 5138 C CA . ASN A 1 637 ? 13.970 3.730 4.917 1.00 82.69 637 ASN A CA 1
ATOM 5139 C C . ASN A 1 637 ? 12.427 3.705 4.826 1.00 82.69 637 ASN A C 1
ATOM 5141 O O . ASN A 1 637 ? 11.895 2.912 4.049 1.00 82.69 637 ASN A O 1
ATOM 5145 N N . ILE A 1 638 ? 11.704 4.567 5.558 1.00 85.31 638 ILE A N 1
ATOM 5146 C CA . ILE A 1 638 ? 10.228 4.589 5.605 1.00 85.31 638 ILE A CA 1
ATOM 5147 C C . ILE A 1 638 ? 9.588 4.493 4.212 1.00 85.31 638 ILE A C 1
ATOM 5149 O O . ILE A 1 638 ? 8.663 3.717 3.998 1.00 85.31 638 ILE A O 1
ATOM 5153 N N . THR A 1 639 ? 10.137 5.191 3.216 1.00 82.31 639 THR A N 1
ATOM 5154 C CA . THR A 1 639 ? 9.635 5.192 1.834 1.00 82.31 639 THR A CA 1
ATOM 5155 C C . THR A 1 639 ? 9.653 3.810 1.173 1.00 82.31 639 THR A C 1
ATOM 5157 O O . THR A 1 639 ? 8.799 3.540 0.327 1.00 82.31 639 THR A O 1
ATOM 5160 N N . LYS A 1 640 ? 10.562 2.918 1.587 1.00 84.38 640 LYS A N 1
ATOM 5161 C CA . LYS A 1 640 ? 10.729 1.546 1.083 1.00 84.38 640 LYS A CA 1
ATOM 5162 C C . LYS A 1 640 ? 9.963 0.488 1.891 1.00 84.38 640 LYS A C 1
ATOM 5164 O O . LYS A 1 640 ? 9.924 -0.654 1.448 1.00 84.38 640 LYS A O 1
ATOM 5169 N N . GLN A 1 641 ? 9.378 0.836 3.040 1.00 89.38 641 GLN A N 1
ATOM 5170 C CA . GLN A 1 641 ? 8.608 -0.085 3.889 1.00 89.38 641 GLN A CA 1
ATOM 5171 C C . GLN A 1 641 ? 7.116 0.004 3.558 1.00 89.38 641 GLN A C 1
ATOM 5173 O O . GLN A 1 641 ? 6.595 1.106 3.452 1.00 89.38 641 GLN A O 1
ATOM 5178 N N . TYR A 1 642 ? 6.411 -1.110 3.379 1.00 90.88 642 TYR A N 1
ATOM 5179 C CA . TYR A 1 642 ? 5.011 -1.105 2.906 1.00 90.88 642 TYR A CA 1
ATOM 5180 C C . TYR A 1 642 ? 4.015 -1.650 3.927 1.00 90.88 642 TYR A C 1
ATOM 5182 O O . TYR A 1 642 ? 2.815 -1.459 3.760 1.00 90.88 642 TYR A O 1
ATOM 5190 N N . GLN A 1 643 ? 4.497 -2.252 5.014 1.00 93.31 643 GLN A N 1
ATOM 5191 C CA . GLN A 1 643 ? 3.647 -2.782 6.070 1.00 93.31 643 GLN A CA 1
ATOM 5192 C C . GLN A 1 643 ? 4.254 -2.523 7.443 1.00 93.31 643 GLN A C 1
ATOM 5194 O O . GLN A 1 643 ? 5.411 -2.862 7.690 1.00 93.31 643 GLN A O 1
ATOM 5199 N N . PHE A 1 644 ? 3.440 -1.943 8.320 1.00 94.19 644 PHE A N 1
ATOM 5200 C CA . PHE A 1 644 ? 3.788 -1.492 9.659 1.00 94.19 644 PHE A CA 1
ATOM 5201 C C . PHE A 1 644 ? 2.811 -2.124 10.648 1.00 94.19 644 PHE A C 1
ATOM 5203 O O . PHE A 1 644 ? 1.606 -1.908 10.557 1.00 94.19 644 PHE A O 1
ATOM 5210 N N . ALA A 1 645 ? 3.318 -2.919 11.576 1.00 93.75 645 ALA A N 1
ATOM 5211 C CA . ALA A 1 645 ? 2.548 -3.627 12.588 1.00 93.75 645 ALA A CA 1
ATOM 5212 C C . ALA A 1 645 ? 2.876 -3.044 13.968 1.00 93.75 645 ALA A C 1
ATOM 5214 O O . ALA A 1 645 ? 4.039 -3.001 14.363 1.00 93.75 645 ALA A O 1
ATOM 5215 N N . VAL A 1 646 ? 1.869 -2.549 14.686 1.00 90.38 646 VAL A N 1
ATOM 5216 C CA . VAL A 1 646 ? 2.066 -1.819 15.946 1.00 90.38 646 VAL A CA 1
ATOM 5217 C C . VAL A 1 646 ? 2.379 -2.793 17.078 1.00 90.38 646 VAL A C 1
ATOM 5219 O O . VAL A 1 646 ? 1.517 -3.559 17.487 1.00 90.38 646 VAL A O 1
ATOM 5222 N N . ASN A 1 647 ? 3.595 -2.739 17.623 1.00 85.12 647 ASN A N 1
ATOM 5223 C CA . ASN A 1 647 ? 3.950 -3.507 18.815 1.00 85.12 647 ASN A CA 1
ATOM 5224 C C . ASN A 1 647 ? 3.510 -2.798 20.095 1.00 85.12 647 ASN A C 1
ATOM 5226 O O . ASN A 1 647 ? 3.013 -3.457 20.996 1.00 85.12 647 ASN A O 1
ATOM 5230 N N . ASN A 1 648 ? 3.741 -1.490 20.189 1.00 81.25 648 ASN A N 1
ATOM 5231 C CA . ASN A 1 648 ? 3.334 -0.644 21.306 1.00 81.25 648 ASN A CA 1
ATOM 5232 C C . ASN A 1 648 ? 3.302 0.824 20.841 1.00 81.25 648 ASN A C 1
ATOM 5234 O O . ASN A 1 648 ? 3.676 1.130 19.707 1.00 81.25 648 ASN A O 1
ATOM 5238 N N . GLU A 1 649 ? 2.899 1.745 21.713 1.00 83.75 649 GLU A N 1
ATOM 5239 C CA . GLU A 1 649 ? 3.050 3.179 21.463 1.00 83.75 649 GLU A CA 1
ATOM 5240 C C . GLU A 1 649 ? 4.510 3.508 21.094 1.00 83.75 649 GLU A C 1
ATOM 5242 O O . GLU A 1 649 ? 5.450 3.174 21.817 1.00 83.75 649 GLU A O 1
ATOM 5247 N N . GLY A 1 650 ? 4.703 4.131 19.930 1.00 80.56 650 GLY A N 1
ATOM 5248 C CA . GLY A 1 650 ? 6.008 4.508 19.396 1.00 80.56 650 GLY A CA 1
ATOM 5249 C C . GLY A 1 650 ? 6.920 3.343 18.993 1.00 80.56 650 GLY A C 1
ATOM 5250 O O . GLY A 1 650 ? 8.109 3.578 18.768 1.00 80.56 650 GLY A O 1
ATOM 5251 N N . LEU A 1 651 ? 6.406 2.111 18.893 1.00 84.38 651 LEU A N 1
ATOM 5252 C CA . LEU A 1 651 ? 7.193 0.919 18.572 1.00 84.38 651 LEU A CA 1
ATOM 5253 C C . LEU A 1 651 ? 6.455 -0.003 17.595 1.00 84.38 651 LEU A C 1
ATOM 5255 O O . LEU A 1 651 ? 5.320 -0.417 17.833 1.00 84.38 651 LEU A O 1
ATOM 5259 N N . LEU A 1 652 ? 7.104 -0.340 16.485 1.00 90.50 652 LEU A N 1
ATOM 5260 C CA . LEU A 1 652 ? 6.489 -1.058 15.365 1.00 90.50 652 LEU A CA 1
ATOM 5261 C C . LEU A 1 652 ? 7.426 -2.121 14.806 1.00 90.50 652 LEU A C 1
ATOM 5263 O O . LEU A 1 652 ? 8.641 -2.034 14.924 1.00 90.50 652 LEU A O 1
ATOM 5267 N N . PHE A 1 653 ? 6.828 -3.094 14.135 1.00 91.81 653 PHE A N 1
ATOM 5268 C CA . PHE A 1 653 ? 7.492 -3.993 13.209 1.00 91.81 653 PHE A CA 1
ATOM 5269 C C . PHE A 1 653 ? 7.234 -3.531 11.781 1.00 91.81 653 PHE A C 1
ATOM 5271 O O . PHE A 1 653 ? 6.081 -3.359 11.384 1.00 91.81 653 PHE A O 1
ATOM 5278 N N . VAL A 1 654 ? 8.288 -3.358 10.989 1.00 92.94 654 VAL A N 1
ATOM 5279 C CA . VAL A 1 654 ? 8.201 -2.883 9.602 1.00 92.94 654 VAL A CA 1
ATOM 5280 C C . VAL A 1 654 ? 8.791 -3.888 8.631 1.00 92.94 654 VAL A C 1
ATOM 5282 O O . VAL A 1 654 ? 9.737 -4.598 8.966 1.00 92.94 654 VAL A O 1
ATOM 5285 N N . ARG A 1 655 ? 8.257 -3.939 7.409 1.00 91.56 655 ARG A N 1
ATOM 5286 C CA . ARG A 1 655 ? 8.842 -4.735 6.323 1.00 91.56 655 ARG A CA 1
ATOM 5287 C C . ARG A 1 655 ? 8.675 -4.098 4.949 1.00 91.56 655 ARG A C 1
ATOM 5289 O O . ARG A 1 655 ? 7.770 -3.287 4.720 1.00 91.56 655 ARG A O 1
ATOM 5296 N N . ARG A 1 656 ? 9.539 -4.513 4.016 1.00 88.50 656 ARG A N 1
ATOM 5297 C CA . ARG A 1 656 ? 9.665 -3.916 2.675 1.00 88.50 656 ARG A CA 1
ATOM 5298 C C . ARG A 1 656 ? 8.527 -4.276 1.730 1.00 88.50 656 ARG A C 1
ATOM 5300 O O . ARG A 1 656 ? 8.338 -3.574 0.745 1.00 88.50 656 ARG A O 1
ATOM 5307 N N . ARG A 1 657 ? 7.806 -5.367 1.980 1.00 87.94 657 ARG A N 1
ATOM 5308 C CA . ARG A 1 657 ? 6.711 -5.849 1.126 1.00 87.94 657 ARG A CA 1
ATOM 5309 C C . ARG A 1 657 ? 5.523 -6.275 1.961 1.00 87.94 657 ARG A C 1
ATOM 5311 O O . ARG A 1 657 ? 5.708 -6.905 3.005 1.00 87.94 657 ARG A O 1
ATOM 5318 N N . SER A 1 658 ? 4.317 -5.988 1.486 1.00 90.62 658 SER A N 1
ATOM 5319 C CA . SER A 1 658 ? 3.116 -6.477 2.159 1.00 90.62 658 SER A CA 1
ATOM 5320 C C . SER A 1 658 ? 2.866 -7.951 1.840 1.00 90.62 658 SER A C 1
ATOM 5322 O O . SER A 1 658 ? 3.093 -8.414 0.726 1.00 90.62 658 SER A O 1
ATOM 5324 N N . CYS A 1 659 ? 2.360 -8.709 2.810 1.00 91.25 659 CYS A N 1
ATOM 5325 C CA . CYS A 1 659 ? 1.853 -10.062 2.578 1.00 91.25 659 CYS A CA 1
ATOM 5326 C C . CYS A 1 659 ? 0.703 -10.384 3.533 1.00 91.25 659 CYS A C 1
ATOM 5328 O O . CYS A 1 659 ? 0.786 -10.157 4.740 1.00 91.25 659 CYS A O 1
ATOM 5330 N N . TRP A 1 660 ? -0.356 -10.952 2.971 1.00 93.19 660 TRP A N 1
ATOM 5331 C CA . TRP A 1 660 ? -1.588 -11.291 3.675 1.00 93.19 660 TRP A CA 1
ATOM 5332 C C . TRP A 1 660 ? -2.021 -12.731 3.396 1.00 93.19 660 TRP A C 1
ATOM 5334 O O . TRP A 1 660 ? -3.210 -13.031 3.388 1.00 93.19 660 TRP A O 1
ATOM 5344 N N . CYS A 1 661 ? -1.064 -13.635 3.146 1.00 92.38 661 CYS A N 1
ATOM 5345 C CA . CYS A 1 661 ? -1.339 -15.075 3.206 1.00 92.38 661 CYS A CA 1
ATOM 5346 C C . CYS A 1 661 ? -1.872 -15.459 4.597 1.00 92.38 661 CYS A C 1
ATOM 5348 O O . CYS A 1 661 ? -1.671 -14.715 5.562 1.00 92.38 661 CYS A O 1
ATOM 5350 N N . LEU A 1 662 ? -2.502 -16.629 4.727 1.00 92.31 662 LEU A N 1
ATOM 5351 C CA . LEU A 1 662 ? -3.120 -17.058 5.989 1.00 92.31 662 LEU A CA 1
ATOM 5352 C C . LEU A 1 662 ? -2.134 -17.057 7.165 1.00 92.31 662 LEU A C 1
ATOM 5354 O O . LEU A 1 662 ? -2.483 -16.620 8.259 1.00 92.31 662 LEU A O 1
ATOM 5358 N N . ALA A 1 663 ? -0.880 -17.458 6.933 1.00 92.25 663 ALA A N 1
ATOM 5359 C CA . ALA A 1 663 ? 0.160 -17.426 7.959 1.00 92.25 663 ALA A CA 1
ATOM 5360 C C . ALA A 1 663 ? 0.486 -15.998 8.434 1.00 92.25 663 ALA A C 1
ATOM 5362 O O . ALA A 1 663 ? 0.614 -15.760 9.635 1.00 92.25 663 ALA A O 1
ATOM 5363 N N . CYS A 1 664 ? 0.603 -15.036 7.510 1.00 92.94 664 CYS A N 1
ATOM 5364 C CA . CYS A 1 664 ? 0.800 -13.629 7.868 1.00 92.94 664 CYS A CA 1
ATOM 5365 C C . CYS A 1 664 ? -0.438 -13.035 8.541 1.00 92.94 664 CYS A C 1
ATOM 5367 O O . CYS A 1 664 ? -0.285 -12.292 9.504 1.00 92.94 664 CYS A O 1
ATOM 5369 N N . MET A 1 665 ? -1.637 -13.377 8.068 1.00 92.12 665 MET A N 1
ATOM 5370 C CA . MET A 1 665 ? -2.896 -12.907 8.641 1.00 92.12 665 MET A CA 1
ATOM 5371 C C . MET A 1 665 ? -3.043 -13.355 10.099 1.00 92.12 665 MET A C 1
ATOM 5373 O O . MET A 1 665 ? -3.293 -12.525 10.966 1.00 92.12 665 MET A O 1
ATOM 5377 N N . ALA A 1 666 ? -2.791 -14.638 10.383 1.00 90.19 666 ALA A N 1
ATOM 5378 C CA . ALA A 1 666 ? -2.806 -15.181 11.741 1.00 90.19 666 ALA A CA 1
ATOM 5379 C C . ALA A 1 666 ? -1.803 -14.451 12.644 1.00 90.19 666 ALA A C 1
ATOM 5381 O O . ALA A 1 666 ? -2.180 -13.874 13.661 1.00 90.19 666 ALA A O 1
ATOM 5382 N N . ALA A 1 667 ? -0.542 -14.363 12.211 1.00 90.25 667 ALA A N 1
ATOM 5383 C CA . ALA A 1 667 ? 0.507 -13.746 13.016 1.00 90.25 667 ALA A CA 1
ATOM 5384 C C . ALA A 1 667 ? 0.264 -12.254 13.311 1.00 90.25 667 ALA A C 1
ATOM 5386 O O . ALA A 1 667 ? 0.648 -11.772 14.373 1.00 90.25 667 ALA A O 1
ATOM 5387 N N . LEU A 1 668 ? -0.345 -11.517 12.377 1.00 90.19 668 LEU A N 1
ATOM 5388 C CA . LEU A 1 668 ? -0.611 -10.085 12.526 1.00 90.19 668 LEU A CA 1
ATOM 5389 C C . LEU A 1 668 ? -1.860 -9.779 13.365 1.00 90.19 668 LEU A C 1
ATOM 5391 O O . LEU A 1 668 ? -1.967 -8.677 13.902 1.00 90.19 668 LEU A O 1
ATOM 5395 N N . LEU A 1 669 ? -2.800 -10.723 13.478 1.00 79.62 669 LEU A N 1
ATOM 5396 C CA . LEU A 1 669 ? -4.103 -10.505 14.116 1.00 79.62 669 LEU A CA 1
ATOM 5397 C C . LEU A 1 669 ? -4.299 -11.224 15.457 1.00 79.62 669 LEU A C 1
ATOM 5399 O O . LEU A 1 669 ? -5.319 -10.995 16.111 1.00 79.62 669 LEU A O 1
ATOM 5403 N N . GLU A 1 670 ? -3.340 -12.042 15.895 1.00 71.25 670 GLU A N 1
ATOM 5404 C CA . GLU A 1 670 ? -3.339 -12.724 17.204 1.00 71.25 670 GLU A CA 1
ATOM 5405 C C . GLU A 1 670 ? -3.084 -11.780 18.406 1.00 71.25 670 GLU A C 1
ATOM 5407 O O . GLU A 1 670 ? -2.980 -12.229 19.542 1.00 71.25 670 GLU A O 1
ATOM 5412 N N . GLY A 1 671 ? -3.030 -10.458 18.196 1.00 56.56 671 GLY A N 1
ATOM 5413 C CA . GLY A 1 671 ? -3.170 -9.441 19.252 1.00 56.56 671 GLY A CA 1
ATOM 5414 C C . GLY A 1 671 ? -1.958 -9.216 20.163 1.00 56.56 671 GLY A C 1
ATOM 5415 O O . GLY A 1 671 ? -1.904 -8.192 20.829 1.00 56.56 671 GLY A O 1
ATOM 5416 N N . THR A 1 672 ? -0.957 -10.104 20.174 1.00 60.62 672 THR A N 1
ATOM 5417 C CA . THR A 1 672 ? 0.332 -9.859 20.845 1.00 60.62 672 THR A CA 1
ATOM 5418 C C . THR A 1 672 ? 1.489 -9.978 19.864 1.00 60.62 672 THR A C 1
ATOM 5420 O O . THR A 1 672 ? 2.016 -11.066 19.627 1.00 60.62 672 THR A O 1
ATOM 5423 N N . LEU A 1 673 ? 1.959 -8.850 19.333 1.00 72.19 673 LEU A N 1
ATOM 5424 C CA . LEU A 1 673 ? 3.147 -8.796 18.473 1.00 72.19 673 LEU A CA 1
ATOM 5425 C C . LEU A 1 673 ? 4.441 -8.868 19.298 1.00 72.19 673 LEU A C 1
ATOM 5427 O O . LEU A 1 673 ? 5.334 -8.048 19.132 1.00 72.19 673 LEU A O 1
ATOM 5431 N N . ARG A 1 674 ? 4.564 -9.823 20.230 1.00 72.19 674 ARG A N 1
ATOM 5432 C CA . ARG A 1 674 ? 5.759 -10.014 21.078 1.00 72.19 674 ARG A CA 1
ATOM 5433 C C . ARG A 1 674 ? 6.864 -10.740 20.315 1.00 72.19 674 ARG A C 1
ATOM 5435 O O . ARG A 1 674 ? 7.266 -11.847 20.666 1.00 72.19 674 ARG A O 1
ATOM 5442 N N . TRP A 1 675 ? 7.303 -10.150 19.215 1.00 80.50 675 TRP A N 1
ATOM 5443 C CA . TRP A 1 675 ? 8.369 -10.710 18.402 1.00 80.50 675 TRP A CA 1
ATOM 5444 C C . TRP A 1 675 ? 9.746 -10.218 18.879 1.00 80.50 675 TRP A C 1
ATOM 5446 O O . TRP A 1 675 ? 9.835 -9.143 19.481 1.00 80.50 675 TRP A O 1
ATOM 5456 N N . PRO A 1 676 ? 10.820 -10.993 18.630 1.00 77.94 676 PRO A N 1
ATOM 5457 C CA . PRO A 1 676 ? 12.186 -10.482 18.733 1.00 77.94 676 PRO A CA 1
ATOM 5458 C C . PRO A 1 676 ? 12.425 -9.373 17.697 1.00 77.94 676 PRO A C 1
ATOM 5460 O O . PRO A 1 676 ? 11.557 -9.110 16.865 1.00 77.94 676 PRO A O 1
ATOM 5463 N N . ASP A 1 677 ? 13.590 -8.725 17.738 1.00 81.62 677 ASP A N 1
ATOM 5464 C CA . ASP A 1 677 ? 13.886 -7.546 16.904 1.00 81.62 677 ASP A CA 1
ATOM 5465 C C . ASP A 1 677 ? 13.754 -7.816 15.398 1.00 81.62 677 ASP A C 1
ATOM 5467 O O . ASP A 1 677 ? 13.396 -6.922 14.632 1.00 81.62 677 ASP A O 1
ATOM 5471 N N . GLU A 1 678 ? 13.929 -9.072 14.990 1.00 86.62 678 GLU A N 1
ATOM 5472 C CA . GLU A 1 678 ? 13.608 -9.541 13.651 1.00 86.62 678 GLU A CA 1
ATOM 5473 C C . GLU A 1 678 ? 12.614 -10.699 13.678 1.00 86.62 678 GLU A C 1
ATOM 5475 O O . GLU A 1 678 ? 12.775 -11.664 14.426 1.00 86.62 678 GLU A O 1
ATOM 5480 N N . LYS A 1 679 ? 11.613 -10.673 12.793 1.00 87.25 679 LYS A N 1
ATOM 5481 C CA . LYS A 1 679 ? 10.647 -11.768 12.667 1.00 87.25 679 LYS A CA 1
ATOM 5482 C C . LYS A 1 679 ? 10.412 -12.171 11.225 1.00 87.25 679 LYS A C 1
ATOM 5484 O O . LYS A 1 679 ? 9.899 -11.412 10.407 1.00 87.25 679 LYS A O 1
ATOM 5489 N N . GLN A 1 680 ? 10.679 -13.441 10.951 1.00 89.44 680 GLN A N 1
ATOM 5490 C CA . GLN A 1 680 ? 10.188 -14.128 9.766 1.00 89.44 680 GLN A CA 1
ATOM 5491 C C . GLN A 1 680 ? 8.942 -14.939 10.140 1.00 89.44 680 GLN A C 1
ATOM 5493 O O . GLN A 1 680 ? 8.942 -15.686 11.121 1.00 89.44 680 GLN A O 1
ATOM 5498 N N . ILE A 1 681 ? 7.857 -14.768 9.383 1.00 89.38 681 ILE A N 1
ATOM 5499 C CA . ILE A 1 681 ? 6.609 -15.502 9.621 1.00 89.38 681 ILE A CA 1
ATOM 5500 C C . ILE A 1 681 ? 6.744 -16.922 9.066 1.00 89.38 681 ILE A C 1
ATOM 5502 O O . ILE A 1 681 ? 6.954 -17.110 7.866 1.00 89.38 681 ILE A O 1
ATOM 5506 N N . ALA A 1 682 ? 6.616 -17.918 9.943 1.00 87.12 682 ALA A N 1
ATOM 5507 C CA . ALA A 1 682 ? 6.654 -19.327 9.565 1.00 87.12 682 ALA A CA 1
ATOM 5508 C C . ALA A 1 682 ? 5.447 -19.684 8.681 1.00 87.12 682 ALA A C 1
ATOM 5510 O O . ALA A 1 682 ? 4.319 -19.309 8.994 1.00 87.12 682 ALA A O 1
ATOM 5511 N N . GLY A 1 683 ? 5.688 -20.401 7.580 1.00 85.88 683 GLY A N 1
ATOM 5512 C CA . GLY A 1 683 ? 4.641 -20.779 6.622 1.00 85.88 683 GLY A CA 1
ATOM 5513 C C . GLY A 1 683 ? 4.156 -19.642 5.715 1.00 85.88 683 GLY A C 1
ATOM 5514 O O . GLY A 1 683 ? 3.122 -19.785 5.073 1.00 85.88 683 GLY A O 1
ATOM 5515 N N . CYS A 1 684 ? 4.866 -18.509 5.651 1.00 88.44 684 CYS A N 1
ATOM 5516 C CA . CYS A 1 684 ? 4.558 -17.460 4.680 1.00 88.44 684 CYS A CA 1
ATOM 5517 C C . CYS A 1 684 ? 4.779 -17.972 3.246 1.00 88.44 684 CYS A C 1
ATOM 5519 O O . CYS A 1 684 ? 5.911 -18.273 2.861 1.00 88.44 684 CYS A O 1
ATOM 5521 N N . GLU A 1 685 ? 3.711 -18.007 2.447 1.00 83.44 685 GLU A N 1
ATOM 5522 C CA . GLU A 1 685 ? 3.727 -18.477 1.052 1.00 83.44 685 GLU A CA 1
ATOM 5523 C C . GLU A 1 685 ? 4.781 -17.752 0.208 1.00 83.44 685 GLU A C 1
ATOM 5525 O O . GLU A 1 685 ? 5.492 -18.367 -0.578 1.00 83.44 685 GLU A O 1
ATOM 5530 N N . THR A 1 686 ? 4.942 -16.442 0.407 1.00 76.38 686 THR A N 1
ATOM 5531 C CA . THR A 1 686 ? 5.870 -15.632 -0.394 1.00 76.38 686 THR A CA 1
ATOM 5532 C C . THR A 1 686 ? 7.335 -15.863 -0.027 1.00 76.38 686 THR A C 1
ATOM 5534 O O . THR A 1 686 ? 8.222 -15.718 -0.861 1.00 76.38 686 THR A O 1
ATOM 5537 N N . VAL A 1 687 ? 7.603 -16.269 1.216 1.00 70.75 687 VAL A N 1
ATOM 5538 C CA . VAL A 1 687 ? 8.950 -16.645 1.668 1.00 70.75 687 VAL A CA 1
ATOM 5539 C C . VAL A 1 687 ? 9.342 -18.018 1.116 1.00 70.75 687 VAL A C 1
ATOM 5541 O O . VAL A 1 687 ? 10.508 -18.229 0.782 1.00 70.75 687 VAL A O 1
ATOM 5544 N N . ALA A 1 688 ? 8.373 -18.927 0.973 1.00 60.06 688 ALA A N 1
ATOM 5545 C CA . ALA A 1 688 ? 8.583 -20.269 0.433 1.00 60.06 688 ALA A CA 1
ATOM 5546 C C . ALA A 1 688 ? 9.012 -20.279 -1.050 1.00 60.06 688 ALA A C 1
ATOM 5548 O O . ALA A 1 688 ? 9.582 -21.265 -1.507 1.00 60.06 688 ALA A O 1
ATOM 5549 N N . LEU A 1 689 ? 8.815 -19.176 -1.785 1.00 59.50 689 LEU A N 1
ATOM 5550 C CA . LEU A 1 689 ? 9.216 -19.030 -3.194 1.00 59.50 689 LEU A CA 1
ATOM 5551 C C . LEU A 1 689 ? 10.735 -18.841 -3.404 1.00 59.50 689 LEU A C 1
ATOM 5553 O O . LEU A 1 689 ? 11.204 -18.842 -4.540 1.00 59.50 689 LEU A O 1
ATOM 5557 N N . GLY A 1 690 ? 11.520 -18.735 -2.322 1.00 51.97 690 GLY A N 1
ATOM 5558 C CA . GLY A 1 690 ? 12.984 -18.675 -2.359 1.00 51.97 690 GLY A CA 1
ATOM 5559 C C . GLY A 1 690 ? 13.546 -17.304 -2.764 1.00 51.97 690 GLY A C 1
ATOM 5560 O O . GLY A 1 690 ? 13.083 -16.649 -3.691 1.00 51.97 690 GLY A O 1
ATOM 5561 N N . GLY A 1 691 ? 14.576 -16.832 -2.054 1.00 52.56 691 GLY A N 1
ATOM 5562 C CA . GLY A 1 691 ? 15.294 -15.592 -2.395 1.00 52.56 691 GLY A CA 1
ATOM 5563 C C . GLY A 1 691 ? 14.582 -14.273 -2.057 1.00 52.56 691 GLY A C 1
ATOM 5564 O O . GLY A 1 691 ? 15.101 -13.219 -2.404 1.00 52.56 691 GLY A O 1
ATOM 5565 N N . GLN A 1 692 ? 13.429 -14.308 -1.378 1.00 58.25 692 GLN A N 1
ATOM 5566 C CA . GLN A 1 692 ? 12.704 -13.112 -0.913 1.00 58.25 692 GLN A CA 1
ATOM 5567 C C . GLN A 1 692 ? 12.630 -12.983 0.625 1.00 58.25 692 GLN A C 1
ATOM 5569 O O . GLN A 1 692 ? 11.954 -12.096 1.141 1.00 58.25 692 GLN A O 1
ATOM 5574 N N . GLY A 1 693 ? 13.331 -13.837 1.384 1.00 61.22 693 GLY A N 1
ATOM 5575 C CA . GLY A 1 693 ? 13.220 -13.907 2.850 1.00 61.22 693 GLY A CA 1
ATOM 5576 C C . GLY A 1 693 ? 13.446 -12.574 3.577 1.00 61.22 693 GLY A C 1
ATOM 5577 O O . GLY A 1 693 ? 12.734 -12.283 4.535 1.00 61.22 693 GLY A O 1
ATOM 5578 N N . LEU A 1 694 ? 14.364 -11.735 3.084 1.00 72.69 694 LEU A N 1
ATOM 5579 C CA . LEU A 1 694 ? 14.664 -10.417 3.663 1.00 72.69 694 LEU A CA 1
ATOM 5580 C C . LEU A 1 694 ? 13.564 -9.376 3.396 1.00 72.69 694 LEU A C 1
ATOM 5582 O O . LEU A 1 694 ? 13.319 -8.505 4.223 1.00 72.69 694 LEU A O 1
ATOM 5586 N N . MET A 1 695 ? 12.859 -9.472 2.266 1.00 81.38 695 MET A N 1
ATOM 5587 C CA . MET A 1 695 ? 11.834 -8.497 1.868 1.00 81.38 695 MET A CA 1
ATOM 5588 C C . MET A 1 695 ? 10.552 -8.589 2.705 1.00 81.38 695 MET A C 1
ATOM 5590 O O . MET A 1 695 ? 9.866 -7.584 2.901 1.00 81.38 695 MET A O 1
ATOM 5594 N N . TYR A 1 696 ? 10.241 -9.786 3.209 1.00 86.88 696 TYR A N 1
ATOM 5595 C CA . TYR A 1 696 ? 9.048 -10.059 4.021 1.00 86.88 696 TYR A CA 1
ATOM 5596 C C . TYR A 1 696 ? 9.354 -10.235 5.508 1.00 86.88 696 TYR A C 1
ATOM 5598 O O . TYR A 1 696 ? 8.429 -10.492 6.288 1.00 86.88 696 TYR A O 1
ATOM 5606 N N . ARG A 1 697 ? 10.630 -10.105 5.890 1.00 88.44 697 ARG A N 1
ATOM 5607 C CA . ARG A 1 697 ? 11.074 -10.093 7.279 1.00 88.44 697 ARG A CA 1
ATOM 5608 C C . ARG A 1 697 ? 10.680 -8.774 7.926 1.00 88.44 697 ARG A C 1
ATOM 5610 O O . ARG A 1 697 ? 10.863 -7.707 7.344 1.00 88.44 697 ARG A O 1
ATOM 5617 N N . PHE A 1 698 ? 10.122 -8.879 9.120 1.00 90.69 698 PHE A N 1
ATOM 5618 C CA . PHE A 1 698 ? 9.844 -7.740 9.971 1.00 90.69 698 PHE A CA 1
ATOM 5619 C C . PHE A 1 698 ? 11.084 -7.350 10.761 1.00 90.69 698 PHE A C 1
ATOM 5621 O O . PHE A 1 698 ? 11.754 -8.225 11.304 1.00 90.69 698 PHE A O 1
ATOM 5628 N N . TYR A 1 699 ? 11.315 -6.047 10.860 1.00 89.56 699 TYR A N 1
ATOM 5629 C CA . TYR A 1 699 ? 12.336 -5.422 11.690 1.00 89.56 699 TYR A CA 1
ATOM 5630 C C . TYR A 1 699 ? 11.658 -4.491 12.682 1.00 89.56 699 TYR A C 1
ATOM 5632 O O . TYR A 1 699 ? 10.715 -3.779 12.328 1.00 89.56 699 TYR A O 1
ATOM 5640 N N . LYS A 1 700 ? 12.103 -4.523 13.929 1.00 87.75 700 LYS A N 1
ATOM 5641 C CA . LYS A 1 700 ? 11.590 -3.659 14.983 1.00 87.75 700 LYS A CA 1
ATOM 5642 C C . LYS A 1 700 ? 12.197 -2.268 14.850 1.00 87.75 700 LYS A C 1
ATOM 5644 O O . LYS A 1 700 ? 13.411 -2.126 14.832 1.00 87.75 700 LYS A O 1
ATOM 5649 N N . GLU A 1 701 ? 11.351 -1.251 14.788 1.00 85.88 701 GLU A N 1
ATOM 5650 C CA . GLU A 1 701 ? 11.758 0.139 14.585 1.00 85.88 701 GLU A CA 1
ATOM 5651 C C . GLU A 1 701 ? 11.034 1.067 15.577 1.00 85.88 701 GLU A C 1
ATOM 5653 O O . GLU A 1 701 ? 9.830 0.903 15.824 1.00 85.88 701 GLU A O 1
ATOM 5658 N N . PRO A 1 702 ? 11.730 2.058 16.157 1.00 81.00 702 PRO A N 1
ATOM 5659 C CA . PRO A 1 702 ? 11.107 3.083 16.981 1.00 81.00 702 PRO A CA 1
ATOM 5660 C C . PRO A 1 702 ? 10.495 4.199 16.115 1.00 81.00 702 PRO A C 1
ATOM 5662 O O . PRO A 1 702 ? 11.166 4.794 15.280 1.00 81.00 702 PRO A O 1
ATOM 5665 N N . ALA A 1 703 ? 9.239 4.566 16.374 1.00 82.81 703 ALA A N 1
ATOM 5666 C CA . ALA A 1 703 ? 8.610 5.791 15.862 1.00 82.81 703 ALA A CA 1
ATOM 5667 C C . ALA A 1 703 ? 8.268 6.711 17.038 1.00 82.81 703 ALA A C 1
ATOM 5669 O O . ALA A 1 703 ? 7.100 6.908 17.368 1.00 82.81 703 ALA A O 1
ATOM 5670 N N . ARG A 1 704 ? 9.284 7.207 17.749 1.00 75.56 704 ARG A N 1
ATOM 5671 C CA . ARG A 1 704 ? 9.097 7.966 18.997 1.00 75.56 704 ARG A CA 1
ATOM 5672 C C . ARG A 1 704 ? 8.943 9.462 18.727 1.00 75.56 704 ARG A C 1
ATOM 5674 O O . ARG A 1 704 ? 9.623 10.005 17.857 1.00 75.56 704 ARG A O 1
ATOM 5681 N N . LYS A 1 705 ? 8.082 10.123 19.505 1.00 77.06 705 LYS A N 1
ATOM 5682 C CA . LYS A 1 705 ? 8.019 11.588 19.586 1.00 77.06 705 LYS A CA 1
ATOM 5683 C C . LYS A 1 705 ? 9.159 12.083 20.483 1.00 77.06 705 LYS A C 1
ATOM 5685 O O . LYS A 1 705 ? 9.300 11.605 21.606 1.00 77.06 705 LYS A O 1
ATOM 5690 N N . VAL A 1 706 ? 9.958 13.015 19.972 1.00 75.19 706 VAL A N 1
ATOM 5691 C CA . VAL A 1 706 ? 11.114 13.629 20.650 1.00 75.19 706 VAL A CA 1
ATOM 5692 C C . VAL A 1 706 ? 10.712 14.952 21.303 1.00 75.19 706 VAL A C 1
ATOM 5694 O O . VAL A 1 706 ? 11.091 15.220 22.440 1.00 75.19 706 VAL A O 1
ATOM 5697 N N . ARG A 1 707 ? 9.872 15.745 20.626 1.00 73.00 707 ARG A N 1
ATOM 5698 C CA . ARG A 1 707 ? 9.394 17.058 21.088 1.00 73.00 707 ARG A CA 1
ATOM 5699 C C . ARG A 1 707 ? 7.885 17.184 20.892 1.00 73.00 707 ARG A C 1
ATOM 5701 O O . ARG A 1 707 ? 7.353 16.643 19.925 1.00 73.00 707 ARG A O 1
ATOM 5708 N N . GLY A 1 708 ? 7.206 17.890 21.799 1.00 66.31 708 GLY A N 1
ATOM 5709 C CA . GLY A 1 708 ? 5.763 18.168 21.743 1.00 66.31 708 GLY A CA 1
ATOM 5710 C C . GLY A 1 708 ? 4.959 17.558 22.899 1.00 66.31 708 GLY A C 1
ATOM 5711 O O . GLY A 1 708 ? 5.509 16.916 23.799 1.00 66.31 708 GLY A O 1
ATOM 5712 N N . ALA A 1 709 ? 3.636 17.748 22.890 1.00 60.38 709 ALA A N 1
ATOM 5713 C CA . ALA A 1 709 ? 2.755 17.239 23.944 1.00 60.38 709 ALA A CA 1
ATOM 5714 C C . ALA A 1 709 ? 2.880 15.707 24.089 1.00 60.38 709 ALA A C 1
ATOM 5716 O O . ALA A 1 709 ? 2.791 14.963 23.106 1.00 60.38 709 ALA A O 1
ATOM 5717 N N . GLY A 1 710 ? 3.121 15.239 25.321 1.00 54.44 710 GLY A N 1
ATOM 5718 C CA . GLY A 1 710 ? 3.339 13.822 25.643 1.00 54.44 710 GLY A CA 1
ATOM 5719 C C . GLY A 1 710 ? 4.789 13.325 25.520 1.00 54.44 710 GLY A C 1
ATOM 5720 O O . GLY A 1 710 ? 5.079 12.229 26.002 1.00 54.44 710 GLY A O 1
ATOM 5721 N N . ALA A 1 711 ? 5.725 14.120 24.976 1.00 57.47 711 ALA A N 1
ATOM 5722 C CA . ALA A 1 711 ? 7.141 13.737 24.865 1.00 57.47 711 ALA A CA 1
ATOM 5723 C C . ALA A 1 711 ? 7.781 13.453 26.239 1.00 57.47 711 ALA A C 1
ATOM 5725 O O . ALA A 1 711 ? 8.498 12.464 26.400 1.00 57.47 711 ALA A O 1
ATOM 5726 N N . SER A 1 712 ? 7.423 14.232 27.269 1.00 49.59 712 SER A N 1
ATOM 5727 C CA . SER A 1 712 ? 7.889 14.026 28.647 1.00 49.59 712 SER A CA 1
ATOM 5728 C C . SER A 1 712 ? 7.556 12.634 29.184 1.00 49.59 712 SER A C 1
ATOM 5730 O O . SER A 1 712 ? 8.388 12.046 29.857 1.00 49.59 712 SER A O 1
ATOM 5732 N N . ARG A 1 713 ? 6.396 12.050 28.844 1.00 53.44 713 ARG A N 1
ATOM 5733 C CA . ARG A 1 713 ? 6.008 10.705 29.307 1.00 53.44 713 ARG A CA 1
ATOM 5734 C C . ARG A 1 713 ? 6.917 9.617 28.724 1.00 53.44 713 ARG A C 1
ATOM 5736 O O . ARG A 1 713 ? 7.289 8.691 29.442 1.00 53.44 713 ARG A O 1
ATOM 5743 N N . THR A 1 714 ? 7.311 9.763 27.459 1.00 51.06 714 THR A N 1
ATOM 5744 C CA . THR A 1 714 ? 8.250 8.849 26.783 1.00 51.06 714 THR A CA 1
ATOM 5745 C C . THR A 1 714 ? 9.660 8.993 27.359 1.00 51.06 714 THR A C 1
ATOM 5747 O O . THR A 1 714 ? 10.287 7.992 27.697 1.00 51.06 714 THR A O 1
ATOM 5750 N N . ILE A 1 715 ? 10.122 10.231 27.568 1.00 57.03 715 ILE A N 1
ATOM 5751 C CA . ILE A 1 715 ? 11.420 10.531 28.196 1.00 57.03 715 ILE A CA 1
ATOM 5752 C C . ILE A 1 715 ? 11.466 10.008 29.644 1.00 57.03 715 ILE A C 1
ATOM 5754 O O . ILE A 1 715 ? 12.460 9.418 30.059 1.00 57.03 715 ILE A O 1
ATOM 5758 N N . THR A 1 716 ? 10.386 10.158 30.418 1.00 54.66 716 THR A N 1
ATOM 5759 C CA . THR A 1 716 ? 10.289 9.650 31.796 1.00 54.66 716 THR A CA 1
ATOM 5760 C C . THR A 1 716 ? 10.302 8.123 31.854 1.00 54.66 716 THR A C 1
ATOM 5762 O O . THR A 1 716 ? 10.949 7.567 32.739 1.00 54.66 716 THR A O 1
ATOM 5765 N N . LEU A 1 717 ? 9.629 7.427 30.929 1.00 57.19 717 LEU A N 1
ATOM 5766 C CA . LEU A 1 717 ? 9.643 5.959 30.881 1.00 57.19 717 LEU A CA 1
ATOM 5767 C C . LEU A 1 717 ? 11.042 5.418 30.550 1.00 57.19 717 LEU A C 1
ATOM 5769 O O . LEU A 1 717 ? 11.494 4.446 31.157 1.00 57.19 717 LEU A O 1
ATOM 5773 N N . ASP A 1 718 ? 11.738 6.074 29.625 1.00 60.28 718 ASP A N 1
ATOM 5774 C CA . ASP A 1 718 ? 13.095 5.712 29.220 1.00 60.28 718 ASP A CA 1
ATOM 5775 C C . ASP A 1 718 ? 14.113 5.971 30.348 1.00 60.28 718 ASP A C 1
ATOM 5777 O O . ASP A 1 718 ? 14.927 5.103 30.670 1.00 60.28 718 ASP A O 1
ATOM 5781 N N . ARG A 1 719 ? 13.984 7.106 31.053 1.00 63.09 719 ARG A N 1
ATOM 5782 C CA . ARG A 1 719 ? 14.745 7.393 32.283 1.00 63.09 719 ARG A CA 1
ATOM 5783 C C . ARG A 1 719 ? 14.465 6.375 33.386 1.00 63.09 719 ARG A C 1
ATOM 5785 O O . ARG A 1 719 ? 15.402 5.905 34.020 1.00 63.09 719 ARG A O 1
ATOM 5792 N N . ARG A 1 720 ? 13.201 5.992 33.598 1.00 66.06 720 ARG A N 1
ATOM 5793 C CA . ARG A 1 720 ? 12.815 5.002 34.617 1.00 66.06 720 ARG A CA 1
ATOM 5794 C C . ARG A 1 720 ? 13.378 3.616 34.311 1.00 66.06 720 ARG A C 1
ATOM 5796 O O . ARG A 1 720 ? 13.911 2.969 35.199 1.00 66.06 720 ARG A O 1
ATOM 5803 N N . THR A 1 721 ? 13.330 3.194 33.049 1.00 71.56 721 THR A N 1
ATOM 5804 C CA . THR A 1 721 ? 13.884 1.898 32.627 1.00 71.56 721 THR A CA 1
ATOM 5805 C C . THR A 1 721 ? 15.404 1.859 32.816 1.00 71.56 721 THR A C 1
ATOM 5807 O O . THR A 1 721 ? 15.933 0.874 33.329 1.00 71.56 721 THR A O 1
ATOM 5810 N N . ARG A 1 722 ? 16.113 2.943 32.466 1.00 78.31 722 ARG A N 1
ATOM 5811 C CA . ARG A 1 722 ? 17.559 3.081 32.722 1.00 78.31 722 ARG A CA 1
ATOM 5812 C C . ARG A 1 722 ? 17.886 3.100 34.212 1.00 78.31 722 ARG A C 1
ATOM 5814 O O . ARG A 1 722 ? 18.828 2.440 34.637 1.00 78.31 722 ARG A O 1
ATOM 5821 N N . PHE A 1 723 ? 17.096 3.822 34.999 1.00 79.50 723 PHE A N 1
ATOM 5822 C CA . PHE A 1 723 ? 17.217 3.878 36.452 1.00 79.50 723 PHE A CA 1
ATOM 5823 C C . PHE A 1 723 ? 17.076 2.492 37.093 1.00 79.50 723 PHE A C 1
ATOM 5825 O O . PHE A 1 723 ? 17.951 2.076 37.852 1.00 79.50 723 PHE A O 1
ATOM 5832 N N . ASP A 1 724 ? 16.023 1.750 36.740 1.00 79.44 724 ASP A N 1
ATOM 5833 C CA . ASP A 1 724 ? 15.759 0.417 37.287 1.00 79.44 724 ASP A CA 1
ATOM 5834 C C . ASP A 1 724 ? 16.873 -0.573 36.902 1.00 79.44 724 ASP A C 1
ATOM 5836 O O . ASP A 1 724 ? 17.350 -1.326 37.754 1.00 79.44 724 ASP A O 1
ATOM 5840 N N . LYS A 1 725 ? 17.358 -0.519 35.649 1.00 83.31 725 LYS A N 1
ATOM 5841 C CA . LYS A 1 725 ? 18.511 -1.317 35.197 1.00 83.31 725 LYS A CA 1
ATOM 5842 C C . LYS A 1 725 ? 19.778 -0.976 35.986 1.00 83.31 725 LYS A C 1
ATOM 5844 O O . LYS A 1 725 ? 20.404 -1.881 36.531 1.00 83.31 725 LYS A O 1
ATOM 5849 N N . ALA A 1 726 ? 20.128 0.305 36.103 1.00 86.69 726 ALA A N 1
ATOM 5850 C CA . ALA A 1 726 ? 21.348 0.743 36.784 1.00 86.69 726 ALA A CA 1
ATOM 5851 C C . ALA A 1 726 ? 21.351 0.357 38.269 1.00 86.69 726 ALA A C 1
ATOM 5853 O O . ALA A 1 726 ? 22.362 -0.101 38.794 1.00 86.69 726 ALA A O 1
ATOM 5854 N N . LYS A 1 727 ? 20.197 0.467 38.935 1.00 86.25 727 LYS A N 1
ATOM 5855 C CA . LYS A 1 727 ? 20.028 0.067 40.337 1.00 86.25 727 LYS A CA 1
ATOM 5856 C C . LYS A 1 727 ? 20.222 -1.438 40.562 1.00 86.25 727 LYS A C 1
ATOM 5858 O O . LYS A 1 727 ? 20.584 -1.845 41.662 1.00 86.25 727 LYS A O 1
ATOM 5863 N N . SER A 1 728 ? 19.957 -2.258 39.545 1.00 87.12 728 SER A N 1
ATOM 5864 C CA . SER A 1 728 ? 20.076 -3.719 39.627 1.00 87.12 728 SER A CA 1
ATOM 5865 C C . SER A 1 728 ? 21.487 -4.261 39.372 1.00 87.12 728 SER A C 1
ATOM 5867 O O . SER A 1 728 ? 21.705 -5.457 39.559 1.00 87.12 728 SER A O 1
ATOM 5869 N N . LEU A 1 729 ? 22.436 -3.408 38.965 1.00 91.69 729 LEU A N 1
ATOM 5870 C CA . LEU A 1 729 ? 23.800 -3.821 38.636 1.00 91.69 729 LEU A CA 1
ATOM 5871 C C . LEU A 1 729 ? 24.562 -4.337 39.862 1.00 91.69 729 LEU A C 1
ATOM 5873 O O . LEU A 1 729 ? 24.570 -3.724 40.933 1.00 91.69 729 LEU A O 1
ATOM 5877 N N . ALA A 1 730 ? 25.269 -5.446 39.674 1.00 90.00 730 ALA A N 1
ATOM 5878 C CA . ALA A 1 730 ? 26.144 -6.055 40.659 1.00 90.00 730 ALA A CA 1
ATOM 5879 C C . ALA A 1 730 ? 27.626 -5.871 40.298 1.00 90.00 730 ALA A C 1
ATOM 5881 O O . ALA A 1 730 ? 28.011 -5.670 39.149 1.00 90.00 730 ALA A O 1
ATOM 5882 N N . VAL A 1 731 ? 28.497 -5.986 41.307 1.00 91.12 731 VAL A N 1
ATOM 5883 C CA . VAL A 1 731 ? 29.953 -6.002 41.094 1.00 91.12 731 VAL A CA 1
ATOM 5884 C C . VAL A 1 731 ? 30.328 -7.169 40.180 1.00 91.12 731 VAL A C 1
ATOM 5886 O O . VAL A 1 731 ? 30.060 -8.325 40.518 1.00 91.12 731 VAL A O 1
ATOM 5889 N N . GLY A 1 732 ? 31.004 -6.857 39.075 1.00 89.44 732 GLY A N 1
ATOM 5890 C CA . GLY A 1 732 ? 31.405 -7.799 38.035 1.00 89.44 732 GLY A CA 1
ATOM 5891 C C . GLY A 1 732 ? 30.562 -7.752 36.762 1.00 89.44 732 GLY A C 1
ATOM 5892 O O . GLY A 1 732 ? 31.027 -8.308 35.766 1.00 89.44 732 GLY A O 1
ATOM 5893 N N . ASP A 1 733 ? 29.401 -7.088 36.784 1.00 94.25 733 ASP A N 1
ATOM 5894 C CA . ASP A 1 733 ? 28.529 -6.956 35.615 1.00 94.25 733 ASP A CA 1
ATOM 5895 C C . ASP A 1 733 ? 29.167 -6.104 34.517 1.00 94.25 733 ASP A C 1
ATOM 5897 O O . ASP A 1 733 ? 29.882 -5.134 34.785 1.00 94.25 733 ASP A O 1
ATOM 5901 N N . TRP A 1 734 ? 28.866 -6.460 33.274 1.00 94.81 734 TRP A N 1
ATOM 5902 C CA . TRP A 1 734 ? 29.206 -5.693 32.089 1.00 94.81 734 TRP A CA 1
ATOM 5903 C C . TRP A 1 734 ? 28.140 -4.642 31.797 1.00 94.81 734 TRP A C 1
ATOM 5905 O O . TRP A 1 734 ? 26.938 -4.864 31.972 1.00 94.81 734 TRP A O 1
ATOM 5915 N N . VAL A 1 735 ? 28.598 -3.482 31.342 1.00 93.88 735 VAL A N 1
ATOM 5916 C CA . VAL A 1 735 ? 27.777 -2.302 31.068 1.00 93.88 735 VAL A CA 1
ATOM 5917 C C . VAL A 1 735 ? 28.270 -1.611 29.803 1.00 93.88 735 VAL A C 1
ATOM 5919 O O . VAL A 1 735 ? 29.471 -1.557 29.552 1.00 93.88 735 VAL A O 1
ATOM 5922 N N . ILE A 1 736 ? 27.345 -1.084 29.004 1.00 91.75 736 ILE A N 1
ATOM 5923 C CA . ILE A 1 736 ? 27.646 -0.343 27.777 1.00 91.75 736 ILE A CA 1
ATOM 5924 C C . ILE A 1 736 ? 27.186 1.100 27.945 1.00 91.75 736 ILE A C 1
ATOM 5926 O O . ILE A 1 736 ? 26.046 1.356 28.344 1.00 91.75 736 ILE A O 1
ATOM 5930 N N . PHE A 1 737 ? 28.071 2.027 27.600 1.00 89.50 737 PHE A N 1
ATOM 5931 C CA . PHE A 1 737 ? 27.853 3.466 27.635 1.00 89.50 737 PHE A CA 1
ATOM 5932 C C . PHE A 1 737 ? 27.906 4.069 26.235 1.00 89.50 737 PHE A C 1
ATOM 5934 O O . PHE A 1 737 ? 28.505 3.512 25.314 1.00 89.50 737 PHE A O 1
ATOM 5941 N N . ASP A 1 738 ? 27.246 5.208 26.073 1.00 82.75 738 ASP A N 1
ATOM 5942 C CA . ASP A 1 738 ? 27.325 6.008 24.856 1.00 82.75 738 ASP A CA 1
ATOM 5943 C C . ASP A 1 738 ? 28.701 6.680 24.742 1.00 82.75 738 ASP A C 1
ATOM 5945 O O . ASP A 1 738 ? 29.204 7.224 25.724 1.00 82.75 738 ASP A O 1
ATOM 5949 N N . GLY A 1 739 ? 29.310 6.621 23.555 1.00 72.50 739 GLY A N 1
ATOM 5950 C CA . GLY A 1 739 ? 30.580 7.284 23.254 1.00 72.50 739 GLY A CA 1
ATOM 5951 C C . GLY A 1 739 ? 30.467 8.785 23.028 1.00 72.50 739 GLY A C 1
ATOM 5952 O O . GLY A 1 739 ? 31.475 9.430 22.766 1.00 72.50 739 GLY A O 1
ATOM 5953 N N . ASN A 1 740 ? 29.264 9.356 23.138 1.00 69.12 740 ASN A N 1
ATOM 5954 C CA . ASN A 1 740 ? 29.030 10.798 23.129 1.00 69.12 740 ASN A CA 1
ATOM 5955 C C . ASN A 1 740 ? 29.631 11.499 21.893 1.00 69.12 740 ASN A C 1
ATOM 5957 O O . ASN A 1 740 ? 30.259 12.552 21.993 1.00 69.12 740 ASN A O 1
ATOM 5961 N N . GLY A 1 741 ? 29.453 10.889 20.717 1.00 59.34 741 GLY A N 1
ATOM 5962 C CA . GLY A 1 741 ? 29.942 11.423 19.441 1.00 59.34 741 GLY A CA 1
ATOM 5963 C C . GLY A 1 741 ? 31.364 11.009 19.051 1.00 59.34 741 GLY A C 1
ATOM 5964 O O . GLY A 1 741 ? 31.849 11.482 18.025 1.00 59.34 741 GLY A O 1
ATOM 5965 N N . ASP A 1 742 ? 32.014 10.124 19.813 1.00 68.44 742 ASP A N 1
ATOM 5966 C CA . ASP A 1 742 ? 33.237 9.441 19.381 1.00 68.44 742 ASP A CA 1
ATOM 5967 C C . ASP A 1 742 ? 32.942 8.580 18.135 1.00 68.44 742 ASP A C 1
ATOM 5969 O O . ASP A 1 742 ? 32.177 7.614 18.184 1.00 68.44 742 ASP A O 1
ATOM 5973 N N . VAL A 1 743 ? 33.503 8.990 16.993 1.00 62.28 743 VAL A N 1
ATOM 5974 C CA . VAL A 1 743 ? 33.294 8.345 15.686 1.00 62.28 743 VAL A CA 1
ATOM 5975 C C . VAL A 1 743 ? 33.988 6.984 15.628 1.00 62.28 743 VAL A C 1
ATOM 5977 O O . VAL A 1 743 ? 33.493 6.077 14.958 1.00 62.28 743 VAL A O 1
ATOM 5980 N N . ASP A 1 744 ? 35.091 6.836 16.360 1.00 63.03 744 ASP A N 1
ATOM 5981 C CA . ASP A 1 744 ? 35.935 5.647 16.346 1.00 63.03 744 ASP A CA 1
ATOM 5982 C C . ASP A 1 744 ? 35.425 4.608 17.356 1.00 63.03 744 ASP A C 1
ATOM 5984 O O . ASP A 1 744 ? 35.438 3.408 17.080 1.00 63.03 744 ASP A O 1
ATOM 5988 N N . ASN A 1 745 ? 34.876 5.056 18.492 1.00 70.44 745 ASN A N 1
ATOM 5989 C CA . ASN A 1 745 ? 34.207 4.203 19.478 1.00 70.44 745 ASN A CA 1
ATOM 5990 C C . ASN A 1 745 ? 32.842 4.773 19.905 1.00 70.44 745 ASN A C 1
ATOM 5992 O O . ASN A 1 745 ? 32.699 5.317 21.003 1.00 70.44 745 ASN A O 1
ATOM 5996 N N . PRO A 1 746 ? 31.780 4.565 19.103 1.00 72.50 746 PRO A N 1
ATOM 5997 C CA . PRO A 1 746 ? 30.447 5.089 19.410 1.00 72.50 746 PRO A CA 1
ATOM 5998 C C . PRO A 1 746 ? 29.820 4.471 20.670 1.00 72.50 746 PRO A C 1
ATOM 6000 O O . PRO A 1 746 ? 28.823 4.986 21.182 1.00 72.50 746 PRO A O 1
ATOM 6003 N N . ARG A 1 747 ? 30.370 3.357 21.176 1.00 84.69 747 ARG A N 1
ATOM 6004 C CA . ARG A 1 747 ? 29.922 2.664 22.390 1.00 84.69 747 ARG A CA 1
ATOM 6005 C C . ARG A 1 747 ? 31.114 2.198 23.214 1.00 84.69 747 ARG A C 1
ATOM 6007 O O . ARG A 1 747 ? 31.982 1.494 22.703 1.00 84.69 747 ARG A O 1
ATOM 6014 N N . TRP A 1 748 ? 31.093 2.519 24.502 1.00 88.44 748 TRP A N 1
ATOM 6015 C CA . TRP A 1 748 ? 32.142 2.157 25.452 1.00 88.44 748 TRP A CA 1
ATOM 6016 C C . TRP A 1 748 ? 31.718 0.989 26.333 1.00 88.44 748 TRP A C 1
ATOM 6018 O O . TRP A 1 748 ? 30.591 0.951 26.829 1.00 88.44 748 TRP A O 1
ATOM 6028 N N . LEU A 1 749 ? 32.630 0.040 26.546 1.00 93.19 749 LEU A N 1
ATOM 6029 C CA . LEU A 1 749 ? 32.405 -1.135 27.384 1.00 93.19 749 LEU A CA 1
ATOM 6030 C C . LEU A 1 749 ? 33.046 -0.937 28.758 1.00 93.19 749 LEU A C 1
ATOM 6032 O O . LEU A 1 749 ? 34.246 -0.695 28.862 1.00 93.19 749 LEU A O 1
ATOM 6036 N N . GLY A 1 750 ? 32.259 -1.099 29.815 1.00 94.31 750 GLY A N 1
ATOM 6037 C CA . GLY A 1 750 ? 32.723 -1.043 31.196 1.00 94.31 750 GLY A CA 1
ATOM 6038 C C . GLY A 1 750 ? 32.387 -2.309 31.977 1.00 94.31 750 GLY A C 1
ATOM 6039 O O . GLY A 1 750 ? 31.470 -3.058 31.632 1.00 94.31 750 GLY A O 1
ATOM 6040 N N . ARG A 1 751 ? 33.113 -2.521 33.075 1.00 93.75 751 ARG A N 1
ATOM 6041 C CA . ARG A 1 751 ? 32.851 -3.584 34.050 1.00 93.75 751 ARG A CA 1
ATOM 6042 C C . ARG A 1 751 ? 32.708 -3.004 35.448 1.00 93.75 751 ARG A C 1
ATOM 6044 O O . ARG A 1 751 ? 33.577 -2.261 35.894 1.00 93.75 751 ARG A O 1
ATOM 6051 N N . VAL A 1 752 ? 31.626 -3.337 36.145 1.00 94.62 752 VAL A N 1
ATOM 6052 C CA . VAL A 1 752 ? 31.278 -2.743 37.445 1.00 94.62 752 VAL A CA 1
ATOM 6053 C C . VAL A 1 752 ? 32.251 -3.200 38.539 1.00 94.62 752 VAL A C 1
ATOM 6055 O O . VAL A 1 752 ? 32.420 -4.396 38.786 1.00 94.62 752 VAL A O 1
ATOM 6058 N N . MET A 1 753 ? 32.853 -2.240 39.243 1.00 92.62 753 MET A N 1
ATOM 6059 C CA . MET A 1 753 ? 33.883 -2.436 40.267 1.00 92.62 753 MET A CA 1
ATOM 6060 C C . MET A 1 753 ? 33.360 -2.078 41.658 1.00 92.62 753 MET A C 1
ATOM 6062 O O . MET A 1 753 ? 32.666 -1.081 41.830 1.00 92.62 753 MET A O 1
ATOM 6066 N N . SER A 1 754 ? 33.741 -2.832 42.694 1.00 89.25 754 SER A N 1
ATOM 6067 C CA . SER A 1 754 ? 33.376 -2.468 44.072 1.00 89.25 754 SER A CA 1
ATOM 6068 C C . SER A 1 754 ? 34.011 -1.139 44.488 1.00 89.25 754 SER A C 1
ATOM 6070 O O . SER A 1 754 ? 35.211 -0.954 44.272 1.00 89.25 754 SER A O 1
ATOM 6072 N N . TYR A 1 755 ? 33.255 -0.273 45.160 1.00 87.75 755 TYR A N 1
ATOM 6073 C CA . TYR A 1 755 ? 33.744 0.981 45.726 1.00 87.75 755 TYR A CA 1
ATOM 6074 C C . TYR A 1 755 ? 33.669 0.951 47.260 1.00 87.75 755 TYR A C 1
ATOM 6076 O O . TYR A 1 755 ? 32.652 0.568 47.842 1.00 87.75 755 TYR A O 1
ATOM 6084 N N . ALA A 1 756 ? 34.768 1.301 47.936 1.00 81.94 756 ALA A N 1
ATOM 6085 C CA . ALA A 1 756 ? 34.890 1.137 49.388 1.00 81.94 756 ALA A CA 1
ATOM 6086 C C . ALA A 1 756 ? 33.920 2.038 50.169 1.00 81.94 756 ALA A C 1
ATOM 6088 O O . ALA A 1 756 ? 33.295 1.569 51.123 1.00 81.94 756 ALA A O 1
ATOM 6089 N N . ASP A 1 757 ? 33.744 3.286 49.725 1.00 83.69 757 ASP A N 1
ATOM 6090 C CA . ASP A 1 757 ? 32.855 4.256 50.379 1.00 83.69 757 ASP A CA 1
ATOM 6091 C C . ASP A 1 757 ? 31.375 3.867 50.241 1.00 83.69 757 ASP A C 1
ATOM 6093 O O . ASP A 1 757 ? 30.539 4.307 51.025 1.00 83.69 757 ASP A O 1
ATOM 6097 N N . TRP A 1 758 ? 31.051 2.977 49.294 1.00 87.44 758 TRP A N 1
ATOM 6098 C CA . TRP A 1 758 ? 29.709 2.423 49.079 1.00 87.44 758 TRP A CA 1
ATOM 6099 C C . TRP A 1 758 ? 29.529 1.060 49.754 1.00 87.44 758 TRP A C 1
ATOM 6101 O O . TRP A 1 758 ? 28.741 0.223 49.319 1.00 87.44 758 TRP A O 1
ATOM 6111 N N . GLY A 1 759 ? 30.320 0.774 50.793 1.00 81.12 759 GLY A N 1
ATOM 6112 C CA . GLY A 1 759 ? 30.257 -0.499 51.511 1.00 81.12 759 GLY A CA 1
ATOM 6113 C C . GLY A 1 759 ? 30.651 -1.708 50.655 1.00 81.12 759 GLY A C 1
ATOM 6114 O O . GLY A 1 759 ? 30.240 -2.829 50.955 1.00 81.12 759 GLY A O 1
ATOM 6115 N N . GLY A 1 760 ? 31.424 -1.493 49.584 1.00 80.88 760 GLY A N 1
ATOM 6116 C CA . GLY A 1 760 ? 31.796 -2.533 48.627 1.00 80.88 760 GLY A CA 1
ATOM 6117 C C . GLY A 1 760 ? 30.795 -2.755 47.496 1.00 80.88 760 GLY A C 1
ATOM 6118 O O . GLY A 1 760 ? 30.979 -3.685 46.708 1.00 80.88 760 GLY A O 1
ATOM 6119 N N . GLN A 1 761 ? 29.745 -1.936 47.403 1.00 87.75 761 GLN A N 1
ATOM 6120 C CA . GLN A 1 761 ? 28.817 -1.950 46.274 1.00 87.75 761 GLN A CA 1
ATOM 6121 C C . GLN A 1 761 ? 29.452 -1.307 45.035 1.00 87.75 761 GLN A C 1
ATOM 6123 O O . GLN A 1 761 ? 30.402 -0.531 45.138 1.00 87.75 761 GLN A O 1
ATOM 6128 N N . GLY A 1 762 ? 28.955 -1.678 43.854 1.00 88.81 762 GLY A N 1
ATOM 6129 C CA . GLY A 1 762 ? 29.409 -1.119 42.576 1.00 88.81 762 GLY A CA 1
ATOM 6130 C C . GLY A 1 762 ? 28.599 0.082 42.092 1.00 88.81 762 GLY A C 1
ATOM 6131 O O . GLY A 1 762 ? 28.993 0.724 41.122 1.00 88.81 762 GLY A O 1
ATOM 6132 N N . VAL A 1 763 ? 27.486 0.386 42.763 1.00 92.75 763 VAL A N 1
ATOM 6133 C CA . VAL A 1 763 ? 26.576 1.486 42.432 1.00 92.75 763 VAL A CA 1
ATOM 6134 C C . VAL A 1 763 ? 26.098 2.193 43.703 1.00 92.75 763 VAL A C 1
ATOM 6136 O O . VAL A 1 763 ? 25.946 1.543 44.737 1.00 92.75 763 VAL A O 1
ATOM 6139 N N . GLU A 1 764 ? 25.831 3.497 43.629 1.00 91.56 764 GLU A N 1
ATOM 6140 C CA . GLU A 1 764 ? 25.194 4.285 44.697 1.00 91.56 764 GLU A CA 1
ATOM 6141 C C . GLU A 1 764 ? 24.069 5.143 44.104 1.00 91.56 764 GLU A C 1
ATOM 6143 O O . GLU A 1 764 ? 24.250 5.829 43.098 1.00 91.56 764 GLU A O 1
ATOM 6148 N N . LEU A 1 765 ? 22.897 5.128 44.741 1.00 89.69 765 LEU A N 1
ATOM 6149 C CA . LEU A 1 765 ? 21.796 6.031 44.413 1.00 89.69 765 LEU A CA 1
ATOM 6150 C C . LEU A 1 765 ? 21.995 7.376 45.122 1.00 89.69 765 LEU A C 1
ATOM 6152 O O . LEU A 1 765 ? 22.146 7.428 46.345 1.00 89.69 765 LEU A O 1
ATOM 6156 N N . ASN A 1 766 ? 21.916 8.484 44.384 1.00 88.06 766 ASN A N 1
ATOM 6157 C CA . ASN A 1 766 ? 21.818 9.799 45.004 1.00 88.06 766 ASN A CA 1
ATOM 6158 C C . ASN A 1 766 ? 20.384 10.065 45.491 1.00 88.06 766 ASN A C 1
ATOM 6160 O O . ASN A 1 766 ? 19.571 10.668 44.794 1.00 88.06 766 ASN A O 1
ATOM 6164 N N . GLU A 1 767 ? 20.091 9.642 46.720 1.00 85.12 767 GLU A N 1
ATOM 6165 C CA . GLU A 1 767 ? 18.798 9.874 47.387 1.00 85.12 767 GLU A CA 1
ATOM 6166 C C . GLU A 1 767 ? 18.613 11.316 47.895 1.00 85.12 767 GLU A C 1
ATOM 6168 O O . GLU A 1 767 ? 17.579 11.650 48.472 1.00 85.12 767 GLU A O 1
ATOM 6173 N N . SER A 1 768 ? 19.609 12.191 47.721 1.00 80.12 768 SER A N 1
ATOM 6174 C CA . SER A 1 768 ? 19.514 13.573 48.183 1.00 80.12 768 SER A CA 1
ATOM 6175 C C . SER A 1 768 ? 18.811 14.471 47.161 1.00 80.12 768 SER A C 1
ATOM 6177 O O . SER A 1 768 ? 18.858 14.244 45.952 1.00 80.12 768 SER A O 1
ATOM 6179 N N . ASN A 1 769 ? 18.196 15.552 47.642 1.00 77.31 769 ASN A N 1
ATOM 6180 C CA . ASN A 1 769 ? 17.551 16.566 46.794 1.00 77.31 769 ASN A CA 1
ATOM 6181 C C . ASN A 1 769 ? 18.554 17.520 46.112 1.00 77.31 769 ASN A C 1
ATOM 6183 O O . ASN A 1 769 ? 18.156 18.549 45.571 1.00 77.31 769 ASN A O 1
ATOM 6187 N N . ARG A 1 770 ? 19.859 17.239 46.191 1.00 82.06 770 ARG A N 1
ATOM 6188 C CA . ARG A 1 770 ? 20.936 18.042 45.601 1.00 82.06 770 ARG A CA 1
ATOM 6189 C C . ARG A 1 770 ? 21.855 17.135 44.795 1.00 82.06 770 ARG A C 1
ATOM 6191 O O . ARG A 1 770 ? 21.940 15.937 45.062 1.00 82.06 770 ARG A O 1
ATOM 6198 N N . SER A 1 771 ? 22.561 17.697 43.826 1.00 85.19 771 SER A N 1
ATOM 6199 C CA . SER A 1 771 ? 23.597 16.944 43.134 1.00 85.19 771 SER A CA 1
ATOM 6200 C C . SER A 1 771 ? 24.751 16.601 44.079 1.00 85.19 771 SER A C 1
ATOM 6202 O O . SER A 1 771 ? 25.115 17.404 44.944 1.00 85.19 771 SER A O 1
ATOM 6204 N N . LYS A 1 772 ? 25.339 15.414 43.911 1.00 84.50 772 LYS A N 1
ATOM 6205 C CA . LYS A 1 772 ? 26.568 15.001 44.596 1.00 84.50 772 LYS A CA 1
ATOM 6206 C C . LYS A 1 772 ? 27.730 15.082 43.616 1.00 84.50 772 LYS A C 1
ATOM 6208 O O . LYS A 1 772 ? 27.677 14.485 42.545 1.00 84.50 772 LYS A O 1
ATOM 6213 N N . TYR A 1 773 ? 28.780 15.798 43.998 1.00 84.19 773 TYR A N 1
ATOM 6214 C CA . TYR A 1 773 ? 30.016 15.844 43.229 1.00 84.19 773 TYR A CA 1
ATOM 6215 C C . TYR A 1 773 ? 31.001 14.812 43.770 1.00 84.19 773 TYR A C 1
ATOM 6217 O O . TYR A 1 773 ? 31.307 14.813 44.965 1.00 84.19 773 TYR A O 1
ATOM 6225 N N . TYR A 1 774 ? 31.524 13.964 42.888 1.00 80.06 774 TYR A N 1
ATOM 6226 C CA . TYR A 1 774 ? 32.558 13.000 43.231 1.00 80.06 774 TYR A CA 1
ATOM 6227 C C . TYR A 1 774 ? 33.878 13.391 42.565 1.00 80.06 774 TYR A C 1
ATOM 6229 O O . TYR A 1 774 ? 33.955 13.593 41.354 1.00 80.06 774 TYR A O 1
ATOM 6237 N N . GLN A 1 775 ? 34.942 13.481 43.371 1.00 68.69 775 GLN A N 1
ATOM 6238 C CA . GLN A 1 775 ? 36.281 13.815 42.874 1.00 68.69 775 GLN A CA 1
ATOM 6239 C C . GLN A 1 775 ? 36.858 12.708 41.981 1.00 68.69 775 GLN A C 1
ATOM 6241 O O . GLN A 1 775 ? 37.560 13.008 41.020 1.00 68.69 775 GLN A O 1
ATOM 6246 N N . ASN A 1 776 ? 36.532 11.442 42.263 1.00 67.88 776 ASN A N 1
ATOM 6247 C CA . ASN A 1 776 ? 36.916 10.319 41.414 1.00 67.88 776 ASN A CA 1
ATOM 6248 C C . ASN A 1 776 ? 36.056 10.309 40.137 1.00 67.88 776 ASN A C 1
ATOM 6250 O O . ASN A 1 776 ? 34.896 9.909 40.186 1.00 67.88 776 ASN A O 1
ATOM 6254 N N . GLY A 1 777 ? 36.612 10.776 39.015 1.00 61.12 777 GLY A N 1
ATOM 6255 C CA . GLY A 1 777 ? 35.921 10.873 37.721 1.00 61.12 777 GLY A CA 1
ATOM 6256 C C . GLY A 1 777 ? 35.356 12.257 37.370 1.00 61.12 777 GLY A C 1
ATOM 6257 O O . GLY A 1 777 ? 34.754 12.385 36.311 1.00 61.12 777 GLY A O 1
ATOM 6258 N N . HIS A 1 778 ? 35.561 13.284 38.210 1.00 71.56 778 HIS A N 1
ATOM 6259 C CA . HIS A 1 778 ? 35.097 14.666 37.971 1.00 71.56 778 HIS A CA 1
ATOM 6260 C C . HIS A 1 778 ? 33.614 14.767 37.576 1.00 71.56 778 HIS A C 1
ATOM 6262 O O . HIS A 1 778 ? 33.254 15.459 36.624 1.00 71.56 778 HIS A O 1
ATOM 6268 N N . LEU A 1 779 ? 32.752 14.055 38.303 1.00 79.00 779 LEU A N 1
ATOM 6269 C CA . LEU A 1 779 ? 31.369 13.839 37.895 1.00 79.00 779 LEU A CA 1
ATOM 6270 C C . LEU A 1 779 ? 30.377 14.382 38.921 1.00 79.00 779 LEU A C 1
ATOM 6272 O O . LEU A 1 779 ? 30.488 14.132 40.125 1.00 79.00 779 LEU A O 1
ATOM 6276 N N . GLU A 1 780 ? 29.373 15.091 38.414 1.00 84.06 780 GLU A N 1
ATOM 6277 C CA . GLU A 1 780 ? 28.193 15.503 39.163 1.00 84.06 780 GLU A CA 1
ATOM 6278 C C . GLU A 1 780 ? 27.054 14.507 38.909 1.00 84.06 780 GLU A C 1
ATOM 6280 O O . GLU A 1 780 ? 26.685 14.250 37.765 1.00 84.06 780 GLU A O 1
ATOM 6285 N N . ILE A 1 781 ? 26.511 13.934 39.983 1.00 85.06 781 ILE A N 1
ATOM 6286 C CA . ILE A 1 781 ? 25.379 13.004 39.948 1.00 85.06 781 ILE A CA 1
ATOM 6287 C C . ILE A 1 781 ? 24.145 13.747 40.444 1.00 85.06 781 ILE A C 1
ATOM 6289 O O . ILE A 1 781 ? 24.100 14.171 41.605 1.00 85.06 781 ILE A O 1
ATOM 6293 N N . GLY A 1 782 ? 23.148 13.903 39.576 1.00 83.25 782 GLY A N 1
ATOM 6294 C CA . GLY A 1 782 ? 21.908 14.607 39.881 1.00 83.25 782 GLY A CA 1
ATOM 6295 C C . GLY A 1 782 ? 21.074 13.922 40.968 1.00 83.25 782 GLY A C 1
ATOM 6296 O O . GLY A 1 782 ? 21.345 12.798 41.397 1.00 83.25 782 GLY A O 1
ATOM 6297 N N . SER A 1 783 ? 20.037 14.610 41.447 1.00 81.00 783 SER A N 1
ATOM 6298 C CA . SER A 1 783 ? 19.073 14.015 42.383 1.00 81.00 783 SER A CA 1
ATOM 6299 C C . SER A 1 783 ? 18.338 12.840 41.724 1.00 81.00 783 SER A C 1
ATOM 6301 O O . SER A 1 783 ? 17.849 12.973 40.602 1.00 81.00 783 SER A O 1
ATOM 6303 N N . ASN A 1 784 ? 18.230 11.706 42.425 1.00 82.00 784 ASN A N 1
ATOM 6304 C CA . ASN A 1 784 ? 17.670 10.444 41.923 1.00 82.00 784 ASN A CA 1
ATOM 6305 C C . ASN A 1 784 ? 18.407 9.835 40.714 1.00 82.00 784 ASN A C 1
ATOM 6307 O O . ASN A 1 784 ? 17.827 9.038 39.976 1.00 82.00 784 ASN A O 1
ATOM 6311 N N . GLU A 1 785 ? 19.681 10.168 40.513 1.00 86.69 785 GLU A N 1
ATOM 6312 C CA . GLU A 1 785 ? 20.555 9.468 39.566 1.00 86.69 785 GLU A CA 1
ATOM 6313 C C . GLU A 1 785 ? 21.383 8.383 40.265 1.00 86.69 785 GLU A C 1
ATOM 6315 O O . GLU A 1 785 ? 21.578 8.405 41.485 1.00 86.69 785 GLU A O 1
ATOM 6320 N N . VAL A 1 786 ? 21.857 7.410 39.485 1.00 90.12 786 VAL A N 1
ATOM 6321 C CA . VAL A 1 786 ? 22.676 6.297 39.976 1.00 90.12 786 VAL A CA 1
ATOM 6322 C C . VAL A 1 786 ? 24.109 6.497 39.502 1.00 90.12 786 VAL A C 1
ATOM 6324 O O . VAL A 1 786 ? 24.374 6.540 38.300 1.00 90.12 786 VAL A O 1
ATOM 6327 N N . ALA A 1 787 ? 25.027 6.587 40.458 1.00 91.50 787 ALA A N 1
ATOM 6328 C CA . ALA A 1 787 ? 26.457 6.567 40.212 1.00 91.50 787 ALA A CA 1
ATOM 6329 C C . ALA A 1 787 ? 26.927 5.114 40.069 1.00 91.50 787 ALA A C 1
ATOM 6331 O O . ALA A 1 787 ? 26.552 4.259 40.872 1.00 91.50 787 ALA A O 1
ATOM 6332 N N . ILE A 1 788 ? 27.755 4.834 39.066 1.00 94.12 788 ILE A N 1
ATOM 6333 C CA . ILE A 1 788 ? 28.273 3.499 38.753 1.00 94.12 788 ILE A CA 1
ATOM 6334 C C . ILE A 1 788 ? 29.798 3.566 38.780 1.00 94.12 788 ILE A C 1
ATOM 6336 O O . ILE A 1 788 ? 30.386 4.357 38.051 1.00 94.12 788 ILE A O 1
ATOM 6340 N N . ASN A 1 789 ? 30.445 2.742 39.600 1.00 93.38 789 ASN A N 1
ATOM 6341 C CA . ASN A 1 789 ? 31.902 2.634 39.634 1.00 93.38 789 ASN A CA 1
ATOM 6342 C C . ASN A 1 789 ? 32.346 1.515 38.692 1.00 93.38 789 ASN A C 1
ATOM 6344 O O . ASN A 1 789 ? 31.924 0.370 38.863 1.00 93.38 789 ASN A O 1
ATOM 6348 N N . LEU A 1 790 ? 33.181 1.815 37.700 1.00 93.12 790 LEU A N 1
ATOM 6349 C CA . LEU A 1 790 ? 33.515 0.860 36.644 1.00 93.12 790 LEU A CA 1
ATOM 6350 C C . LEU A 1 790 ? 34.964 0.952 36.172 1.00 93.12 790 LEU A C 1
ATOM 6352 O O . LEU A 1 790 ? 35.615 1.979 36.319 1.00 93.12 790 LEU A O 1
ATOM 6356 N N . MET A 1 791 ? 35.451 -0.143 35.595 1.00 93.19 791 MET A N 1
ATOM 6357 C CA . MET A 1 791 ? 36.711 -0.227 34.862 1.00 93.19 791 MET A CA 1
ATOM 6358 C C . MET A 1 791 ? 36.417 -0.278 33.363 1.00 93.19 791 MET A C 1
ATOM 6360 O O . MET A 1 791 ? 35.572 -1.072 32.942 1.00 93.19 791 MET A O 1
ATOM 6364 N N . TRP A 1 792 ? 37.110 0.535 32.569 1.00 93.62 792 TRP A N 1
ATOM 6365 C CA . TRP A 1 792 ? 36.912 0.590 31.122 1.00 93.62 792 TRP A CA 1
ATOM 6366 C C . TRP A 1 792 ? 37.640 -0.531 30.385 1.00 93.62 792 TRP A C 1
ATOM 6368 O O . TRP A 1 792 ? 38.703 -0.990 30.805 1.00 93.62 792 TRP A O 1
ATOM 6378 N N . TYR A 1 793 ? 37.062 -0.943 29.263 1.00 93.38 793 TYR A N 1
ATOM 6379 C CA . TYR A 1 793 ? 37.652 -1.862 28.304 1.00 93.38 793 TYR A CA 1
ATOM 6380 C C . TYR A 1 793 ? 37.703 -1.188 26.933 1.00 93.38 793 TYR A C 1
ATOM 6382 O O . TYR A 1 793 ? 36.731 -0.577 26.491 1.00 93.38 793 TYR A O 1
ATOM 6390 N N . GLU A 1 794 ? 38.838 -1.322 26.259 1.00 90.50 794 GLU A N 1
ATOM 6391 C CA . GLU A 1 794 ? 39.088 -0.770 24.930 1.00 90.50 794 GLU A CA 1
ATOM 6392 C C . GLU A 1 794 ? 39.056 -1.883 23.879 1.00 90.50 794 GLU A C 1
ATOM 6394 O O . GLU A 1 794 ? 39.444 -3.029 24.144 1.00 90.50 794 GLU A O 1
ATOM 6399 N N . LYS A 1 795 ? 38.573 -1.549 22.682 1.00 89.38 795 LYS A N 1
ATOM 6400 C CA . LYS A 1 795 ? 38.568 -2.469 21.545 1.00 89.38 795 LYS A CA 1
ATOM 6401 C C . LYS A 1 795 ? 40.002 -2.633 21.031 1.00 89.38 795 LYS A C 1
ATOM 6403 O O . LYS A 1 795 ? 40.707 -1.647 20.853 1.00 89.38 795 LYS A O 1
ATOM 6408 N N . ILE A 1 796 ? 40.437 -3.875 20.815 1.00 88.38 796 ILE A N 1
ATOM 6409 C CA . ILE A 1 796 ? 41.834 -4.181 20.450 1.00 88.38 796 ILE A CA 1
ATOM 6410 C C . ILE A 1 796 ? 42.177 -3.668 19.048 1.00 88.38 796 ILE A C 1
ATOM 6412 O O . ILE A 1 796 ? 43.271 -3.152 18.840 1.00 88.38 796 ILE A O 1
ATOM 6416 N N . ASP A 1 797 ? 41.251 -3.819 18.103 1.00 84.00 797 ASP A N 1
ATOM 6417 C CA . ASP A 1 797 ? 41.378 -3.318 16.738 1.00 84.00 797 ASP A CA 1
ATOM 6418 C C . ASP A 1 797 ? 40.097 -2.563 16.381 1.00 84.00 797 ASP A C 1
ATOM 6420 O O . ASP A 1 797 ? 39.017 -3.148 16.254 1.00 84.00 797 ASP A O 1
ATOM 6424 N N . VAL A 1 798 ? 40.211 -1.240 16.288 1.00 76.50 798 VAL A N 1
ATOM 6425 C CA . VAL A 1 798 ? 39.072 -0.350 16.056 1.00 76.50 798 VAL A CA 1
ATOM 6426 C C . VAL A 1 798 ? 38.492 -0.559 14.654 1.00 76.50 798 VAL A C 1
ATOM 6428 O O . VAL A 1 798 ? 37.267 -0.581 14.512 1.00 76.50 798 VAL A O 1
ATOM 6431 N N . GLU A 1 799 ? 39.336 -0.838 13.658 1.00 73.25 799 GLU A N 1
ATOM 6432 C CA . GLU A 1 799 ? 38.947 -1.019 12.253 1.00 73.25 799 GLU A CA 1
ATOM 6433 C C . GLU A 1 799 ? 38.408 -2.429 11.962 1.00 73.25 799 GLU A C 1
ATOM 6435 O O . GLU A 1 799 ? 37.635 -2.627 11.019 1.00 73.25 799 GLU A O 1
ATOM 6440 N N . SER A 1 800 ? 38.761 -3.417 12.789 1.00 79.19 800 SER A N 1
ATOM 6441 C CA . SER A 1 800 ? 38.270 -4.789 12.641 1.00 79.19 800 SER A CA 1
ATOM 6442 C C . SER A 1 800 ? 36.772 -4.920 12.957 1.00 79.19 800 SER A C 1
ATOM 6444 O O . SER A 1 800 ? 36.275 -4.337 13.926 1.00 79.19 800 SER A O 1
ATOM 6446 N N . PRO A 1 801 ? 36.012 -5.744 12.209 1.00 75.50 801 PRO A N 1
ATOM 6447 C CA . PRO A 1 801 ? 34.639 -6.091 12.574 1.00 75.50 801 PRO A CA 1
ATOM 6448 C C . PRO A 1 801 ? 34.556 -6.990 13.821 1.00 75.50 801 PRO A C 1
ATOM 6450 O O . PRO A 1 801 ? 33.457 -7.219 14.329 1.00 75.50 801 PRO A O 1
ATOM 6453 N N . GLU A 1 802 ? 35.680 -7.525 14.307 1.00 84.50 802 GLU A N 1
ATOM 6454 C CA . GLU A 1 802 ? 35.725 -8.348 15.512 1.00 84.50 802 GLU A CA 1
ATOM 6455 C C . GLU A 1 802 ? 35.592 -7.488 16.777 1.00 84.50 802 GLU A C 1
ATOM 6457 O O . GLU A 1 802 ? 36.340 -6.539 17.011 1.00 84.50 802 GLU A O 1
ATOM 6462 N N . LEU A 1 803 ? 34.626 -7.836 17.626 1.00 90.31 803 LEU A N 1
ATOM 6463 C CA . LEU A 1 803 ? 34.322 -7.118 18.864 1.00 90.31 803 LEU A CA 1
ATOM 6464 C C . LEU A 1 803 ? 35.139 -7.675 20.031 1.00 90.31 803 LEU A C 1
ATOM 6466 O O . LEU A 1 803 ? 34.595 -8.233 20.988 1.00 90.31 803 LEU A O 1
ATOM 6470 N N . THR A 1 804 ? 36.459 -7.558 19.912 1.00 93.06 804 THR A N 1
ATOM 6471 C CA . THR A 1 804 ? 37.407 -8.050 20.912 1.00 93.06 804 THR A CA 1
ATOM 6472 C C . THR A 1 804 ? 37.936 -6.901 21.761 1.00 93.06 804 THR A C 1
ATOM 6474 O O . THR A 1 804 ? 38.405 -5.889 21.241 1.00 93.06 804 THR A O 1
ATOM 6477 N N . TYR A 1 805 ? 37.897 -7.084 23.075 1.00 93.56 805 TYR A N 1
ATOM 6478 C CA . TYR A 1 805 ? 38.189 -6.080 24.084 1.00 93.56 805 TYR A CA 1
ATOM 6479 C C . TYR A 1 805 ?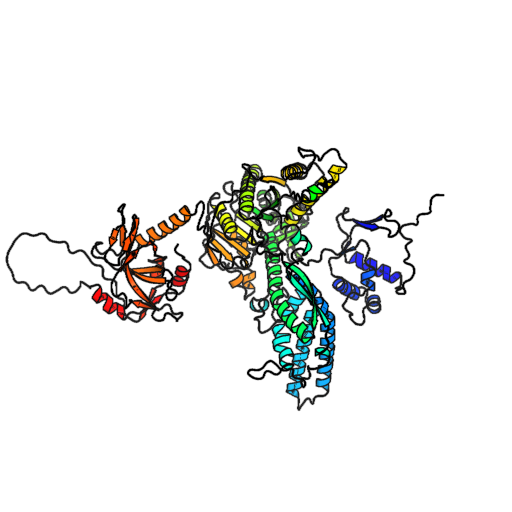 39.268 -6.551 25.054 1.00 93.56 805 TYR A C 1
ATOM 6481 O O . TYR A 1 805 ? 39.375 -7.738 25.376 1.00 93.56 805 TYR A O 1
ATOM 6489 N N . ARG A 1 806 ? 40.022 -5.592 25.583 1.00 92.69 806 ARG A N 1
ATOM 6490 C CA . ARG A 1 806 ? 40.925 -5.762 26.727 1.00 92.69 806 ARG A CA 1
ATOM 6491 C C . ARG A 1 806 ? 40.675 -4.648 27.734 1.00 92.69 806 ARG A C 1
ATOM 6493 O O . ARG A 1 806 ? 40.086 -3.630 27.378 1.00 92.69 806 ARG A O 1
ATOM 6500 N N . VAL A 1 807 ? 41.092 -4.833 28.983 1.00 92.25 807 VAL A N 1
ATOM 6501 C CA . VAL A 1 807 ? 41.001 -3.750 29.975 1.00 92.25 807 VAL A CA 1
ATOM 6502 C C . VAL A 1 807 ? 41.823 -2.548 29.492 1.00 92.25 807 VAL A C 1
ATOM 6504 O O . VAL A 1 807 ? 42.899 -2.732 28.917 1.00 92.25 807 VAL A O 1
ATOM 6507 N N . SER A 1 808 ? 41.290 -1.337 29.655 1.00 89.19 808 SER A N 1
ATOM 6508 C CA . SER A 1 808 ? 41.891 -0.140 29.068 1.00 89.19 808 SER A CA 1
ATOM 6509 C C . SER A 1 808 ? 43.232 0.195 29.711 1.00 89.19 808 SER A C 1
ATOM 6511 O O . SER A 1 808 ? 43.364 0.171 30.936 1.00 89.19 808 SER A O 1
ATOM 6513 N N . GLN A 1 809 ? 44.214 0.529 28.872 1.00 86.94 809 GLN A N 1
ATOM 6514 C CA . GLN A 1 809 ? 45.552 0.917 29.327 1.00 86.94 809 GLN A CA 1
ATOM 6515 C C . GLN A 1 809 ? 45.605 2.388 29.729 1.00 86.94 809 GLN A C 1
ATOM 6517 O O . GLN A 1 809 ? 46.295 2.742 30.685 1.00 86.94 809 GLN A O 1
ATOM 6522 N N . ASP A 1 810 ? 44.839 3.217 29.019 1.00 83.75 810 ASP A N 1
ATOM 6523 C CA . ASP A 1 810 ? 44.757 4.660 29.242 1.00 83.75 810 ASP A CA 1
ATOM 6524 C C . ASP A 1 810 ? 43.948 4.998 30.502 1.00 83.75 810 ASP A C 1
ATOM 6526 O O . ASP A 1 810 ? 44.197 6.009 31.163 1.00 83.75 810 ASP A O 1
ATOM 6530 N N . TYR A 1 811 ? 43.033 4.105 30.895 1.00 83.88 811 TYR A N 1
ATOM 6531 C CA . TYR A 1 811 ? 42.189 4.250 32.081 1.00 83.88 811 TYR A CA 1
ATOM 6532 C C . TYR A 1 811 ? 42.349 3.064 33.049 1.00 83.88 811 TYR A C 1
ATOM 6534 O O . TYR A 1 811 ? 41.401 2.309 33.269 1.00 83.88 811 TYR A O 1
ATOM 6542 N N . PRO A 1 812 ? 43.521 2.900 33.698 1.00 83.38 812 PRO A N 1
ATOM 6543 C CA . PRO A 1 812 ? 43.827 1.730 34.530 1.00 83.38 812 PRO A CA 1
ATOM 6544 C C . PRO A 1 812 ? 43.152 1.755 35.915 1.00 83.38 812 PRO A C 1
ATOM 6546 O O . PRO A 1 812 ? 43.427 0.913 36.774 1.00 83.38 812 PRO A O 1
ATOM 6549 N N . GLN A 1 813 ? 42.316 2.759 36.185 1.00 85.50 813 GLN A N 1
ATOM 6550 C CA . GLN A 1 813 ? 41.639 2.957 37.462 1.00 85.50 813 GLN A CA 1
ATOM 6551 C C . GLN A 1 813 ? 40.128 2.891 37.281 1.00 85.50 813 GLN A C 1
ATOM 6553 O O . GLN A 1 813 ? 39.592 3.292 36.251 1.00 85.50 813 GLN A O 1
ATOM 6558 N N . ALA A 1 814 ? 39.442 2.411 38.319 1.00 87.00 814 ALA A N 1
ATOM 6559 C CA . ALA A 1 814 ? 37.991 2.436 38.333 1.00 87.00 814 ALA A CA 1
ATOM 6560 C C . ALA A 1 814 ? 37.498 3.880 38.507 1.00 87.00 814 ALA A C 1
ATOM 6562 O O . ALA A 1 814 ? 37.904 4.566 39.451 1.00 87.00 814 ALA A O 1
ATOM 6563 N N . VAL A 1 815 ? 36.624 4.317 37.606 1.00 89.38 815 VAL A N 1
ATOM 6564 C CA . VAL A 1 815 ? 36.063 5.668 37.570 1.00 89.38 815 VAL A CA 1
ATOM 6565 C C . VAL A 1 815 ? 34.554 5.631 37.758 1.00 89.38 815 VAL A C 1
ATOM 6567 O O . VAL A 1 815 ? 33.894 4.628 37.477 1.00 89.38 815 VAL A O 1
ATOM 6570 N N . LEU A 1 816 ? 34.006 6.744 38.239 1.00 89.38 816 LEU A N 1
ATOM 6571 C CA . LEU A 1 816 ? 32.568 6.907 38.395 1.00 89.38 816 LEU A CA 1
ATOM 6572 C C . LEU A 1 816 ? 31.924 7.383 37.092 1.00 89.38 816 LEU A C 1
ATOM 6574 O O . LEU A 1 816 ? 32.457 8.250 36.401 1.00 89.38 816 LEU A O 1
ATOM 6578 N N . GLN A 1 817 ? 30.750 6.834 36.791 1.00 90.31 817 GLN A N 1
ATOM 6579 C CA . GLN A 1 817 ? 29.904 7.231 35.674 1.00 90.31 817 GLN A CA 1
ATOM 6580 C C . GLN A 1 817 ? 28.437 7.382 36.066 1.00 90.31 817 GLN A C 1
ATOM 6582 O O . GLN A 1 817 ? 27.973 6.780 37.036 1.00 90.31 817 GLN A O 1
ATOM 6587 N N . SER A 1 818 ? 27.708 8.196 35.299 1.00 88.06 818 SER A N 1
ATOM 6588 C CA . SER A 1 818 ? 26.279 8.438 35.515 1.00 88.06 818 SER A CA 1
ATOM 6589 C C . SER A 1 818 ? 25.458 7.470 34.678 1.00 88.06 818 SER A C 1
ATOM 6591 O O . SER A 1 818 ? 25.711 7.286 33.485 1.00 88.06 818 SER A O 1
ATOM 6593 N N . ASN A 1 819 ? 24.412 6.898 35.273 1.00 86.94 819 ASN A N 1
ATOM 6594 C CA . ASN A 1 819 ? 23.455 6.064 34.553 1.00 86.94 819 ASN A CA 1
ATOM 6595 C C . ASN A 1 819 ? 22.738 6.791 33.401 1.00 86.94 819 ASN A C 1
ATOM 6597 O O . ASN A 1 819 ? 22.144 6.131 32.548 1.00 86.94 819 ASN A O 1
ATOM 6601 N N . THR A 1 820 ? 22.801 8.123 33.343 1.00 82.50 820 THR A N 1
ATOM 6602 C CA . THR A 1 820 ? 22.267 8.920 32.231 1.00 82.50 820 THR A CA 1
ATOM 6603 C C . THR A 1 820 ? 22.895 8.533 30.889 1.00 82.50 820 THR A C 1
ATOM 6605 O O . THR A 1 820 ? 22.176 8.480 29.891 1.00 82.50 820 THR A O 1
ATOM 6608 N N . TYR A 1 821 ? 24.178 8.156 30.880 1.00 84.06 821 TYR A N 1
ATOM 6609 C CA . TYR A 1 821 ? 24.915 7.719 29.685 1.00 84.06 821 TYR A CA 1
ATOM 6610 C C . TYR A 1 821 ? 24.878 6.199 29.460 1.00 84.06 821 TYR A C 1
ATOM 6612 O O . TYR A 1 821 ? 25.484 5.690 28.515 1.00 84.06 821 TYR A O 1
ATOM 6620 N N . MET A 1 822 ? 24.185 5.455 30.327 1.00 86.88 822 MET A N 1
ATOM 6621 C CA . MET A 1 822 ? 24.101 4.001 30.236 1.00 86.88 822 MET A CA 1
ATOM 6622 C C . MET A 1 822 ? 23.104 3.586 29.150 1.00 86.88 822 MET A C 1
ATOM 6624 O O . MET A 1 822 ? 21.934 3.977 29.165 1.00 86.88 822 MET A O 1
ATOM 6628 N N . VAL A 1 823 ? 23.570 2.734 28.242 1.00 82.62 823 VAL A N 1
ATOM 6629 C CA . VAL A 1 823 ? 22.812 2.202 27.104 1.00 82.62 823 VAL A CA 1
ATOM 6630 C C . VAL A 1 823 ? 22.220 0.834 27.451 1.00 82.62 823 VAL A C 1
ATOM 6632 O O . VAL A 1 823 ? 21.030 0.590 27.252 1.00 82.62 823 VAL A O 1
ATOM 6635 N N . SER A 1 824 ? 23.042 -0.061 28.008 1.00 84.25 824 SER A N 1
ATOM 6636 C CA . SER A 1 824 ? 22.644 -1.409 28.433 1.00 84.25 824 SER A CA 1
ATOM 6637 C C . SER A 1 824 ? 23.563 -1.941 29.540 1.00 84.25 824 SER A C 1
ATOM 6639 O O . SER A 1 824 ? 24.624 -1.372 29.792 1.00 84.25 824 SER A O 1
ATOM 6641 N N . GLY A 1 825 ? 23.170 -3.020 30.219 1.00 87.19 825 GLY A N 1
ATOM 6642 C CA . GLY A 1 825 ? 23.977 -3.623 31.280 1.00 87.19 825 GLY A CA 1
ATOM 6643 C C . GLY A 1 825 ? 23.340 -4.827 31.970 1.00 87.19 825 GLY A C 1
ATOM 6644 O O . GLY A 1 825 ? 22.162 -5.131 31.761 1.00 87.19 825 GLY A O 1
ATOM 6645 N N . GLY A 1 826 ? 24.128 -5.499 32.812 1.00 86.62 826 GLY A N 1
ATOM 6646 C CA . GLY A 1 826 ? 23.696 -6.656 33.601 1.00 86.62 826 GLY A CA 1
ATOM 6647 C C . GLY A 1 826 ? 23.589 -7.926 32.756 1.00 86.62 826 GLY A C 1
ATOM 6648 O O . GLY A 1 826 ? 24.374 -8.121 31.831 1.00 86.62 826 GLY A O 1
ATOM 6649 N N . ALA A 1 827 ? 22.606 -8.784 33.054 1.00 79.81 827 ALA A N 1
ATOM 6650 C CA . ALA A 1 827 ? 22.431 -10.092 32.404 1.00 79.81 827 ALA A CA 1
ATOM 6651 C C . ALA A 1 827 ? 22.468 -10.029 30.863 1.00 79.81 827 ALA A C 1
ATOM 6653 O O . ALA A 1 827 ? 23.114 -10.852 30.230 1.00 79.81 827 ALA A O 1
ATOM 6654 N N . GLU A 1 828 ? 21.855 -8.998 30.271 1.00 80.19 828 GLU A N 1
ATOM 6655 C CA . GLU A 1 828 ? 21.795 -8.807 28.815 1.00 80.19 828 GLU A CA 1
ATOM 6656 C C . GLU A 1 828 ? 23.178 -8.690 28.155 1.00 80.19 828 GLU A C 1
ATOM 6658 O O . GLU A 1 828 ? 23.371 -9.190 27.050 1.00 80.19 828 GLU A O 1
ATOM 6663 N N . VAL A 1 829 ? 24.126 -8.025 28.817 1.00 87.81 829 VAL A N 1
ATOM 6664 C CA . VAL A 1 829 ? 25.496 -7.874 28.308 1.00 87.81 829 VAL A CA 1
ATOM 6665 C C . VAL A 1 829 ? 26.354 -9.041 28.788 1.00 87.81 829 VAL A C 1
ATOM 6667 O O . VAL A 1 829 ? 27.139 -9.575 28.014 1.00 87.81 829 VAL A O 1
ATOM 6670 N N . ASN A 1 830 ? 26.168 -9.483 30.034 1.00 89.56 830 ASN A N 1
ATOM 6671 C CA . ASN A 1 830 ? 26.917 -10.591 30.624 1.00 89.56 830 ASN A CA 1
ATOM 6672 C C . ASN A 1 830 ? 26.825 -11.878 29.797 1.00 89.56 830 ASN A C 1
ATOM 6674 O O . ASN A 1 830 ? 27.853 -12.510 29.568 1.00 89.56 830 ASN A O 1
ATOM 6678 N N . ASP A 1 831 ? 25.626 -12.242 29.336 1.00 86.62 831 ASP A N 1
ATOM 6679 C CA . ASP A 1 831 ? 25.394 -13.488 28.596 1.00 86.62 831 ASP A CA 1
ATOM 6680 C C . ASP A 1 831 ? 26.099 -13.506 27.228 1.00 86.62 831 ASP A C 1
ATOM 6682 O O . ASP A 1 831 ? 26.388 -14.577 26.701 1.00 86.62 831 ASP A O 1
ATOM 6686 N N . GLY A 1 832 ? 26.405 -12.332 26.662 1.00 86.38 832 GLY A N 1
ATOM 6687 C CA . GLY A 1 832 ? 27.092 -12.193 25.377 1.00 86.38 832 GLY A CA 1
ATOM 6688 C C . GLY A 1 832 ? 28.578 -11.841 25.480 1.00 86.38 832 GLY A C 1
ATOM 6689 O O . GLY A 1 832 ? 29.172 -11.480 24.465 1.00 86.38 832 GLY A O 1
ATOM 6690 N N . MET A 1 833 ? 29.180 -11.903 26.673 1.00 92.19 833 MET A N 1
ATOM 6691 C CA . MET A 1 833 ? 30.599 -11.605 26.895 1.00 92.19 833 MET A CA 1
ATOM 6692 C C . MET A 1 833 ? 31.391 -12.876 27.207 1.00 92.19 833 MET A C 1
ATOM 6694 O O . MET A 1 833 ? 31.239 -13.481 28.267 1.00 92.19 833 MET A O 1
ATOM 6698 N N . ASN A 1 834 ? 32.306 -13.242 26.309 1.00 91.81 834 ASN A N 1
ATOM 6699 C CA . ASN A 1 834 ? 33.076 -14.483 26.386 1.00 91.81 834 ASN A CA 1
ATOM 6700 C C . ASN A 1 834 ? 34.570 -14.211 26.583 1.00 91.81 834 ASN A C 1
ATOM 6702 O O . ASN A 1 834 ? 35.158 -13.410 25.863 1.00 91.81 834 ASN A O 1
ATOM 6706 N N . LEU A 1 835 ? 35.211 -14.890 27.536 1.00 91.62 835 LEU A N 1
ATOM 6707 C CA . LEU A 1 835 ? 36.670 -14.855 27.677 1.00 91.62 835 LEU A CA 1
ATOM 6708 C C . LEU A 1 835 ? 37.287 -15.755 26.601 1.00 91.62 835 LEU A C 1
ATOM 6710 O O . LEU A 1 835 ? 37.032 -16.958 26.601 1.00 91.62 835 LEU A O 1
ATOM 6714 N N . ILE A 1 836 ? 38.091 -15.185 25.704 1.00 91.56 836 ILE A N 1
ATOM 6715 C CA . ILE A 1 836 ? 38.692 -15.918 24.575 1.00 91.56 836 ILE A CA 1
ATOM 6716 C C . ILE A 1 836 ? 40.190 -16.189 24.753 1.00 91.56 836 ILE A C 1
ATOM 6718 O O . ILE A 1 836 ? 40.725 -17.091 24.117 1.00 91.56 836 ILE A O 1
ATOM 6722 N N . ASP A 1 837 ? 40.865 -15.430 25.617 1.00 87.50 837 ASP A N 1
ATOM 6723 C CA . ASP A 1 837 ? 42.291 -15.582 25.918 1.00 87.50 837 ASP A CA 1
ATOM 6724 C C . ASP A 1 837 ? 42.546 -15.156 27.372 1.00 87.50 837 ASP A C 1
ATOM 6726 O O . ASP A 1 837 ? 42.053 -14.108 27.796 1.00 87.50 837 ASP A O 1
ATOM 6730 N N . GLY A 1 838 ? 43.276 -15.971 28.140 1.00 86.44 838 GLY A N 1
ATOM 6731 C CA . GLY A 1 838 ? 43.566 -15.745 29.561 1.00 86.44 838 GLY A CA 1
ATOM 6732 C C . GLY A 1 838 ? 42.769 -16.619 30.545 1.00 86.44 838 GLY A C 1
ATOM 6733 O O . GLY A 1 838 ? 42.361 -17.735 30.228 1.00 86.44 838 GLY A O 1
ATOM 6734 N N . ALA A 1 839 ? 42.592 -16.145 31.784 1.00 83.75 839 ALA A N 1
ATOM 6735 C CA . ALA A 1 839 ? 41.977 -16.917 32.871 1.00 83.75 839 ALA A CA 1
ATOM 6736 C C . ALA A 1 839 ? 40.902 -16.128 33.628 1.00 83.75 839 ALA A C 1
ATOM 6738 O O . ALA A 1 839 ? 41.012 -14.917 33.827 1.00 83.75 839 ALA A O 1
ATOM 6739 N N . ALA A 1 840 ? 39.876 -16.836 34.115 1.00 78.38 840 ALA A N 1
ATOM 6740 C CA . ALA A 1 840 ? 38.783 -16.239 34.876 1.00 78.38 840 ALA A CA 1
ATOM 6741 C C . ALA A 1 840 ? 39.309 -15.453 36.090 1.00 78.38 840 ALA A C 1
ATOM 6743 O O . ALA A 1 840 ? 39.885 -16.010 37.029 1.00 78.38 840 ALA A O 1
ATOM 6744 N N . ASN A 1 841 ? 39.074 -14.144 36.081 1.00 85.56 841 ASN A N 1
ATOM 6745 C CA . ASN A 1 841 ? 39.594 -13.222 37.080 1.00 85.56 841 ASN A CA 1
ATOM 6746 C C . ASN A 1 841 ? 38.439 -12.410 37.694 1.00 85.56 841 ASN A C 1
ATOM 6748 O O . ASN A 1 841 ? 38.075 -11.341 37.198 1.00 85.56 841 ASN A O 1
ATOM 6752 N N . PRO A 1 842 ? 37.795 -12.931 38.753 1.00 84.00 842 PRO A N 1
ATOM 6753 C CA . PRO A 1 842 ? 36.623 -12.295 39.342 1.00 84.00 842 PRO A CA 1
ATOM 6754 C C . PRO A 1 842 ? 36.986 -10.962 40.001 1.00 84.00 842 PRO A C 1
ATOM 6756 O O . PRO A 1 842 ? 38.001 -10.861 40.700 1.00 84.00 842 PRO A O 1
ATOM 6759 N N . VAL A 1 843 ? 36.116 -9.967 39.813 1.00 85.62 843 VAL A N 1
ATOM 6760 C CA . VAL A 1 843 ? 36.270 -8.625 40.387 1.00 85.62 843 VAL A CA 1
ATOM 6761 C C . VAL A 1 843 ? 36.314 -8.705 41.923 1.00 85.62 843 VAL A C 1
ATOM 6763 O O . VAL A 1 843 ? 35.469 -9.383 42.523 1.00 85.62 843 VAL A O 1
ATOM 6766 N N . PRO A 1 844 ? 37.279 -8.042 42.595 1.00 82.31 844 PRO A N 1
ATOM 6767 C CA . PRO A 1 844 ? 37.360 -8.038 44.049 1.00 82.31 844 PRO A CA 1
ATOM 6768 C C . PRO A 1 844 ? 36.099 -7.434 44.671 1.00 82.31 844 PRO A C 1
ATOM 6770 O O . PRO A 1 844 ? 35.615 -6.400 44.226 1.00 82.31 844 PRO A O 1
ATOM 6773 N N . LYS A 1 845 ? 35.589 -8.058 45.737 1.00 78.56 845 LYS A N 1
ATOM 6774 C CA . LYS A 1 845 ? 34.514 -7.495 46.565 1.00 78.56 845 LYS A CA 1
ATOM 6775 C C . LYS A 1 845 ? 35.133 -6.913 47.830 1.00 78.56 845 LYS A C 1
ATOM 6777 O O . LYS A 1 845 ? 35.461 -7.660 48.754 1.00 78.56 845 LYS A O 1
ATOM 6782 N N . LEU A 1 846 ? 35.336 -5.598 47.860 1.00 73.69 846 LEU A N 1
ATOM 6783 C CA . LEU A 1 846 ? 35.833 -4.914 49.054 1.00 73.69 846 LEU A CA 1
ATOM 6784 C C . LEU A 1 846 ? 34.796 -5.037 50.187 1.00 73.69 846 LEU A C 1
ATOM 6786 O O . LEU A 1 846 ? 33.620 -4.767 49.984 1.00 73.69 846 LEU A O 1
ATOM 6790 N N . ARG A 1 847 ? 35.210 -5.476 51.383 1.00 58.34 847 ARG A N 1
ATOM 6791 C CA . ARG A 1 847 ? 34.371 -5.472 52.597 1.00 58.34 847 ARG A CA 1
ATOM 6792 C C . ARG A 1 847 ? 34.910 -4.423 53.560 1.00 58.34 847 ARG A C 1
ATOM 6794 O O . ARG A 1 847 ? 36.116 -4.379 53.794 1.00 58.34 847 ARG A O 1
ATOM 6801 N N . THR A 1 848 ? 34.033 -3.638 54.176 1.00 48.34 848 THR A N 1
ATOM 6802 C CA . THR A 1 848 ? 34.410 -2.731 55.267 1.00 48.34 848 THR A CA 1
ATOM 6803 C C . THR A 1 848 ? 34.954 -3.524 56.457 1.00 48.34 848 THR A C 1
ATOM 6805 O O . THR A 1 848 ? 34.224 -4.290 57.090 1.00 48.34 848 THR A O 1
ATOM 6808 N N . THR A 1 849 ? 36.222 -3.320 56.811 1.00 44.84 849 THR A N 1
ATOM 6809 C CA . THR A 1 849 ? 36.738 -3.672 58.139 1.00 44.84 849 THR A CA 1
ATOM 6810 C C . THR A 1 849 ? 36.128 -2.710 59.158 1.00 44.84 849 THR A C 1
ATOM 6812 O O . THR A 1 849 ? 36.400 -1.512 59.111 1.00 44.84 849 THR A O 1
ATOM 6815 N N . ARG A 1 850 ? 35.285 -3.214 60.073 1.00 38.91 850 ARG A N 1
ATOM 6816 C CA . ARG A 1 850 ? 34.779 -2.441 61.222 1.00 38.91 850 ARG A CA 1
ATOM 6817 C C . ARG A 1 850 ? 35.961 -1.817 61.977 1.00 38.91 850 ARG A C 1
ATOM 6819 O O . ARG A 1 850 ? 36.807 -2.554 62.481 1.00 38.91 850 ARG A O 1
ATOM 6826 N N . ARG A 1 851 ? 36.000 -0.482 62.087 1.00 38.41 851 ARG A N 1
ATOM 6827 C CA . ARG A 1 851 ? 36.843 0.221 63.068 1.00 38.41 851 ARG A CA 1
ATOM 6828 C C . ARG A 1 851 ? 36.463 -0.287 64.461 1.00 38.41 851 ARG A C 1
ATOM 6830 O O . ARG A 1 851 ? 35.304 -0.196 64.858 1.00 38.41 851 ARG A O 1
ATOM 6837 N N . ARG A 1 852 ? 37.422 -0.887 65.164 1.00 35.66 852 ARG A N 1
ATOM 6838 C CA . ARG A 1 852 ? 37.290 -1.297 66.563 1.00 35.66 852 ARG A CA 1
ATOM 6839 C C . ARG A 1 852 ? 37.832 -0.143 67.403 1.00 35.66 852 ARG A C 1
ATOM 6841 O O . ARG A 1 852 ? 39.044 -0.013 67.548 1.00 35.66 852 ARG A O 1
ATOM 6848 N N . ASP A 1 853 ? 36.937 0.716 67.879 1.00 36.53 853 ASP A N 1
ATOM 6849 C CA . ASP A 1 853 ? 37.266 1.739 68.873 1.00 36.53 853 ASP A CA 1
ATOM 6850 C C . ASP A 1 853 ? 37.637 1.059 70.202 1.00 36.53 853 ASP A C 1
ATOM 6852 O O . ASP A 1 853 ? 37.099 0.009 70.563 1.00 36.53 853 ASP A O 1
ATOM 6856 N N . GLY A 1 854 ? 38.661 1.602 70.860 1.00 36.06 854 GLY A N 1
ATOM 6857 C CA . GLY A 1 854 ? 39.518 0.864 71.781 1.00 36.06 854 GLY A CA 1
ATOM 6858 C C . GLY A 1 854 ? 39.067 0.742 73.237 1.00 36.06 854 GLY A C 1
ATOM 6859 O O . GLY A 1 854 ? 38.257 1.517 73.734 1.00 36.06 854 GLY A O 1
ATOM 6860 N N . ARG A 1 855 ? 39.698 -0.216 73.934 1.00 33.91 855 ARG A N 1
ATOM 6861 C CA . ARG A 1 855 ? 40.243 -0.119 75.307 1.00 33.91 855 ARG A CA 1
ATOM 6862 C C . ARG A 1 855 ? 40.816 -1.473 75.756 1.00 33.91 855 ARG A C 1
ATOM 6864 O O . ARG A 1 855 ? 40.144 -2.482 75.585 1.00 33.91 855 ARG A O 1
ATOM 6871 N N . SER A 1 856 ? 41.997 -1.416 76.397 1.00 34.62 856 SER A N 1
ATOM 6872 C CA . SER A 1 856 ? 42.680 -2.431 77.244 1.00 34.62 856 SER A CA 1
ATOM 6873 C C . SER A 1 856 ? 43.013 -3.790 76.599 1.00 34.62 856 SER A C 1
ATOM 6875 O O . SER A 1 856 ? 42.220 -4.319 75.843 1.00 34.62 856 SER A O 1
ATOM 6877 N N . GLN A 1 857 ? 44.121 -4.481 76.853 1.00 36.00 857 GLN A N 1
ATOM 6878 C CA . GLN A 1 857 ? 45.289 -4.325 77.719 1.00 36.00 857 GLN A CA 1
ATOM 6879 C C . GLN A 1 857 ? 46.293 -5.389 77.217 1.00 36.00 857 GLN A C 1
ATOM 6881 O O . GLN A 1 857 ? 45.898 -6.519 76.970 1.00 36.00 857 GLN A O 1
ATOM 6886 N N . GLN A 1 858 ? 47.555 -4.990 77.058 1.00 35.12 858 GLN A N 1
ATOM 6887 C CA . GLN A 1 858 ? 48.755 -5.713 77.505 1.00 35.12 858 GLN A CA 1
ATOM 6888 C C . GLN A 1 858 ? 48.988 -7.191 77.101 1.00 35.12 858 GLN A C 1
ATOM 6890 O O . GLN A 1 858 ? 48.369 -8.097 77.637 1.00 35.12 858 GLN A O 1
ATOM 6895 N N . GLY A 1 859 ? 50.043 -7.385 76.294 1.00 38.75 859 GLY A N 1
ATOM 6896 C CA . GLY A 1 859 ? 50.939 -8.552 76.341 1.00 38.75 859 GLY A CA 1
ATOM 6897 C C . GLY A 1 859 ? 50.551 -9.757 75.485 1.00 38.75 859 GLY A C 1
ATOM 6898 O O . GLY A 1 859 ? 49.703 -10.538 75.882 1.00 38.75 859 GLY A O 1
ATOM 6899 N N . ASP A 1 860 ? 51.184 -9.914 74.322 1.00 30.58 860 ASP A N 1
ATOM 6900 C CA . ASP A 1 860 ? 52.101 -11.032 74.035 1.00 30.58 860 ASP A CA 1
ATOM 6901 C C . ASP A 1 860 ? 52.471 -11.063 72.547 1.00 30.58 860 ASP A C 1
ATOM 6903 O O . ASP A 1 860 ? 51.685 -10.713 71.665 1.00 30.58 860 ASP A O 1
ATOM 6907 N N . TYR A 1 861 ? 53.723 -11.432 72.281 1.00 43.38 861 TYR A N 1
ATOM 6908 C CA . TYR A 1 861 ? 54.250 -11.638 70.940 1.00 43.38 861 TYR A CA 1
ATOM 6909 C C . TYR A 1 861 ? 53.533 -12.821 70.294 1.00 43.38 861 TYR A C 1
ATOM 6911 O O . TYR A 1 861 ? 53.770 -13.958 70.689 1.00 43.38 861 TYR A O 1
ATOM 6919 N N . ASP A 1 862 ? 52.731 -12.569 69.260 1.00 31.53 862 ASP A N 1
ATOM 6920 C CA . ASP A 1 862 ? 52.332 -13.634 68.349 1.00 31.53 862 ASP A CA 1
ATOM 6921 C C . ASP A 1 862 ? 52.404 -13.167 66.894 1.00 31.53 862 ASP A C 1
ATOM 6923 O O . ASP A 1 862 ? 51.810 -12.170 66.470 1.00 31.53 862 ASP A O 1
ATOM 6927 N N . VAL A 1 863 ? 53.220 -13.890 66.137 1.00 39.34 863 VAL A N 1
ATOM 6928 C CA . VAL A 1 863 ? 53.507 -13.679 64.723 1.00 39.34 863 VAL A CA 1
ATOM 6929 C C . VAL A 1 863 ? 52.215 -13.905 63.938 1.00 39.34 863 VAL A C 1
ATOM 6931 O O . VAL A 1 863 ? 51.855 -15.037 63.614 1.00 39.34 863 VAL A O 1
ATOM 6934 N N . GLN A 1 864 ? 51.506 -12.830 63.585 1.00 32.44 864 GLN A N 1
ATOM 6935 C CA . GLN A 1 864 ? 50.403 -12.931 62.634 1.00 32.44 864 GLN A CA 1
ATOM 6936 C C . GLN A 1 864 ? 50.956 -13.184 61.230 1.00 32.44 864 GLN A C 1
ATOM 6938 O O . GLN A 1 864 ? 51.353 -12.273 60.503 1.00 32.44 864 GLN A O 1
ATOM 6943 N N . ARG A 1 865 ? 50.939 -14.464 60.841 1.00 33.06 865 ARG A N 1
ATOM 6944 C CA . ARG A 1 865 ? 50.926 -14.903 59.443 1.00 33.06 865 ARG A CA 1
ATOM 6945 C C . ARG A 1 865 ? 49.877 -14.090 58.679 1.00 33.06 865 ARG A C 1
ATOM 6947 O O . ARG A 1 865 ? 48.680 -14.206 58.940 1.00 33.06 865 ARG A O 1
ATOM 6954 N N . GLY A 1 866 ? 50.342 -13.275 57.735 1.00 29.62 866 GLY A N 1
ATOM 6955 C CA . GLY A 1 866 ? 49.497 -12.504 56.834 1.00 29.62 866 GLY A CA 1
ATOM 6956 C C . GLY A 1 866 ? 48.555 -13.413 56.049 1.00 29.62 866 GLY A C 1
ATOM 6957 O O . GLY A 1 866 ? 48.987 -14.228 55.238 1.00 29.62 866 GLY A O 1
ATOM 6958 N N . ASN A 1 867 ? 47.254 -13.256 56.279 1.00 32.00 867 ASN A N 1
ATOM 6959 C CA . ASN A 1 867 ? 46.221 -13.852 55.442 1.00 32.00 867 ASN A CA 1
ATOM 6960 C C . ASN A 1 867 ? 46.104 -12.999 54.163 1.00 32.00 867 ASN A C 1
ATOM 6962 O O . ASN A 1 867 ? 45.428 -11.972 54.129 1.00 32.00 867 ASN A O 1
ATOM 6966 N N . SER A 1 868 ? 46.822 -13.408 53.118 1.00 37.41 868 SER A N 1
ATOM 6967 C CA . SER A 1 868 ? 47.094 -12.693 51.860 1.00 37.41 868 SER A CA 1
ATOM 6968 C C . SER A 1 868 ? 45.912 -12.586 50.876 1.00 37.41 868 SER A C 1
ATOM 6970 O O . SER A 1 868 ? 46.119 -12.610 49.664 1.00 37.41 868 SER A O 1
ATOM 6972 N N . ASN A 1 869 ? 44.667 -12.484 51.350 1.00 41.00 869 ASN A N 1
ATOM 6973 C CA . ASN A 1 869 ? 43.475 -12.536 50.485 1.00 41.00 869 ASN A CA 1
ATOM 6974 C C . ASN A 1 869 ? 42.725 -11.205 50.304 1.00 41.00 869 ASN A C 1
ATOM 6976 O O . ASN A 1 869 ? 41.637 -11.196 49.727 1.00 41.00 869 ASN A O 1
ATOM 6980 N N . GLN A 1 870 ? 43.299 -10.063 50.697 1.00 46.38 870 GLN A N 1
ATOM 6981 C CA . GLN A 1 870 ? 42.833 -8.770 50.181 1.00 46.38 870 GLN A CA 1
ATOM 6982 C C . GLN A 1 870 ? 43.411 -8.548 48.776 1.00 46.38 870 GLN A C 1
ATOM 6984 O O . GLN A 1 870 ? 44.500 -8.005 48.606 1.00 46.38 870 GLN A O 1
ATOM 6989 N N . ARG A 1 871 ? 42.689 -9.006 47.744 1.00 58.47 871 ARG A N 1
ATOM 6990 C CA . ARG A 1 871 ? 42.998 -8.660 46.348 1.00 58.47 871 ARG A CA 1
ATOM 6991 C C . ARG A 1 871 ? 42.747 -7.161 46.163 1.00 58.47 871 ARG A C 1
ATOM 6993 O O . ARG A 1 871 ? 41.596 -6.734 46.155 1.00 58.47 871 ARG A O 1
ATOM 7000 N N . THR A 1 872 ? 43.805 -6.363 46.055 1.00 71.06 872 THR A N 1
ATOM 7001 C CA . THR A 1 872 ? 43.682 -4.949 45.680 1.00 71.06 872 THR A CA 1
ATOM 7002 C C . THR A 1 872 ? 43.183 -4.846 44.235 1.00 71.06 872 THR A C 1
ATOM 7004 O O . THR A 1 872 ? 43.438 -5.739 43.425 1.00 71.06 872 THR A O 1
ATOM 7007 N N . ILE A 1 873 ? 42.481 -3.758 43.894 1.00 76.00 873 ILE A N 1
ATOM 7008 C CA . ILE A 1 873 ? 42.019 -3.502 42.514 1.00 76.00 873 ILE A CA 1
ATOM 7009 C C . ILE A 1 873 ? 43.206 -3.509 41.538 1.00 76.00 873 ILE A C 1
ATOM 7011 O O . ILE A 1 873 ? 43.089 -4.051 40.447 1.00 76.00 873 ILE A O 1
ATOM 7015 N N . ARG A 1 874 ? 44.375 -3.016 41.972 1.00 79.00 874 ARG A N 1
ATOM 7016 C CA . ARG A 1 874 ? 45.622 -3.048 41.196 1.00 79.00 874 ARG A CA 1
ATOM 7017 C C . ARG A 1 874 ? 46.087 -4.472 40.875 1.00 79.00 874 ARG A C 1
ATOM 7019 O O . ARG A 1 874 ? 46.310 -4.789 39.718 1.00 79.00 874 ARG A O 1
ATOM 7026 N N . ASN A 1 875 ? 46.117 -5.361 41.869 1.00 81.00 875 ASN A N 1
ATOM 7027 C CA . ASN A 1 875 ? 46.488 -6.763 41.645 1.00 81.00 875 ASN A CA 1
ATOM 7028 C C . ASN A 1 875 ? 45.477 -7.507 40.757 1.00 81.00 875 ASN A C 1
ATOM 7030 O O . ASN A 1 875 ? 45.829 -8.496 40.117 1.00 81.00 875 ASN A O 1
ATOM 7034 N N . TRP A 1 876 ? 44.208 -7.086 40.766 1.00 88.50 876 TRP A N 1
ATOM 7035 C CA . TRP A 1 876 ? 43.205 -7.605 39.838 1.00 88.50 876 TRP A CA 1
ATOM 7036 C C . TRP A 1 876 ? 43.434 -7.081 38.419 1.00 88.50 876 TRP A C 1
ATOM 7038 O O . TRP A 1 876 ? 43.416 -7.890 37.496 1.00 88.50 876 TRP A O 1
ATOM 7048 N N . TYR A 1 877 ? 43.707 -5.782 38.262 1.00 88.69 877 TYR A N 1
ATOM 7049 C CA . TYR A 1 877 ? 44.004 -5.152 36.975 1.00 88.69 877 TYR A CA 1
ATOM 7050 C C . TYR A 1 877 ? 45.204 -5.816 36.296 1.00 88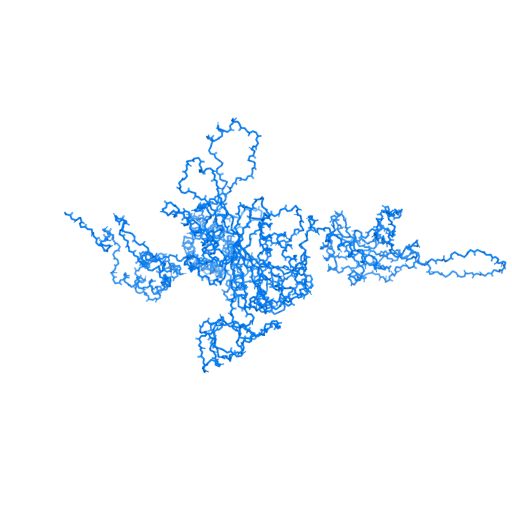.69 877 TYR A C 1
ATOM 7052 O O . TYR A 1 877 ? 45.087 -6.236 35.154 1.00 88.69 877 TYR A O 1
ATOM 7060 N N . ASP A 1 878 ? 46.310 -6.031 37.016 1.00 85.62 878 ASP A N 1
ATOM 7061 C CA . ASP A 1 878 ? 47.520 -6.650 36.450 1.00 85.62 878 ASP A CA 1
ATOM 7062 C C . ASP A 1 878 ? 47.262 -8.070 35.906 1.00 85.62 878 ASP A C 1
ATOM 7064 O O . ASP A 1 878 ? 47.908 -8.523 34.963 1.00 85.62 878 ASP A O 1
ATOM 7068 N N . ARG A 1 879 ? 46.294 -8.788 36.491 1.00 84.56 879 ARG A N 1
ATOM 7069 C CA . ARG A 1 879 ? 45.855 -10.107 36.009 1.00 84.56 879 ARG A CA 1
ATOM 7070 C C . ARG A 1 879 ? 44.864 -10.002 34.856 1.00 84.56 879 ARG A C 1
ATOM 7072 O O . ARG A 1 879 ? 44.903 -10.835 33.959 1.00 84.56 879 ARG A O 1
ATOM 7079 N N . GLU A 1 880 ? 43.993 -8.999 34.889 1.00 90.25 880 GLU A N 1
ATOM 7080 C CA . GLU A 1 880 ? 43.010 -8.730 33.840 1.00 90.25 880 GLU A CA 1
ATOM 7081 C C . GLU A 1 880 ? 43.661 -8.181 32.568 1.00 90.25 880 GLU A C 1
ATOM 7083 O O . GLU A 1 880 ? 43.143 -8.395 31.480 1.00 90.25 880 GLU A O 1
ATOM 7088 N N . TYR A 1 881 ? 44.819 -7.532 32.693 1.00 87.69 881 TYR A N 1
ATOM 7089 C CA . TYR A 1 881 ? 45.562 -6.921 31.594 1.00 87.69 881 TYR A CA 1
ATOM 7090 C C . TYR A 1 881 ? 45.869 -7.892 30.447 1.00 87.69 881 TYR A C 1
ATOM 7092 O O . TYR A 1 881 ? 45.849 -7.508 29.281 1.00 87.69 881 TYR A O 1
ATOM 7100 N N . ASN A 1 882 ? 46.103 -9.165 30.774 1.00 86.25 882 ASN A N 1
ATOM 7101 C CA . ASN A 1 882 ? 46.398 -10.205 29.788 1.00 86.25 882 ASN A CA 1
ATOM 7102 C C . ASN A 1 882 ? 45.149 -10.956 29.294 1.00 86.25 882 ASN A C 1
ATOM 7104 O O . ASN A 1 882 ? 45.276 -11.837 28.448 1.00 86.25 882 ASN A O 1
ATOM 7108 N N . ASN A 1 883 ? 43.958 -10.634 29.808 1.00 93.19 883 ASN A N 1
ATOM 7109 C CA . ASN A 1 883 ? 42.712 -11.263 29.382 1.00 93.19 883 ASN A CA 1
ATOM 7110 C C . ASN A 1 883 ? 42.139 -10.554 28.145 1.00 93.19 883 ASN A C 1
ATOM 7112 O O . ASN A 1 883 ? 42.095 -9.323 28.086 1.00 93.19 883 ASN A O 1
ATOM 7116 N N . LYS A 1 884 ? 41.622 -11.331 27.187 1.00 92.94 884 LYS A N 1
ATOM 7117 C CA . LYS A 1 884 ? 40.849 -10.819 26.047 1.00 92.94 884 LYS A CA 1
ATOM 7118 C C . LYS A 1 884 ? 39.425 -11.336 26.095 1.00 92.94 884 LYS A C 1
ATOM 7120 O O . LYS A 1 884 ? 39.183 -12.533 26.264 1.00 92.94 884 LYS A O 1
ATOM 7125 N N . TRP A 1 885 ? 38.493 -10.424 25.881 1.00 94.88 885 TRP A N 1
ATOM 7126 C CA . TRP A 1 885 ? 37.067 -10.691 25.909 1.00 94.88 885 TRP A CA 1
ATOM 7127 C C . TRP A 1 885 ? 36.460 -10.450 24.535 1.00 94.88 885 TRP A C 1
ATOM 7129 O O . TRP A 1 885 ? 36.791 -9.470 23.880 1.00 94.88 885 TRP A O 1
ATOM 7139 N N . GLN A 1 886 ? 35.554 -11.316 24.108 1.00 94.38 886 GLN A N 1
ATOM 7140 C CA . GLN A 1 886 ? 34.802 -11.173 22.872 1.00 94.38 886 GLN A CA 1
ATOM 7141 C C . GLN A 1 886 ? 33.334 -10.917 23.189 1.00 94.38 886 GLN A C 1
ATOM 7143 O O . GLN A 1 886 ? 32.714 -11.677 23.935 1.00 94.38 886 GLN A O 1
ATOM 7148 N N . MET A 1 887 ? 32.788 -9.860 22.596 1.00 92.62 887 MET A N 1
ATOM 7149 C CA . MET A 1 887 ? 31.363 -9.556 22.648 1.00 92.62 887 MET A CA 1
ATOM 7150 C C . MET A 1 887 ? 30.645 -10.192 21.456 1.00 92.62 887 MET A C 1
ATOM 7152 O O . MET A 1 887 ? 31.092 -10.082 20.312 1.00 92.62 887 MET A O 1
ATOM 7156 N N . GLU A 1 888 ? 29.496 -10.813 21.699 1.00 88.31 888 GLU A N 1
ATOM 7157 C CA . GLU A 1 888 ? 28.602 -11.227 20.623 1.00 88.31 888 GLU A CA 1
ATOM 7158 C C . GLU A 1 888 ? 28.079 -10.016 19.840 1.00 88.31 888 GLU A C 1
ATOM 7160 O O . GLU A 1 888 ? 27.602 -9.029 20.406 1.00 88.31 888 GLU A O 1
ATOM 7165 N N . LYS A 1 889 ? 28.093 -10.115 18.508 1.00 78.62 889 LYS A N 1
ATOM 7166 C CA . LYS A 1 889 ? 27.658 -9.032 17.613 1.00 78.62 889 LYS A CA 1
ATOM 7167 C C . LYS A 1 889 ? 26.236 -8.537 17.898 1.00 78.62 889 LYS A C 1
ATOM 7169 O O . LYS A 1 889 ? 25.975 -7.341 17.848 1.00 78.62 889 LYS A O 1
ATOM 7174 N N . THR A 1 890 ? 25.337 -9.442 18.269 1.00 72.88 890 THR A N 1
ATOM 7175 C CA . THR A 1 890 ? 23.947 -9.148 18.646 1.00 72.88 890 THR A CA 1
ATOM 7176 C C . THR A 1 890 ? 23.821 -8.213 19.848 1.00 72.88 890 THR A C 1
ATOM 7178 O O . THR A 1 890 ? 22.840 -7.476 19.924 1.00 72.88 890 THR A O 1
ATOM 7181 N N . VAL A 1 891 ? 24.776 -8.218 20.783 1.00 75.75 891 VAL A N 1
ATOM 7182 C CA . VAL A 1 891 ? 24.785 -7.303 21.937 1.00 75.75 891 VAL A CA 1
ATOM 7183 C C . VAL A 1 891 ? 25.154 -5.889 21.490 1.00 75.75 891 VAL A C 1
ATOM 7185 O O . VAL A 1 891 ? 24.463 -4.933 21.847 1.00 75.75 891 VAL A O 1
ATOM 7188 N N . MET A 1 892 ? 26.184 -5.754 20.649 1.00 79.06 892 MET A N 1
ATOM 7189 C CA . MET A 1 892 ? 26.595 -4.460 20.099 1.00 79.06 892 MET A CA 1
ATOM 7190 C C . MET A 1 892 ? 25.540 -3.874 19.156 1.00 79.06 892 MET A C 1
ATOM 7192 O O . MET A 1 892 ? 25.205 -2.701 19.278 1.00 79.06 892 MET A O 1
ATOM 7196 N N . ASP A 1 893 ? 24.952 -4.681 18.270 1.00 70.50 893 ASP A N 1
ATOM 7197 C CA . ASP A 1 893 ? 23.900 -4.228 17.349 1.00 70.50 893 ASP A CA 1
ATOM 7198 C C . ASP A 1 893 ? 22.683 -3.674 18.121 1.00 70.50 893 ASP A C 1
ATOM 7200 O O . ASP A 1 893 ? 22.138 -2.624 17.770 1.00 70.50 893 ASP A O 1
ATOM 7204 N N . LYS A 1 894 ? 22.298 -4.323 19.232 1.00 68.31 894 LYS A N 1
ATOM 7205 C CA . LYS A 1 894 ? 21.248 -3.825 20.138 1.00 68.31 894 LYS A CA 1
ATOM 7206 C C . LYS A 1 894 ? 21.634 -2.518 20.820 1.00 68.31 894 LYS A C 1
ATOM 7208 O O . LYS A 1 894 ? 20.804 -1.616 20.902 1.00 68.31 894 LYS A O 1
ATOM 7213 N N . ALA A 1 895 ? 22.872 -2.402 21.300 1.00 70.81 895 ALA A N 1
ATOM 7214 C CA . ALA A 1 895 ? 23.359 -1.175 21.925 1.00 70.81 895 ALA A CA 1
ATOM 7215 C C . ALA A 1 895 ? 23.414 -0.008 20.923 1.00 70.81 895 ALA A C 1
ATOM 7217 O O . ALA A 1 895 ? 23.012 1.107 21.248 1.00 70.81 895 ALA A O 1
ATOM 7218 N N . MET A 1 896 ? 23.830 -0.261 19.681 1.00 65.44 896 MET A N 1
ATOM 7219 C CA . MET A 1 896 ? 23.865 0.737 18.607 1.00 65.44 896 MET A CA 1
ATOM 7220 C C . MET A 1 896 ? 22.473 1.235 18.209 1.00 65.44 896 MET A C 1
ATOM 7222 O O . MET A 1 896 ? 22.334 2.396 17.834 1.00 65.44 896 MET A O 1
ATOM 7226 N N . ALA A 1 897 ? 21.436 0.406 18.349 1.00 56.59 897 ALA A N 1
ATOM 7227 C CA . ALA A 1 897 ? 20.051 0.793 18.084 1.00 56.59 897 ALA A CA 1
ATOM 7228 C C . ALA A 1 897 ? 19.437 1.722 19.157 1.00 56.59 897 ALA A C 1
ATOM 7230 O O . ALA A 1 897 ? 18.364 2.292 18.939 1.00 56.59 897 ALA A O 1
ATOM 7231 N N . ILE A 1 898 ? 20.083 1.877 20.318 1.00 59.34 898 ILE A N 1
ATOM 7232 C CA . ILE A 1 898 ? 19.611 2.718 21.423 1.00 59.34 898 ILE A CA 1
ATOM 7233 C C . ILE A 1 898 ? 20.316 4.078 21.352 1.00 59.34 898 ILE A C 1
ATOM 7235 O O . ILE A 1 898 ? 21.443 4.228 21.810 1.00 59.34 898 ILE A O 1
ATOM 7239 N N . ASN A 1 899 ? 19.656 5.099 20.807 1.00 55.12 899 ASN A N 1
ATOM 7240 C CA . ASN A 1 899 ? 20.175 6.471 20.845 1.00 55.12 899 ASN A CA 1
ATOM 7241 C C . ASN A 1 899 ? 19.772 7.151 22.156 1.00 55.12 899 ASN A C 1
ATOM 7243 O O . ASN A 1 899 ? 18.577 7.236 22.461 1.00 55.12 899 ASN A O 1
ATOM 7247 N N . LEU A 1 900 ? 20.760 7.624 22.919 1.00 53.00 900 LEU A N 1
ATOM 7248 C CA . LEU A 1 900 ? 20.518 8.497 24.063 1.00 53.00 900 LEU A CA 1
ATOM 7249 C C . LEU A 1 900 ? 20.225 9.920 23.555 1.00 53.00 900 LEU A C 1
ATOM 7251 O O . LEU A 1 900 ? 20.710 10.314 22.495 1.00 53.00 900 LEU A O 1
ATOM 7255 N N . VAL A 1 901 ? 19.357 10.642 24.270 1.00 46.50 901 VAL A N 1
ATOM 7256 C CA . VAL A 1 901 ? 19.031 12.058 24.005 1.00 46.50 901 VAL A CA 1
ATOM 7257 C C . VAL A 1 901 ? 20.021 12.947 24.727 1.00 46.50 901 VAL A C 1
ATOM 7259 O O . VAL A 1 901 ? 20.220 12.669 25.935 1.00 46.50 901 VAL A O 1
#

Secondary structure (DSSP, 8-state):
-------TT----S--S----HHHHHHHHHHHHHSSEEPS-TT-EEEEEPSS-TT-EEEEE-EEE-S-HHHHHHHHHHH-HHHHHHHSBTTBTTSPPHHHHHTS-TTEEE---S----HHHHHHHHHGGGHHHHHHHHHHHHHHHHHHHHHS-TTT-HHHHHHHHHHHHHHHHHHHHHH-SSHHHHHHHHHGGG-TTS-GGG--HHHHHT--SSSSHIIIIIIIIHHHHEE--TTSPPEE-TTSTT-SGGGT-EEEEEEEEEEEPPP--GGGTTTSSSS-S-----S--PEEEEEEEEEEEHHHHHHHHHHHHHHHHHHHHHHHHHHHHHHHHHHH--TTEEEEEEEEEEEEE---TT--GGGGG---EEEEEEEEEEEE-HHHHT--SSPPPTT-EEEETPPPTTSPP-TT-EEEEEEEEEGGGTEEEEEETTS-EEEEEGGGEEE-PEEEEEEEEEES----SHHHHHHHHHHHHHHHHHHHHHH-GGG-BTTB--EEEEEE---TTTTSSHHHHHHHHHTTGGGT-TTT-EEEEEEPPTTT---HHHHHHHHHHHHHHHHHHHTTTSSS-TT-SSSS--SHHHHHHHHIIIIIS--S-----SS---EEEEEEE-TTSTTSPP----EEPPPTTGGG--EEEEEETTEEEEESS---SHHHHHHHHSS-----SEEPPTT-HHHHTSS-TTTS-EEEEE--EEESTTHHHHHHHHHHHHHHHHHT--TT-EEEEE-TT-SS-SEEEEEE---GGGTT-SEEE--SSSPEEETTTTEEE-TT-EEEEEEEEEES-SSSS--EEEE-SS--S-EEEEGGGEEEETHHHHTTEEEEES---PPP----------------------------HHHHHHHHTT-EEEE-HHHHHHHHT----

Foldseek 3Di:
DPPDDDDPPPPPPPDDPPDDPPVVLVVLAVLLPVQWDFPPDPVQWDWDADPVHRVDIDIDGATEDQDDLLVSLVVCCVPPVVVLVVQADPLCNSGRGPVSVVSYDSSYDYHPHPQLPDQLSVQVVQLLVCLSLLLVLLVVLLVLLVVVLVVDDCVPCVVVNVLSVQLSVLSVLQSVLSSDPDPQQSLLSQLVQQDPPSHLLLGFPCSLLVVDCGGHLCNSDVVHNVPLQWDDDPPDDTDGPCPRSSDDCQQVDKDKTKGKDWAQDPDDDPVVVVVPPDDDDDDDPPDDRPTDTDMDMDMDGSSVSSVVVRVSSSVSSNLSNQQSQLVVQVVLCVWQADFLEKEKEKDKQQKFWADQPDDDPVCVPDTQIKIKIKIKIKHFQLVQQQDLDDADDFQWKKWFQADHHPDFGDQPITIWTFHDAPPNRQKTWTQGPVRDTDIDGSNRIGTGDMAMEMEIEMESDNDQAQLVVLLRVVVVQVVVLVVCVVPRVVRHDVSHSQHYEYEYELDCGHCLFLVNVLSQQVVQVVVPWLQRHQYKYFYRSHSNRDDLRNLVSVVLSVQLVVLSVCLVPDVADPQAPVSHDDHSNSSQSNCCCCFQVVPDPPPPSVDDHPHYDYHYAYPPDPSHRDDWDWDKDGWPPSSQWGMWIHQHNQKTWTARGRHNNSQVVSQSGSRHVPDDQKDQRPPGPSVVSPNCRRRRIIGMTGSAICDTPPNVVVVVVVVVVLLVQLVPDFQQKKFKFAPPPPPLPRIWIKGFAFDVVVQQGQKDFQCDCAWDADPFARDTAHHRWMKGWTFTWDQPDSPDPFRKIAGDPVGLGTGIDISLRTQDMDPLFVVQKAWDWADDQGHDRDHDDDDDDDDDDDDDDDDPDDPPPRCDSNNSSVRRRGIMMTGDPVSVVSSVSGDRD